Protein 2G7U (pdb70)

Solvent-accessible surface area: 40653 Å² total

Sequence (981 aa):
DRDYIQSIERGFAVLLAFDAQRPNPTLAELATEAGLSRPAVRRILLTLQKLGYVAGSGGRWSLTPRVLSIGQHYSESHALIEAAPRLLEVAEKTQESASLGVLDGADVVYAARVPVRRISINVSVGTRVPAYATSGRALLAWAPADVVERVVAESTFQKLGPETIGTAAELERELAKVREQGFALTSEELEKGLISLAAPVHDAGGTVVGVVACSTSSARNTPAQFREQAVPCVLAAAAALSADGFARDYIQSIERGFAVLLAFDAQRPNPTLAELATEAGLSRPAVRRILLTLQKLGYVAGSGGRWSLTPRVLSIGQHYSESHALIEAAPRLLEVAEKTQESASLGVLDGADVVYAARVPVRRISINVSVGTRVPAYATSGRALLAWAPADVVERVVAESTFQKLGPETIGTAAELERELAKVREQGFALTSEELEKGLISLAAPVHDAGGTVVGVVACSTSSARNTPAQFREQAVPCVLAAAAALSADGFAIQSIERGFAVLLAFDAQRPNPTLAELATEAGLSRPAVRRILLTLQKLGYVAGSGGRWSLTPRVLSIGQHYSESHALIEAAPRLLEVAEKTQESASLGVLDGADVVYAARVPVRRISINVSVGTRVPAYATSGRALLAWAPADVVERVVAESTFQKLGPETIGTAAELERELAKVREQGFALTSEELEKGLISLAAPVHDAGGTVVGVVACSTSSARNTPAQFREQAVPCVLAAAAALSADGFAGIQSIERGFAVLLAFDAQRPNPTLAELATEAGLSRPAVRRILLTLQKLGYVAGSGGRWSLTPRVLSIGQHYSESHALIEAAPRLLEVAEKTQESASLGVLDGADVVYAARVPVRRISINVSVGTRVPAYATSGRALLAWAPADVVERVVAESTFQKLGPETIGTAAELERELAKVREQGFALTSEELEKGLISLAAPVHDAGGTVVGVVACSTSSARNTPAQFREQAVPCVLAAAAALSADGFAG

Organism: Rhodococcus jostii (strain RHA1) (NCBI:txid101510)

InterPro domains:
  IPR005471 Transcription regulator IclR, N-terminal [PF09339] (11-58)
  IPR005471 Transcription regulator IclR, N-terminal [PS51077] (9-69)
  IPR005471 Transcription regulator IclR, N-terminal [SM00346] (9-97)
  IPR012794 Beta-ketoadipate transcriptional regulator, PcaR/PcaU/PobR [TIGR02431] (6-252)
  IPR014757 Transcription regulator IclR, C-terminal [PF01614] (77-249)
  IPR014757 Transcription regulator IclR, C-terminal [PS51078] (70-254)
  IPR029016 GAF-like domain superfamily [G3DSA:3.30.450.40] (79-256)
  IPR036388 Winged helix-like DNA-binding domain superfamily [G3DSA:1.10.10.10] (1-78)
  IPR036390 Winged helix DNA-binding domain superfamily [SSF46785] (9-80)
  IPR050707 HTH-type Transcriptional Regulators in Metabolic Pathways [PTHR30136] (3-253)

Structure (mmCIF, N/CA/C/O backbone):
data_2G7U
#
_entry.id   2G7U
#
_cell.length_a   96.407
_cell.length_b   186.520
_cell.length_c   126.360
_cell.angle_alpha   90.00
_cell.angle_beta   90.00
_cell.angle_gamma   90.00
#
_symmetry.space_group_name_H-M   'C 2 2 21'
#
loop_
_entity.id
_entity.type
_entity.pdbx_description
1 polymer 'transcriptional regulator'
2 water water
#
loop_
_atom_site.group_PDB
_atom_site.id
_atom_site.type_symbol
_atom_site.label_atom_id
_atom_site.label_alt_id
_atom_site.label_comp_id
_atom_site.label_asym_id
_atom_site.label_entity_id
_atom_site.label_seq_id
_atom_site.pdbx_PDB_ins_code
_atom_site.Cartn_x
_atom_site.Cartn_y
_atom_site.Cartn_z
_atom_site.occupancy
_atom_site.B_iso_or_equiv
_atom_site.auth_seq_id
_atom_site.auth_comp_id
_atom_site.auth_asym_id
_atom_site.auth_atom_id
_atom_site.pdbx_PDB_model_num
ATOM 1 N N . ASP A 1 6 ? -8.966 57.841 55.969 1.00 67.86 5 ASP A N 1
ATOM 2 C CA . ASP A 1 6 ? -7.479 57.994 55.871 1.00 66.40 5 ASP A CA 1
ATOM 3 C C . ASP A 1 6 ? -7.013 58.577 54.524 1.00 65.87 5 ASP A C 1
ATOM 4 O O . ASP A 1 6 ? -7.234 57.983 53.457 1.00 67.91 5 ASP A O 1
ATOM 9 N N . ARG A 1 7 ? -6.400 59.760 54.573 1.00 62.91 6 ARG A N 1
ATOM 10 C CA . ARG A 1 7 ? -5.715 60.291 53.405 1.00 57.97 6 ARG A CA 1
ATOM 11 C C . ARG A 1 7 ? -4.506 59.389 53.212 1.00 56.23 6 ARG A C 1
ATOM 12 O O . ARG A 1 7 ? -3.865 58.947 54.182 1.00 51.69 6 ARG A O 1
ATOM 20 N N . ASP A 1 8 ? -4.250 59.075 51.950 1.00 54.99 7 ASP A N 1
ATOM 21 C CA . ASP A 1 8 ? -3.152 58.220 51.563 1.00 54.07 7 ASP A CA 1
ATOM 22 C C . ASP A 1 8 ? -2.047 59.056 50.929 1.00 52.28 7 ASP A C 1
ATOM 23 O O . ASP A 1 8 ? -1.131 58.509 50.307 1.00 52.31 7 ASP A O 1
ATOM 28 N N . TYR A 1 9 ? -2.124 60.379 51.099 1.00 48.51 8 TYR A N 1
ATOM 29 C CA . TYR A 1 9 ? -1.152 61.252 50.458 1.00 45.57 8 TYR A CA 1
ATOM 30 C C . TYR A 1 9 ? -0.616 62.397 51.317 1.00 41.45 8 TYR A C 1
ATOM 31 O O . TYR A 1 9 ? -1.373 63.235 51.783 1.00 43.08 8 TYR A O 1
ATOM 40 N N . ILE A 1 10 ? 0.699 62.444 51.493 1.00 38.66 9 ILE A N 1
ATOM 41 C CA . ILE A 1 10 ? 1.338 63.517 52.249 1.00 35.44 9 ILE A CA 1
ATOM 42 C C . ILE A 1 10 ? 2.057 64.473 51.298 1.00 38.13 9 ILE A C 1
ATOM 43 O O . ILE A 1 10 ? 3.179 64.198 50.835 1.00 38.89 9 ILE A O 1
ATOM 48 N N . GLN A 1 11 ? 1.402 65.599 51.010 1.00 38.38 10 GLN A N 1
ATOM 49 C CA . GLN A 1 11 ? 1.919 66.590 50.057 1.00 40.26 10 GLN A CA 1
ATOM 50 C C . GLN A 1 11 ? 3.316 67.106 50.401 1.00 40.85 10 GLN A C 1
ATOM 51 O O . GLN A 1 11 ? 4.163 67.228 49.516 1.00 41.84 10 GLN A O 1
ATOM 57 N N . SER A 1 12 ? 3.567 67.409 51.671 1.00 40.70 11 SER A N 1
ATOM 58 C CA . SER A 1 12 ? 4.844 68.024 52.034 1.00 43.05 11 SER A CA 1
ATOM 59 C C . SER A 1 12 ? 6.041 67.093 51.802 1.00 42.52 11 SER A C 1
ATOM 60 O O . SER A 1 12 ? 7.171 67.549 51.671 1.00 43.95 11 SER A O 1
ATOM 63 N N . ILE A 1 13 ? 5.787 65.788 51.737 1.00 43.04 12 ILE A N 1
ATOM 64 C CA . ILE A 1 13 ? 6.822 64.821 51.386 1.00 41.57 12 ILE A CA 1
ATOM 65 C C . ILE A 1 13 ? 7.149 64.956 49.901 1.00 41.34 12 ILE A C 1
ATOM 66 O O . ILE A 1 13 ? 8.316 65.034 49.532 1.00 39.76 12 ILE A O 1
ATOM 71 N N . GLU A 1 14 ? 6.116 65.027 49.061 1.00 42.33 13 GLU A N 1
ATOM 72 C CA . GLU A 1 14 ? 6.294 65.347 47.637 1.00 42.87 13 GLU A CA 1
ATOM 73 C C . GLU A 1 14 ? 7.083 66.648 47.428 1.00 42.09 13 GLU A C 1
ATOM 74 O O . GLU A 1 14 ? 7.969 66.710 46.573 1.00 43.03 13 GLU A O 1
ATOM 80 N N . ARG A 1 15 ? 6.756 67.680 48.205 1.00 40.64 14 ARG A N 1
ATOM 81 C CA . ARG A 1 15 ? 7.404 68.990 48.082 1.00 40.21 14 ARG A CA 1
ATOM 82 C C . ARG A 1 15 ? 8.845 68.935 48.557 1.00 39.72 14 ARG A C 1
ATOM 83 O O . ARG A 1 15 ? 9.707 69.597 47.994 1.00 42.46 14 ARG A O 1
ATOM 91 N N . GLY A 1 16 ? 9.109 68.136 49.581 1.00 39.00 15 GLY A N 1
ATOM 92 C CA . GLY A 1 16 ? 10.470 67.952 50.066 1.00 38.13 15 GLY A CA 1
ATOM 93 C C . GLY A 1 16 ? 11.336 67.378 48.970 1.00 39.59 15 GLY A C 1
ATOM 94 O O . GLY A 1 16 ? 12.453 67.851 48.721 1.00 41.44 15 GLY A O 1
ATOM 95 N N . PHE A 1 17 ? 10.821 66.368 48.284 1.00 38.78 16 PHE A N 1
ATOM 96 C CA . PHE A 1 17 ? 11.579 65.782 47.200 1.00 39.73 16 PHE A CA 1
ATOM 97 C C . PHE A 1 17 ? 11.691 66.716 46.020 1.00 40.01 16 PHE A C 1
ATOM 98 O O . PHE A 1 17 ? 12.731 66.757 45.367 1.00 41.97 16 PHE A O 1
ATOM 106 N N . ALA A 1 18 ? 10.643 67.489 45.760 1.00 39.05 17 ALA A N 1
ATOM 107 C CA . ALA A 1 18 ? 10.676 68.427 44.644 1.00 39.36 17 ALA A CA 1
ATOM 108 C C . ALA A 1 18 ? 11.799 69.444 44.845 1.00 39.97 17 ALA A C 1
ATOM 109 O O . ALA A 1 18 ? 12.475 69.836 43.879 1.00 39.33 17 ALA A O 1
ATOM 111 N N . VAL A 1 19 ? 11.991 69.866 46.102 1.00 39.31 18 VAL A N 1
ATOM 112 C CA . VAL A 1 19 ? 13.070 70.789 46.443 1.00 37.53 18 VAL A CA 1
ATOM 113 C C . VAL A 1 19 ? 14.468 70.125 46.315 1.00 38.56 18 VAL A C 1
ATOM 114 O O . VAL A 1 19 ? 15.389 70.739 45.758 1.00 37.14 18 VAL A O 1
ATOM 118 N N . LEU A 1 20 ? 14.616 68.883 46.797 1.00 37.73 19 LEU A N 1
ATOM 119 C CA . LEU A 1 20 ? 15.886 68.172 46.715 1.00 39.21 19 LEU A CA 1
ATOM 120 C C . LEU A 1 20 ? 16.303 67.942 45.284 1.00 40.95 19 LEU A C 1
ATOM 121 O O . LEU A 1 20 ? 17.495 67.980 44.969 1.00 41.89 19 LEU A O 1
ATOM 126 N N . LEU A 1 21 ? 15.317 67.657 44.431 1.00 40.04 20 LEU A N 1
ATOM 127 C CA . LEU A 1 21 ? 15.564 67.330 43.036 1.00 38.49 20 LEU A CA 1
ATOM 128 C C . LEU A 1 21 ? 15.819 68.560 42.191 1.00 38.62 20 LEU A C 1
ATOM 129 O O . LEU A 1 21 ? 16.280 68.443 41.058 1.00 38.40 20 LEU A O 1
ATOM 134 N N . ALA A 1 22 ? 15.513 69.740 42.732 1.00 37.96 21 ALA A N 1
ATOM 135 C CA . ALA A 1 22 ? 15.777 71.004 42.032 1.00 36.81 21 ALA A CA 1
ATOM 136 C C . ALA A 1 22 ? 17.273 71.329 41.974 1.00 38.36 21 ALA A C 1
ATOM 137 O O . ALA A 1 22 ? 17.675 72.154 41.184 1.00 40.10 21 ALA A O 1
ATOM 139 N N . PHE A 1 23 ? 18.079 70.723 42.853 1.00 38.65 22 PHE A N 1
ATOM 140 C CA . PHE A 1 23 ? 19.552 70.840 42.802 1.00 36.10 22 PHE A CA 1
ATOM 141 C C . PHE A 1 23 ? 20.113 69.899 41.746 1.00 36.09 22 PHE A C 1
ATOM 142 O O . PHE A 1 23 ? 19.876 68.685 41.797 1.00 36.14 22 PHE A O 1
ATOM 150 N N . ASP A 1 24 ? 20.884 70.442 40.810 1.00 33.85 23 ASP A N 1
ATOM 151 C CA . ASP A 1 24 ? 21.504 69.620 39.798 1.00 35.91 23 ASP A CA 1
ATOM 152 C C . ASP A 1 24 ? 22.662 70.363 39.123 1.00 35.17 23 ASP A C 1
ATOM 153 O O . ASP A 1 24 ? 23.130 71.380 39.634 1.00 35.55 23 ASP A O 1
ATOM 158 N N . ALA A 1 25 ? 23.107 69.874 37.974 1.00 34.69 24 ALA A N 1
ATOM 159 C CA . ALA A 1 25 ? 24.243 70.478 37.284 1.00 38.74 24 ALA A CA 1
ATOM 160 C C . ALA A 1 25 ? 23.963 71.919 36.912 1.00 39.66 24 ALA A C 1
ATOM 161 O O . ALA A 1 25 ? 24.877 72.750 36.870 1.00 41.83 24 ALA A O 1
ATOM 163 N N . GLN A 1 26 ? 22.695 72.220 36.646 1.00 41.52 25 GLN A N 1
ATOM 164 C CA . GLN A 1 26 ? 22.295 73.577 36.295 1.00 41.90 25 GLN A CA 1
ATOM 165 C C . GLN A 1 26 ? 22.082 74.468 37.525 1.00 40.37 25 GLN A C 1
ATOM 166 O O . GLN A 1 26 ? 22.278 75.671 37.441 1.00 41.53 25 GLN A O 1
ATOM 172 N N . ARG A 1 27 ? 21.700 73.877 38.659 1.00 37.09 26 ARG A N 1
ATOM 173 C CA . ARG A 1 27 ? 21.544 74.597 39.923 1.00 36.58 26 ARG A CA 1
ATOM 174 C C . ARG A 1 27 ? 22.436 73.933 40.991 1.00 38.64 26 ARG A C 1
ATOM 175 O O . ARG A 1 27 ? 21.935 73.227 41.851 1.00 39.12 26 ARG A O 1
ATOM 183 N N . PRO A 1 28 ? 23.764 74.119 40.918 1.00 37.69 27 PRO A N 1
ATOM 184 C CA . PRO A 1 28 ? 24.564 73.514 41.974 1.00 37.41 27 PRO A CA 1
ATOM 185 C C . PRO A 1 28 ? 24.483 74.240 43.326 1.00 39.18 27 PRO A C 1
ATOM 186 O O . PRO A 1 28 ? 24.646 73.588 44.367 1.00 41.65 27 PRO A O 1
ATOM 190 N N . ASN A 1 29 ? 24.267 75.564 43.309 1.00 39.68 28 ASN A N 1
ATOM 191 C CA . ASN A 1 29 ? 24.306 76.416 44.516 1.00 38.81 28 ASN A CA 1
ATOM 192 C C . ASN A 1 29 ? 23.227 77.502 44.402 1.00 40.80 28 ASN A C 1
ATOM 193 O O . ASN A 1 29 ? 23.517 78.710 44.462 1.00 40.96 28 ASN A O 1
ATOM 198 N N . PRO A 1 30 ? 21.968 77.074 44.222 1.00 39.55 29 PRO A N 1
ATOM 199 C CA . PRO A 1 30 ? 20.958 78.022 43.792 1.00 40.07 29 PRO A CA 1
ATOM 200 C C . PRO A 1 30 ? 20.360 78.820 44.942 1.00 40.75 29 PRO A C 1
ATOM 201 O O . PRO A 1 30 ? 20.455 78.407 46.111 1.00 38.90 29 PRO A O 1
ATOM 205 N N . THR A 1 31 ? 19.726 79.941 44.590 1.00 36.79 30 THR A N 1
ATOM 206 C CA . THR A 1 31 ? 19.037 80.784 45.536 1.00 35.50 30 THR A CA 1
ATOM 207 C C . THR A 1 31 ? 17.659 80.161 45.820 1.00 37.00 30 THR A C 1
ATOM 208 O O . THR A 1 31 ? 17.263 79.192 45.158 1.00 36.59 30 THR A O 1
ATOM 212 N N . LEU A 1 32 ? 16.932 80.729 46.781 1.00 36.10 31 LEU A N 1
ATOM 213 C CA . LEU A 1 32 ? 15.585 80.293 47.095 1.00 36.87 31 LEU A CA 1
ATOM 214 C C . LEU A 1 32 ? 14.672 80.411 45.868 1.00 37.70 31 LEU A C 1
ATOM 215 O O . LEU A 1 32 ? 13.911 79.478 45.574 1.00 37.27 31 LEU A O 1
ATOM 220 N N . ALA A 1 33 ? 14.748 81.556 45.170 1.00 35.85 32 ALA A N 1
ATOM 221 C CA . ALA A 1 33 ? 13.888 81.835 44.012 1.00 35.62 32 ALA A CA 1
ATOM 222 C C . ALA A 1 33 ? 14.091 80.849 42.858 1.00 35.60 32 ALA A C 1
ATOM 223 O O . ALA A 1 33 ? 13.122 80.426 42.221 1.00 34.65 32 ALA A O 1
ATOM 225 N N . GLU A 1 34 ? 15.347 80.493 42.606 1.00 34.18 33 GLU A N 1
ATOM 226 C CA . GLU A 1 34 ? 15.690 79.500 41.596 1.00 36.00 33 GLU A CA 1
ATOM 227 C C . GLU A 1 34 ? 15.140 78.116 41.941 1.00 38.10 33 GLU A C 1
ATOM 228 O O . GLU A 1 34 ? 14.612 77.419 41.071 1.00 40.68 33 GLU A O 1
ATOM 234 N N . LEU A 1 35 ? 15.247 77.736 43.209 1.00 37.48 34 LEU A N 1
ATOM 235 C CA . LEU A 1 35 ? 14.689 76.457 43.709 1.00 39.35 34 LEU A CA 1
ATOM 236 C C . LEU A 1 35 ? 13.160 76.397 43.671 1.00 39.50 34 LEU A C 1
ATOM 237 O O . LEU A 1 35 ? 12.586 75.386 43.256 1.00 39.62 34 LEU A O 1
ATOM 242 N N . ALA A 1 36 ? 12.514 77.476 44.119 1.00 39.33 35 ALA A N 1
ATOM 243 C CA . ALA A 1 36 ? 11.048 77.579 44.137 1.00 40.39 35 ALA A CA 1
ATOM 244 C C . ALA A 1 36 ? 10.462 77.549 42.734 1.00 40.37 35 ALA A C 1
ATOM 245 O O . ALA A 1 36 ? 9.425 76.928 42.498 1.00 41.01 35 ALA A O 1
ATOM 247 N N . THR A 1 37 ? 11.133 78.237 41.815 1.00 40.27 36 THR A N 1
ATOM 248 C CA . THR A 1 37 ? 10.762 78.233 40.403 1.00 40.80 36 THR A CA 1
ATOM 249 C C . THR A 1 37 ? 10.891 76.839 39.773 1.00 40.57 36 THR A C 1
ATOM 250 O O . THR A 1 37 ? 10.009 76.402 39.042 1.00 39.40 36 THR A O 1
ATOM 254 N N . GLU A 1 38 ? 11.994 76.154 40.055 1.00 39.97 37 GLU A N 1
ATOM 255 C CA . GLU A 1 38 ? 12.193 74.828 39.514 1.00 40.30 37 GLU A CA 1
ATOM 256 C C . GLU A 1 38 ? 11.202 73.826 40.122 1.00 40.65 37 GLU A C 1
ATOM 257 O O . GLU A 1 38 ? 10.672 72.975 39.419 1.00 41.48 37 GLU A O 1
ATOM 263 N N . ALA A 1 39 ? 10.940 73.940 41.421 1.00 39.87 38 ALA A N 1
ATOM 264 C CA . ALA A 1 39 ? 10.077 72.978 42.114 1.00 38.78 38 ALA A CA 1
ATOM 265 C C . ALA A 1 39 ? 8.607 73.253 41.839 1.00 41.04 38 ALA A C 1
ATOM 266 O O . ALA A 1 39 ? 7.769 72.407 42.099 1.00 42.48 38 ALA A O 1
ATOM 268 N N . GLY A 1 40 ? 8.294 74.438 41.318 1.00 42.05 39 GLY A N 1
ATOM 269 C CA . GLY A 1 40 ? 6.910 74.804 41.053 1.00 41.51 39 GLY A CA 1
ATOM 270 C C . GLY A 1 40 ? 6.174 75.170 42.327 1.00 42.79 39 GLY A C 1
ATOM 271 O O . GLY A 1 40 ? 4.952 74.966 42.434 1.00 43.30 39 GLY A O 1
ATOM 272 N N . LEU A 1 41 ? 6.907 75.732 43.290 1.00 42.00 40 LEU A N 1
ATOM 273 C CA . LEU A 1 41 ? 6.338 76.054 44.604 1.00 40.73 40 LEU A CA 1
ATOM 274 C C . LEU A 1 41 ? 6.530 77.517 44.968 1.00 39.65 40 LEU A C 1
ATOM 275 O O . LEU A 1 41 ? 7.376 78.201 44.392 1.00 39.91 40 LEU A O 1
ATOM 280 N N . SER A 1 42 ? 5.755 77.989 45.938 1.00 37.83 41 SER A N 1
ATOM 281 C CA . SER A 1 42 ? 5.930 79.338 46.449 1.00 38.96 41 SER A CA 1
ATOM 282 C C . SER A 1 42 ? 7.197 79.412 47.283 1.00 39.33 41 SER A C 1
ATOM 283 O O . SER A 1 42 ? 7.627 78.415 47.860 1.00 41.58 41 SER A O 1
ATOM 286 N N . ARG A 1 43 ? 7.798 80.593 47.342 1.00 40.17 42 ARG A N 1
ATOM 287 C CA . ARG A 1 43 ? 9.027 80.786 48.107 1.00 40.18 42 ARG A CA 1
ATOM 288 C C . ARG A 1 43 ? 8.848 80.553 49.614 1.00 39.33 42 ARG A C 1
ATOM 289 O O . ARG A 1 43 ? 9.699 79.928 50.221 1.00 39.66 42 ARG A O 1
ATOM 297 N N . PRO A 1 44 ? 7.745 81.046 50.225 1.00 39.48 43 PRO A N 1
ATOM 298 C CA . PRO A 1 44 ? 7.538 80.691 51.629 1.00 39.09 43 PRO A CA 1
ATOM 299 C C . PRO A 1 44 ? 7.502 79.184 51.893 1.00 38.53 43 PRO A C 1
ATOM 300 O O . PRO A 1 44 ? 8.009 78.731 52.926 1.00 39.72 43 PRO A O 1
ATOM 304 N N . ALA A 1 45 ? 6.908 78.415 50.978 1.00 37.21 44 ALA A N 1
ATOM 305 C CA . ALA A 1 45 ? 6.792 76.971 51.153 1.00 36.96 44 ALA A CA 1
ATOM 306 C C . ALA A 1 45 ? 8.167 76.342 51.062 1.00 37.10 44 ALA A C 1
ATOM 307 O O . ALA A 1 45 ? 8.542 75.528 51.905 1.00 38.22 44 ALA A O 1
ATOM 309 N N . VAL A 1 46 ? 8.916 76.740 50.036 1.00 37.45 45 VAL A N 1
ATOM 310 C CA . VAL A 1 46 ? 10.274 76.243 49.806 1.00 37.63 45 VAL A CA 1
ATOM 311 C C . VAL A 1 46 ? 11.214 76.658 50.957 1.00 39.74 45 VAL A C 1
ATOM 312 O O . VAL A 1 46 ? 12.037 75.861 51.398 1.00 40.18 45 VAL A O 1
ATOM 316 N N . ARG A 1 47 ? 11.080 77.891 51.452 1.00 40.73 46 ARG A N 1
ATOM 317 C CA . ARG A 1 47 ? 11.860 78.349 52.613 1.00 43.06 46 ARG A CA 1
ATOM 318 C C . ARG A 1 47 ? 11.697 77.385 53.807 1.00 42.99 46 ARG A C 1
ATOM 319 O O . ARG A 1 47 ? 12.685 76.893 54.379 1.00 41.47 46 ARG A O 1
ATOM 327 N N . ARG A 1 48 ? 10.441 77.121 54.158 1.00 41.39 47 ARG A N 1
ATOM 328 C CA . ARG A 1 48 ? 10.100 76.196 55.236 1.00 42.16 47 ARG A CA 1
ATOM 329 C C . ARG A 1 48 ? 10.661 74.776 55.028 1.00 41.49 47 ARG A C 1
ATOM 330 O O . ARG A 1 48 ? 11.077 74.118 55.991 1.00 42.53 47 ARG A O 1
ATOM 338 N N . ILE A 1 49 ? 10.656 74.304 53.782 1.00 39.89 48 ILE A N 1
ATOM 339 C CA . ILE A 1 49 ? 11.168 72.974 53.436 1.00 39.39 48 ILE A CA 1
ATOM 340 C C . ILE A 1 49 ? 12.698 72.943 53.545 1.00 39.72 48 ILE A C 1
ATOM 341 O O . ILE A 1 49 ? 13.264 72.001 54.099 1.00 42.39 48 ILE A O 1
ATOM 346 N N . LEU A 1 50 ? 13.359 73.981 53.032 1.00 38.72 49 LEU A N 1
ATOM 347 C CA . LEU A 1 50 ? 14.817 74.119 53.148 1.00 37.50 49 LEU A CA 1
ATOM 348 C C . LEU A 1 50 ? 15.291 74.108 54.603 1.00 38.11 49 LEU A C 1
ATOM 349 O O . LEU A 1 50 ? 16.235 73.388 54.954 1.00 38.24 49 LEU A O 1
ATOM 354 N N . LEU A 1 51 ? 14.620 74.883 55.452 1.00 36.53 50 LEU A N 1
ATOM 355 C CA . LEU A 1 51 ? 14.929 74.893 56.881 1.00 36.69 50 LEU A CA 1
ATOM 356 C C . LEU A 1 51 ? 14.744 73.533 57.546 1.00 35.60 50 LEU A C 1
ATOM 357 O O . LEU A 1 51 ? 15.524 73.169 58.413 1.00 37.55 50 LEU A O 1
ATOM 362 N N . THR A 1 52 ? 13.718 72.787 57.154 1.00 34.48 51 THR A N 1
ATOM 363 C CA . THR A 1 52 ? 13.558 71.418 57.637 1.00 37.52 51 THR A CA 1
ATOM 364 C C . THR A 1 52 ? 14.693 70.507 57.104 1.00 38.29 51 THR A C 1
ATOM 365 O O . THR A 1 52 ? 15.295 69.732 57.858 1.00 39.24 51 THR A O 1
ATOM 369 N N . LEU A 1 53 ? 14.985 70.624 55.814 1.00 37.42 52 LEU A N 1
ATOM 370 C CA . LEU A 1 53 ? 16.010 69.791 55.196 1.00 38.94 52 LEU A CA 1
ATOM 371 C C . LEU A 1 53 ? 17.388 70.121 55.784 1.00 39.00 52 LEU A C 1
ATOM 372 O O . LEU A 1 53 ? 18.207 69.226 55.978 1.00 39.47 52 LEU A O 1
ATOM 377 N N . GLN A 1 54 ? 17.604 71.405 56.095 1.00 39.38 53 GLN A N 1
ATOM 378 C CA . GLN A 1 54 ? 18.806 71.873 56.789 1.00 39.31 53 GLN A CA 1
ATOM 379 C C . GLN A 1 54 ? 18.972 71.221 58.168 1.00 39.68 53 GLN A C 1
ATOM 380 O O . GLN A 1 54 ? 20.042 70.718 58.485 1.00 40.26 53 GLN A O 1
ATOM 386 N N . LYS A 1 55 ? 17.906 71.218 58.963 1.00 41.27 54 LYS A N 1
ATOM 387 C CA . LYS A 1 55 ? 17.881 70.586 60.293 1.00 42.68 54 LYS A CA 1
ATOM 388 C C . LYS A 1 55 ? 18.186 69.095 60.218 1.00 42.25 54 LYS A C 1
ATOM 389 O O . LYS A 1 55 ? 18.836 68.540 61.108 1.00 42.32 54 LYS A O 1
ATOM 395 N N . LEU A 1 56 ? 17.677 68.455 59.168 1.00 39.98 55 LEU A N 1
ATOM 396 C CA . LEU A 1 56 ? 17.918 67.035 58.924 1.00 40.58 55 LEU A CA 1
ATOM 397 C C . LEU A 1 56 ? 19.314 66.755 58.334 1.00 39.18 55 LEU A C 1
ATOM 398 O O . LEU A 1 56 ? 19.720 65.617 58.258 1.00 40.92 55 LEU A O 1
ATOM 403 N N . GLY A 1 57 ? 20.029 67.797 57.919 1.00 38.41 56 GLY A N 1
ATOM 404 C CA . GLY A 1 57 ? 21.399 67.664 57.422 1.00 37.27 56 GLY A CA 1
ATOM 405 C C . GLY A 1 57 ? 21.523 67.381 55.935 1.00 37.42 56 GLY A C 1
ATOM 406 O O . GLY A 1 57 ? 22.585 66.970 55.478 1.00 36.32 56 GLY A O 1
ATOM 407 N N . TYR A 1 58 ? 20.445 67.605 55.175 1.00 37.59 57 TYR A N 1
ATOM 408 C CA . TYR A 1 58 ? 20.425 67.275 53.738 1.00 36.75 57 TYR A CA 1
ATOM 409 C C . TYR A 1 58 ? 20.823 68.425 52.844 1.00 35.85 57 TYR A C 1
ATOM 410 O O . TYR A 1 58 ? 21.304 68.196 51.748 1.00 37.01 57 TYR A O 1
ATOM 419 N N . VAL A 1 59 ? 20.592 69.656 53.294 1.00 35.55 58 VAL A N 1
ATOM 420 C CA . VAL A 1 59 ? 21.049 70.840 52.569 1.00 34.49 58 VAL A CA 1
ATOM 421 C C . VAL A 1 59 ? 21.835 71.740 53.517 1.00 34.38 58 VAL A C 1
ATOM 422 O O . VAL A 1 59 ? 21.781 71.553 54.709 1.00 35.99 58 VAL A O 1
ATOM 426 N N . ALA A 1 60 ? 22.580 72.690 52.974 1.00 34.89 59 ALA A N 1
ATOM 427 C CA . ALA A 1 60 ? 23.269 73.688 53.753 1.00 37.64 59 ALA A CA 1
ATOM 428 C C . ALA A 1 60 ? 23.011 75.014 53.077 1.00 39.71 59 ALA A C 1
ATOM 429 O O . ALA A 1 60 ? 23.005 75.104 51.849 1.00 41.73 59 ALA A O 1
ATOM 431 N N . GLY A 1 61 ? 22.773 76.032 53.885 1.00 41.36 60 GLY A N 1
ATOM 432 C CA . GLY A 1 61 ? 22.383 77.335 53.401 1.00 42.78 60 GLY A CA 1
ATOM 433 C C . GLY A 1 61 ? 23.369 78.364 53.879 1.00 43.72 60 GLY A C 1
ATOM 434 O O . GLY A 1 61 ? 23.874 78.270 54.993 1.00 43.57 60 GLY A O 1
ATOM 435 N N . SER A 1 62 ? 23.640 79.339 53.020 1.00 43.62 61 SER A N 1
ATOM 436 C CA . SER A 1 62 ? 24.567 80.413 53.323 1.00 44.63 61 SER A CA 1
ATOM 437 C C . SER A 1 62 ? 24.422 81.521 52.289 1.00 44.19 61 SER A C 1
ATOM 438 O O . SER A 1 62 ? 24.433 81.258 51.086 1.00 44.98 61 SER A O 1
ATOM 441 N N . GLY A 1 63 ? 24.271 82.751 52.769 1.00 43.88 62 GLY A N 1
ATOM 442 C CA . GLY A 1 63 ? 24.229 83.931 51.905 1.00 44.17 62 GLY A CA 1
ATOM 443 C C . GLY A 1 63 ? 23.094 83.973 50.891 1.00 42.77 62 GLY A C 1
ATOM 444 O O . GLY A 1 63 ? 23.239 84.578 49.817 1.00 43.36 62 GLY A O 1
ATOM 445 N N . GLY A 1 64 ? 21.977 83.330 51.222 1.00 39.88 63 GLY A N 1
ATOM 446 C CA . GLY A 1 64 ? 20.824 83.270 50.322 1.00 39.11 63 GLY A CA 1
ATOM 447 C C . GLY A 1 64 ? 20.890 82.156 49.299 1.00 38.55 63 GLY A C 1
ATOM 448 O O . GLY A 1 64 ? 20.053 82.068 48.411 1.00 38.97 63 GLY A O 1
ATOM 449 N N . ARG A 1 65 ? 21.891 81.294 49.427 1.00 38.86 64 ARG A N 1
ATOM 450 C CA . ARG A 1 65 ? 22.057 80.170 48.528 1.00 36.81 64 ARG A CA 1
ATOM 451 C C . ARG A 1 65 ? 22.122 78.870 49.303 1.00 38.32 64 ARG A C 1
ATOM 452 O O . ARG A 1 65 ? 22.360 78.861 50.512 1.00 39.21 64 ARG A O 1
ATOM 460 N N . TRP A 1 66 ? 21.887 77.772 48.597 1.00 37.61 65 TRP A N 1
ATOM 461 C CA . TRP A 1 66 ? 21.723 76.477 49.210 1.00 38.47 65 TRP A CA 1
ATOM 462 C C . TRP A 1 66 ? 22.510 75.421 48.430 1.00 38.32 65 TRP A C 1
ATOM 463 O O . TRP A 1 66 ? 22.733 75.584 47.234 1.00 39.87 65 TRP A O 1
ATOM 474 N N . SER A 1 67 ? 22.922 74.359 49.120 1.00 36.30 66 SER A N 1
ATOM 475 C CA . SER A 1 67 ? 23.604 73.211 48.515 1.00 39.38 66 SER A CA 1
ATOM 476 C C . SER A 1 67 ? 23.109 71.918 49.126 1.00 36.33 66 SER A C 1
ATOM 477 O O . SER A 1 67 ? 22.733 71.905 50.291 1.00 38.27 66 SER A O 1
ATOM 480 N N . LEU A 1 68 ? 23.135 70.840 48.347 1.00 31.52 67 LEU A N 1
ATOM 481 C CA . LEU A 1 68 ? 22.968 69.494 48.884 1.00 29.49 67 LEU A CA 1
ATOM 482 C C . LEU A 1 68 ? 24.248 69.139 49.635 1.00 30.10 67 LEU A C 1
ATOM 483 O O . LEU A 1 68 ? 25.352 69.406 49.140 1.00 28.53 67 LEU A O 1
ATOM 488 N N . THR A 1 69 ? 24.107 68.553 50.829 1.00 29.15 68 THR A N 1
ATOM 489 C CA . THR A 1 69 ? 25.249 67.980 51.545 1.00 26.56 68 THR A CA 1
ATOM 490 C C . THR A 1 69 ? 25.393 66.534 51.038 1.00 27.88 68 THR A C 1
ATOM 491 O O . THR A 1 69 ? 24.494 66.024 50.357 1.00 29.33 68 THR A O 1
ATOM 495 N N . PRO A 1 70 ? 26.493 65.846 51.407 1.00 27.50 69 PRO A N 1
ATOM 496 C CA . PRO A 1 70 ? 26.654 64.442 50.999 1.00 26.47 69 PRO A CA 1
ATOM 497 C C . PRO A 1 70 ? 25.642 63.458 51.589 1.00 30.22 69 PRO A C 1
ATOM 498 O O . PRO A 1 70 ? 25.576 62.311 51.130 1.00 29.36 69 PRO A O 1
ATOM 502 N N . ARG A 1 71 ? 24.838 63.899 52.556 1.00 31.12 70 ARG A N 1
ATOM 503 C CA . ARG A 1 71 ? 23.921 63.009 53.263 1.00 30.75 70 ARG A CA 1
ATOM 504 C C . ARG A 1 71 ? 22.938 62.253 52.399 1.00 30.86 70 ARG A C 1
ATOM 505 O O . ARG A 1 71 ? 22.582 61.109 52.723 1.00 32.13 70 ARG A O 1
ATOM 513 N N . VAL A 1 72 ? 22.485 62.861 51.314 1.00 29.10 71 VAL A N 1
ATOM 514 C CA . VAL A 1 72 ? 21.590 62.150 50.377 1.00 29.63 71 VAL A CA 1
ATOM 515 C C . VAL A 1 72 ? 22.209 60.901 49.759 1.00 28.12 71 VAL A C 1
ATOM 516 O O . VAL A 1 72 ? 21.486 60.040 49.270 1.00 28.53 71 VAL A O 1
ATOM 520 N N . LEU A 1 73 ? 23.539 60.822 49.766 1.00 29.26 72 LEU A N 1
ATOM 521 C CA . LEU A 1 73 ? 24.281 59.686 49.162 1.00 30.51 72 LEU A CA 1
ATOM 522 C C . LEU A 1 73 ? 24.032 58.411 49.950 1.00 30.48 72 LEU A C 1
ATOM 523 O O . LEU A 1 73 ? 24.062 57.291 49.410 1.00 31.98 72 LEU A O 1
ATOM 528 N N . SER A 1 74 ? 23.778 58.591 51.237 1.00 30.31 73 SER A N 1
ATOM 529 C CA . SER A 1 74 ? 23.597 57.472 52.140 1.00 32.47 73 SER A CA 1
ATOM 530 C C . SER A 1 74 ? 22.237 56.767 51.986 1.00 34.79 73 SER A C 1
ATOM 531 O O . SER A 1 74 ? 22.089 55.618 52.406 1.00 36.46 73 SER A O 1
ATOM 534 N N . ILE A 1 75 ? 21.263 57.431 51.362 1.00 34.42 74 ILE A N 1
ATOM 535 C CA . ILE A 1 75 ? 19.978 56.788 51.036 1.00 36.38 74 ILE A CA 1
ATOM 536 C C . ILE A 1 75 ? 20.109 55.577 50.095 1.00 38.30 74 ILE A C 1
ATOM 537 O O . ILE A 1 75 ? 19.571 54.503 50.369 1.00 38.18 74 ILE A O 1
ATOM 542 N N . GLY A 1 76 ? 20.818 55.743 48.984 1.00 39.22 75 GLY A N 1
ATOM 543 C CA . GLY A 1 76 ? 21.005 54.635 48.045 1.00 40.32 75 GLY A CA 1
ATOM 544 C C . GLY A 1 76 ? 21.621 53.352 48.603 1.00 42.07 75 GLY A C 1
ATOM 545 O O . GLY A 1 76 ? 21.368 52.268 48.077 1.00 42.74 75 GLY A O 1
ATOM 546 N N . GLN A 1 77 ? 22.422 53.449 49.662 1.00 42.67 76 GLN A N 1
ATOM 547 C CA . GLN A 1 77 ? 23.046 52.257 50.227 1.00 46.12 76 GLN A CA 1
ATOM 548 C C . GLN A 1 77 ? 22.080 51.307 50.985 1.00 46.45 76 GLN A C 1
ATOM 549 O O . GLN A 1 77 ? 22.465 50.190 51.372 1.00 47.64 76 GLN A O 1
ATOM 555 N N . HIS A 1 78 ? 20.832 51.740 51.162 1.00 43.90 77 HIS A N 1
ATOM 556 C CA . HIS A 1 78 ? 19.790 50.898 51.729 1.00 43.29 77 HIS A CA 1
ATOM 557 C C . HIS A 1 78 ? 19.118 50.033 50.641 1.00 43.87 77 HIS A C 1
ATOM 558 O O . HIS A 1 78 ? 18.098 49.358 50.893 1.00 42.51 77 HIS A O 1
ATOM 565 N N . TYR A 1 79 ? 19.742 50.023 49.455 1.00 42.96 78 TYR A N 1
ATOM 566 C CA . TYR A 1 79 ? 19.239 49.346 48.258 1.00 40.48 78 TYR A CA 1
ATOM 567 C C . TYR A 1 79 ? 20.337 48.527 47.568 1.00 41.71 78 TYR A C 1
ATOM 568 O O . TYR A 1 79 ? 21.473 48.982 47.443 1.00 42.45 78 TYR A O 1
ATOM 577 N N . SER A 1 80 ? 19.979 47.316 47.127 1.00 41.61 79 SER A N 1
ATOM 578 C CA . SER A 1 80 ? 20.779 46.547 46.162 1.00 40.15 79 SER A CA 1
ATOM 579 C C . SER A 1 80 ? 20.098 46.587 44.800 1.00 37.89 79 SER A C 1
ATOM 580 O O . SER A 1 80 ? 19.087 45.906 44.573 1.00 33.91 79 SER A O 1
ATOM 583 N N . GLU A 1 81 ? 20.645 47.389 43.889 1.00 37.05 80 GLU A N 1
ATOM 584 C CA . GLU A 1 81 ? 20.085 47.461 42.547 1.00 36.39 80 GLU A CA 1
ATOM 585 C C . GLU A 1 81 ? 20.363 46.169 41.777 1.00 38.33 80 GLU A C 1
ATOM 586 O O . GLU A 1 81 ? 19.565 45.743 40.935 1.00 39.69 80 GLU A O 1
ATOM 592 N N . SER A 1 82 ? 21.500 45.544 42.061 1.00 39.11 81 SER A N 1
ATOM 593 C CA . SER A 1 82 ? 21.860 44.342 41.338 1.00 41.01 81 SER A CA 1
ATOM 594 C C . SER A 1 82 ? 20.877 43.230 41.669 1.00 40.23 81 SER A C 1
ATOM 595 O O . SER A 1 82 ? 20.377 42.563 40.763 1.00 41.78 81 SER A O 1
ATOM 598 N N . HIS A 1 83 ? 20.543 43.068 42.947 1.00 39.96 82 HIS A N 1
ATOM 599 C CA . HIS A 1 83 ? 19.500 42.117 43.333 1.00 38.59 82 HIS A CA 1
ATOM 600 C C . HIS A 1 83 ? 18.211 42.432 42.601 1.00 36.91 82 HIS A C 1
ATOM 601 O O . HIS A 1 83 ? 17.562 41.528 42.086 1.00 39.01 82 HIS A O 1
ATOM 608 N N . ALA A 1 84 ? 17.832 43.709 42.543 1.00 35.27 83 ALA A N 1
ATOM 609 C CA . ALA A 1 84 ? 16.541 44.073 41.943 1.00 35.76 83 ALA A CA 1
ATOM 610 C C . ALA A 1 84 ? 16.503 43.812 40.435 1.00 35.82 83 ALA A C 1
ATOM 611 O O . ALA A 1 84 ? 15.512 43.327 39.912 1.00 37.08 83 ALA A O 1
ATOM 613 N N . LEU A 1 85 ? 17.593 44.151 39.752 1.00 35.43 84 LEU A N 1
ATOM 614 C CA . LEU A 1 85 ? 17.730 43.941 38.312 1.00 34.88 84 LEU A CA 1
ATOM 615 C C . LEU A 1 85 ? 17.602 42.458 37.955 1.00 34.36 84 LEU A C 1
ATOM 616 O O . LEU A 1 85 ? 16.931 42.106 36.982 1.00 33.67 84 LEU A O 1
ATOM 621 N N . ILE A 1 86 ? 18.240 41.603 38.751 1.00 33.97 85 ILE A N 1
ATOM 622 C CA . ILE A 1 86 ? 18.180 40.139 38.566 1.00 37.58 85 ILE A CA 1
ATOM 623 C C . ILE A 1 86 ? 16.753 39.636 38.633 1.00 39.80 85 ILE A C 1
ATOM 624 O O . ILE A 1 86 ? 16.326 38.888 37.758 1.00 42.01 85 ILE A O 1
ATOM 629 N N . GLU A 1 87 ? 16.023 40.065 39.661 1.00 40.45 86 GLU A N 1
ATOM 630 C CA . GLU A 1 87 ? 14.635 39.676 39.863 1.00 42.21 86 GLU A CA 1
ATOM 631 C C . GLU A 1 87 ? 13.746 40.114 38.693 1.00 41.22 86 GLU A C 1
ATOM 632 O O . GLU A 1 87 ? 13.024 39.297 38.116 1.00 43.04 86 GLU A O 1
ATOM 638 N N . ALA A 1 88 ? 13.818 41.396 38.338 1.00 40.39 87 ALA A N 1
ATOM 639 C CA . ALA A 1 88 ? 13.090 41.945 37.180 1.00 39.28 87 ALA A CA 1
ATOM 640 C C . ALA A 1 88 ? 13.512 41.299 35.844 1.00 40.40 87 ALA A C 1
ATOM 641 O O . ALA A 1 88 ? 12.686 41.142 34.934 1.00 41.24 87 ALA A O 1
ATOM 643 N N . ALA A 1 89 ? 14.787 40.919 35.734 1.00 37.69 88 ALA A N 1
ATOM 644 C CA . ALA A 1 89 ? 15.303 40.312 34.503 1.00 38.87 88 ALA A CA 1
ATOM 645 C C . ALA A 1 89 ? 14.606 38.999 34.134 1.00 39.58 88 ALA A C 1
ATOM 646 O O . ALA A 1 89 ? 14.277 38.793 32.971 1.00 41.49 88 ALA A O 1
ATOM 656 N N . PRO A 1 91 ? 11.664 37.263 34.023 1.00 42.17 90 PRO A N 1
ATOM 657 C CA . PRO A 1 91 ? 10.596 37.168 33.004 1.00 43.49 90 PRO A CA 1
ATOM 658 C C . PRO A 1 91 ? 11.017 37.606 31.588 1.00 43.53 90 PRO A C 1
ATOM 659 O O . PRO A 1 91 ? 10.582 36.998 30.602 1.00 43.30 90 PRO A O 1
ATOM 663 N N . ARG A 1 92 ? 11.851 38.645 31.500 1.00 42.95 91 ARG A N 1
ATOM 664 C CA . ARG A 1 92 ? 12.307 39.186 30.217 1.00 43.46 91 ARG A CA 1
ATOM 665 C C . ARG A 1 92 ? 13.271 38.209 29.548 1.00 44.99 91 ARG A C 1
ATOM 666 O O . ARG A 1 92 ? 13.257 38.049 28.329 1.00 46.49 91 ARG A O 1
ATOM 674 N N . LEU A 1 93 ? 14.114 37.561 30.345 1.00 43.48 92 LEU A N 1
ATOM 675 C CA . LEU A 1 93 ? 15.045 36.593 29.809 1.00 42.58 92 LEU A CA 1
ATOM 676 C C . LEU A 1 93 ? 14.258 35.376 29.294 1.00 44.25 92 LEU A C 1
ATOM 677 O O . LEU A 1 93 ? 14.569 34.847 28.221 1.00 43.96 92 LEU A O 1
ATOM 682 N N . LEU A 1 94 ? 13.228 34.948 30.029 1.00 43.89 93 LEU A N 1
ATOM 683 C CA . LEU A 1 94 ? 12.377 33.832 29.559 1.00 44.91 93 LEU A CA 1
ATOM 684 C C . LEU A 1 94 ? 11.745 34.146 28.194 1.00 44.06 93 LEU A C 1
ATOM 685 O O . LEU A 1 94 ? 11.698 33.277 27.321 1.00 44.24 93 LEU A O 1
ATOM 690 N N . GLU A 1 95 ? 11.289 35.388 28.020 1.00 43.94 94 GLU A N 1
ATOM 691 C CA . GLU A 1 95 ? 10.735 35.853 26.744 1.00 44.71 94 GLU A CA 1
ATOM 692 C C . GLU A 1 95 ? 11.756 35.668 25.637 1.00 43.68 94 GLU A C 1
ATOM 693 O O . GLU A 1 95 ? 11.438 35.119 24.586 1.00 43.11 94 GLU A O 1
ATOM 699 N N . VAL A 1 96 ? 12.989 36.113 25.890 1.00 43.75 95 VAL A N 1
ATOM 700 C CA . VAL A 1 96 ? 14.072 36.004 24.904 1.00 42.71 95 VAL A CA 1
ATOM 701 C C . VAL A 1 96 ? 14.387 34.541 24.544 1.00 41.78 95 VAL A C 1
ATOM 702 O O . VAL A 1 96 ? 14.481 34.208 23.363 1.00 43.47 95 VAL A O 1
ATOM 706 N N . ALA A 1 97 ? 14.525 33.679 25.556 1.00 40.77 96 ALA A N 1
ATOM 707 C CA . ALA A 1 97 ? 14.747 32.236 25.354 1.00 40.59 96 ALA A CA 1
ATOM 708 C C . ALA A 1 97 ? 13.656 31.554 24.530 1.00 41.76 96 ALA A C 1
ATOM 709 O O . ALA A 1 97 ? 13.948 30.646 23.756 1.00 43.31 96 ALA A O 1
ATOM 711 N N . GLU A 1 98 ? 12.408 31.980 24.707 1.00 41.80 97 GLU A N 1
ATOM 712 C CA . GLU A 1 98 ? 11.267 31.381 24.000 1.00 43.34 97 GLU A CA 1
ATOM 713 C C . GLU A 1 98 ? 11.196 31.819 22.529 1.00 44.35 97 GLU A C 1
ATOM 714 O O . GLU A 1 98 ? 10.920 30.999 21.648 1.00 43.64 97 GLU A O 1
ATOM 720 N N . LYS A 1 99 ? 11.463 33.100 22.271 1.00 44.84 98 LYS A N 1
ATOM 721 C CA . LYS A 1 99 ? 11.463 33.639 20.907 1.00 45.52 98 LYS A CA 1
ATOM 722 C C . LYS A 1 99 ? 12.695 33.237 20.080 1.00 45.62 98 LYS A C 1
ATOM 723 O O . LYS A 1 99 ? 12.596 33.059 18.868 1.00 45.58 98 LYS A O 1
ATOM 729 N N . THR A 1 100 ? 13.854 33.112 20.723 1.00 44.50 99 THR A N 1
ATOM 730 C CA . THR A 1 100 ? 15.091 32.824 19.987 1.00 46.30 99 THR A CA 1
ATOM 731 C C . THR A 1 100 ? 15.480 31.352 20.007 1.00 46.19 99 THR A C 1
ATOM 732 O O . THR A 1 100 ? 16.232 30.895 19.144 1.00 46.59 99 THR A O 1
ATOM 736 N N . GLN A 1 101 ? 14.966 30.621 20.995 1.00 45.22 100 GLN A N 1
ATOM 737 C CA . GLN A 1 101 ? 15.359 29.241 21.223 1.00 45.58 100 GLN A CA 1
ATOM 738 C C . GLN A 1 101 ? 16.829 29.175 21.648 1.00 44.78 100 GLN A C 1
ATOM 739 O O . GLN A 1 101 ? 17.536 28.201 21.331 1.00 44.03 100 GLN A O 1
ATOM 745 N N . GLU A 1 102 ? 17.291 30.223 22.339 1.00 40.99 101 GLU A N 1
ATOM 746 C CA . GLU A 1 102 ? 18.668 30.286 22.826 1.00 38.95 101 GLU A CA 1
ATOM 747 C C . GLU A 1 102 ? 18.686 30.762 24.273 1.00 39.77 101 GLU A C 1
ATOM 748 O O . GLU A 1 102 ? 17.837 31.574 24.673 1.00 37.56 101 GLU A O 1
ATOM 754 N N . SER A 1 103 ? 19.637 30.256 25.061 1.00 36.65 102 SER A N 1
ATOM 755 C CA . SER A 1 103 ? 19.775 30.698 26.445 1.00 39.22 102 SER A CA 1
ATOM 756 C C . SER A 1 103 ? 19.928 32.207 26.479 1.00 38.77 102 SER A C 1
ATOM 757 O O . SER A 1 103 ? 20.715 32.790 25.718 1.00 40.42 102 SER A O 1
ATOM 760 N N . ALA A 1 104 ? 19.159 32.826 27.367 1.00 37.86 103 ALA A N 1
ATOM 761 C CA . ALA A 1 104 ? 19.152 34.269 27.532 1.00 37.53 103 ALA A CA 1
ATOM 762 C C . ALA A 1 104 ? 19.777 34.636 28.878 1.00 37.07 103 ALA A C 1
ATOM 763 O O . ALA A 1 104 ? 19.464 34.027 29.914 1.00 37.16 103 ALA A O 1
ATOM 765 N N . SER A 1 105 ? 20.634 35.652 28.857 1.00 36.76 104 SER A N 1
ATOM 766 C CA . SER A 1 105 ? 21.334 36.084 30.060 1.00 38.10 104 SER A CA 1
ATOM 767 C C . SER A 1 105 ? 21.252 37.572 30.337 1.00 36.93 104 SER A C 1
ATOM 768 O O . SER A 1 105 ? 21.075 38.365 29.429 1.00 37.55 104 SER A O 1
ATOM 771 N N . LEU A 1 106 ? 21.393 37.930 31.615 1.00 37.07 105 LEU A N 1
ATOM 772 C CA . LEU A 1 106 ? 21.678 39.296 32.047 1.00 35.73 105 LEU A CA 1
ATOM 773 C C . LEU A 1 106 ? 23.141 39.344 32.388 1.00 36.07 105 LEU A C 1
ATOM 774 O O . LEU A 1 106 ? 23.618 38.508 33.168 1.00 37.89 105 LEU A O 1
ATOM 779 N N . GLY A 1 107 ? 23.845 40.326 31.823 1.00 33.77 106 GLY A N 1
ATOM 780 C CA . GLY A 1 107 ? 25.234 40.581 32.133 1.00 32.32 106 GLY A CA 1
ATOM 781 C C . GLY A 1 107 ? 25.404 41.878 32.905 1.00 36.05 106 GLY A C 1
ATOM 782 O O . GLY A 1 107 ? 24.646 42.833 32.703 1.00 36.49 106 GLY A O 1
ATOM 783 N N . VAL A 1 108 ? 26.378 41.907 33.817 1.00 33.94 107 VAL A N 1
ATOM 784 C CA . VAL A 1 108 ? 26.734 43.131 34.514 1.00 35.10 107 VAL A CA 1
ATOM 785 C C . VAL A 1 108 ? 28.253 43.287 34.499 1.00 37.75 107 VAL A C 1
ATOM 786 O O . VAL A 1 108 ? 28.994 42.318 34.354 1.00 38.88 107 VAL A O 1
ATOM 790 N N . LEU A 1 109 ? 28.711 44.517 34.639 1.00 38.04 108 LEU A N 1
ATOM 791 C CA . LEU A 1 109 ? 30.116 44.792 34.593 1.00 40.97 108 LEU A CA 1
ATOM 792 C C . LEU A 1 109 ? 30.726 44.626 35.965 1.00 41.14 108 LEU A C 1
ATOM 793 O O . LEU A 1 109 ? 30.211 45.152 36.943 1.00 40.93 108 LEU A O 1
ATOM 798 N N . ASP A 1 110 ? 31.845 43.923 36.029 1.00 43.37 109 ASP A N 1
ATOM 799 C CA . ASP A 1 110 ? 32.633 43.893 37.243 1.00 45.08 109 ASP A CA 1
ATOM 800 C C . ASP A 1 110 ? 34.098 44.050 36.885 1.00 45.73 109 ASP A C 1
ATOM 801 O O . ASP A 1 110 ? 34.774 43.058 36.597 1.00 47.68 109 ASP A O 1
ATOM 806 N N . GLY A 1 111 ? 34.585 45.290 36.922 1.00 44.65 110 GLY A N 1
ATOM 807 C CA . GLY A 1 111 ? 35.963 45.603 36.531 1.00 44.14 110 GLY A CA 1
ATOM 808 C C . GLY A 1 111 ? 36.125 45.440 35.034 1.00 44.90 110 GLY A C 1
ATOM 809 O O . GLY A 1 111 ? 35.473 46.156 34.263 1.00 46.43 110 GLY A O 1
ATOM 810 N N . ALA A 1 112 ? 36.960 44.473 34.621 1.00 42.75 111 ALA A N 1
ATOM 811 C CA . ALA A 1 112 ? 37.227 44.196 33.187 1.00 40.67 111 ALA A CA 1
ATOM 812 C C . ALA A 1 112 ? 36.455 42.977 32.681 1.00 40.50 111 ALA A C 1
ATOM 813 O O . ALA A 1 112 ? 36.569 42.580 31.516 1.00 41.06 111 ALA A O 1
ATOM 815 N N . ASP A 1 113 ? 35.668 42.392 33.568 1.00 40.45 112 ASP A N 1
ATOM 816 C CA . ASP A 1 113 ? 34.908 41.212 33.263 1.00 40.08 112 ASP A CA 1
ATOM 817 C C . ASP A 1 113 ? 33.461 41.580 33.156 1.00 40.49 112 ASP A C 1
ATOM 818 O O . ASP A 1 113 ? 33.025 42.573 33.735 1.00 42.20 112 ASP A O 1
ATOM 823 N N . VAL A 1 114 ? 32.712 40.755 32.433 1.00 40.54 113 VAL A N 1
ATOM 824 C CA . VAL A 1 114 ? 31.277 40.716 32.529 1.00 38.49 113 VAL A CA 1
ATOM 825 C C . VAL A 1 114 ? 30.928 39.456 33.316 1.00 39.44 113 VAL A C 1
ATOM 826 O O . VAL A 1 114 ? 31.537 38.397 33.113 1.00 38.57 113 VAL A O 1
ATOM 830 N N . VAL A 1 115 ? 29.965 39.586 34.223 1.00 37.68 114 VAL A N 1
ATOM 831 C CA . VAL A 1 115 ? 29.453 38.461 35.005 1.00 36.61 114 VAL A CA 1
ATOM 832 C C . VAL A 1 115 ? 28.061 38.113 34.454 1.00 35.78 114 VAL A C 1
ATOM 833 O O . VAL A 1 115 ? 27.251 39.006 34.171 1.00 37.53 114 VAL A O 1
ATOM 837 N N . TYR A 1 116 ? 27.811 36.826 34.243 1.00 34.43 115 TYR A N 1
ATOM 838 C CA . TYR A 1 116 ? 26.455 36.335 34.000 1.00 35.87 115 TYR A CA 1
ATOM 839 C C . TYR A 1 116 ? 25.682 36.399 35.315 1.00 36.99 115 TYR A C 1
ATOM 840 O O . TYR A 1 116 ? 25.819 35.522 36.152 1.00 40.16 115 TYR A O 1
ATOM 849 N N . ALA A 1 117 ? 24.904 37.467 35.506 1.00 36.98 116 ALA A N 1
ATOM 850 C CA . ALA A 1 117 ? 24.187 37.718 36.767 1.00 34.17 116 ALA A CA 1
ATOM 851 C C . ALA A 1 117 ? 22.932 36.859 36.893 1.00 34.09 116 ALA A C 1
ATOM 852 O O . ALA A 1 117 ? 22.545 36.473 38.002 1.00 35.96 116 ALA A O 1
ATOM 854 N N . ALA A 1 118 ? 22.290 36.603 35.758 1.00 32.35 117 ALA A N 1
ATOM 855 C CA . ALA A 1 118 ? 21.053 35.852 35.690 1.00 34.37 117 ALA A CA 1
ATOM 856 C C . ALA A 1 118 ? 21.034 35.124 34.370 1.00 36.25 117 ALA A C 1
ATOM 857 O O . ALA A 1 118 ? 21.650 35.576 33.401 1.00 36.35 117 ALA A O 1
ATOM 859 N N . ARG A 1 119 ? 20.309 34.010 34.320 1.00 38.99 118 ARG A N 1
ATOM 860 C CA . ARG A 1 119 ? 20.287 33.159 33.136 1.00 41.93 118 ARG A CA 1
ATOM 861 C C . ARG A 1 119 ? 19.001 32.330 32.988 1.00 42.40 118 ARG A C 1
ATOM 862 O O . ARG A 1 119 ? 18.525 31.748 33.952 1.00 44.10 118 ARG A O 1
ATOM 870 N N . VAL A 1 120 ? 18.446 32.284 31.781 1.00 43.45 119 VAL A N 1
ATOM 871 C CA . VAL A 1 120 ? 17.395 31.312 31.438 1.00 44.09 119 VAL A CA 1
ATOM 872 C C . VAL A 1 120 ? 17.904 30.364 30.331 1.00 45.11 119 VAL A C 1
ATOM 873 O O . VAL A 1 120 ? 17.962 30.740 29.152 1.00 42.18 119 VAL A O 1
ATOM 877 N N . PRO A 1 121 ? 18.294 29.134 30.717 1.00 47.71 120 PRO A N 1
ATOM 878 C CA . PRO A 1 121 ? 18.916 28.235 29.737 1.00 48.95 120 PRO A CA 1
ATOM 879 C C . PRO A 1 121 ? 17.878 27.478 28.927 1.00 49.40 120 PRO A C 1
ATOM 880 O O . PRO A 1 121 ? 16.767 27.248 29.419 1.00 51.90 120 PRO A O 1
ATOM 884 N N . VAL A 1 122 ? 18.227 27.129 27.690 1.00 49.20 121 VAL A N 1
ATOM 885 C CA . VAL A 1 122 ? 17.465 26.139 26.908 1.00 48.02 121 VAL A CA 1
ATOM 886 C C . VAL A 1 122 ? 18.172 24.768 26.929 1.00 49.13 121 VAL A C 1
ATOM 887 O O . VAL A 1 122 ? 19.335 24.675 27.310 1.00 51.68 121 VAL A O 1
ATOM 891 N N . ARG A 1 123 ? 17.470 23.716 26.512 1.00 50.88 122 ARG A N 1
ATOM 892 C CA . ARG A 1 123 ? 17.984 22.343 26.578 1.00 50.48 122 ARG A CA 1
ATOM 893 C C . ARG A 1 123 ? 18.420 21.828 25.203 1.00 48.54 122 ARG A C 1
ATOM 894 O O . ARG A 1 123 ? 17.599 21.688 24.306 1.00 45.98 122 ARG A O 1
ATOM 902 N N . ARG A 1 124 ? 19.725 21.584 25.048 1.00 48.00 123 ARG A N 1
ATOM 903 C CA . ARG A 1 124 ? 20.308 20.970 23.844 1.00 46.31 123 ARG A CA 1
ATOM 904 C C . ARG A 1 124 ? 21.377 19.956 24.260 1.00 44.99 123 ARG A C 1
ATOM 905 O O . ARG A 1 124 ? 22.042 20.137 25.299 1.00 43.82 123 ARG A O 1
ATOM 913 N N . ILE A 1 125 ? 21.539 18.892 23.470 1.00 41.94 124 ILE A N 1
ATOM 914 C CA . ILE A 1 125 ? 22.583 17.905 23.735 1.00 41.30 124 ILE A CA 1
ATOM 915 C C . ILE A 1 125 ? 23.950 18.569 23.587 1.00 42.99 124 ILE A C 1
ATOM 916 O O . ILE A 1 125 ? 24.745 18.578 24.536 1.00 44.59 124 ILE A O 1
ATOM 929 N N . SER A 1 127 ? 25.529 21.909 23.757 1.00 45.75 126 SER A N 1
ATOM 930 C CA . SER A 1 127 ? 25.029 23.136 24.395 1.00 45.44 126 SER A CA 1
ATOM 931 C C . SER A 1 127 ? 26.044 24.245 24.587 1.00 46.40 126 SER A C 1
ATOM 932 O O . SER A 1 127 ? 27.264 24.014 24.553 1.00 47.33 126 SER A O 1
ATOM 935 N N . ILE A 1 128 ? 25.524 25.457 24.780 1.00 45.55 127 ILE A N 1
ATOM 936 C CA . ILE A 1 128 ? 26.356 26.590 25.163 1.00 48.15 127 ILE A CA 1
ATOM 937 C C . ILE A 1 128 ? 26.328 26.758 26.706 1.00 50.24 127 ILE A C 1
ATOM 938 O O . ILE A 1 128 ? 25.310 27.152 27.295 1.00 51.24 127 ILE A O 1
ATOM 943 N N . ASN A 1 129 ? 27.466 26.453 27.337 1.00 50.61 128 ASN A N 1
ATOM 944 C CA . ASN A 1 129 ? 27.531 26.160 28.778 1.00 49.67 128 ASN A CA 1
ATOM 945 C C . ASN A 1 129 ? 28.054 27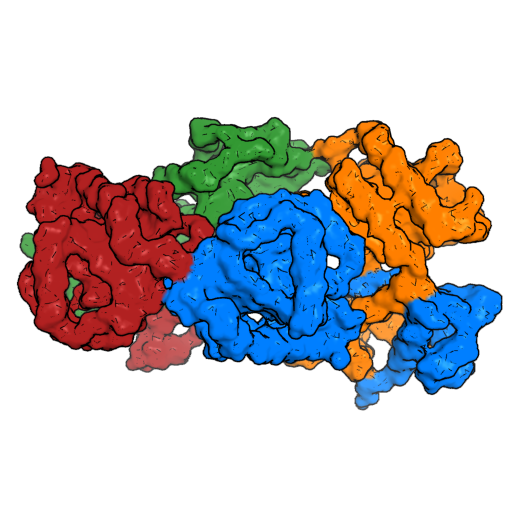.301 29.622 1.00 50.38 128 ASN A C 1
ATOM 946 O O . ASN A 1 129 ? 29.240 27.641 29.580 1.00 52.11 128 ASN A O 1
ATOM 951 N N . VAL A 1 130 ? 27.149 27.891 30.396 1.00 51.71 129 VAL A N 1
ATOM 952 C CA . VAL A 1 130 ? 27.450 29.013 31.268 1.00 48.79 129 VAL A CA 1
ATOM 953 C C . VAL A 1 130 ? 26.549 28.858 32.479 1.00 46.83 129 VAL A C 1
ATOM 954 O O . VAL A 1 130 ? 25.374 28.589 32.347 1.00 49.32 129 VAL A O 1
ATOM 958 N N . SER A 1 131 ? 27.106 28.994 33.668 1.00 44.84 130 SER A N 1
ATOM 959 C CA . SER A 1 131 ? 26.301 29.094 34.879 1.00 42.70 130 SER A CA 1
ATOM 960 C C . SER A 1 131 ? 26.341 30.548 35.396 1.00 40.27 130 SER A C 1
ATOM 961 O O . SER A 1 131 ? 27.250 31.310 35.034 1.00 39.07 130 SER A O 1
ATOM 964 N N . VAL A 1 132 ? 25.358 30.943 36.205 1.00 37.24 131 VAL A N 1
ATOM 965 C CA . VAL A 1 132 ? 25.373 32.247 36.872 1.00 35.57 131 VAL A CA 1
ATOM 966 C C . VAL A 1 132 ? 26.706 32.406 37.624 1.00 36.91 131 VAL A C 1
ATOM 967 O O . VAL A 1 132 ? 27.186 31.462 38.264 1.00 38.03 131 VAL A O 1
ATOM 971 N N . GLY A 1 133 ? 27.307 33.587 37.542 1.00 35.46 132 GLY A N 1
ATOM 972 C CA . GLY A 1 133 ? 28.568 33.841 38.216 1.00 36.30 132 GLY A CA 1
ATOM 973 C C . GLY A 1 133 ? 29.746 33.659 37.283 1.00 39.26 132 GLY A C 1
ATOM 974 O O . GLY A 1 133 ? 30.867 34.056 37.608 1.00 41.07 132 GLY A O 1
ATOM 975 N N . THR A 1 134 ? 29.508 33.054 36.123 1.00 39.12 133 THR A N 1
ATOM 976 C CA . THR A 1 134 ? 30.564 32.925 35.126 1.00 41.11 133 THR A CA 1
ATOM 977 C C . THR A 1 134 ? 31.004 34.326 34.691 1.00 41.01 133 THR A C 1
ATOM 978 O O . THR A 1 134 ? 30.165 35.208 34.463 1.00 40.68 133 THR A O 1
ATOM 982 N N . ARG A 1 135 ? 32.316 34.512 34.585 1.00 41.48 134 ARG A N 1
ATOM 983 C CA . ARG A 1 135 ? 32.898 35.762 34.087 1.00 41.11 134 ARG A CA 1
ATOM 984 C C . ARG A 1 135 ? 33.573 35.553 32.733 1.00 41.19 134 ARG A C 1
ATOM 985 O O . ARG A 1 135 ? 34.233 34.534 32.509 1.00 40.21 134 ARG A O 1
ATOM 993 N N . VAL A 1 136 ? 33.375 36.516 31.832 1.00 39.84 135 VAL A N 1
ATOM 994 C CA . VAL A 1 136 ? 33.989 36.539 30.505 1.00 37.66 135 VAL A CA 1
ATOM 995 C C . VAL A 1 136 ? 34.540 37.962 30.285 1.00 39.34 135 VAL A C 1
ATOM 996 O O . VAL A 1 136 ? 34.008 38.914 30.837 1.00 37.37 135 VAL A O 1
ATOM 1000 N N . PRO A 1 137 ? 35.621 38.111 29.495 1.00 39.83 136 PRO A N 1
ATOM 1001 C CA . PRO A 1 137 ? 36.207 39.429 29.445 1.00 38.23 136 PRO A CA 1
ATOM 1002 C C . PRO A 1 137 ? 35.343 40.387 28.656 1.00 37.52 136 PRO A C 1
ATOM 1003 O O . PRO A 1 137 ? 34.765 40.015 27.629 1.00 36.91 136 PRO A O 1
ATOM 1007 N N . ALA A 1 138 ? 35.226 41.601 29.183 1.00 34.77 137 ALA A N 1
ATOM 1008 C CA . ALA A 1 138 ? 34.511 42.677 28.525 1.00 34.18 137 ALA A CA 1
ATOM 1009 C C . ALA A 1 138 ? 35.058 43.017 27.116 1.00 36.80 137 ALA A C 1
ATOM 1010 O O . ALA A 1 138 ? 34.302 43.332 26.200 1.00 38.32 137 ALA A O 1
ATOM 1012 N N . TYR A 1 139 ? 36.377 42.964 26.942 1.00 37.81 138 TYR A N 1
ATOM 1013 C CA . TYR A 1 139 ? 36.995 43.388 25.686 1.00 36.00 138 TYR A CA 1
ATOM 1014 C C . TYR A 1 139 ? 36.647 42.429 24.518 1.00 37.50 138 TYR A C 1
ATOM 1015 O O . TYR A 1 139 ? 36.677 42.841 23.370 1.00 38.87 138 TYR A O 1
ATOM 1024 N N . ALA A 1 140 ? 36.324 41.168 24.824 1.00 34.20 139 ALA A N 1
ATOM 1025 C CA . ALA A 1 140 ? 36.130 40.149 23.798 1.00 35.08 139 ALA A CA 1
ATOM 1026 C C . ALA A 1 140 ? 34.651 39.779 23.541 1.00 36.29 139 ALA A C 1
ATOM 1027 O O . ALA A 1 140 ? 34.378 38.885 22.765 1.00 38.69 139 ALA A O 1
ATOM 1029 N N . THR A 1 141 ? 33.701 40.480 24.157 1.00 37.24 140 THR A N 1
ATOM 1030 C CA . THR A 1 141 ? 32.309 40.021 24.152 1.00 33.01 140 THR A CA 1
ATOM 1031 C C . THR A 1 141 ? 31.338 41.105 23.819 1.00 32.10 140 THR A C 1
ATOM 1032 O O . THR A 1 141 ? 31.566 42.272 24.151 1.00 34.67 140 THR A O 1
ATOM 1036 N N . SER A 1 142 ? 30.246 40.717 23.154 1.00 33.15 141 SER A N 1
ATOM 1037 C CA . SER A 1 142 ? 29.087 41.567 22.935 1.00 35.07 141 SER A CA 1
ATOM 1038 C C . SER A 1 142 ? 28.614 42.229 24.219 1.00 37.21 141 SER A C 1
ATOM 1039 O O . SER A 1 142 ? 28.335 43.427 24.220 1.00 37.85 141 SER A O 1
ATOM 1050 N N . GLY A 1 144 ? 30.264 42.792 27.095 1.00 36.42 143 GLY A N 1
ATOM 1051 C CA . GLY A 1 144 ? 31.276 43.810 27.405 1.00 36.11 143 GLY A CA 1
ATOM 1052 C C . GLY A 1 144 ? 31.124 45.058 26.570 1.00 38.89 143 GLY A C 1
ATOM 1053 O O . GLY A 1 144 ? 31.081 46.173 27.099 1.00 39.58 143 GLY A O 1
ATOM 1054 N N . ARG A 1 145 ? 31.025 44.892 25.254 1.00 38.89 144 ARG A N 1
ATOM 1055 C CA . ARG A 1 145 ? 30.955 46.073 24.401 1.00 36.93 144 ARG A CA 1
ATOM 1056 C C . ARG A 1 145 ? 29.685 46.893 24.613 1.00 37.29 144 ARG A C 1
ATOM 1057 O O . ARG A 1 145 ? 29.739 48.126 24.614 1.00 39.77 144 ARG A O 1
ATOM 1065 N N . ALA A 1 146 ? 28.559 46.225 24.840 1.00 36.28 145 ALA A N 1
ATOM 1066 C CA . ALA A 1 146 ? 27.301 46.945 25.099 1.00 37.01 145 ALA A CA 1
ATOM 1067 C C . ALA A 1 146 ? 27.316 47.564 26.511 1.00 38.34 145 ALA A C 1
ATOM 1068 O O . ALA A 1 146 ? 26.672 48.569 26.763 1.00 39.67 145 ALA A O 1
ATOM 1070 N N . LEU A 1 147 ? 28.080 46.970 27.420 1.00 38.15 146 LEU A N 1
ATOM 1071 C CA . LEU A 1 147 ? 28.264 47.550 28.741 1.00 39.13 146 LEU A CA 1
ATOM 1072 C C . LEU A 1 147 ? 29.222 48.743 28.761 1.00 40.41 146 LEU A C 1
ATOM 1073 O O . LEU A 1 147 ? 29.171 49.566 29.683 1.00 40.95 146 LEU A O 1
ATOM 1078 N N . LEU A 1 148 ? 30.058 48.877 27.731 1.00 38.73 147 LEU A N 1
ATOM 1079 C CA . LEU A 1 148 ? 31.080 49.923 27.738 1.00 36.57 147 LEU A CA 1
ATOM 1080 C C . LEU A 1 148 ? 30.808 51.062 26.802 1.00 37.81 147 LEU A C 1
ATOM 1081 O O . LEU A 1 148 ? 31.338 52.162 27.014 1.00 38.75 147 LEU A O 1
ATOM 1086 N N . ALA A 1 149 ? 29.988 50.818 25.777 1.00 37.08 148 ALA A N 1
ATOM 1087 C CA . ALA A 1 149 ? 29.839 51.777 24.674 1.00 37.94 148 ALA A CA 1
ATOM 1088 C C . ALA A 1 149 ? 29.328 53.141 25.107 1.00 38.30 148 ALA A C 1
ATOM 1089 O O . ALA A 1 149 ? 29.614 54.134 24.442 1.00 37.92 148 ALA A O 1
ATOM 1091 N N . TRP A 1 150 ? 28.573 53.193 26.208 1.00 38.90 149 TRP A N 1
ATOM 1092 C CA . TRP A 1 150 ? 28.033 54.472 26.683 1.00 41.74 149 TRP A CA 1
ATOM 1093 C C . TRP A 1 150 ? 28.511 54.783 28.085 1.00 41.59 149 TRP A C 1
ATOM 1094 O O . TRP A 1 150 ? 27.922 55.598 28.780 1.00 42.61 149 TRP A O 1
ATOM 1105 N N . ALA A 1 151 ? 29.579 54.112 28.492 1.00 41.99 150 ALA A N 1
ATOM 1106 C CA . ALA A 1 151 ? 30.087 54.224 29.842 1.00 43.20 150 ALA A CA 1
ATOM 1107 C C . ALA A 1 151 ? 31.049 55.419 29.911 1.00 44.28 150 ALA A C 1
ATOM 1108 O O . ALA A 1 151 ? 31.619 55.796 28.883 1.00 43.97 150 ALA A O 1
ATOM 1110 N N . PRO A 1 152 ? 31.245 56.006 31.120 1.00 43.22 151 PRO A N 1
ATOM 1111 C CA . PRO A 1 152 ? 32.119 57.165 31.208 1.00 44.52 151 PRO A CA 1
ATOM 1112 C C . PRO A 1 152 ? 33.530 56.757 30.836 1.00 45.19 151 PRO A C 1
ATOM 1113 O O . PRO A 1 152 ? 33.884 55.580 30.984 1.00 47.36 151 PRO A O 1
ATOM 1117 N N . ALA A 1 153 ? 34.321 57.715 30.359 1.00 43.08 152 ALA A N 1
ATOM 1118 C CA . ALA A 1 153 ? 35.686 57.456 29.910 1.00 43.11 152 ALA A CA 1
ATOM 1119 C C . ALA A 1 153 ? 36.526 56.663 30.920 1.00 43.54 152 ALA A C 1
ATOM 1120 O O . ALA A 1 153 ? 37.270 55.761 30.529 1.00 44.18 152 ALA A O 1
ATOM 1122 N N . ASP A 1 154 ? 36.390 56.984 32.208 1.00 44.12 153 ASP A N 1
ATOM 1123 C CA . ASP A 1 154 ? 37.172 56.328 33.264 1.00 44.64 153 ASP A CA 1
ATOM 1124 C C . ASP A 1 154 ? 36.802 54.856 33.442 1.00 43.59 153 ASP A C 1
ATOM 1125 O O . ASP A 1 154 ? 37.644 54.039 33.826 1.00 44.37 153 ASP A O 1
ATOM 1130 N N . VAL A 1 155 ? 35.551 54.513 33.153 1.00 43.27 154 VAL A N 1
ATOM 1131 C CA . VAL A 1 155 ? 35.126 53.113 33.186 1.00 41.54 154 VAL A CA 1
ATOM 1132 C C . VAL A 1 155 ? 35.740 52.325 32.028 1.00 41.86 154 VAL A C 1
ATOM 1133 O O . VAL A 1 155 ? 36.248 51.215 32.222 1.00 42.30 154 VAL A O 1
ATOM 1137 N N . VAL A 1 156 ? 35.735 52.909 30.832 1.00 41.76 155 VAL A N 1
ATOM 1138 C CA . VAL A 1 156 ? 36.388 52.279 29.682 1.00 39.62 155 VAL A CA 1
ATOM 1139 C C . VAL A 1 156 ? 37.892 52.161 29.953 1.00 39.43 155 VAL A C 1
ATOM 1140 O O . VAL A 1 156 ? 38.498 51.111 29.714 1.00 40.02 155 VAL A O 1
ATOM 1144 N N . GLU A 1 157 ? 38.467 53.227 30.501 1.00 38.37 156 GLU A N 1
ATOM 1145 C CA . GLU A 1 157 ? 39.881 53.292 30.843 1.00 39.77 156 GLU A CA 1
ATOM 1146 C C . GLU A 1 157 ? 40.302 52.171 31.814 1.00 40.28 156 GLU A C 1
ATOM 1147 O O . GLU A 1 157 ? 41.377 51.585 31.660 1.00 40.18 156 GLU A O 1
ATOM 1153 N N . ARG A 1 158 ? 39.461 51.860 32.804 1.00 40.13 157 ARG A N 1
ATOM 1154 C CA . ARG A 1 158 ? 39.790 50.789 33.756 1.00 39.82 157 ARG A CA 1
ATOM 1155 C C . ARG A 1 158 ? 39.861 49.426 33.069 1.00 39.47 157 ARG A C 1
ATOM 1156 O O . ARG A 1 158 ? 40.856 48.695 33.183 1.00 38.98 157 ARG A O 1
ATOM 1164 N N . VAL A 1 159 ? 38.801 49.091 32.348 1.00 40.21 158 VAL A N 1
ATOM 1165 C CA . VAL A 1 159 ? 38.780 47.901 31.528 1.00 40.08 158 VAL A CA 1
ATOM 1166 C C . VAL A 1 159 ? 40.060 47.740 30.725 1.00 41.84 158 VAL A C 1
ATOM 1167 O O . VAL A 1 159 ? 40.711 46.695 30.824 1.00 43.59 158 VAL A O 1
ATOM 1171 N N . VAL A 1 160 ? 40.427 48.771 29.956 1.00 40.42 159 VAL A N 1
ATOM 1172 C CA . VAL A 1 160 ? 41.621 48.732 29.132 1.00 40.29 159 VAL A CA 1
ATOM 1173 C C . VAL A 1 160 ? 42.863 48.363 29.950 1.00 43.63 159 VAL A C 1
ATOM 1174 O O . VAL A 1 160 ? 43.644 47.501 29.538 1.00 46.81 159 VAL A O 1
ATOM 1178 N N . ALA A 1 161 ? 43.028 48.995 31.113 1.00 42.26 160 ALA A N 1
ATOM 1179 C CA . ALA A 1 161 ? 44.206 48.787 31.960 1.00 41.99 160 ALA A CA 1
ATOM 1180 C C . ALA A 1 161 ? 44.278 47.376 32.522 1.00 42.16 160 ALA A C 1
ATOM 1181 O O . ALA A 1 161 ? 45.361 46.853 32.765 1.00 41.58 160 ALA A O 1
ATOM 1183 N N . GLU A 1 162 ? 43.111 46.773 32.720 1.00 42.77 161 GLU A N 1
ATOM 1184 C CA . GLU A 1 162 ? 42.990 45.452 33.328 1.00 43.19 161 GLU A CA 1
ATOM 1185 C C . GLU A 1 162 ? 42.772 44.311 32.326 1.00 43.53 161 GLU A C 1
ATOM 1186 O O . GLU A 1 162 ? 42.619 43.157 32.727 1.00 45.42 161 GLU A O 1
ATOM 1192 N N . SER A 1 163 ? 42.762 44.614 31.032 1.00 43.88 162 SER A N 1
ATOM 1193 C CA . SER A 1 163 ? 42.498 43.587 30.020 1.00 42.77 162 SER A CA 1
ATOM 1194 C C . SER A 1 163 ? 43.789 42.981 29.497 1.00 44.09 162 SER A C 1
ATOM 1195 O O . SER A 1 163 ? 44.775 43.696 29.301 1.00 43.42 162 SER A O 1
ATOM 1198 N N . THR A 1 164 ? 43.801 41.669 29.274 1.00 43.32 163 THR A N 1
ATOM 1199 C CA . THR A 1 164 ? 44.993 41.041 28.683 1.00 44.84 163 THR A CA 1
ATOM 1200 C C . THR A 1 164 ? 45.053 41.280 27.189 1.00 41.99 163 THR A C 1
ATOM 1201 O O . THR A 1 164 ? 46.136 41.377 26.632 1.00 41.36 163 THR A O 1
ATOM 1205 N N . PHE A 1 165 ? 43.882 41.403 26.559 1.00 39.99 164 PHE A N 1
ATOM 1206 C CA . PHE A 1 165 ? 43.755 41.456 25.091 1.00 41.00 164 PHE A CA 1
ATOM 1207 C C . PHE A 1 165 ? 44.342 40.235 24.372 1.00 42.22 164 PHE A C 1
ATOM 1208 O O . PHE A 1 165 ? 44.799 40.339 23.237 1.00 44.37 164 PHE A O 1
ATOM 1216 N N . GLN A 1 166 ? 44.295 39.079 25.025 1.00 42.59 165 GLN A N 1
ATOM 1217 C CA . GLN A 1 166 ? 44.800 37.855 24.434 1.00 43.97 165 GLN A CA 1
ATOM 1218 C C . GLN A 1 166 ? 43.772 37.262 23.496 1.00 44.69 165 GLN A C 1
ATOM 1219 O O . GLN A 1 166 ? 42.555 37.427 23.684 1.00 44.22 165 GLN A O 1
ATOM 1225 N N . LYS A 1 167 ? 44.278 36.545 22.499 1.00 43.68 166 LYS A N 1
ATOM 1226 C CA . LYS A 1 167 ? 43.439 35.891 21.525 1.00 43.11 166 LYS A CA 1
ATOM 1227 C C . LYS A 1 167 ? 42.764 34.682 22.179 1.00 44.22 166 LYS A C 1
ATOM 1228 O O . LYS A 1 167 ? 43.416 33.886 22.842 1.00 44.82 166 LYS A O 1
ATOM 1234 N N . LEU A 1 168 ? 41.444 34.585 22.035 1.00 44.42 167 LEU A N 1
ATOM 1235 C CA . LEU A 1 168 ? 40.690 33.493 22.639 1.00 44.33 167 LEU A CA 1
ATOM 1236 C C . LEU A 1 168 ? 40.055 32.675 21.532 1.00 43.43 167 LEU A C 1
ATOM 1237 O O . LEU A 1 168 ? 40.021 31.458 21.601 1.00 45.17 167 LEU A O 1
ATOM 1242 N N . GLY A 1 169 ? 39.574 33.362 20.502 1.00 41.86 168 GLY A N 1
ATOM 1243 C CA . GLY A 1 169 ? 38.996 32.733 19.330 1.00 40.40 168 GLY A CA 1
ATOM 1244 C C . GLY A 1 169 ? 39.661 33.298 18.111 1.00 38.43 168 GLY A C 1
ATOM 1245 O O . GLY A 1 169 ? 40.532 34.146 18.242 1.00 41.08 168 GLY A O 1
ATOM 1246 N N . PRO A 1 170 ? 39.272 32.824 16.910 1.00 39.44 169 PRO A N 1
ATOM 1247 C CA . PRO A 1 170 ? 39.915 33.225 15.635 1.00 38.69 169 PRO A CA 1
ATOM 1248 C C . PRO A 1 170 ? 39.886 34.731 15.318 1.00 40.38 169 PRO A C 1
ATOM 1249 O O . PRO A 1 170 ? 40.680 35.219 14.500 1.00 41.40 169 PRO A O 1
ATOM 1253 N N . GLU A 1 171 ? 38.974 35.460 15.949 1.00 41.43 170 GLU A N 1
ATOM 1254 C CA . GLU A 1 171 ? 38.707 36.848 15.584 1.00 41.68 170 GLU A CA 1
ATOM 1255 C C . GLU A 1 171 ? 38.863 37.862 16.736 1.00 39.75 170 GLU A C 1
ATOM 1256 O O . GLU A 1 171 ? 38.576 39.043 16.553 1.00 41.79 170 GLU A O 1
ATOM 1262 N N . THR A 1 172 ? 39.302 37.416 17.911 1.00 35.64 171 THR A N 1
ATOM 1263 C CA . THR A 1 172 ? 39.457 38.331 19.038 1.00 35.76 171 THR A CA 1
ATOM 1264 C C . THR A 1 172 ? 40.305 39.547 18.624 1.00 37.60 171 THR A C 1
ATOM 1265 O O . THR A 1 172 ? 41.401 39.399 18.044 1.00 34.10 171 THR A O 1
ATOM 1269 N N . ILE A 1 173 ? 39.766 40.742 18.895 1.00 37.45 172 ILE A N 1
ATOM 1270 C CA . ILE A 1 173 ? 40.530 41.988 18.842 1.00 36.98 172 ILE A CA 1
ATOM 1271 C C . ILE A 1 173 ? 41.684 41.888 19.852 1.00 38.98 172 ILE A C 1
ATOM 1272 O O . ILE A 1 173 ? 41.579 41.175 20.874 1.00 37.59 172 ILE A O 1
ATOM 1277 N N . GLY A 1 174 ? 42.783 42.584 19.569 1.00 38.67 173 GLY A N 1
ATOM 1278 C CA . GLY A 1 174 ? 43.959 42.500 20.432 1.00 36.42 173 GLY A CA 1
ATOM 1279 C C . GLY A 1 174 ? 44.471 43.828 20.955 1.00 35.94 173 GLY A C 1
ATOM 1280 O O . GLY A 1 174 ? 45.522 43.862 21.616 1.00 34.82 173 GLY A O 1
ATOM 1281 N N . THR A 1 175 ? 43.765 44.926 20.652 1.00 32.39 174 THR A N 1
ATOM 1282 C CA . THR A 1 175 ? 44.256 46.242 21.046 1.00 29.01 174 THR A CA 1
ATOM 1283 C C . THR A 1 175 ? 43.157 47.202 21.515 1.00 31.20 174 THR A C 1
ATOM 1284 O O . THR A 1 175 ? 42.008 47.102 21.077 1.00 29.06 174 THR A O 1
ATOM 1288 N N . ALA A 1 176 ? 43.540 48.122 22.408 1.00 30.06 175 ALA A N 1
ATOM 1289 C CA . ALA A 1 176 ? 42.700 49.243 22.878 1.00 31.67 175 ALA A CA 1
ATOM 1290 C C . ALA A 1 176 ? 42.111 50.089 21.728 1.00 31.43 175 ALA A C 1
ATOM 1291 O O . ALA A 1 176 ? 40.956 50.508 21.793 1.00 32.00 175 ALA A O 1
ATOM 1293 N N . ALA A 1 177 ? 42.930 50.371 20.717 1.00 27.75 176 ALA A N 1
ATOM 1294 C CA . ALA A 1 177 ? 42.482 51.107 19.532 1.00 28.70 176 ALA A CA 1
ATOM 1295 C C . ALA A 1 177 ? 41.333 50.370 18.825 1.00 29.04 176 ALA A C 1
ATOM 1296 O O . ALA A 1 177 ? 40.322 50.985 18.474 1.00 26.28 176 ALA A O 1
ATOM 1298 N N . GLU A 1 178 ? 41.480 49.055 18.670 1.00 28.86 177 GLU A N 1
ATOM 1299 C CA . GLU A 1 178 ? 40.414 48.222 18.089 1.00 31.90 177 GLU A CA 1
ATOM 1300 C C . GLU A 1 178 ? 39.137 48.163 18.946 1.00 33.27 177 GLU A C 1
ATOM 1301 O O . GLU A 1 178 ? 38.030 48.259 18.404 1.00 36.84 177 GLU A O 1
ATOM 1307 N N . LEU A 1 179 ? 39.282 48.019 20.262 1.00 30.60 178 LEU A N 1
ATOM 1308 C CA . LEU A 1 179 ? 38.122 48.057 21.184 1.00 34.17 178 LEU A CA 1
ATOM 1309 C C . LEU A 1 179 ? 37.296 49.340 21.052 1.00 35.59 178 LEU A C 1
ATOM 1310 O O . LEU A 1 179 ? 36.062 49.311 21.056 1.00 35.75 178 LEU A O 1
ATOM 1315 N N . GLU A 1 180 ? 38.024 50.454 20.981 1.00 35.63 179 GLU A N 1
ATOM 1316 C CA . GLU A 1 180 ? 37.499 51.791 20.859 1.00 37.74 179 GLU A CA 1
ATOM 1317 C C . GLU A 1 180 ? 36.700 51.944 19.555 1.00 37.20 179 GLU A C 1
ATOM 1318 O O . GLU A 1 180 ? 35.590 52.477 19.573 1.00 36.45 179 GLU A O 1
ATOM 1324 N N . ARG A 1 181 ? 37.270 51.482 18.435 1.00 34.81 180 ARG A N 1
ATOM 1325 C CA . ARG A 1 181 ? 36.535 51.382 17.177 1.00 36.50 180 ARG A CA 1
ATOM 1326 C C . ARG A 1 181 ? 35.257 50.531 17.291 1.00 37.28 180 ARG A C 1
ATOM 1327 O O . ARG A 1 181 ? 34.203 50.953 16.808 1.00 38.05 180 ARG A O 1
ATOM 1335 N N . GLU A 1 182 ? 35.353 49.358 17.933 1.00 34.00 181 GLU A N 1
ATOM 1336 C CA . GLU A 1 182 ? 34.179 48.524 18.180 1.00 34.30 181 GLU A CA 1
ATOM 1337 C C . GLU A 1 182 ? 33.092 49.253 18.961 1.00 34.42 181 GLU A C 1
ATOM 1338 O O . GLU A 1 182 ? 31.919 49.207 18.572 1.00 34.90 181 GLU A O 1
ATOM 1344 N N . LEU A 1 183 ? 33.481 49.951 20.031 1.00 31.88 182 LEU A N 1
ATOM 1345 C CA . LEU A 1 183 ? 32.512 50.679 20.844 1.00 32.97 182 LEU A CA 1
ATOM 1346 C C . LEU A 1 183 ? 31.772 51.776 20.097 1.00 34.31 182 LEU A C 1
ATOM 1347 O O . LEU A 1 183 ? 30.623 52.053 20.432 1.00 35.63 182 LEU A O 1
ATOM 1352 N N . ALA A 1 184 ? 32.441 52.417 19.130 1.00 34.39 183 ALA A N 1
ATOM 1353 C CA . ALA A 1 184 ? 31.827 53.447 18.304 1.00 35.42 183 ALA A CA 1
ATOM 1354 C C . ALA A 1 184 ? 30.773 52.831 17.387 1.00 36.36 183 ALA A C 1
ATOM 1355 O O . ALA A 1 184 ? 29.709 53.419 17.176 1.00 37.46 183 ALA A O 1
ATOM 1357 N N . LYS A 1 185 ? 31.085 51.654 16.844 1.00 35.09 184 LYS A N 1
ATOM 1358 C CA . LYS A 1 185 ? 30.144 50.878 16.027 1.00 36.04 184 LYS A CA 1
ATOM 1359 C C . LYS A 1 185 ? 28.900 50.513 16.844 1.00 36.01 184 LYS A C 1
ATOM 1360 O O . LYS A 1 185 ? 27.782 50.654 16.364 1.00 35.99 184 LYS A O 1
ATOM 1366 N N . VAL A 1 186 ? 29.119 50.052 18.077 1.00 34.21 185 VAL A N 1
ATOM 1367 C CA . VAL A 1 186 ? 28.036 49.767 19.014 1.00 36.80 185 VAL A CA 1
ATOM 1368 C C . VAL A 1 186 ? 27.134 50.988 19.339 1.00 37.82 185 VAL A C 1
ATOM 1369 O O . VAL A 1 186 ? 25.911 50.873 19.256 1.00 38.43 185 VAL A O 1
ATOM 1373 N N . ARG A 1 187 ? 27.726 52.140 19.676 1.00 36.95 186 ARG A N 1
ATOM 1374 C CA . ARG A 1 187 ? 26.959 53.386 19.842 1.00 39.99 186 ARG A CA 1
ATOM 1375 C C . ARG A 1 187 ? 26.049 53.680 18.632 1.00 42.72 186 ARG A C 1
ATOM 1376 O O . ARG A 1 187 ? 24.907 54.116 18.776 1.00 43.90 186 ARG A O 1
ATOM 1384 N N . GLU A 1 188 ? 26.563 53.406 17.443 1.00 43.87 187 GLU A N 1
ATOM 1385 C CA . GLU A 1 188 ? 25.871 53.690 16.200 1.00 45.11 187 GLU A CA 1
ATOM 1386 C C . GLU A 1 188 ? 24.771 52.654 15.919 1.00 44.41 187 GLU A C 1
ATOM 1387 O O . GLU A 1 188 ? 23.712 52.999 15.400 1.00 43.96 187 GLU A O 1
ATOM 1393 N N . GLN A 1 189 ? 25.031 51.391 16.265 1.00 44.09 188 GLN A N 1
ATOM 1394 C CA . GLN A 1 189 ? 24.065 50.298 16.082 1.00 42.14 188 GLN A CA 1
ATOM 1395 C C . GLN A 1 189 ? 22.974 50.268 17.159 1.00 40.96 188 GLN A C 1
ATOM 1396 O O . GLN A 1 189 ? 21.799 50.018 16.856 1.00 40.04 188 GLN A O 1
ATOM 1402 N N . GLY A 1 190 ? 23.375 50.501 18.410 1.00 37.07 189 GLY A N 1
ATOM 1403 C CA . GLY A 1 190 ? 22.483 50.360 19.548 1.00 38.17 189 GLY A CA 1
ATOM 1404 C C . GLY A 1 190 ? 22.555 49.004 20.240 1.00 39.26 189 GLY A C 1
ATOM 1405 O O . GLY A 1 190 ? 21.895 48.792 21.264 1.00 39.60 189 GLY A O 1
ATOM 1406 N N . PHE A 1 191 ? 23.343 48.091 19.670 1.00 38.58 190 PHE A N 1
ATOM 1407 C CA . PHE A 1 191 ? 23.592 46.749 20.230 1.00 39.09 190 PHE A CA 1
ATOM 1408 C C . PHE A 1 191 ? 24.987 46.272 19.843 1.00 38.97 190 PHE A C 1
ATOM 1409 O O . PHE A 1 191 ? 25.602 46.808 18.921 1.00 40.07 190 PHE A O 1
ATOM 1417 N N . ALA A 1 192 ? 25.483 45.252 20.527 1.00 38.31 191 ALA A N 1
ATOM 1418 C CA . ALA A 1 192 ? 26.715 44.639 20.088 1.00 39.09 191 ALA A CA 1
ATOM 1419 C C . ALA A 1 192 ? 26.456 43.267 19.459 1.00 40.00 191 ALA A C 1
ATOM 1420 O O . ALA A 1 192 ? 25.578 42.537 19.908 1.00 38.78 191 ALA A O 1
ATOM 1422 N N . LEU A 1 193 ? 27.209 42.954 18.403 1.00 42.60 192 LEU A N 1
ATOM 1423 C CA . LEU A 1 193 ? 27.266 41.607 17.823 1.00 45.27 192 LEU A CA 1
ATOM 1424 C C . LEU A 1 193 ? 28.726 41.190 17.601 1.00 46.70 192 LEU A C 1
ATOM 1425 O O . LEU A 1 193 ? 29.533 41.962 17.073 1.00 47.16 192 LEU A O 1
ATOM 1430 N N . THR A 1 194 ? 29.078 39.986 18.040 1.00 45.19 193 THR A N 1
ATOM 1431 C CA . THR A 1 194 ? 30.428 39.474 17.840 1.00 44.88 193 THR A CA 1
ATOM 1432 C C . THR A 1 194 ? 30.296 38.060 17.327 1.00 44.57 193 THR A C 1
ATOM 1433 O O . THR A 1 194 ? 29.308 37.386 17.624 1.00 44.63 193 THR A O 1
ATOM 1437 N N . SER A 1 195 ? 31.272 37.606 16.549 1.00 42.27 194 SER A N 1
ATOM 1438 C CA . SER A 1 195 ? 31.371 36.191 16.270 1.00 42.64 194 SER A CA 1
ATOM 1439 C C . SER A 1 195 ? 32.810 35.787 16.300 1.00 42.25 194 SER A C 1
ATOM 1440 O O . SER A 1 195 ? 33.679 36.549 15.854 1.00 38.13 194 SER A O 1
ATOM 1443 N N . GLU A 1 196 ? 33.048 34.595 16.855 1.00 42.79 195 GLU A N 1
ATOM 1444 C CA . GLU A 1 196 ? 34.371 33.966 16.897 1.00 42.90 195 GLU A CA 1
ATOM 1445 C C . GLU A 1 196 ? 35.404 34.736 17.732 1.00 40.86 195 GLU A C 1
ATOM 1446 O O . GLU A 1 196 ? 36.609 34.553 17.524 1.00 42.08 195 GLU A O 1
ATOM 1452 N N . GLU A 1 197 ? 34.962 35.576 18.665 1.00 38.14 196 GLU A N 1
ATOM 1453 C CA . GLU A 1 197 ? 35.913 36.375 19.468 1.00 36.81 196 GLU A CA 1
ATOM 1454 C C . GLU A 1 197 ? 36.215 35.775 20.832 1.00 39.54 196 GLU A C 1
ATOM 1455 O O . GLU A 1 197 ? 37.307 35.972 21.388 1.00 41.25 196 GLU A O 1
ATOM 1461 N N . LEU A 1 198 ? 35.246 35.038 21.367 1.00 37.20 197 LEU A N 1
ATOM 1462 C CA . LEU A 1 198 ? 35.433 34.293 22.608 1.00 38.04 197 LEU A CA 1
ATOM 1463 C C . LEU A 1 198 ? 35.748 32.826 22.319 1.00 36.41 197 LEU A C 1
ATOM 1464 O O . LEU A 1 198 ? 36.569 32.243 22.966 1.00 39.09 197 LEU A O 1
ATOM 1469 N N . GLU A 1 199 ? 35.133 32.239 21.298 1.00 38.95 198 GLU A N 1
ATOM 1470 C CA . GLU A 1 199 ? 35.363 30.841 20.962 1.00 38.76 198 GLU A CA 1
ATOM 1471 C C . GLU A 1 199 ? 34.884 30.597 19.545 1.00 36.52 198 GLU A C 1
ATOM 1472 O O . GLU A 1 199 ? 33.915 31.200 19.119 1.00 34.10 198 GLU A O 1
ATOM 1478 N N . LYS A 1 200 ? 35.571 29.712 18.820 1.00 37.34 199 LYS A N 1
ATOM 1479 C CA . LYS A 1 200 ? 35.171 29.306 17.454 1.00 38.11 199 LYS A CA 1
ATOM 1480 C C . LYS A 1 200 ? 33.706 28.861 17.365 1.00 37.37 199 LYS A C 1
ATOM 1481 O O . LYS A 1 200 ? 33.267 28.007 18.120 1.00 38.46 199 LYS A O 1
ATOM 1487 N N . GLY A 1 201 ? 32.954 29.471 16.455 1.00 38.86 200 GLY A N 1
ATOM 1488 C CA . GLY A 1 201 ? 31.557 29.106 16.207 1.00 37.35 200 GLY A CA 1
ATOM 1489 C C . GLY A 1 201 ? 30.553 29.799 17.099 1.00 39.75 200 GLY A C 1
ATOM 1490 O O . GLY A 1 201 ? 29.360 29.630 16.913 1.00 42.05 200 GLY A O 1
ATOM 1491 N N . LEU A 1 202 ? 31.026 30.583 18.065 1.00 39.09 201 LEU A N 1
ATOM 1492 C CA . LEU A 1 202 ? 30.133 31.280 18.984 1.00 41.36 201 LEU A CA 1
ATOM 1493 C C . LEU A 1 202 ? 29.811 32.688 18.493 1.00 41.18 201 LEU A C 1
ATOM 1494 O O . LEU A 1 202 ? 30.717 33.498 18.280 1.00 42.17 201 LEU A O 1
ATOM 1499 N N . ILE A 1 203 ? 28.521 32.969 18.324 1.00 40.45 202 ILE A N 1
ATOM 1500 C CA . ILE A 1 203 ? 28.027 34.295 17.916 1.00 40.84 202 ILE A CA 1
ATOM 1501 C C . ILE A 1 203 ? 27.171 34.910 19.025 1.00 43.37 202 ILE A C 1
ATOM 1502 O O . ILE A 1 203 ? 26.334 34.210 19.617 1.00 47.37 202 ILE A O 1
ATOM 1507 N N . SER A 1 204 ? 27.347 36.207 19.301 1.00 43.42 203 SER A N 1
ATOM 1508 C CA . SER A 1 204 ? 26.650 36.832 20.437 1.00 42.93 203 SER A CA 1
ATOM 1509 C C . SER A 1 204 ? 26.083 38.217 20.196 1.00 44.03 203 SER A C 1
ATOM 1510 O O . SER A 1 204 ? 26.703 39.030 19.491 1.00 44.47 203 SER A O 1
ATOM 1513 N N . LEU A 1 205 ? 24.905 38.470 20.784 1.00 42.34 204 LEU A N 1
ATOM 1514 C CA . LEU A 1 205 ? 24.251 39.784 20.768 1.00 44.57 204 LEU A CA 1
ATOM 1515 C C . LEU A 1 205 ? 24.029 40.263 22.176 1.00 43.80 204 LEU A C 1
ATOM 1516 O O . LEU A 1 205 ? 23.662 39.469 23.051 1.00 43.56 204 LEU A O 1
ATOM 1521 N N . ALA A 1 206 ? 24.185 41.570 22.374 1.00 41.85 205 ALA A N 1
ATOM 1522 C CA . ALA A 1 206 ? 23.837 42.210 23.649 1.00 43.37 205 ALA A CA 1
ATOM 1523 C C . ALA A 1 206 ? 23.283 43.616 23.431 1.00 43.56 205 ALA A C 1
ATOM 1524 O O . ALA A 1 206 ? 23.714 44.330 22.506 1.00 44.85 205 ALA A O 1
ATOM 1526 N N . ALA A 1 207 ? 22.311 43.991 24.264 1.00 40.74 206 ALA A N 1
ATOM 1527 C CA . ALA A 1 207 ? 21.688 45.309 24.196 1.00 38.94 206 ALA A CA 1
ATOM 1528 C C . ALA A 1 207 ? 21.694 45.956 25.585 1.00 39.34 206 ALA A C 1
ATOM 1529 O O . ALA A 1 207 ? 21.492 45.268 26.592 1.00 39.21 206 ALA A O 1
ATOM 1531 N N . PRO A 1 208 ? 21.951 47.277 25.651 1.00 38.91 207 PRO A N 1
ATOM 1532 C CA . PRO A 1 208 ? 22.051 47.935 26.959 1.00 37.73 207 PRO A CA 1
ATOM 1533 C C . PRO A 1 208 ? 20.717 48.079 27.731 1.00 37.86 207 PRO A C 1
ATOM 1534 O O . PRO A 1 208 ? 19.674 48.307 27.114 1.00 37.66 207 PRO A O 1
ATOM 1538 N N . VAL A 1 209 ? 20.780 47.944 29.063 1.00 36.18 208 VAL A N 1
ATOM 1539 C CA . VAL A 1 209 ? 19.646 48.171 29.971 1.00 37.25 208 VAL A CA 1
ATOM 1540 C C . VAL A 1 209 ? 19.912 49.435 30.783 1.00 37.98 208 VAL A C 1
ATOM 1541 O O . VAL A 1 209 ? 21.030 49.630 31.282 1.00 39.51 208 VAL A O 1
ATOM 1545 N N . HIS A 1 210 ? 18.896 50.288 30.918 1.00 36.52 209 HIS A N 1
ATOM 1546 C CA . HIS A 1 210 ? 19.018 51.527 31.667 1.00 37.19 209 HIS A CA 1
ATOM 1547 C C . HIS A 1 210 ? 18.110 51.486 32.900 1.00 38.32 209 HIS A C 1
ATOM 1548 O O . HIS A 1 210 ? 17.063 50.838 32.885 1.00 37.05 209 HIS A O 1
ATOM 1555 N N . ASP A 1 211 ? 18.489 52.209 33.954 1.00 39.08 210 ASP A N 1
ATOM 1556 C CA . ASP A 1 211 ? 17.593 52.386 35.097 1.00 38.80 210 ASP A CA 1
ATOM 1557 C C . ASP A 1 211 ? 17.025 53.808 35.135 1.00 38.34 210 ASP A C 1
ATOM 1558 O O . ASP A 1 211 ? 17.142 54.545 34.149 1.00 38.91 210 ASP A O 1
ATOM 1563 N N . ALA A 1 212 ? 16.421 54.189 36.264 1.00 36.79 211 ALA A N 1
ATOM 1564 C CA . ALA A 1 212 ? 15.763 55.499 36.406 1.00 37.25 211 ALA A CA 1
ATOM 1565 C C . ALA A 1 212 ? 16.682 56.691 36.126 1.00 38.09 211 ALA A C 1
ATOM 1566 O O . ALA A 1 212 ? 16.238 57.699 35.581 1.00 38.63 211 ALA A O 1
ATOM 1568 N N . GLY A 1 213 ? 17.957 56.565 36.488 1.00 37.93 212 GLY A N 1
ATOM 1569 C CA . GLY A 1 213 ? 18.909 57.663 36.378 1.00 38.72 212 GLY A CA 1
ATOM 1570 C C . GLY A 1 213 ? 19.648 57.780 35.054 1.00 41.15 212 GLY A C 1
ATOM 1571 O O . GLY A 1 213 ? 20.507 58.650 34.908 1.00 41.18 212 GLY A O 1
ATOM 1572 N N . GLY A 1 214 ? 19.311 56.920 34.094 1.00 40.06 213 GLY A N 1
ATOM 1573 C CA . GLY A 1 214 ? 19.905 56.969 32.765 1.00 42.54 213 GLY A CA 1
ATOM 1574 C C . GLY A 1 214 ? 21.155 56.118 32.620 1.00 43.81 213 GLY A C 1
ATOM 1575 O O . GLY A 1 214 ? 21.721 56.027 31.544 1.00 43.33 213 GLY A O 1
ATOM 1576 N N . THR A 1 215 ? 21.593 55.500 33.712 1.00 45.90 214 THR A N 1
ATOM 1577 C CA . THR A 1 215 ? 22.810 54.690 33.715 1.00 45.64 214 THR A CA 1
ATOM 1578 C C . THR A 1 215 ? 22.536 53.337 33.076 1.00 44.34 214 THR A C 1
ATOM 1579 O O . THR A 1 215 ? 21.457 52.777 33.232 1.00 44.57 214 THR A O 1
ATOM 1583 N N . VAL A 1 216 ? 23.518 52.828 32.347 1.00 43.73 215 VAL A N 1
ATOM 1584 C CA . VAL A 1 216 ? 23.446 51.488 31.776 1.00 41.35 215 VAL A CA 1
ATOM 1585 C C . VAL A 1 216 ? 23.769 50.522 32.899 1.00 40.52 215 VAL A C 1
ATOM 1586 O O . VAL A 1 216 ? 24.894 50.492 33.398 1.00 43.01 215 VAL A O 1
ATOM 1590 N N . VAL A 1 217 ? 22.786 49.748 33.328 1.00 37.79 216 VAL A N 1
ATOM 1591 C CA . VAL A 1 217 ? 23.009 48.921 34.510 1.00 38.10 216 VAL A CA 1
ATOM 1592 C C . VAL A 1 217 ? 23.275 47.464 34.181 1.00 38.67 216 VAL A C 1
ATOM 1593 O O . VAL A 1 217 ? 23.759 46.720 35.024 1.00 38.84 216 VAL A O 1
ATOM 1597 N N . GLY A 1 218 ? 22.995 47.076 32.938 1.00 39.40 217 GLY A N 1
ATOM 1598 C CA . GLY A 1 218 ? 23.284 45.735 32.463 1.00 35.34 217 GLY A CA 1
ATOM 1599 C C . GLY A 1 218 ? 22.998 45.604 30.994 1.00 37.43 217 GLY A C 1
ATOM 1600 O O . GLY A 1 218 ? 22.765 46.604 30.298 1.00 38.36 217 GLY A O 1
ATOM 1601 N N . VAL A 1 219 ? 23.034 44.362 30.515 1.00 37.06 218 VAL A N 1
ATOM 1602 C CA . VAL A 1 219 ? 22.668 44.036 29.146 1.00 34.68 218 VAL A CA 1
ATOM 1603 C C . VAL A 1 219 ? 21.842 42.755 29.145 1.00 36.61 218 VAL A C 1
ATOM 1604 O O . VAL A 1 219 ? 22.053 41.855 29.966 1.00 39.11 218 VAL A O 1
ATOM 1608 N N . VAL A 1 220 ? 20.897 42.687 28.229 1.00 35.80 219 VAL A N 1
ATOM 1609 C CA . VAL A 1 220 ? 20.232 41.446 27.885 1.00 37.10 219 VAL A CA 1
ATOM 1610 C C . VAL A 1 220 ? 21.035 40.825 26.736 1.00 39.11 219 VAL A C 1
ATOM 1611 O O . VAL A 1 220 ? 21.306 41.484 25.705 1.00 39.11 219 VAL A O 1
ATOM 1615 N N . ALA A 1 221 ? 21.425 39.566 26.922 1.00 37.44 220 ALA A N 1
ATOM 1616 C CA . ALA A 1 221 ? 22.285 38.880 25.959 1.00 37.97 220 ALA A CA 1
ATOM 1617 C C . ALA A 1 221 ? 21.768 37.502 25.542 1.00 40.30 220 ALA A C 1
ATOM 1618 O O . ALA A 1 221 ? 20.976 36.872 26.251 1.00 40.64 220 ALA A O 1
ATOM 1620 N N . CYS A 1 222 ? 22.279 37.034 24.404 1.00 42.57 221 CYS A N 1
ATOM 1621 C CA . CYS A 1 222 ? 21.781 35.868 23.694 1.00 43.62 221 CYS A CA 1
ATOM 1622 C C . CYS A 1 222 ? 22.913 35.393 22.799 1.00 43.08 221 CYS A C 1
ATOM 1623 O O . CYS A 1 222 ? 23.529 36.208 22.116 1.00 44.17 221 CYS A O 1
ATOM 1626 N N . SER A 1 223 ? 23.188 34.086 22.789 1.00 44.19 222 SER A N 1
ATOM 1627 C CA . SER A 1 223 ? 24.207 33.521 21.892 1.00 42.91 222 SER A CA 1
ATOM 1628 C C . SER A 1 223 ? 23.667 32.397 21.011 1.00 43.36 222 SER A C 1
ATOM 1629 O O . SER A 1 223 ? 22.651 31.787 21.325 1.00 42.79 222 SER A O 1
ATOM 1632 N N . THR A 1 224 ? 24.343 32.144 19.891 1.00 43.03 223 THR A N 1
ATOM 1633 C CA . THR A 1 224 ? 24.022 30.997 19.052 1.00 39.62 223 THR A CA 1
ATOM 1634 C C . THR A 1 224 ? 25.311 30.344 18.528 1.00 41.18 223 THR A C 1
ATOM 1635 O O . THR A 1 224 ? 26.418 30.834 18.767 1.00 41.33 223 THR A O 1
ATOM 1639 N N . SER A 1 225 ? 25.151 29.228 17.825 1.00 40.73 224 SER A N 1
ATOM 1640 C CA . SER A 1 225 ? 26.243 28.535 17.178 1.00 38.96 224 SER A CA 1
ATOM 1641 C C . SER A 1 225 ? 26.206 28.862 15.690 1.00 39.64 224 SER A C 1
ATOM 1642 O O . SER A 1 225 ? 25.133 28.948 15.094 1.00 39.82 224 SER A O 1
ATOM 1645 N N . SER A 1 226 ? 27.366 29.033 15.071 1.00 40.02 225 SER A N 1
ATOM 1646 C CA . SER A 1 226 ? 27.381 29.246 13.623 1.00 40.83 225 SER A CA 1
ATOM 1647 C C . SER A 1 226 ? 26.823 28.039 12.828 1.00 41.36 225 SER A C 1
ATOM 1648 O O . SER A 1 226 ? 26.555 28.159 11.634 1.00 41.80 225 SER A O 1
ATOM 1651 N N . ALA A 1 227 ? 26.643 26.897 13.503 1.00 40.56 226 ALA A N 1
ATOM 1652 C CA . ALA A 1 227 ? 26.008 25.705 12.921 1.00 39.98 226 ALA A CA 1
ATOM 1653 C C . ALA A 1 227 ? 24.499 25.864 12.813 1.00 40.21 226 ALA A C 1
ATOM 1654 O O . ALA A 1 227 ? 23.864 25.174 12.026 1.00 42.45 226 ALA A O 1
ATOM 1656 N N . ARG A 1 228 ? 23.931 26.761 13.615 1.00 40.14 227 ARG A N 1
ATOM 1657 C CA . ARG A 1 228 ? 22.501 27.093 13.558 1.00 40.09 227 ARG A CA 1
ATOM 1658 C C . ARG A 1 228 ? 22.201 28.403 12.830 1.00 40.77 227 ARG A C 1
ATOM 1659 O O . ARG A 1 228 ? 21.132 28.552 12.302 1.00 42.56 227 ARG A O 1
ATOM 1667 N N . ASN A 1 229 ? 23.130 29.360 12.842 1.00 43.79 228 ASN A N 1
ATOM 1668 C CA . ASN A 1 229 ? 22.935 30.683 12.231 1.00 44.71 228 ASN A CA 1
ATOM 1669 C C . ASN A 1 229 ? 24.225 31.306 11.735 1.00 45.28 228 ASN A C 1
ATOM 1670 O O . ASN A 1 229 ? 25.276 31.143 12.358 1.00 46.08 228 ASN A O 1
ATOM 1675 N N . THR A 1 230 ? 24.136 32.088 10.664 1.00 43.87 229 THR A N 1
ATOM 1676 C CA . THR A 1 230 ? 25.185 33.068 10.388 1.00 41.95 229 THR A CA 1
ATOM 1677 C C . THR A 1 230 ? 24.987 34.277 11.319 1.00 41.43 229 THR A C 1
ATOM 1678 O O . THR A 1 230 ? 23.911 34.430 11.910 1.00 40.42 229 THR A O 1
ATOM 1682 N N . PRO A 1 231 ? 26.027 35.127 11.463 1.00 42.73 230 PRO A N 1
ATOM 1683 C CA . PRO A 1 231 ? 25.927 36.387 12.209 1.00 44.04 230 PRO A CA 1
ATOM 1684 C C . PRO A 1 231 ? 24.818 37.310 11.706 1.00 46.66 230 PRO A C 1
ATOM 1685 O O . PRO A 1 231 ? 24.093 37.895 12.521 1.00 48.53 230 PRO A O 1
ATOM 1689 N N . ALA A 1 232 ? 24.693 37.447 10.385 1.00 46.10 231 ALA A N 1
ATOM 1690 C CA . ALA A 1 232 ? 23.654 38.285 9.794 1.00 46.46 231 ALA A CA 1
ATOM 1691 C C . ALA A 1 232 ? 22.248 37.706 10.020 1.00 46.90 231 ALA A C 1
ATOM 1692 O O . ALA A 1 232 ? 21.327 38.440 10.382 1.00 47.20 231 ALA A O 1
ATOM 1694 N N . GLN A 1 233 ? 22.099 36.394 9.811 1.00 46.18 232 GLN A N 1
ATOM 1695 C CA . GLN A 1 233 ? 20.860 35.661 10.110 1.00 43.53 232 GLN A CA 1
ATOM 1696 C C . GLN A 1 233 ? 20.395 35.857 11.558 1.00 43.96 232 GLN A C 1
ATOM 1697 O O . GLN A 1 233 ? 19.224 36.130 11.803 1.00 43.39 232 GLN A O 1
ATOM 1703 N N . PHE A 1 234 ? 21.324 35.722 12.507 1.00 42.39 233 PHE A N 1
ATOM 1704 C CA . PHE A 1 234 ? 21.001 35.763 13.928 1.00 41.81 233 PHE A CA 1
ATOM 1705 C C . PHE A 1 234 ? 20.608 37.171 14.313 1.00 41.55 233 PHE A C 1
ATOM 1706 O O . PHE A 1 234 ? 19.681 37.371 15.086 1.00 40.56 233 PHE A O 1
ATOM 1714 N N . ARG A 1 235 ? 21.308 38.144 13.745 1.00 42.75 234 ARG A N 1
ATOM 1715 C CA . ARG A 1 235 ? 21.017 39.544 14.004 1.00 44.48 234 ARG A CA 1
ATOM 1716 C C . ARG A 1 235 ? 19.599 39.872 13.539 1.00 44.69 234 ARG A C 1
ATOM 1717 O O . ARG A 1 235 ? 18.879 40.617 14.203 1.00 44.11 234 ARG A O 1
ATOM 1725 N N . GLU A 1 236 ? 19.192 39.278 12.420 1.00 45.16 235 GLU A N 1
ATOM 1726 C CA . GLU A 1 236 ? 17.839 39.459 11.896 1.00 47.97 235 GLU A CA 1
ATOM 1727 C C . GLU A 1 236 ? 16.755 38.912 12.813 1.00 48.02 235 GLU A C 1
ATOM 1728 O O . GLU A 1 236 ? 15.784 39.613 13.112 1.00 48.81 235 GLU A O 1
ATOM 1734 N N . GLN A 1 237 ? 16.924 37.664 13.243 1.00 48.29 236 GLN A N 1
ATOM 1735 C CA . GLN A 1 237 ? 15.882 36.932 13.957 1.00 51.75 236 GLN A CA 1
ATOM 1736 C C . GLN A 1 237 ? 15.855 37.220 15.453 1.00 53.35 236 GLN A C 1
ATOM 1737 O O . GLN A 1 237 ? 14.807 37.073 16.095 1.00 54.82 236 GLN A O 1
ATOM 1743 N N . ALA A 1 238 ? 16.994 37.650 15.997 1.00 52.03 237 ALA A N 1
ATOM 1744 C CA . ALA A 1 238 ? 17.127 37.828 17.439 1.00 50.67 237 ALA A CA 1
ATOM 1745 C C . ALA A 1 238 ? 17.178 39.276 17.945 1.00 49.71 237 ALA A C 1
ATOM 1746 O O . ALA A 1 238 ? 16.691 39.551 19.047 1.00 49.35 237 ALA A O 1
ATOM 1748 N N . VAL A 1 239 ? 17.748 40.191 17.155 1.00 48.58 238 VAL A N 1
ATOM 1749 C CA . VAL A 1 239 ? 17.942 41.587 17.599 1.00 47.48 238 VAL A CA 1
ATOM 1750 C C . VAL A 1 239 ? 16.635 42.259 18.026 1.00 47.17 238 VAL A C 1
ATOM 1751 O O . VAL A 1 239 ? 16.613 42.925 19.068 1.00 47.59 238 VAL A O 1
ATOM 1755 N N . PRO A 1 240 ? 15.551 42.089 17.240 1.00 45.34 239 PRO A N 1
ATOM 1756 C CA . PRO A 1 240 ? 14.327 42.793 17.619 1.00 45.69 239 PRO A CA 1
ATOM 1757 C C . PRO A 1 240 ? 13.901 42.506 19.050 1.00 44.47 239 PRO A C 1
ATOM 1758 O O . PRO A 1 240 ? 13.600 43.436 19.781 1.00 43.60 239 PRO A O 1
ATOM 1762 N N . CYS A 1 241 ? 13.921 41.245 19.460 1.00 44.87 240 CYS A N 1
ATOM 1763 C CA . CYS A 1 241 ? 13.428 40.904 20.789 1.00 47.01 240 CYS A CA 1
ATOM 1764 C C . CYS A 1 241 ? 14.462 41.084 21.907 1.00 45.35 240 CYS A C 1
ATOM 1765 O O . CYS A 1 241 ? 14.092 41.291 23.062 1.00 44.36 240 CYS A O 1
ATOM 1768 N N . VAL A 1 242 ? 15.749 41.019 21.573 1.00 45.98 241 VAL A N 1
ATOM 1769 C CA . VAL A 1 242 ? 16.773 41.390 22.553 1.00 44.85 241 VAL A CA 1
ATOM 1770 C C . VAL A 1 242 ? 16.564 42.865 22.910 1.00 43.78 241 VAL A C 1
ATOM 1771 O O . VAL A 1 242 ? 16.550 43.228 24.100 1.00 43.32 241 VAL A O 1
ATOM 1775 N N . LEU A 1 243 ? 16.360 43.690 21.880 1.00 41.29 242 LEU A N 1
ATOM 1776 C CA . LEU A 1 243 ? 16.035 45.102 22.068 1.00 41.65 242 LEU A CA 1
ATOM 1777 C C . LEU A 1 243 ? 14.756 45.336 22.859 1.00 40.22 242 LEU A C 1
ATOM 1778 O O . LEU A 1 243 ? 14.711 46.235 23.715 1.00 42.66 242 LEU A O 1
ATOM 1783 N N . ALA A 1 244 ? 13.726 44.534 22.591 1.00 38.68 243 ALA A N 1
ATOM 1784 C CA . ALA A 1 244 ? 12.418 44.747 23.234 1.00 37.01 243 ALA A CA 1
ATOM 1785 C C . ALA A 1 244 ? 12.496 44.322 24.689 1.00 36.11 243 ALA A C 1
ATOM 1786 O O . ALA A 1 244 ? 11.917 44.963 25.564 1.00 34.67 243 ALA A O 1
ATOM 1788 N N . ALA A 1 245 ? 13.240 43.247 24.936 1.00 36.14 244 ALA A N 1
ATOM 1789 C CA . ALA A 1 245 ? 13.461 42.742 26.291 1.00 35.46 244 ALA A CA 1
ATOM 1790 C C . ALA A 1 245 ? 14.246 43.749 27.116 1.00 35.42 244 ALA A C 1
ATOM 1791 O O . ALA A 1 245 ? 13.879 44.022 28.255 1.00 37.22 244 ALA A O 1
ATOM 1793 N N . ALA A 1 246 ? 15.310 44.311 26.536 1.00 35.72 245 ALA A N 1
ATOM 1794 C CA . ALA A 1 246 ? 16.106 45.321 27.234 1.00 35.32 245 ALA A CA 1
ATOM 1795 C C . ALA A 1 246 ? 15.280 46.564 27.514 1.00 35.24 245 ALA A C 1
ATOM 1796 O O . ALA A 1 246 ? 15.389 47.128 28.602 1.00 34.61 245 ALA A O 1
ATOM 1798 N N . ALA A 1 247 ? 14.446 46.975 26.552 1.00 36.26 246 ALA A N 1
ATOM 1799 C CA . ALA A 1 247 ? 13.569 48.149 26.741 1.00 37.38 246 ALA A CA 1
ATOM 1800 C C . ALA A 1 247 ? 12.493 47.924 27.805 1.00 37.33 246 ALA A C 1
ATOM 1801 O O . ALA A 1 247 ? 12.208 48.820 28.603 1.00 41.16 246 ALA A O 1
ATOM 1803 N N . ALA A 1 248 ? 11.888 46.738 27.816 1.00 36.72 247 ALA A N 1
ATOM 1804 C CA . ALA A 1 248 ? 10.908 46.403 28.850 1.00 35.55 247 ALA A CA 1
ATOM 1805 C C . ALA A 1 248 ? 11.555 46.348 30.237 1.00 37.16 247 ALA A C 1
ATOM 1806 O O . ALA A 1 248 ? 10.968 46.832 31.202 1.00 36.58 247 ALA A O 1
ATOM 1808 N N . LEU A 1 249 ? 12.760 45.769 30.329 1.00 36.48 248 LEU A N 1
ATOM 1809 C CA . LEU A 1 249 ? 13.477 45.658 31.609 1.00 37.86 248 LEU A CA 1
ATOM 1810 C C . LEU A 1 249 ? 13.945 47.030 32.074 1.00 39.83 248 LEU A C 1
ATOM 1811 O O . LEU A 1 249 ? 13.952 47.324 33.280 1.00 40.09 248 LEU A O 1
ATOM 1816 N N . SER A 1 250 ? 14.331 47.868 31.112 1.00 40.60 249 SER A N 1
ATOM 1817 C CA . SER A 1 250 ? 14.715 49.240 31.398 1.00 40.48 249 SER A CA 1
ATOM 1818 C C . SER A 1 250 ? 13.561 49.965 32.068 1.00 40.54 249 SER A C 1
ATOM 1819 O O . SER A 1 250 ? 13.768 50.694 33.041 1.00 43.83 249 SER A O 1
ATOM 1822 N N . ALA A 1 251 ? 12.350 49.742 31.559 1.00 39.47 250 ALA A N 1
ATOM 1823 C CA . ALA A 1 251 ? 11.132 50.330 32.127 1.00 38.05 250 ALA A CA 1
ATOM 1824 C C . ALA A 1 251 ? 10.891 49.816 33.542 1.00 39.07 250 ALA A C 1
ATOM 1825 O O . ALA A 1 251 ? 10.650 50.622 34.441 1.00 39.65 250 ALA A O 1
ATOM 1827 N N . ASP A 1 252 ? 10.977 48.491 33.743 1.00 38.61 251 ASP A N 1
ATOM 1828 C CA . ASP A 1 252 ? 10.858 47.880 35.087 1.00 39.21 251 ASP A CA 1
ATOM 1829 C C . ASP A 1 252 ? 11.777 48.592 36.084 1.00 38.53 251 ASP A C 1
ATOM 1830 O O . ASP A 1 252 ? 11.456 48.704 37.264 1.00 39.13 251 ASP A O 1
ATOM 1843 N N . GLY A 1 254 ? 12.608 51.735 35.926 1.00 40.36 253 GLY A N 1
ATOM 1844 C CA . GLY A 1 254 ? 12.202 53.137 36.031 1.00 41.14 253 GLY A CA 1
ATOM 1845 C C . GLY A 1 254 ? 12.772 54.075 34.986 1.00 42.21 253 GLY A C 1
ATOM 1846 O O . GLY A 1 254 ? 12.717 55.291 35.162 1.00 42.14 253 GLY A O 1
ATOM 1847 N N . PHE A 1 255 ? 13.322 53.529 33.900 1.00 42.80 254 PHE A N 1
ATOM 1848 C CA . PHE A 1 255 ? 13.913 54.358 32.850 1.00 42.98 254 PHE A CA 1
ATOM 1849 C C . PHE A 1 255 ? 12.811 55.039 32.049 1.00 44.64 254 PHE A C 1
ATOM 1850 O O . PHE A 1 255 ? 11.883 54.375 31.588 1.00 45.17 254 PHE A O 1
ATOM 1858 N N . ALA A 1 256 ? 12.923 56.360 31.893 1.00 45.91 255 ALA A N 1
ATOM 1859 C CA . ALA A 1 256 ? 11.854 57.181 31.302 1.00 47.90 255 ALA A CA 1
ATOM 1860 C C . ALA A 1 256 ? 11.530 56.806 29.853 1.00 48.59 255 ALA A C 1
ATOM 1861 O O . ALA A 1 256 ? 12.425 56.602 29.032 1.00 49.32 255 ALA A O 1
ATOM 1863 N N . ARG B 1 7 ? 5.622 74.841 62.808 1.00 81.94 6 ARG B N 1
ATOM 1864 C CA . ARG B 1 7 ? 6.222 76.215 62.806 1.00 82.20 6 ARG B CA 1
ATOM 1865 C C . ARG B 1 7 ? 7.030 76.487 61.520 1.00 80.98 6 ARG B C 1
ATOM 1866 O O . ARG B 1 7 ? 6.564 77.206 60.627 1.00 82.09 6 ARG B O 1
ATOM 1874 N N . ASP B 1 8 ? 8.232 75.915 61.448 1.00 77.86 7 ASP B N 1
ATOM 1875 C CA . ASP B 1 8 ? 9.055 75.874 60.230 1.00 74.66 7 ASP B CA 1
ATOM 1876 C C . ASP B 1 8 ? 9.540 74.430 60.030 1.00 70.62 7 ASP B C 1
ATOM 1877 O O . ASP B 1 8 ? 10.321 74.139 59.100 1.00 69.56 7 ASP B O 1
ATOM 1882 N N . TYR B 1 9 ? 9.114 73.547 60.939 1.00 65.15 8 TYR B N 1
ATOM 1883 C CA . TYR B 1 9 ? 9.572 72.157 60.937 1.00 59.62 8 TYR B CA 1
ATOM 1884 C C . TYR B 1 9 ? 8.471 71.213 60.503 1.00 55.88 8 TYR B C 1
ATOM 1885 O O . TYR B 1 9 ? 7.448 71.069 61.171 1.00 53.50 8 TYR B O 1
ATOM 1894 N N . ILE B 1 10 ? 8.718 70.575 59.367 1.00 52.76 9 ILE B N 1
ATOM 1895 C CA . ILE B 1 10 ? 7.799 69.622 58.767 1.00 48.50 9 ILE B CA 1
ATOM 1896 C C . ILE B 1 10 ? 8.267 68.196 59.120 1.00 47.66 9 ILE B C 1
ATOM 1897 O O . ILE B 1 10 ? 9.137 67.600 58.465 1.00 43.84 9 ILE B O 1
ATOM 1902 N N . GLN B 1 11 ? 7.685 67.664 60.189 1.00 46.63 10 GLN B N 1
ATOM 1903 C CA . GLN B 1 11 ? 8.096 66.383 60.716 1.00 47.76 10 GLN B CA 1
ATOM 1904 C C . GLN B 1 11 ? 7.858 65.220 59.744 1.00 46.67 10 GLN B C 1
ATOM 1905 O O . GLN B 1 11 ? 8.587 64.226 59.794 1.00 46.69 10 GLN B O 1
ATOM 1911 N N . SER B 1 12 ? 6.854 65.343 58.871 1.00 43.75 11 SER B N 1
ATOM 1912 C CA . SER B 1 12 ? 6.562 64.293 57.889 1.00 44.16 11 SER B CA 1
ATOM 1913 C C . SER B 1 12 ? 7.734 64.057 56.906 1.00 42.97 11 SER B C 1
ATOM 1914 O O . SER B 1 12 ? 7.940 62.948 56.427 1.00 44.70 11 SER B O 1
ATOM 1917 N N . ILE B 1 13 ? 8.506 65.097 56.635 1.00 41.24 12 ILE B N 1
ATOM 1918 C CA . ILE B 1 13 ? 9.671 64.977 55.784 1.00 42.10 12 ILE B CA 1
ATOM 1919 C C . ILE B 1 13 ? 10.713 64.090 56.475 1.00 41.09 12 ILE B C 1
ATOM 1920 O O . ILE B 1 13 ? 11.324 63.213 55.832 1.00 40.42 12 ILE B O 1
ATOM 1925 N N . GLU B 1 14 ? 10.890 64.320 57.776 1.00 38.51 13 GLU B N 1
ATOM 1926 C CA . GLU B 1 14 ? 11.759 63.503 58.605 1.00 39.10 13 GLU B CA 1
ATOM 1927 C C . GLU B 1 14 ? 11.279 62.055 58.554 1.00 38.81 13 GLU B C 1
ATOM 1928 O O . GLU B 1 14 ? 12.069 61.154 58.374 1.00 37.92 13 GLU B O 1
ATOM 1934 N N . ARG B 1 15 ? 9.974 61.843 58.710 1.00 39.08 14 ARG B N 1
ATOM 1935 C CA . ARG B 1 15 ? 9.434 60.491 58.749 1.00 40.28 14 ARG B CA 1
ATOM 1936 C C . ARG B 1 15 ? 9.559 59.799 57.398 1.00 39.94 14 ARG B C 1
ATOM 1937 O O . ARG B 1 15 ? 9.790 58.608 57.340 1.00 41.38 14 ARG B O 1
ATOM 1945 N N . GLY B 1 16 ? 9.426 60.561 56.318 1.00 40.17 15 GLY B N 1
ATOM 1946 C CA . GLY B 1 16 ? 9.607 60.032 54.982 1.00 39.93 15 GLY B CA 1
ATOM 1947 C C . GLY B 1 16 ? 10.986 59.437 54.854 1.00 42.08 15 GLY B C 1
ATOM 1948 O O . GLY B 1 16 ? 11.131 58.308 54.370 1.00 42.81 15 GLY B O 1
ATOM 1949 N N . PHE B 1 17 ? 12.008 60.178 55.289 1.00 40.95 16 PHE B N 1
ATOM 1950 C CA . PHE B 1 17 ? 13.378 59.653 55.221 1.00 40.91 16 PHE B CA 1
ATOM 1951 C C . PHE B 1 17 ? 13.576 58.448 56.127 1.00 41.04 16 PHE B C 1
ATOM 1952 O O . PHE B 1 17 ? 14.231 57.476 55.736 1.00 42.17 16 PHE B O 1
ATOM 1960 N N . ALA B 1 18 ? 12.976 58.496 57.312 1.00 38.75 17 ALA B N 1
ATOM 1961 C CA . ALA B 1 18 ? 13.080 57.407 58.279 1.00 38.71 17 ALA B CA 1
ATOM 1962 C C . ALA B 1 18 ? 12.552 56.111 57.679 1.00 39.58 17 ALA B C 1
ATOM 1963 O O . ALA B 1 18 ? 13.120 55.045 57.919 1.00 40.62 17 ALA B O 1
ATOM 1965 N N . VAL B 1 19 ? 11.488 56.200 56.874 1.00 39.94 18 VAL B N 1
ATOM 1966 C CA . VAL B 1 19 ? 10.947 55.001 56.207 1.00 39.53 18 VAL B CA 1
ATOM 1967 C C . VAL B 1 19 ? 11.910 54.473 55.128 1.00 38.77 18 VAL B C 1
ATOM 1968 O O . VAL B 1 19 ? 12.203 53.275 55.074 1.00 36.03 18 VAL B O 1
ATOM 1972 N N . LEU B 1 20 ? 12.424 55.379 54.305 1.00 37.95 19 LEU B N 1
ATOM 1973 C CA . LEU B 1 20 ? 13.430 55.014 53.302 1.00 39.35 19 LEU B CA 1
ATOM 1974 C C . LEU B 1 20 ? 14.661 54.366 53.923 1.00 39.20 19 LEU B C 1
ATOM 1975 O O . LEU B 1 20 ? 15.176 53.370 53.419 1.00 38.80 19 LEU B O 1
ATOM 1980 N N . LEU B 1 21 ? 15.126 54.938 55.027 1.00 39.84 20 LEU B N 1
ATOM 1981 C CA . LEU B 1 21 ? 16.322 54.441 55.713 1.00 38.44 20 LEU B CA 1
ATOM 1982 C C . LEU B 1 21 ? 16.059 53.179 56.524 1.00 38.68 20 LEU B C 1
ATOM 1983 O O . LEU B 1 21 ? 17.004 52.522 56.957 1.00 40.07 20 LEU B O 1
ATOM 1988 N N . ALA B 1 22 ? 14.790 52.830 56.725 1.00 38.02 21 ALA B N 1
ATOM 1989 C CA . ALA B 1 22 ? 14.437 51.604 57.454 1.00 38.22 21 ALA B CA 1
ATOM 1990 C C . ALA B 1 22 ? 14.710 50.345 56.623 1.00 39.56 21 ALA B C 1
ATOM 1991 O O . ALA B 1 22 ? 14.748 49.241 57.169 1.00 41.65 21 ALA B O 1
ATOM 1993 N N . PHE B 1 23 ? 14.909 50.522 55.318 1.00 38.53 22 PHE B N 1
ATOM 1994 C CA . PHE B 1 23 ? 15.145 49.423 54.408 1.00 38.29 22 PHE B CA 1
ATOM 1995 C C . PHE B 1 23 ? 16.590 48.921 54.569 1.00 41.58 22 PHE B C 1
ATOM 1996 O O . PHE B 1 23 ? 17.517 49.701 54.793 1.00 42.09 22 PHE B O 1
ATOM 2004 N N . ASP B 1 24 ? 16.763 47.611 54.454 1.00 44.79 23 ASP B N 1
ATOM 2005 C CA . ASP B 1 24 ? 18.070 46.962 54.545 1.00 49.31 23 ASP B CA 1
ATOM 2006 C C . ASP B 1 24 ? 18.428 46.455 53.140 1.00 48.74 23 ASP B C 1
ATOM 2007 O O . ASP B 1 24 ? 17.614 45.773 52.502 1.00 48.97 23 ASP B O 1
ATOM 2012 N N . ALA B 1 25 ? 19.621 46.798 52.656 1.00 48.15 24 ALA B N 1
ATOM 2013 C CA . ALA B 1 25 ? 20.074 46.356 51.325 1.00 48.23 24 ALA B CA 1
ATOM 2014 C C . ALA B 1 25 ? 19.952 44.841 51.139 1.00 49.02 24 ALA B C 1
ATOM 2015 O O . ALA B 1 25 ? 19.746 44.372 50.012 1.00 49.06 24 ALA B O 1
ATOM 2017 N N . GLN B 1 26 ? 20.055 44.103 52.252 1.00 49.73 25 GLN B N 1
ATOM 2018 C CA . GLN B 1 26 ? 20.019 42.629 52.272 1.00 51.83 25 GLN B CA 1
ATOM 2019 C C . GLN B 1 26 ? 18.641 42.032 52.577 1.00 51.00 25 GLN B C 1
ATOM 2020 O O . GLN B 1 26 ? 18.457 40.822 52.465 1.00 50.46 25 GLN B O 1
ATOM 2026 N N . ARG B 1 27 ? 17.692 42.872 52.995 1.00 50.93 26 ARG B N 1
ATOM 2027 C CA . ARG B 1 27 ? 16.288 42.465 53.125 1.00 48.54 26 ARG B CA 1
ATOM 2028 C C . ARG B 1 27 ? 15.507 43.315 52.133 1.00 46.82 26 ARG B C 1
ATOM 2029 O O . ARG B 1 27 ? 14.985 44.366 52.497 1.00 49.75 26 ARG B O 1
ATOM 2037 N N . PRO B 1 28 ? 15.458 42.886 50.858 1.00 44.14 27 PRO B N 1
ATOM 2038 C CA . PRO B 1 28 ? 14.957 43.760 49.794 1.00 43.02 27 PRO B CA 1
ATOM 2039 C C . PRO B 1 28 ? 13.442 43.952 49.739 1.00 43.04 27 PRO B C 1
ATOM 2040 O O . PRO B 1 28 ? 12.963 44.873 49.076 1.00 44.08 27 PRO B O 1
ATOM 2044 N N . ASN B 1 29 ? 12.701 43.111 50.454 1.00 43.45 28 ASN B N 1
ATOM 2045 C CA . ASN B 1 29 ? 11.261 43.024 50.277 1.00 42.48 28 ASN B CA 1
ATOM 2046 C C . ASN B 1 29 ? 10.467 42.866 51.595 1.00 41.06 28 ASN B C 1
ATOM 2047 O O . ASN B 1 29 ? 9.694 41.925 51.744 1.00 40.18 28 ASN B O 1
ATOM 2052 N N . PRO B 1 30 ? 10.658 43.789 52.550 1.00 38.75 29 PRO B N 1
ATOM 2053 C CA . PRO B 1 30 ? 10.003 43.675 53.856 1.00 37.33 29 PRO B CA 1
ATOM 2054 C C . PRO B 1 30 ? 8.487 43.947 53.844 1.00 36.39 29 PRO B C 1
ATOM 2055 O O . PRO B 1 30 ? 7.973 44.552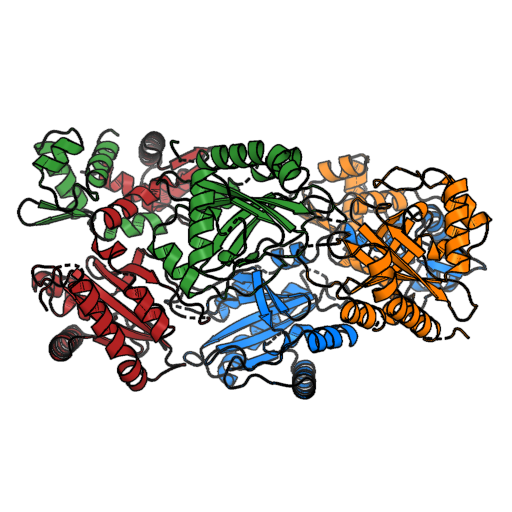 52.913 1.00 35.54 29 PRO B O 1
ATOM 2059 N N . THR B 1 31 ? 7.779 43.478 54.871 1.00 35.90 30 THR B N 1
ATOM 2060 C CA . THR B 1 31 ? 6.369 43.796 55.025 1.00 36.44 30 THR B CA 1
ATOM 2061 C C . THR B 1 31 ? 6.272 45.193 55.622 1.00 36.48 30 THR B C 1
ATOM 2062 O O . THR B 1 31 ? 7.276 45.743 56.091 1.00 36.80 30 THR B O 1
ATOM 2066 N N . LEU B 1 32 ? 5.067 45.761 55.629 1.00 37.63 31 LEU B N 1
ATOM 2067 C CA . LEU B 1 32 ? 4.826 47.043 56.300 1.00 38.62 31 LEU B CA 1
ATOM 2068 C C . LEU B 1 32 ? 5.281 46.999 57.763 1.00 38.48 31 LEU B C 1
ATOM 2069 O O . LEU B 1 32 ? 6.043 47.855 58.206 1.00 39.49 31 LEU B O 1
ATOM 2074 N N . ALA B 1 33 ? 4.806 45.988 58.491 1.00 37.70 32 ALA B N 1
ATOM 2075 C CA . ALA B 1 33 ? 5.098 45.791 59.912 1.00 36.74 32 ALA B CA 1
ATOM 2076 C C . ALA B 1 33 ? 6.598 45.812 60.230 1.00 36.88 32 ALA B C 1
ATOM 2077 O O . ALA B 1 33 ? 7.017 46.455 61.189 1.00 36.65 32 ALA B O 1
ATOM 2079 N N . GLU B 1 34 ? 7.403 45.134 59.411 1.00 37.71 33 GLU B N 1
ATOM 2080 C CA . GLU B 1 34 ? 8.871 45.154 59.561 1.00 39.61 33 GLU B CA 1
ATOM 2081 C C . GLU B 1 34 ? 9.492 46.548 59.372 1.00 39.94 33 GLU B C 1
ATOM 2082 O O . GLU B 1 34 ? 10.419 46.920 60.095 1.00 41.53 33 GLU B O 1
ATOM 2088 N N . LEU B 1 35 ? 8.975 47.305 58.406 1.00 39.14 34 LEU B N 1
ATOM 2089 C CA . LEU B 1 35 ? 9.399 48.688 58.188 1.00 40.53 34 LEU B CA 1
ATOM 2090 C C . LEU B 1 35 ? 9.026 49.638 59.329 1.00 41.09 34 LEU B C 1
ATOM 2091 O O . LEU B 1 35 ? 9.827 50.497 59.712 1.00 43.21 34 LEU B O 1
ATOM 2096 N N . ALA B 1 36 ? 7.811 49.495 59.852 1.00 39.19 35 ALA B N 1
ATOM 2097 C CA . ALA B 1 36 ? 7.316 50.360 60.911 1.00 37.48 35 ALA B CA 1
ATOM 2098 C C . ALA B 1 36 ? 8.074 50.103 62.219 1.00 39.94 35 ALA B C 1
ATOM 2099 O O . ALA B 1 36 ? 8.411 51.046 62.934 1.00 41.17 35 ALA B O 1
ATOM 2101 N N . THR B 1 37 ? 8.358 48.826 62.513 1.00 41.00 36 THR B N 1
ATOM 2102 C CA . THR B 1 37 ? 9.175 48.453 63.664 1.00 41.93 36 THR B CA 1
ATOM 2103 C C . THR B 1 37 ? 10.596 49.009 63.547 1.00 42.82 36 THR B C 1
ATOM 2104 O O . THR B 1 37 ? 11.121 49.598 64.502 1.00 43.52 36 THR B O 1
ATOM 2108 N N . GLU B 1 38 ? 11.215 48.822 62.383 1.00 41.85 37 GLU B N 1
ATOM 2109 C CA . GLU B 1 38 ? 12.521 49.419 62.114 1.00 40.77 37 GLU B CA 1
ATOM 2110 C C . GLU B 1 38 ? 12.514 50.964 62.203 1.00 40.30 37 GLU B C 1
ATOM 2111 O O . GLU B 1 38 ? 13.400 51.551 62.819 1.00 41.36 37 GLU B O 1
ATOM 2117 N N . ALA B 1 39 ? 11.522 51.623 61.603 1.00 38.37 38 ALA B N 1
ATOM 2118 C CA . ALA B 1 39 ? 11.463 53.092 61.623 1.00 37.49 38 ALA B CA 1
ATOM 2119 C C . ALA B 1 39 ? 11.042 53.641 62.986 1.00 39.00 38 ALA B C 1
ATOM 2120 O O . ALA B 1 39 ? 11.211 54.818 63.256 1.00 41.03 38 ALA B O 1
ATOM 2122 N N . GLY B 1 40 ? 10.494 52.784 63.842 1.00 40.72 39 GLY B N 1
ATOM 2123 C CA . GLY B 1 40 ? 9.921 53.224 65.116 1.00 40.15 39 GLY B CA 1
ATOM 2124 C C . GLY B 1 40 ? 8.688 54.092 64.911 1.00 40.05 39 GLY B C 1
ATOM 2125 O O . GLY B 1 40 ? 8.435 55.005 65.689 1.00 41.75 39 GLY B O 1
ATOM 2126 N N . LEU B 1 41 ? 7.922 53.823 63.858 1.00 38.59 40 LEU B N 1
ATOM 2127 C CA . LEU B 1 41 ? 6.715 54.596 63.582 1.00 37.95 40 LEU B CA 1
ATOM 2128 C C . LEU B 1 41 ? 5.485 53.691 63.647 1.00 38.22 40 LEU B C 1
ATOM 2129 O O . LEU B 1 41 ? 5.605 52.486 63.438 1.00 39.33 40 LEU B O 1
ATOM 2134 N N . SER B 1 42 ? 4.318 54.266 63.951 1.00 36.81 41 SER B N 1
ATOM 2135 C CA . SER B 1 42 ? 3.038 53.537 63.887 1.00 37.92 41 SER B CA 1
ATOM 2136 C C . SER B 1 42 ? 2.789 52.982 62.470 1.00 38.32 41 SER B C 1
ATOM 2137 O O . SER B 1 42 ? 3.310 53.507 61.483 1.00 38.01 41 SER B O 1
ATOM 2140 N N . ARG B 1 43 ? 2.003 51.921 62.371 1.00 37.57 42 ARG B N 1
ATOM 2141 C CA . ARG B 1 43 ? 1.635 51.379 61.068 1.00 39.99 42 ARG B CA 1
ATOM 2142 C C . ARG B 1 43 ? 0.791 52.347 60.190 1.00 38.83 42 ARG B C 1
ATOM 2143 O O . ARG B 1 43 ? 1.038 52.445 58.995 1.00 37.82 42 ARG B O 1
ATOM 2151 N N . PRO B 1 44 ? -0.212 53.056 60.768 1.00 38.12 43 PRO B N 1
ATOM 2152 C CA . PRO B 1 44 ? -0.886 54.068 59.931 1.00 37.51 43 PRO B CA 1
ATOM 2153 C C . PRO B 1 44 ? 0.034 55.159 59.341 1.00 38.55 43 PRO B C 1
ATOM 2154 O O . PRO B 1 44 ? -0.194 55.614 58.203 1.00 38.78 43 PRO B O 1
ATOM 2158 N N . ALA B 1 45 ? 1.059 55.564 60.093 1.00 37.16 44 ALA B N 1
ATOM 2159 C CA . ALA B 1 45 ? 1.984 56.587 59.640 1.00 36.80 44 ALA B CA 1
ATOM 2160 C C . ALA B 1 45 ? 2.786 56.035 58.497 1.00 39.27 44 ALA B C 1
ATOM 2161 O O . ALA B 1 45 ? 2.931 56.689 57.456 1.00 38.02 44 ALA B O 1
ATOM 2163 N N . VAL B 1 46 ? 3.293 54.819 58.702 1.00 38.86 45 VAL B N 1
ATOM 2164 C CA . VAL B 1 46 ? 4.148 54.160 57.724 1.00 39.07 45 VAL B CA 1
ATOM 2165 C C . VAL B 1 46 ? 3.383 53.845 56.447 1.00 38.94 45 VAL B C 1
ATOM 2166 O O . VAL B 1 46 ? 3.902 54.090 55.356 1.00 37.37 45 VAL B O 1
ATOM 2170 N N . ARG B 1 47 ? 2.150 53.345 56.590 1.00 37.98 46 ARG B N 1
ATOM 2171 C CA . ARG B 1 47 ? 1.283 53.094 55.433 1.00 39.87 46 ARG B CA 1
ATOM 2172 C C . ARG B 1 47 ? 1.052 54.352 54.578 1.00 41.47 46 ARG B C 1
ATOM 2173 O O . ARG B 1 47 ? 1.083 54.288 53.340 1.00 40.26 46 ARG B O 1
ATOM 2181 N N . ARG B 1 48 ? 0.803 55.484 55.240 1.00 40.53 47 ARG B N 1
ATOM 2182 C CA . ARG B 1 48 ? 0.570 56.730 54.523 1.00 40.66 47 ARG B CA 1
ATOM 2183 C C . ARG B 1 48 ? 1.855 57.207 53.818 1.00 40.16 47 ARG B C 1
ATOM 2184 O O . ARG B 1 48 ? 1.807 57.661 52.679 1.00 38.49 47 ARG B O 1
ATOM 2192 N N . ILE B 1 49 ? 2.990 57.087 54.504 1.00 38.54 48 ILE B N 1
ATOM 2193 C CA . ILE B 1 49 ? 4.284 57.430 53.920 1.00 40.45 48 ILE B CA 1
ATOM 2194 C C . ILE B 1 49 ? 4.626 56.535 52.717 1.00 41.77 48 ILE B C 1
ATOM 2195 O O . ILE B 1 49 ? 5.079 57.025 51.661 1.00 43.79 48 ILE B O 1
ATOM 2200 N N . LEU B 1 50 ? 4.385 55.237 52.865 1.00 39.76 49 LEU B N 1
ATOM 2201 C CA . LEU B 1 50 ? 4.659 54.280 51.793 1.00 39.49 49 LEU B CA 1
ATOM 2202 C C . LEU B 1 50 ? 3.842 54.582 50.543 1.00 39.62 49 LEU B C 1
ATOM 2203 O O . LEU B 1 50 ? 4.379 54.569 49.419 1.00 39.41 49 LEU B O 1
ATOM 2208 N N . LEU B 1 51 ? 2.550 54.847 50.739 1.00 37.14 50 LEU B N 1
ATOM 2209 C CA . LEU B 1 51 ? 1.660 55.179 49.632 1.00 38.43 50 LEU B CA 1
ATOM 2210 C C . LEU B 1 51 ? 2.079 56.476 48.910 1.00 38.52 50 LEU B C 1
ATOM 2211 O O . LEU B 1 51 ? 1.924 56.596 47.686 1.00 38.83 50 LEU B O 1
ATOM 2216 N N . THR B 1 52 ? 2.613 57.431 49.671 1.00 39.02 51 THR B N 1
ATOM 2217 C CA . THR B 1 52 ? 3.109 58.689 49.110 1.00 40.56 51 THR B CA 1
ATOM 2218 C C . THR B 1 52 ? 4.389 58.436 48.324 1.00 40.73 51 THR B C 1
ATOM 2219 O O . THR B 1 52 ? 4.552 58.921 47.179 1.00 40.19 51 THR B O 1
ATOM 2223 N N . LEU B 1 53 ? 5.284 57.654 48.931 1.00 40.99 52 LEU B N 1
ATOM 2224 C CA . LEU B 1 53 ? 6.559 57.293 48.286 1.00 40.41 52 LEU B CA 1
ATOM 2225 C C . LEU B 1 53 ? 6.343 56.438 47.033 1.00 40.05 52 LEU B C 1
ATOM 2226 O O . LEU B 1 53 ? 7.130 56.504 46.088 1.00 43.06 52 LEU B O 1
ATOM 2231 N N . GLN B 1 54 ? 5.286 55.630 47.033 1.00 38.92 53 GLN B N 1
ATOM 2232 C CA . GLN B 1 54 ? 4.930 54.828 45.878 1.00 38.76 53 GLN B CA 1
ATOM 2233 C C . GLN B 1 54 ? 4.473 55.727 44.728 1.00 40.72 53 GLN B C 1
ATOM 2234 O O . GLN B 1 54 ? 4.878 55.534 43.582 1.00 39.96 53 GLN B O 1
ATOM 2240 N N . LYS B 1 55 ? 3.637 56.713 45.050 1.00 41.37 54 LYS B N 1
ATOM 2241 C CA . LYS B 1 55 ? 3.100 57.668 44.074 1.00 42.58 54 LYS B CA 1
ATOM 2242 C C . LYS B 1 55 ? 4.244 58.471 43.453 1.00 41.36 54 LYS B C 1
ATOM 2243 O O . LYS B 1 55 ? 4.266 58.713 42.248 1.00 41.31 54 LYS B O 1
ATOM 2249 N N . LEU B 1 56 ? 5.203 58.855 44.295 1.00 42.36 55 LEU B N 1
ATOM 2250 C CA . LEU B 1 56 ? 6.433 59.526 43.863 1.00 43.24 55 LEU B CA 1
ATOM 2251 C C . LEU B 1 56 ? 7.432 58.593 43.145 1.00 43.88 55 LEU B C 1
ATOM 2252 O O . LEU B 1 56 ? 8.421 59.070 42.583 1.00 46.16 55 LEU B O 1
ATOM 2257 N N . GLY B 1 57 ? 7.202 57.282 43.174 1.00 41.59 56 GLY B N 1
ATOM 2258 C CA . GLY B 1 57 ? 8.051 56.343 42.412 1.00 40.52 56 GLY B CA 1
ATOM 2259 C C . GLY B 1 57 ? 9.281 55.809 43.142 1.00 39.11 56 GLY B C 1
ATOM 2260 O O . GLY B 1 57 ? 10.139 55.163 42.525 1.00 38.67 56 GLY B O 1
ATOM 2261 N N . TYR B 1 58 ? 9.368 56.056 44.452 1.00 36.73 57 TYR B N 1
ATOM 2262 C CA . TYR B 1 58 ? 10.519 55.612 45.250 1.00 36.04 57 TYR B CA 1
ATOM 2263 C C . TYR B 1 58 ? 10.403 54.197 45.816 1.00 36.18 57 TYR B C 1
ATOM 2264 O O . TYR B 1 58 ? 11.421 53.549 46.097 1.00 34.94 57 TYR B O 1
ATOM 2273 N N . VAL B 1 59 ? 9.164 53.749 46.029 1.00 36.42 58 VAL B N 1
ATOM 2274 C CA . VAL B 1 59 ? 8.884 52.386 46.501 1.00 35.02 58 VAL B CA 1
ATOM 2275 C C . VAL B 1 59 ? 7.792 51.772 45.643 1.00 35.75 58 VAL B C 1
ATOM 2276 O O . VAL B 1 59 ? 7.061 52.475 44.946 1.00 34.63 58 VAL B O 1
ATOM 2280 N N . ALA B 1 60 ? 7.733 50.447 45.665 1.00 37.60 59 ALA B N 1
ATOM 2281 C CA . ALA B 1 60 ? 6.673 49.682 45.024 1.00 39.46 59 ALA B CA 1
ATOM 2282 C C . ALA B 1 60 ? 6.124 48.674 46.034 1.00 40.63 59 ALA B C 1
ATOM 2283 O O . ALA B 1 60 ? 6.883 48.009 46.757 1.00 40.17 59 ALA B O 1
ATOM 2285 N N . GLY B 1 61 ? 4.803 48.591 46.096 1.00 42.81 60 GLY B N 1
ATOM 2286 C CA . GLY B 1 61 ? 4.126 47.712 47.036 1.00 45.67 60 GLY B CA 1
ATOM 2287 C C . GLY B 1 61 ? 3.436 46.583 46.311 1.00 47.51 60 GLY B C 1
ATOM 2288 O O . GLY B 1 61 ? 2.786 46.801 45.291 1.00 49.17 60 GLY B O 1
ATOM 2289 N N . SER B 1 62 ? 3.596 45.369 46.830 1.00 48.72 61 SER B N 1
ATOM 2290 C CA . SER B 1 62 ? 2.925 44.197 46.280 1.00 49.36 61 SER B CA 1
ATOM 2291 C C . SER B 1 62 ? 2.782 43.121 47.362 1.00 50.40 61 SER B C 1
ATOM 2292 O O . SER B 1 62 ? 3.756 42.803 48.063 1.00 51.23 61 SER B O 1
ATOM 2295 N N . GLY B 1 63 ? 1.567 42.588 47.506 1.00 49.65 62 GLY B N 1
ATOM 2296 C CA . GLY B 1 63 ? 1.297 41.454 48.393 1.00 48.56 62 GLY B CA 1
ATOM 2297 C C . GLY B 1 63 ? 1.544 41.682 49.879 1.00 48.59 62 GLY B C 1
ATOM 2298 O O . GLY B 1 63 ? 1.804 40.735 50.625 1.00 49.15 62 GLY B O 1
ATOM 2299 N N . GLY B 1 64 ? 1.459 42.933 50.320 1.00 48.07 63 GLY B N 1
ATOM 2300 C CA . GLY B 1 64 ? 1.698 43.265 51.724 1.00 46.05 63 GLY B CA 1
ATOM 2301 C C . GLY B 1 64 ? 3.150 43.633 51.980 1.00 45.43 63 GLY B C 1
ATOM 2302 O O . GLY B 1 64 ? 3.501 44.025 53.100 1.00 45.89 63 GLY B O 1
ATOM 2303 N N . ARG B 1 65 ? 3.982 43.517 50.935 1.00 43.56 64 ARG B N 1
ATOM 2304 C CA . ARG B 1 65 ? 5.415 43.828 50.998 1.00 41.19 64 ARG B CA 1
ATOM 2305 C C . ARG B 1 65 ? 5.810 45.029 50.129 1.00 40.89 64 ARG B C 1
ATOM 2306 O O . ARG B 1 65 ? 5.072 45.411 49.213 1.00 41.15 64 ARG B O 1
ATOM 2314 N N . TRP B 1 66 ? 6.970 45.619 50.435 1.00 39.23 65 TRP B N 1
ATOM 2315 C CA . TRP B 1 66 ? 7.444 46.848 49.797 1.00 38.60 65 TRP B CA 1
ATOM 2316 C C . TRP B 1 66 ? 8.909 46.760 49.378 1.00 39.20 65 TRP B C 1
ATOM 2317 O O . TRP B 1 66 ? 9.714 46.113 50.042 1.00 41.59 65 TRP B O 1
ATOM 2328 N N . SER B 1 67 ? 9.257 47.404 48.273 1.00 37.53 66 SER B N 1
ATOM 2329 C CA . SER B 1 67 ? 10.638 47.415 47.811 1.00 38.63 66 SER B CA 1
ATOM 2330 C C . SER B 1 67 ? 10.992 48.819 47.397 1.00 35.94 66 SER B C 1
ATOM 2331 O O . SER B 1 67 ? 10.140 49.526 46.908 1.00 36.81 66 SER B O 1
ATOM 2334 N N . LEU B 1 68 ? 12.245 49.209 47.600 1.00 34.60 67 LEU B N 1
ATOM 2335 C CA . LEU B 1 68 ? 12.772 50.438 47.009 1.00 34.10 67 LEU B CA 1
ATOM 2336 C C . LEU B 1 68 ? 12.807 50.277 45.477 1.00 36.52 67 LEU B C 1
ATOM 2337 O O . LEU B 1 68 ? 12.742 49.155 44.966 1.00 37.75 67 LEU B O 1
ATOM 2342 N N . THR B 1 69 ? 12.835 51.387 44.748 1.00 37.21 68 THR B N 1
ATOM 2343 C CA . THR B 1 69 ? 13.037 51.352 43.300 1.00 37.11 68 THR B CA 1
ATOM 2344 C C . THR B 1 69 ? 14.374 52.011 43.002 1.00 38.85 68 THR B C 1
ATOM 2345 O O . THR B 1 69 ? 14.969 52.624 43.892 1.00 38.96 68 THR B O 1
ATOM 2349 N N . PRO B 1 70 ? 14.855 51.900 41.744 1.00 40.39 69 PRO B N 1
ATOM 2350 C CA . PRO B 1 70 ? 16.109 52.578 41.389 1.00 40.98 69 PRO B CA 1
ATOM 2351 C C . PRO B 1 70 ? 15.999 54.100 41.515 1.00 41.44 69 PRO B C 1
ATOM 2352 O O . PRO B 1 70 ? 17.015 54.791 41.646 1.00 41.08 69 PRO B O 1
ATOM 2356 N N . ARG B 1 71 ? 14.767 54.608 41.506 1.00 44.01 70 ARG B N 1
ATOM 2357 C CA . ARG B 1 71 ? 14.520 56.048 41.643 1.00 46.00 70 ARG B CA 1
ATOM 2358 C C . ARG B 1 71 ? 15.031 56.552 42.980 1.00 46.32 70 ARG B C 1
ATOM 2359 O O . ARG B 1 71 ? 15.160 57.742 43.183 1.00 50.51 70 ARG B O 1
ATOM 2367 N N . VAL B 1 72 ? 15.373 55.637 43.882 1.00 46.83 71 VAL B N 1
ATOM 2368 C CA . VAL B 1 72 ? 15.910 56.016 45.181 1.00 46.29 71 VAL B CA 1
ATOM 2369 C C . VAL B 1 72 ? 17.378 56.440 45.085 1.00 46.78 71 VAL B C 1
ATOM 2370 O O . VAL B 1 72 ? 17.864 57.178 45.928 1.00 47.44 71 VAL B O 1
ATOM 2374 N N . LEU B 1 73 ? 18.083 55.968 44.057 1.00 47.51 72 LEU B N 1
ATOM 2375 C CA . LEU B 1 73 ? 19.487 56.346 43.826 1.00 46.84 72 LEU B CA 1
ATOM 2376 C C . LEU B 1 73 ? 19.595 57.707 43.115 1.00 46.64 72 LEU B C 1
ATOM 2377 O O . LEU B 1 73 ? 20.661 58.322 43.072 1.00 43.76 72 LEU B O 1
ATOM 2382 N N . SER B 1 74 ? 18.462 58.171 42.592 1.00 48.99 73 SER B N 1
ATOM 2383 C CA . SER B 1 74 ? 18.395 59.345 41.732 1.00 49.97 73 SER B CA 1
ATOM 2384 C C . SER B 1 74 ? 18.634 60.585 42.559 1.00 48.06 73 SER B C 1
ATOM 2385 O O . SER B 1 74 ? 19.336 61.499 42.137 1.00 51.29 73 SER B O 1
ATOM 2388 N N . ILE B 1 75 ? 18.062 60.610 43.747 1.00 44.21 74 ILE B N 1
ATOM 2389 C CA . ILE B 1 75 ? 18.288 61.732 44.624 1.00 44.51 74 ILE B CA 1
ATOM 2390 C C . ILE B 1 75 ? 19.766 61.897 44.999 1.00 40.70 74 ILE B C 1
ATOM 2391 O O . ILE B 1 75 ? 20.290 63.010 44.968 1.00 40.74 74 ILE B O 1
ATOM 2396 N N . GLY B 1 76 ? 20.433 60.789 45.330 1.00 38.16 75 GLY B N 1
ATOM 2397 C CA . GLY B 1 76 ? 21.874 60.785 45.573 1.00 34.51 75 GLY B CA 1
ATOM 2398 C C . GLY B 1 76 ? 22.671 61.311 44.398 1.00 34.23 75 GLY B C 1
ATOM 2399 O O . GLY B 1 76 ? 23.637 62.039 44.581 1.00 35.61 75 GLY B O 1
ATOM 2400 N N . GLN B 1 77 ? 22.248 60.958 43.186 1.00 36.02 76 GLN B N 1
ATOM 2401 C CA . GLN B 1 77 ? 22.914 61.372 41.945 1.00 38.99 76 GLN B CA 1
ATOM 2402 C C . GLN B 1 77 ? 22.889 62.874 41.725 1.00 37.64 76 GLN B C 1
ATOM 2403 O O . GLN B 1 77 ? 23.755 63.399 41.035 1.00 37.96 76 GLN B O 1
ATOM 2409 N N . HIS B 1 78 ? 21.878 63.549 42.276 1.00 33.75 77 HIS B N 1
ATOM 2410 C CA . HIS B 1 78 ? 21.830 65.018 42.300 1.00 32.19 77 HIS B CA 1
ATOM 2411 C C . HIS B 1 78 ? 22.946 65.677 43.120 1.00 30.75 77 HIS B C 1
ATOM 2412 O O . HIS B 1 78 ? 23.450 66.742 42.729 1.00 29.81 77 HIS B O 1
ATOM 2419 N N . TYR B 1 79 ? 23.332 65.081 44.256 1.00 29.88 78 TYR B N 1
ATOM 2420 C CA . TYR B 1 79 ? 24.526 65.563 44.960 1.00 28.85 78 TYR B CA 1
ATOM 2421 C C . TYR B 1 79 ? 25.755 65.574 44.020 1.00 29.28 78 TYR B C 1
ATOM 2422 O O . TYR B 1 79 ? 26.420 66.587 43.880 1.00 30.79 78 TYR B O 1
ATOM 2431 N N . SER B 1 80 ? 26.004 64.449 43.361 1.00 30.59 79 SER B N 1
ATOM 2432 C CA . SER B 1 80 ? 27.116 64.265 42.416 1.00 34.12 79 SER B CA 1
ATOM 2433 C C . SER B 1 80 ? 27.047 65.182 41.204 1.00 34.40 79 SER B C 1
ATOM 2434 O O . SER B 1 80 ? 28.061 65.715 40.768 1.00 36.27 79 SER B O 1
ATOM 2437 N N . GLU B 1 81 ? 25.858 65.332 40.640 1.00 34.33 80 GLU B N 1
ATOM 2438 C CA . GLU B 1 81 ? 25.665 66.151 39.453 1.00 35.85 80 GLU B CA 1
ATOM 2439 C C . GLU B 1 81 ? 25.970 67.610 39.724 1.00 35.06 80 GLU B C 1
ATOM 2440 O O . GLU B 1 81 ? 26.464 68.304 38.846 1.00 37.73 80 GLU B O 1
ATOM 2446 N N . SER B 1 82 ? 25.656 68.060 40.941 1.00 34.56 81 SER B N 1
ATOM 2447 C CA . SER B 1 82 ? 25.854 69.440 41.379 1.00 31.31 81 SER B CA 1
ATOM 2448 C C . SER B 1 82 ? 27.198 69.667 42.091 1.00 31.96 81 SER B C 1
ATOM 2449 O O . SER B 1 82 ? 27.467 70.765 42.612 1.00 29.27 81 SER B O 1
ATOM 2452 N N . HIS B 1 83 ? 28.039 68.632 42.124 1.00 32.69 82 HIS B N 1
ATOM 2453 C CA . HIS B 1 83 ? 29.392 68.769 42.673 1.00 32.20 82 HIS B CA 1
ATOM 2454 C C . HIS B 1 83 ? 30.395 68.171 41.695 1.00 35.03 82 HIS B C 1
ATOM 2455 O O . HIS B 1 83 ? 30.572 66.937 41.622 1.00 36.31 82 HIS B O 1
ATOM 2462 N N . ALA B 1 84 ? 31.044 69.058 40.952 1.00 33.79 83 ALA B N 1
ATOM 2463 C CA . ALA B 1 84 ? 31.900 68.701 39.823 1.00 35.77 83 ALA B CA 1
ATOM 2464 C C . ALA B 1 84 ? 33.172 67.964 40.243 1.00 34.24 83 ALA B C 1
ATOM 2465 O O . ALA B 1 84 ? 33.832 67.313 39.429 1.00 34.37 83 ALA B O 1
ATOM 2467 N N . LEU B 1 85 ? 33.509 68.073 41.517 1.00 32.90 84 LEU B N 1
ATOM 2468 C CA . LEU B 1 85 ? 34.650 67.370 42.079 1.00 34.89 84 LEU B CA 1
ATOM 2469 C C . LEU B 1 85 ? 34.531 65.828 41.926 1.00 33.90 84 LEU B C 1
ATOM 2470 O O . LEU B 1 85 ? 35.544 65.140 41.716 1.00 30.97 84 LEU B O 1
ATOM 2475 N N . ILE B 1 86 ? 33.301 65.307 41.990 1.00 33.46 85 ILE B N 1
ATOM 2476 C CA . ILE B 1 86 ? 33.066 63.863 41.870 1.00 38.15 85 ILE B CA 1
ATOM 2477 C C . ILE B 1 86 ? 33.484 63.313 40.511 1.00 38.92 85 ILE B C 1
ATOM 2478 O O . ILE B 1 86 ? 34.308 62.408 40.449 1.00 42.32 85 ILE B O 1
ATOM 2483 N N . GLU B 1 87 ? 32.958 63.875 39.431 1.00 40.57 86 GLU B N 1
ATOM 2484 C CA . GLU B 1 87 ? 33.347 63.444 38.087 1.00 41.79 86 GLU B CA 1
ATOM 2485 C C . GLU B 1 87 ? 34.826 63.664 37.802 1.00 40.25 86 GLU B C 1
ATOM 2486 O O . GLU B 1 87 ? 35.469 62.820 37.173 1.00 42.94 86 GLU B O 1
ATOM 2492 N N . ALA B 1 88 ? 35.355 64.809 38.226 1.00 35.78 87 ALA B N 1
ATOM 2493 C CA . ALA B 1 88 ? 36.782 65.083 38.069 1.00 34.47 87 ALA B CA 1
ATOM 2494 C C . ALA B 1 88 ? 37.637 64.065 38.818 1.00 35.04 87 ALA B C 1
ATOM 2495 O O . ALA B 1 88 ? 38.679 63.673 38.332 1.00 34.28 87 ALA B O 1
ATOM 2497 N N . ALA B 1 89 ? 37.179 63.636 39.996 1.00 35.55 88 ALA B N 1
ATOM 2498 C CA . ALA B 1 89 ? 37.921 62.677 40.826 1.00 35.43 88 ALA B CA 1
ATOM 2499 C C . ALA B 1 89 ? 38.235 61.348 40.142 1.00 35.38 88 ALA B C 1
ATOM 2500 O O . ALA B 1 89 ? 39.313 60.786 40.357 1.00 36.52 88 ALA B O 1
ATOM 2510 N N . PRO B 1 91 ? 39.139 59.773 37.132 1.00 32.84 90 PRO B N 1
ATOM 2511 C CA . PRO B 1 91 ? 40.441 59.463 36.498 1.00 32.72 90 PRO B CA 1
ATOM 2512 C C . PRO B 1 91 ? 41.616 59.519 37.472 1.00 34.65 90 PRO B C 1
ATOM 2513 O O . PRO B 1 91 ? 42.528 58.702 37.365 1.00 37.31 90 PRO B O 1
ATOM 2517 N N . ARG B 1 92 ? 41.584 60.437 38.433 1.00 32.82 91 ARG B N 1
ATOM 2518 C CA . ARG B 1 92 ? 42.635 60.497 39.444 1.00 33.95 91 ARG B CA 1
ATOM 2519 C C . ARG B 1 92 ? 42.578 59.304 40.396 1.00 35.24 91 ARG B C 1
ATOM 2520 O O . ARG B 1 92 ? 43.621 58.767 40.777 1.00 36.56 91 ARG B O 1
ATOM 2528 N N . LEU B 1 93 ? 41.375 58.915 40.8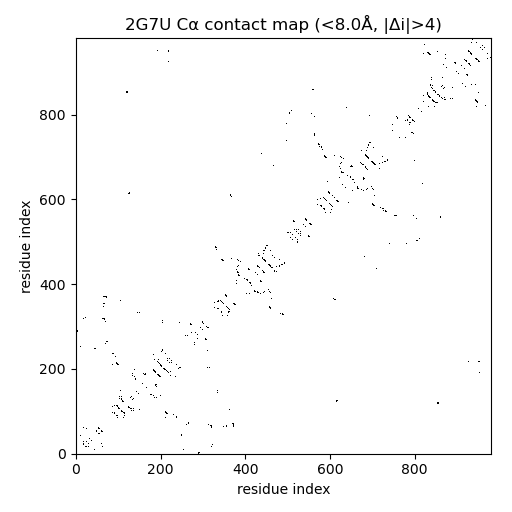22 1.00 33.84 92 LEU B N 1
ATOM 2529 C CA . LEU B 1 93 ? 41.238 57.731 41.665 1.00 33.61 92 LEU B CA 1
ATOM 2530 C C . LEU B 1 93 ? 41.654 56.451 40.929 1.00 32.35 92 LEU B C 1
ATOM 2531 O O . LEU B 1 93 ? 42.216 55.554 41.535 1.00 30.90 92 LEU B O 1
ATOM 2536 N N . LEU B 1 94 ? 41.371 56.369 39.626 1.00 32.95 93 LEU B N 1
ATOM 2537 C CA . LEU B 1 94 ? 41.806 55.222 38.823 1.00 32.00 93 LEU B CA 1
ATOM 2538 C C . LEU B 1 94 ? 43.322 55.113 38.809 1.00 34.24 93 LEU B C 1
ATOM 2539 O O . LEU B 1 94 ? 43.858 53.999 38.864 1.00 39.45 93 LEU B O 1
ATOM 2544 N N . GLU B 1 95 ? 44.015 56.244 38.712 1.00 33.77 94 GLU B N 1
ATOM 2545 C CA . GLU B 1 95 ? 45.483 56.233 38.716 1.00 36.41 94 GLU B CA 1
ATOM 2546 C C . GLU B 1 95 ? 46.001 55.653 40.043 1.00 34.39 94 GLU B C 1
ATOM 2547 O O . GLU B 1 95 ? 46.900 54.811 40.041 1.00 35.75 94 GLU B O 1
ATOM 2553 N N . VAL B 1 96 ? 45.419 56.077 41.162 1.00 31.63 95 VAL B N 1
ATOM 2554 C CA . VAL B 1 96 ? 45.743 55.507 42.470 1.00 31.34 95 VAL B CA 1
ATOM 2555 C C . VAL B 1 96 ? 45.449 54.001 42.548 1.00 32.87 95 VAL B C 1
ATOM 2556 O O . VAL B 1 96 ? 46.292 53.215 42.987 1.00 31.10 95 VAL B O 1
ATOM 2560 N N . ALA B 1 97 ? 44.259 53.591 42.118 1.00 33.11 96 ALA B N 1
ATOM 2561 C CA . ALA B 1 97 ? 43.886 52.172 42.213 1.00 32.88 96 ALA B CA 1
ATOM 2562 C C . ALA B 1 97 ? 44.828 51.314 41.380 1.00 34.33 96 ALA B C 1
ATOM 2563 O O . ALA B 1 97 ? 45.256 50.279 41.857 1.00 35.84 96 ALA B O 1
ATOM 2565 N N . GLU B 1 98 ? 45.146 51.741 40.152 1.00 32.02 97 GLU B N 1
ATOM 2566 C CA . GLU B 1 98 ? 46.046 50.983 39.277 1.00 35.57 97 GLU B CA 1
ATOM 2567 C C . GLU B 1 98 ? 47.457 50.834 39.861 1.00 35.78 97 GLU B C 1
ATOM 2568 O O . GLU B 1 98 ? 48.059 49.762 39.793 1.00 34.80 97 GLU B O 1
ATOM 2574 N N . LYS B 1 99 ? 47.990 51.929 40.394 1.00 33.90 98 LYS B N 1
ATOM 2575 C CA . LYS B 1 99 ? 49.351 51.955 40.874 1.00 34.72 98 LYS B CA 1
ATOM 2576 C C . LYS B 1 99 ? 49.512 51.099 42.144 1.00 34.25 98 LYS B C 1
ATOM 2577 O O . LYS B 1 99 ? 50.477 50.345 42.277 1.00 32.66 98 LYS B O 1
ATOM 2583 N N . THR B 1 100 ? 48.540 51.212 43.058 1.00 34.85 99 THR B N 1
ATOM 2584 C CA . THR B 1 100 ? 48.611 50.557 44.354 1.00 35.42 99 THR B CA 1
ATOM 2585 C C . THR B 1 100 ? 47.932 49.186 44.360 1.00 36.83 99 THR B C 1
ATOM 2586 O O . THR B 1 100 ? 48.218 48.356 45.234 1.00 37.20 99 THR B O 1
ATOM 2590 N N . GLN B 1 101 ? 47.050 48.949 43.394 1.00 33.36 100 GLN B N 1
ATOM 2591 C CA . GLN B 1 101 ? 46.130 47.809 43.457 1.00 34.56 100 GLN B CA 1
ATOM 2592 C C . GLN B 1 101 ? 45.351 47.793 44.770 1.00 34.93 100 GLN B C 1
ATOM 2593 O O . GLN B 1 101 ? 45.048 46.724 45.307 1.00 35.82 100 GLN B O 1
ATOM 2599 N N . GLU B 1 102 ? 45.038 48.986 45.285 1.00 36.30 101 GLU B N 1
ATOM 2600 C CA . GLU B 1 102 ? 44.137 49.144 46.431 1.00 35.16 101 GLU B CA 1
ATOM 2601 C C . GLU B 1 102 ? 43.014 50.089 46.003 1.00 36.84 101 GLU B C 1
ATOM 2602 O O . GLU B 1 102 ? 43.263 51.018 45.215 1.00 35.20 101 GLU B O 1
ATOM 2608 N N . SER B 1 103 ? 41.791 49.881 46.501 1.00 34.74 102 SER B N 1
ATOM 2609 C CA . SER B 1 103 ? 40.679 50.745 46.107 1.00 36.55 102 SER B CA 1
ATOM 2610 C C . SER B 1 103 ? 40.970 52.178 46.542 1.00 35.27 102 SER B C 1
ATOM 2611 O O . SER B 1 103 ? 41.454 52.394 47.670 1.00 34.63 102 SER B O 1
ATOM 2614 N N . ALA B 1 104 ? 40.674 53.123 45.642 1.00 32.96 103 ALA B N 1
ATOM 2615 C CA . ALA B 1 104 ? 40.890 54.560 45.835 1.00 32.26 103 ALA B CA 1
ATOM 2616 C C . ALA B 1 104 ? 39.527 55.234 45.968 1.00 34.83 103 ALA B C 1
ATOM 2617 O O . ALA B 1 104 ? 38.599 54.881 45.235 1.00 33.66 103 ALA B O 1
ATOM 2619 N N . SER B 1 105 ? 39.404 56.186 46.897 1.00 34.70 104 SER B N 1
ATOM 2620 C CA . SER B 1 105 ? 38.128 56.857 47.152 1.00 35.90 104 SER B CA 1
ATOM 2621 C C . SER B 1 105 ? 38.274 58.366 47.256 1.00 36.20 104 SER B C 1
ATOM 2622 O O . SER B 1 105 ? 39.333 58.885 47.639 1.00 34.49 104 SER B O 1
ATOM 2625 N N . LEU B 1 106 ? 37.179 59.066 46.970 1.00 35.09 105 LEU B N 1
ATOM 2626 C CA . LEU B 1 106 ? 37.051 60.476 47.329 1.00 34.32 105 LEU B CA 1
ATOM 2627 C C . LEU B 1 106 ? 36.175 60.569 48.557 1.00 33.07 105 LEU B C 1
ATOM 2628 O O . LEU B 1 106 ? 35.045 60.080 48.552 1.00 33.98 105 LEU B O 1
ATOM 2633 N N . GLY B 1 107 ? 36.677 61.211 49.606 1.00 33.38 106 GLY B N 1
ATOM 2634 C CA . GLY B 1 107 ? 35.901 61.357 50.824 1.00 31.31 106 GLY B CA 1
ATOM 2635 C C . GLY B 1 107 ? 35.490 62.801 50.977 1.00 35.16 106 GLY B C 1
ATOM 2636 O O . GLY B 1 107 ? 36.254 63.713 50.620 1.00 36.04 106 GLY B O 1
ATOM 2637 N N . VAL B 1 108 ? 34.273 63.014 51.493 1.00 35.54 107 VAL B N 1
ATOM 2638 C CA . VAL B 1 108 ? 33.755 64.362 51.798 1.00 34.89 107 VAL B CA 1
ATOM 2639 C C . VAL B 1 108 ? 33.159 64.393 53.199 1.00 36.13 107 VAL B C 1
ATOM 2640 O O . VAL B 1 108 ? 32.616 63.388 53.682 1.00 37.71 107 VAL B O 1
ATOM 2644 N N . LEU B 1 109 ? 33.290 65.539 53.856 1.00 36.02 108 LEU B N 1
ATOM 2645 C CA . LEU B 1 109 ? 32.800 65.728 55.207 1.00 35.03 108 LEU B CA 1
ATOM 2646 C C . LEU B 1 109 ? 31.295 65.917 55.254 1.00 36.06 108 LEU B C 1
ATOM 2647 O O . LEU B 1 109 ? 30.718 66.669 54.465 1.00 34.99 108 LEU B O 1
ATOM 2652 N N . ASP B 1 110 ? 30.663 65.218 56.188 1.00 36.89 109 ASP B N 1
ATOM 2653 C CA . ASP B 1 110 ? 29.239 65.379 56.421 1.00 39.92 109 ASP B CA 1
ATOM 2654 C C . ASP B 1 110 ? 28.946 65.327 57.920 1.00 40.93 109 ASP B C 1
ATOM 2655 O O . ASP B 1 110 ? 28.695 64.249 58.483 1.00 41.97 109 ASP B O 1
ATOM 2660 N N . GLY B 1 111 ? 28.990 66.497 58.560 1.00 41.94 110 GLY B N 1
ATOM 2661 C CA . GLY B 1 111 ? 28.907 66.601 60.021 1.00 41.32 110 GLY B CA 1
ATOM 2662 C C . GLY B 1 111 ? 30.088 65.901 60.678 1.00 42.57 110 GLY B C 1
ATOM 2663 O O . GLY B 1 111 ? 31.243 66.213 60.374 1.00 41.02 110 GLY B O 1
ATOM 2664 N N . ALA B 1 112 ? 29.786 64.948 61.569 1.00 42.80 111 ALA B N 1
ATOM 2665 C CA . ALA B 1 112 ? 30.802 64.144 62.277 1.00 41.63 111 ALA B CA 1
ATOM 2666 C C . ALA B 1 112 ? 31.304 62.927 61.479 1.00 42.20 111 ALA B C 1
ATOM 2667 O O . ALA B 1 112 ? 32.290 62.287 61.865 1.00 42.36 111 ALA B O 1
ATOM 2669 N N . ASP B 1 113 ? 30.620 62.602 60.384 1.00 40.46 112 ASP B N 1
ATOM 2670 C CA . ASP B 1 113 ? 31.036 61.498 59.534 1.00 40.23 112 ASP B CA 1
ATOM 2671 C C . ASP B 1 113 ? 31.753 61.981 58.273 1.00 39.57 112 ASP B C 1
ATOM 2672 O O . ASP B 1 113 ? 31.613 63.135 57.864 1.00 37.17 112 ASP B O 1
ATOM 2677 N N . VAL B 1 114 ? 32.560 61.086 57.709 1.00 37.66 113 VAL B N 1
ATOM 2678 C CA . VAL B 1 114 ? 32.989 61.166 56.327 1.00 36.74 113 VAL B CA 1
ATOM 2679 C C . VAL B 1 114 ? 32.087 60.230 55.511 1.00 37.82 113 VAL B C 1
ATOM 2680 O O . VAL B 1 114 ? 31.701 59.137 55.966 1.00 37.60 113 VAL B O 1
ATOM 2684 N N . VAL B 1 115 ? 31.774 60.683 54.299 1.00 36.22 114 VAL B N 1
ATOM 2685 C CA . VAL B 1 115 ? 31.008 59.931 53.322 1.00 33.87 114 VAL B CA 1
ATOM 2686 C C . VAL B 1 115 ? 31.914 59.664 52.102 1.00 34.09 114 VAL B C 1
ATOM 2687 O O . VAL B 1 115 ? 32.613 60.562 51.624 1.00 35.17 114 VAL B O 1
ATOM 2691 N N . TYR B 1 116 ? 31.887 58.433 51.608 1.00 33.11 115 TYR B N 1
ATOM 2692 C CA . TYR B 1 116 ? 32.577 58.061 50.376 1.00 34.78 115 TYR B CA 1
ATOM 2693 C C . TYR B 1 116 ? 31.743 58.591 49.232 1.00 35.45 115 TYR B C 1
ATOM 2694 O O . TYR B 1 116 ? 30.623 58.132 49.005 1.00 36.70 115 TYR B O 1
ATOM 2703 N N . ALA B 1 117 ? 32.280 59.578 48.527 1.00 34.02 116 ALA B N 1
ATOM 2704 C CA . ALA B 1 117 ? 31.522 60.218 47.473 1.00 34.46 116 ALA B CA 1
ATOM 2705 C C . ALA B 1 117 ? 31.798 59.622 46.110 1.00 33.68 116 ALA B C 1
ATOM 2706 O O . ALA B 1 117 ? 31.000 59.793 45.210 1.00 35.95 116 ALA B O 1
ATOM 2708 N N . ALA B 1 118 ? 32.943 58.961 45.956 1.00 33.62 117 ALA B N 1
ATOM 2709 C CA . ALA B 1 118 ? 33.334 58.320 44.689 1.00 35.06 117 ALA B CA 1
ATOM 2710 C C . ALA B 1 118 ? 34.366 57.239 44.992 1.00 35.09 117 ALA B C 1
ATOM 2711 O O . ALA B 1 118 ? 35.113 57.347 45.962 1.00 36.05 117 ALA B O 1
ATOM 2713 N N . ARG B 1 119 ? 34.356 56.179 44.189 1.00 35.14 118 ARG B N 1
ATOM 2714 C CA . ARG B 1 119 ? 35.112 54.963 44.464 1.00 38.18 118 ARG B CA 1
ATOM 2715 C C . ARG B 1 119 ? 35.546 54.269 43.178 1.00 36.50 118 ARG B C 1
ATOM 2716 O O . ARG B 1 119 ? 34.739 54.110 42.248 1.00 34.77 118 ARG B O 1
ATOM 2724 N N . VAL B 1 120 ? 36.812 53.857 43.151 1.00 34.39 119 VAL B N 1
ATOM 2725 C CA . VAL B 1 120 ? 37.331 52.934 42.149 1.00 34.48 119 VAL B CA 1
ATOM 2726 C C . VAL B 1 120 ? 37.818 51.684 42.898 1.00 36.76 119 VAL B C 1
ATOM 2727 O O . VAL B 1 120 ? 38.869 51.706 43.521 1.00 35.89 119 VAL B O 1
ATOM 2731 N N . PRO B 1 121 ? 37.040 50.602 42.870 1.00 38.77 120 PRO B N 1
ATOM 2732 C CA . PRO B 1 121 ? 37.422 49.407 43.616 1.00 40.42 120 PRO B CA 1
ATOM 2733 C C . PRO B 1 121 ? 38.407 48.533 42.839 1.00 41.50 120 PRO B C 1
ATOM 2734 O O . PRO B 1 121 ? 38.475 48.599 41.605 1.00 40.62 120 PRO B O 1
ATOM 2738 N N . VAL B 1 122 ? 39.178 47.735 43.567 1.00 41.85 121 VAL B N 1
ATOM 2739 C CA . VAL B 1 122 ? 40.000 46.715 42.949 1.00 44.98 121 VAL B CA 1
ATOM 2740 C C . VAL B 1 122 ? 39.419 45.352 43.343 1.00 49.25 121 VAL B C 1
ATOM 2741 O O . VAL B 1 122 ? 38.950 45.180 44.468 1.00 52.51 121 VAL B O 1
ATOM 2745 N N . ARG B 1 123 ? 39.451 44.383 42.449 1.00 51.98 122 ARG B N 1
ATOM 2746 C CA . ARG B 1 123 ? 38.922 43.078 42.826 1.00 58.43 122 ARG B CA 1
ATOM 2747 C C . ARG B 1 123 ? 39.912 42.232 43.669 1.00 56.53 122 ARG B C 1
ATOM 2748 O O . ARG B 1 123 ? 40.897 41.714 43.141 1.00 53.70 122 ARG B O 1
ATOM 2756 N N . ARG B 1 124 ? 39.639 42.119 44.977 1.00 58.38 123 ARG B N 1
ATOM 2757 C CA . ARG B 1 124 ? 40.270 41.057 45.776 1.00 61.15 123 ARG B CA 1
ATOM 2758 C C . ARG B 1 124 ? 39.159 40.318 46.484 1.00 64.24 123 ARG B C 1
ATOM 2759 O O . ARG B 1 124 ? 38.032 40.805 46.539 1.00 65.31 123 ARG B O 1
ATOM 2767 N N . ILE B 1 125 ? 39.455 39.140 47.018 1.00 67.15 124 ILE B N 1
ATOM 2768 C CA . ILE B 1 125 ? 38.517 38.540 47.950 1.00 71.15 124 ILE B CA 1
ATOM 2769 C C . ILE B 1 125 ? 38.710 39.246 49.292 1.00 75.77 124 ILE B C 1
ATOM 2770 O O . ILE B 1 125 ? 37.749 39.419 50.064 1.00 78.61 124 ILE B O 1
ATOM 2783 N N . SER B 1 127 ? 38.554 41.774 51.062 1.00 69.54 126 SER B N 1
ATOM 2784 C CA . SER B 1 127 ? 37.708 42.848 50.606 1.00 66.48 126 SER B CA 1
ATOM 2785 C C . SER B 1 127 ? 37.610 43.958 51.634 1.00 65.49 126 SER B C 1
ATOM 2786 O O . SER B 1 127 ? 37.194 43.731 52.792 1.00 62.42 126 SER B O 1
ATOM 2789 N N . ILE B 1 128 ? 38.012 45.156 51.202 1.00 62.79 127 ILE B N 1
ATOM 2790 C CA . ILE B 1 128 ? 37.862 46.335 52.035 1.00 61.00 127 ILE B CA 1
ATOM 2791 C C . ILE B 1 128 ? 36.561 46.998 51.534 1.00 61.46 127 ILE B C 1
ATOM 2792 O O . ILE B 1 128 ? 36.552 47.714 50.514 1.00 59.02 127 ILE B O 1
ATOM 2797 N N . ASN B 1 129 ? 35.472 46.721 52.263 1.00 59.28 128 ASN B N 1
ATOM 2798 C CA . ASN B 1 129 ? 34.110 46.872 51.751 1.00 60.56 128 ASN B CA 1
ATOM 2799 C C . ASN B 1 129 ? 33.401 48.198 52.109 1.00 62.53 128 ASN B C 1
ATOM 2800 O O . ASN B 1 129 ? 32.985 48.405 53.268 1.00 60.71 128 ASN B O 1
ATOM 2805 N N . VAL B 1 130 ? 33.258 49.080 51.111 1.00 61.56 129 VAL B N 1
ATOM 2806 C CA . VAL B 1 130 ? 32.404 50.270 51.220 1.00 61.36 129 VAL B CA 1
ATOM 2807 C C . VAL B 1 130 ? 31.783 50.647 49.862 1.00 60.53 129 VAL B C 1
ATOM 2808 O O . VAL B 1 130 ? 32.415 50.513 48.815 1.00 62.34 129 VAL B O 1
ATOM 2812 N N . SER B 1 131 ? 30.534 51.094 49.874 1.00 57.22 130 SER B N 1
ATOM 2813 C CA . SER B 1 131 ? 29.906 51.591 48.663 1.00 53.28 130 SER B CA 1
ATOM 2814 C C . SER B 1 131 ? 29.844 53.126 48.734 1.00 49.52 130 SER B C 1
ATOM 2815 O O . SER B 1 131 ? 30.207 53.704 49.764 1.00 47.66 130 SER B O 1
ATOM 2818 N N . VAL B 1 132 ? 29.446 53.776 47.635 1.00 44.21 131 VAL B N 1
ATOM 2819 C CA . VAL B 1 132 ? 29.237 55.229 47.613 1.00 41.35 131 VAL B CA 1
ATOM 2820 C C . VAL B 1 132 ? 28.091 55.499 48.590 1.00 39.00 131 VAL B C 1
ATOM 2821 O O . VAL B 1 132 ? 27.075 54.792 48.572 1.00 36.98 131 VAL B O 1
ATOM 2825 N N . GLY B 1 133 ? 28.272 56.497 49.449 1.00 35.81 132 GLY B N 1
ATOM 2826 C CA . GLY B 1 133 ? 27.286 56.821 50.478 1.00 36.63 132 GLY B CA 1
ATOM 2827 C C . GLY B 1 133 ? 27.585 56.192 51.834 1.00 37.49 132 GLY B C 1
ATOM 2828 O O . GLY B 1 133 ? 26.914 56.485 52.807 1.00 38.74 132 GLY B O 1
ATOM 2829 N N . THR B 1 134 ? 28.581 55.311 51.897 1.00 38.56 133 THR B N 1
ATOM 2830 C CA . THR B 1 134 ? 29.048 54.732 53.177 1.00 39.21 133 THR B CA 1
ATOM 2831 C C . THR B 1 134 ? 29.597 55.831 54.065 1.00 38.78 133 THR B C 1
ATOM 2832 O O . THR B 1 134 ? 30.259 56.762 53.588 1.00 40.89 133 THR B O 1
ATOM 2836 N N . ARG B 1 135 ? 29.302 55.720 55.350 1.00 37.48 134 ARG B N 1
ATOM 2837 C CA . ARG B 1 135 ? 29.676 56.724 56.320 1.00 37.03 134 ARG B CA 1
ATOM 2838 C C . ARG B 1 135 ? 30.610 56.088 57.326 1.00 36.08 134 ARG B C 1
ATOM 2839 O O . ARG B 1 135 ? 30.366 54.979 57.783 1.00 35.72 134 ARG B O 1
ATOM 2847 N N . VAL B 1 136 ? 31.668 56.815 57.670 1.00 36.54 135 VAL B N 1
ATOM 2848 C CA . VAL B 1 136 ? 32.663 56.405 58.664 1.00 35.33 135 VAL B CA 1
ATOM 2849 C C . VAL B 1 136 ? 32.961 57.619 59.538 1.00 35.55 135 VAL B C 1
ATOM 2850 O O . VAL B 1 136 ? 32.927 58.749 59.040 1.00 36.38 135 VAL B O 1
ATOM 2854 N N . PRO B 1 137 ? 33.217 57.402 60.845 1.00 35.92 136 PRO B N 1
ATOM 2855 C CA . PRO B 1 137 ? 33.455 58.564 61.703 1.00 36.50 136 PRO B CA 1
ATOM 2856 C C . PRO B 1 137 ? 34.736 59.294 61.332 1.00 37.22 136 PRO B C 1
ATOM 2857 O O . PRO B 1 137 ? 35.718 58.672 60.958 1.00 38.92 136 PRO B O 1
ATOM 2861 N N . ALA B 1 138 ? 34.699 60.618 61.413 1.00 36.76 137 ALA B N 1
ATOM 2862 C CA . ALA B 1 138 ? 35.836 61.467 61.071 1.00 35.89 137 ALA B CA 1
ATOM 2863 C C . ALA B 1 138 ? 37.009 61.349 62.064 1.00 36.14 137 ALA B C 1
ATOM 2864 O O . ALA B 1 138 ? 38.177 61.470 61.682 1.00 39.00 137 ALA B O 1
ATOM 2866 N N . TYR B 1 139 ? 36.709 61.132 63.338 1.00 35.03 138 TYR B N 1
ATOM 2867 C CA . TYR B 1 139 ? 37.761 61.128 64.367 1.00 34.11 138 TYR B CA 1
ATOM 2868 C C . TYR B 1 139 ? 38.726 59.946 64.197 1.00 34.82 138 TYR B C 1
ATOM 2869 O O . TYR B 1 139 ? 39.918 60.037 64.515 1.00 36.57 138 TYR B O 1
ATOM 2878 N N . ALA B 1 140 ? 38.175 58.831 63.702 1.00 35.27 139 ALA B N 1
ATOM 2879 C CA . ALA B 1 140 ? 38.886 57.562 63.713 1.00 37.61 139 ALA B CA 1
ATOM 2880 C C . ALA B 1 140 ? 39.535 57.235 62.362 1.00 38.40 139 ALA B C 1
ATOM 2881 O O . ALA B 1 140 ? 40.214 56.224 62.240 1.00 40.26 139 ALA B O 1
ATOM 2883 N N . THR B 1 141 ? 39.342 58.103 61.365 1.00 38.77 140 THR B N 1
ATOM 2884 C CA . THR B 1 141 ? 39.819 57.859 59.996 1.00 38.68 140 THR B CA 1
ATOM 2885 C C . THR B 1 141 ? 40.820 58.889 59.494 1.00 37.75 140 THR B C 1
ATOM 2886 O O . THR B 1 141 ? 40.791 60.025 59.928 1.00 38.73 140 THR B O 1
ATOM 2890 N N . SER B 1 142 ? 41.692 58.462 58.574 1.00 38.89 141 SER B N 1
ATOM 2891 C CA . SER B 1 142 ? 42.612 59.316 57.810 1.00 38.30 141 SER B CA 1
ATOM 2892 C C . SER B 1 142 ? 41.908 60.380 56.989 1.00 37.45 141 SER B C 1
ATOM 2893 O O . SER B 1 142 ? 42.369 61.522 56.921 1.00 39.37 141 SER B O 1
ATOM 2904 N N . GLY B 1 144 ? 38.977 61.577 57.707 1.00 34.49 143 GLY B N 1
ATOM 2905 C CA . GLY B 1 144 ? 38.456 62.508 58.722 1.00 36.01 143 GLY B CA 1
ATOM 2906 C C . GLY B 1 144 ? 39.511 63.524 59.089 1.00 35.50 143 GLY B C 1
ATOM 2907 O O . GLY B 1 144 ? 39.269 64.716 59.045 1.00 37.93 143 GLY B O 1
ATOM 2908 N N . ARG B 1 145 ? 40.707 63.035 59.371 1.00 35.87 144 ARG B N 1
ATOM 2909 C CA . ARG B 1 145 ? 41.821 63.862 59.831 1.00 35.67 144 ARG B CA 1
ATOM 2910 C C . ARG B 1 145 ? 42.351 64.797 58.760 1.00 36.10 144 ARG B C 1
ATOM 2911 O O . ARG B 1 145 ? 42.673 65.944 59.063 1.00 37.71 144 ARG B O 1
ATOM 2919 N N . ALA B 1 146 ? 42.410 64.328 57.508 1.00 37.64 145 ALA B N 1
ATOM 2920 C CA . ALA B 1 146 ? 42.877 65.172 56.416 1.00 37.27 145 ALA B CA 1
ATOM 2921 C C . ALA B 1 146 ? 41.810 66.198 56.046 1.00 39.33 145 ALA B C 1
ATOM 2922 O O . ALA B 1 146 ? 42.120 67.244 55.474 1.00 39.50 145 ALA B O 1
ATOM 2924 N N . LEU B 1 147 ? 40.556 65.894 56.374 1.00 39.32 146 LEU B N 1
ATOM 2925 C CA . LEU B 1 147 ? 39.470 66.850 56.183 1.00 41.06 146 LEU B CA 1
ATOM 2926 C C . LEU B 1 147 ? 39.389 67.845 57.341 1.00 40.51 146 LEU B C 1
ATOM 2927 O O . LEU B 1 147 ? 38.955 68.957 57.153 1.00 41.45 146 LEU B O 1
ATOM 2932 N N . LEU B 1 148 ? 39.827 67.455 58.536 1.00 41.78 147 LEU B N 1
ATOM 2933 C CA . LEU B 1 148 ? 39.720 68.359 59.698 1.00 43.06 147 LEU B CA 1
ATOM 2934 C C . LEU B 1 148 ? 41.005 69.080 60.074 1.00 42.53 147 LEU B C 1
ATOM 2935 O O . LEU B 1 148 ? 40.950 70.048 60.815 1.00 43.75 147 LEU B O 1
ATOM 2940 N N . ALA B 1 149 ? 42.150 68.618 59.566 1.00 42.72 148 ALA B N 1
ATOM 2941 C CA . ALA B 1 149 ? 43.455 69.204 59.929 1.00 41.67 148 ALA B CA 1
ATOM 2942 C C . ALA B 1 149 ? 43.536 70.709 59.707 1.00 42.20 148 ALA B C 1
ATOM 2943 O O . ALA B 1 149 ? 44.091 71.421 60.546 1.00 42.26 148 ALA B O 1
ATOM 2945 N N . TRP B 1 150 ? 42.973 71.183 58.590 1.00 43.16 149 TRP B N 1
ATOM 2946 C CA . TRP B 1 150 ? 43.031 72.604 58.209 1.00 44.79 149 TRP B CA 1
ATOM 2947 C C . TRP B 1 150 ? 41.665 73.299 58.286 1.00 45.55 149 TRP B C 1
ATOM 2948 O O . TRP B 1 150 ? 41.523 74.436 57.850 1.00 47.18 149 TRP B O 1
ATOM 2959 N N . ALA B 1 151 ? 40.674 72.608 58.845 1.00 45.97 150 ALA B N 1
ATOM 2960 C CA . ALA B 1 151 ? 39.343 73.163 59.065 1.00 46.32 150 ALA B CA 1
ATOM 2961 C C . ALA B 1 151 ? 39.298 74.086 60.298 1.00 48.22 150 ALA B C 1
ATOM 2962 O O . ALA B 1 151 ? 40.117 73.929 61.218 1.00 46.94 150 ALA B O 1
ATOM 2964 N N . PRO B 1 152 ? 38.337 75.048 60.316 1.00 49.41 151 PRO B N 1
ATOM 2965 C CA . PRO B 1 152 ? 38.090 75.958 61.442 1.00 49.53 151 PRO B CA 1
ATOM 2966 C C . PRO B 1 152 ? 37.901 75.232 62.780 1.00 50.79 151 PRO B C 1
ATOM 2967 O O . PRO B 1 152 ? 37.483 74.063 62.805 1.00 51.20 151 PRO B O 1
ATOM 2971 N N . ALA B 1 153 ? 38.193 75.925 63.882 1.00 50.69 152 ALA B N 1
ATOM 2972 C CA . ALA B 1 153 ? 38.088 75.334 65.221 1.00 51.17 152 ALA B CA 1
ATOM 2973 C C . ALA B 1 153 ? 36.630 75.018 65.660 1.00 51.39 152 ALA B C 1
ATOM 2974 O O . ALA B 1 153 ? 36.350 74.032 66.328 1.00 50.68 152 ALA B O 1
ATOM 2976 N N . ASP B 1 154 ? 35.714 75.893 65.257 1.00 51.87 153 ASP B N 1
ATOM 2977 C CA . ASP B 1 154 ? 34.295 75.700 65.527 1.00 53.25 153 ASP B CA 1
ATOM 2978 C C . ASP B 1 154 ? 33.767 74.442 64.846 1.00 52.64 153 ASP B C 1
ATOM 2979 O O . ASP B 1 154 ? 33.041 73.655 65.453 1.00 51.89 153 ASP B O 1
ATOM 2984 N N . VAL B 1 155 ? 34.136 74.257 63.582 1.00 53.55 154 VAL B N 1
ATOM 2985 C CA . VAL B 1 155 ? 33.825 73.009 62.866 1.00 53.94 154 VAL B CA 1
ATOM 2986 C C . VAL B 1 155 ? 34.289 71.821 63.717 1.00 53.79 154 VAL B C 1
ATOM 2987 O O . VAL B 1 155 ? 33.478 70.897 63.777 1.00 55.18 154 VAL B O 1
ATOM 2991 N N . VAL B 1 156 ? 35.576 71.872 64.100 1.00 54.36 155 VAL B N 1
ATOM 2992 C CA . VAL B 1 156 ? 36.195 70.777 64.869 1.00 57.24 155 VAL B CA 1
ATOM 2993 C C . VAL B 1 156 ? 35.445 70.496 66.151 1.00 57.30 155 VAL B C 1
ATOM 2994 O O . VAL B 1 156 ? 35.097 69.348 66.387 1.00 56.12 155 VAL B O 1
ATOM 2998 N N . GLU B 1 157 ? 35.203 71.524 66.958 1.00 61.88 156 GLU B N 1
ATOM 2999 C CA . GLU B 1 157 ? 34.452 71.364 68.198 1.00 62.84 156 GLU B CA 1
ATOM 3000 C C . GLU B 1 157 ? 33.074 70.766 67.935 1.00 61.78 156 GLU B C 1
ATOM 3001 O O . GLU B 1 157 ? 32.607 69.907 68.683 1.00 60.05 156 GLU B O 1
ATOM 3007 N N . ARG B 1 158 ? 32.429 71.225 66.868 1.00 61.45 157 ARG B N 1
ATOM 3008 C CA . ARG B 1 158 ? 31.100 70.743 66.510 1.00 62.58 157 ARG B CA 1
ATOM 3009 C C . ARG B 1 158 ? 31.131 69.262 66.147 1.00 62.79 157 ARG B C 1
ATOM 3010 O O . ARG B 1 158 ? 30.179 68.528 66.413 1.00 62.58 157 ARG B O 1
ATOM 3018 N N . VAL B 1 159 ? 32.231 68.829 65.539 1.00 63.19 158 VAL B N 1
ATOM 3019 C CA . VAL B 1 159 ? 32.448 67.414 65.264 1.00 64.09 158 VAL B CA 1
ATOM 3020 C C . VAL B 1 159 ? 32.722 66.638 66.548 1.00 66.85 158 VAL B C 1
ATOM 3021 O O . VAL B 1 159 ? 32.124 65.590 66.791 1.00 70.16 158 VAL B O 1
ATOM 3025 N N . VAL B 1 160 ? 33.629 67.161 67.367 1.00 65.78 159 VAL B N 1
ATOM 3026 C CA . VAL B 1 160 ? 34.000 66.508 68.617 1.00 66.49 159 VAL B CA 1
ATOM 3027 C C . VAL B 1 160 ? 32.781 66.284 69.505 1.00 65.83 159 VAL B C 1
ATOM 3028 O O . VAL B 1 160 ? 32.610 65.210 70.081 1.00 66.20 159 VAL B O 1
ATOM 3032 N N . ALA B 1 161 ? 31.936 67.305 69.611 1.00 66.43 160 ALA B N 1
ATOM 3033 C CA . ALA B 1 161 ? 30.724 67.216 70.416 1.00 67.12 160 ALA B CA 1
ATOM 3034 C C . ALA B 1 161 ? 29.862 66.033 69.987 1.00 69.13 160 ALA B C 1
ATOM 3035 O O . ALA B 1 161 ? 29.140 65.453 70.798 1.00 71.94 160 ALA B O 1
ATOM 3037 N N . GLU B 1 162 ? 29.943 65.681 68.709 1.00 69.53 161 GLU B N 1
ATOM 3038 C CA . GLU B 1 162 ? 29.053 64.681 68.132 1.00 67.96 161 GLU B CA 1
ATOM 3039 C C . GLU B 1 162 ? 29.770 63.349 67.941 1.00 66.61 161 GLU B C 1
ATOM 3040 O O . GLU B 1 162 ? 29.145 62.336 67.625 1.00 66.80 161 GLU B O 1
ATOM 3046 N N . SER B 1 163 ? 31.085 63.356 68.135 1.00 66.14 162 SER B N 1
ATOM 3047 C CA . SER B 1 163 ? 31.897 62.164 67.924 1.00 61.56 162 SER B CA 1
ATOM 3048 C C . SER B 1 163 ? 31.850 61.242 69.137 1.00 61.49 162 SER B C 1
ATOM 3049 O O . SER B 1 163 ? 32.139 61.661 70.258 1.00 60.81 162 SER B O 1
ATOM 3052 N N . THR B 1 164 ? 31.483 59.986 68.906 1.00 62.49 163 THR B N 1
ATOM 3053 C CA . THR B 1 164 ? 31.291 59.032 69.991 1.00 63.62 163 THR B CA 1
ATOM 3054 C C . THR B 1 164 ? 32.627 58.521 70.520 1.00 63.34 163 THR B C 1
ATOM 3055 O O . THR B 1 164 ? 32.710 58.011 71.637 1.00 62.64 163 THR B O 1
ATOM 3059 N N . PHE B 1 165 ? 33.672 58.663 69.710 1.00 65.08 164 PHE B N 1
ATOM 3060 C CA . PHE B 1 165 ? 35.021 58.306 70.130 1.00 65.82 164 PHE B CA 1
ATOM 3061 C C . PHE B 1 165 ? 35.092 56.850 70.579 1.00 62.84 164 PHE B C 1
ATOM 3062 O O . PHE B 1 165 ? 35.978 56.468 71.343 1.00 62.07 164 PHE B O 1
ATOM 3070 N N . GLN B 1 166 ? 34.152 56.042 70.099 1.00 61.13 165 GLN B N 1
ATOM 3071 C CA . GLN B 1 166 ? 34.194 54.601 70.320 1.00 60.37 165 GLN B CA 1
ATOM 3072 C C . GLN B 1 166 ? 35.598 54.050 70.095 1.00 60.59 165 GLN B C 1
ATOM 3073 O O . GLN B 1 166 ? 36.400 54.642 69.372 1.00 62.14 165 GLN B O 1
ATOM 3079 N N . LYS B 1 167 ? 35.889 52.913 70.719 1.00 58.14 166 LYS B N 1
ATOM 3080 C CA . LYS B 1 167 ? 37.083 52.158 70.407 1.00 54.97 166 LYS B CA 1
ATOM 3081 C C . LYS B 1 167 ? 36.712 51.170 69.303 1.00 52.40 166 LYS B C 1
ATOM 3082 O O . LYS B 1 167 ? 36.089 50.147 69.572 1.00 53.23 166 LYS B O 1
ATOM 3088 N N . LEU B 1 168 ? 37.079 51.484 68.061 1.00 48.27 167 LEU B N 1
ATOM 3089 C CA . LEU B 1 168 ? 36.634 50.697 66.906 1.00 44.18 167 LEU B CA 1
ATOM 3090 C C . LEU B 1 168 ? 37.645 49.630 66.477 1.00 43.16 167 LEU B C 1
ATOM 3091 O O . LEU B 1 168 ? 37.275 48.610 65.897 1.00 41.47 167 LEU B O 1
ATOM 3096 N N . GLY B 1 169 ? 38.917 49.885 66.766 1.00 41.05 168 GLY B N 1
ATOM 3097 C CA . GLY B 1 169 ? 40.010 48.982 66.438 1.00 37.95 168 GLY B CA 1
ATOM 3098 C C . GLY B 1 169 ? 40.981 49.032 67.599 1.00 37.19 168 GLY B C 1
ATOM 3099 O O . GLY B 1 169 ? 40.777 49.826 68.529 1.00 35.67 168 GLY B O 1
ATOM 3100 N N . PRO B 1 170 ? 42.040 48.195 67.561 1.00 34.41 169 PRO B N 1
ATOM 3101 C CA . PRO B 1 170 ? 43.011 48.144 68.675 1.00 35.43 169 PRO B CA 1
ATOM 3102 C C . PRO B 1 170 ? 43.685 49.488 68.980 1.00 35.99 169 PRO B C 1
ATOM 3103 O O . PRO B 1 170 ? 44.072 49.739 70.117 1.00 37.23 169 PRO B O 1
ATOM 3107 N N . GLU B 1 171 ? 43.803 50.348 67.978 1.00 37.40 170 GLU B N 1
ATOM 3108 C CA . GLU B 1 171 ? 44.565 51.574 68.131 1.00 38.46 170 GLU B CA 1
ATOM 3109 C C . GLU B 1 171 ? 43.741 52.865 68.070 1.00 35.41 170 GLU B C 1
ATOM 3110 O O . GLU B 1 171 ? 44.304 53.955 68.104 1.00 35.97 170 GLU B O 1
ATOM 3116 N N . THR B 1 172 ? 42.421 52.756 67.995 1.00 35.31 171 THR B N 1
ATOM 3117 C CA . THR B 1 172 ? 41.575 53.958 67.921 1.00 35.55 171 THR B CA 1
ATOM 3118 C C . THR B 1 172 ? 41.964 54.930 69.026 1.00 36.93 171 THR B C 1
ATOM 3119 O O . THR B 1 172 ? 42.067 54.527 70.186 1.00 37.86 171 THR B O 1
ATOM 3123 N N . ILE B 1 173 ? 42.207 56.194 68.673 1.00 38.52 172 ILE B N 1
ATOM 3124 C CA . ILE B 1 173 ? 42.435 57.228 69.704 1.00 38.60 172 ILE B CA 1
ATOM 3125 C C . ILE B 1 173 ? 41.215 57.343 70.610 1.00 39.77 172 ILE B C 1
ATOM 3126 O O . ILE B 1 173 ? 40.101 57.054 70.192 1.00 41.33 172 ILE B O 1
ATOM 3131 N N . GLY B 1 174 ? 41.438 57.755 71.856 1.00 42.90 173 GLY B N 1
ATOM 3132 C CA . GLY B 1 174 ? 40.365 57.866 72.843 1.00 43.44 173 GLY B CA 1
ATOM 3133 C C . GLY B 1 174 ? 39.766 59.264 73.013 1.00 43.70 173 GLY B C 1
ATOM 3134 O O . GLY B 1 174 ? 38.501 59.409 73.131 1.00 44.49 173 GLY B O 1
ATOM 3135 N N . THR B 1 175 ? 40.621 60.281 73.029 1.00 43.41 174 THR B N 1
ATOM 3136 C CA . THR B 1 175 ? 40.226 61.608 73.487 1.00 44.68 174 THR B CA 1
ATOM 3137 C C . THR B 1 175 ? 40.370 62.641 72.374 1.00 45.31 174 THR B C 1
ATOM 3138 O O . THR B 1 175 ? 41.102 62.429 71.408 1.00 45.31 174 THR B O 1
ATOM 3142 N N . ALA B 1 176 ? 39.666 63.759 72.517 1.00 45.43 175 ALA B N 1
ATOM 3143 C CA . ALA B 1 176 ? 39.777 64.861 71.569 1.00 44.74 175 ALA B CA 1
ATOM 3144 C C . ALA B 1 176 ? 41.134 65.548 71.678 1.00 45.27 175 ALA B C 1
ATOM 3145 O O . ALA B 1 176 ? 41.664 66.057 70.691 1.00 45.83 175 ALA B O 1
ATOM 3147 N N . ALA B 1 177 ? 41.691 65.557 72.885 1.00 45.69 176 ALA B N 1
ATOM 3148 C CA . ALA B 1 177 ? 43.067 65.994 73.090 1.00 46.99 176 ALA B CA 1
ATOM 3149 C C . ALA B 1 177 ? 44.036 65.185 72.234 1.00 47.24 176 ALA B C 1
ATOM 3150 O O . ALA B 1 177 ? 45.087 65.683 71.831 1.00 47.85 176 ALA B O 1
ATOM 3152 N N . GLU B 1 178 ? 43.676 63.936 71.962 1.00 47.58 177 GLU B N 1
ATOM 3153 C CA . GLU B 1 178 ? 44.514 63.055 71.157 1.00 46.94 177 GLU B CA 1
ATOM 3154 C C . GLU B 1 178 ? 44.291 63.290 69.667 1.00 45.56 177 GLU B C 1
ATOM 3155 O O . GLU B 1 178 ? 45.244 63.364 68.891 1.00 48.35 177 GLU B O 1
ATOM 3161 N N . LEU B 1 179 ? 43.027 63.408 69.274 1.00 44.08 178 LEU B N 1
ATOM 3162 C CA . LEU B 1 179 ? 42.680 63.894 67.944 1.00 44.32 178 LEU B CA 1
ATOM 3163 C C . LEU B 1 179 ? 43.545 65.087 67.550 1.00 43.64 178 LEU B C 1
ATOM 3164 O O . LEU B 1 179 ? 44.127 65.112 66.466 1.00 42.71 178 LEU B O 1
ATOM 3169 N N . GLU B 1 180 ? 43.623 66.073 68.437 1.00 44.34 179 GLU B N 1
ATOM 3170 C CA . GLU B 1 180 ? 44.338 67.303 68.149 1.00 44.24 179 GLU B CA 1
ATOM 3171 C C . GLU B 1 180 ? 45.808 67.071 67.828 1.00 44.77 179 GLU B C 1
ATOM 3172 O O . GLU B 1 180 ? 46.412 67.854 67.039 1.00 44.76 179 GLU B O 1
ATOM 3178 N N . ARG B 1 181 ? 46.380 66.007 68.442 1.00 46.58 180 ARG B N 1
ATOM 3179 C CA . ARG B 1 181 ? 47.799 65.695 68.233 1.00 48.79 180 ARG B CA 1
ATOM 3180 C C . ARG B 1 181 ? 48.025 65.044 66.869 1.00 47.54 180 ARG B C 1
ATOM 3181 O O . ARG B 1 181 ? 49.077 65.220 66.251 1.00 48.20 180 ARG B O 1
ATOM 3189 N N . GLU B 1 182 ? 47.016 64.317 66.399 1.00 46.66 181 GLU B N 1
ATOM 3190 C CA . GLU B 1 182 ? 47.049 63.684 65.077 1.00 45.88 181 GLU B CA 1
ATOM 3191 C C . GLU B 1 182 ? 46.844 64.719 63.983 1.00 43.97 181 GLU B C 1
ATOM 3192 O O . GLU B 1 182 ? 47.497 64.654 62.950 1.00 41.37 181 GLU B O 1
ATOM 3198 N N . LEU B 1 183 ? 45.968 65.696 64.242 1.00 43.03 182 LEU B N 1
ATOM 3199 C CA . LEU B 1 183 ? 45.733 66.812 63.307 1.00 42.20 182 LEU B CA 1
ATOM 3200 C C . LEU B 1 183 ? 46.999 67.639 63.082 1.00 43.34 182 LEU B C 1
ATOM 3201 O O . LEU B 1 183 ? 47.221 68.180 61.986 1.00 44.14 182 LEU B O 1
ATOM 3206 N N . ALA B 1 184 ? 47.820 67.726 64.134 1.00 43.88 183 ALA B N 1
ATOM 3207 C CA . ALA B 1 184 ? 49.082 68.461 64.102 1.00 43.05 183 ALA B CA 1
ATOM 3208 C C . ALA B 1 184 ? 50.104 67.747 63.214 1.00 42.89 183 ALA B C 1
ATOM 3209 O O . ALA B 1 184 ? 50.814 68.400 62.442 1.00 43.82 183 ALA B O 1
ATOM 3211 N N . LYS B 1 185 ? 50.154 66.415 63.317 1.00 42.39 184 LYS B N 1
ATOM 3212 C CA . LYS B 1 185 ? 51.004 65.575 62.451 1.00 44.15 184 LYS B CA 1
ATOM 3213 C C . LYS B 1 185 ? 50.636 65.692 60.973 1.00 42.64 184 LYS B C 1
ATOM 3214 O O . LYS B 1 185 ? 51.524 65.789 60.121 1.00 41.86 184 LYS B O 1
ATOM 3220 N N . VAL B 1 186 ? 49.326 65.670 60.694 1.00 40.15 185 VAL B N 1
ATOM 3221 C CA . VAL B 1 186 ? 48.778 65.776 59.342 1.00 38.43 185 VAL B CA 1
ATOM 3222 C C . VAL B 1 186 ? 49.187 67.101 58.694 1.00 39.02 185 VAL B C 1
ATOM 3223 O O . VAL B 1 186 ? 49.590 67.132 57.528 1.00 37.92 185 VAL B O 1
ATOM 3227 N N . ARG B 1 187 ? 49.100 68.188 59.457 1.00 40.27 186 ARG B N 1
ATOM 3228 C CA . ARG B 1 187 ? 49.520 69.491 58.961 1.00 40.73 186 ARG B CA 1
ATOM 3229 C C . ARG B 1 187 ? 51.011 69.522 58.615 1.00 41.80 186 ARG B C 1
ATOM 3230 O O . ARG B 1 187 ? 51.419 70.197 57.673 1.00 43.39 186 ARG B O 1
ATOM 3238 N N . GLU B 1 188 ? 51.813 68.776 59.362 1.00 42.74 187 GLU B N 1
ATOM 3239 C CA . GLU B 1 188 ? 53.237 68.659 59.078 1.00 45.54 187 GLU B CA 1
ATOM 3240 C C . GLU B 1 188 ? 53.533 67.713 57.901 1.00 46.58 187 GLU B C 1
ATOM 3241 O O . GLU B 1 188 ? 54.465 67.948 57.125 1.00 48.14 187 GLU B O 1
ATOM 3247 N N . GLN B 1 189 ? 52.748 66.645 57.782 1.00 45.52 188 GLN B N 1
ATOM 3248 C CA . GLN B 1 189 ? 52.958 65.621 56.763 1.00 43.91 188 GLN B CA 1
ATOM 3249 C C . GLN B 1 189 ? 52.382 66.027 55.416 1.00 42.42 188 GLN B C 1
ATOM 3250 O O . GLN B 1 189 ? 52.983 65.769 54.371 1.00 43.12 188 GLN B O 1
ATOM 3256 N N . GLY B 1 190 ? 51.203 66.641 55.446 1.00 40.18 189 GLY B N 1
ATOM 3257 C CA . GLY B 1 190 ? 50.436 66.892 54.233 1.00 39.28 189 GLY B CA 1
ATOM 3258 C C . GLY B 1 190 ? 49.537 65.715 53.868 1.00 39.94 189 GLY B C 1
ATOM 3259 O O . GLY B 1 190 ? 48.919 65.718 52.809 1.00 39.03 189 GLY B O 1
ATOM 3260 N N . PHE B 1 191 ? 49.480 64.704 54.740 1.00 38.69 190 PHE B N 1
ATOM 3261 C CA . PHE B 1 191 ? 48.566 63.573 54.596 1.00 38.25 190 PHE B CA 1
ATOM 3262 C C . PHE B 1 191 ? 48.301 62.959 55.967 1.00 40.20 190 PHE B C 1
ATOM 3263 O O . PHE B 1 191 ? 49.033 63.224 56.929 1.00 42.19 190 PHE B O 1
ATOM 3271 N N . ALA B 1 192 ? 47.267 62.121 56.044 1.00 39.33 191 ALA B N 1
ATOM 3272 C CA . ALA B 1 192 ? 46.939 61.367 57.247 1.00 36.43 191 ALA B CA 1
ATOM 3273 C C . ALA B 1 192 ? 47.164 59.887 57.025 1.00 36.60 191 ALA B C 1
ATOM 3274 O O . ALA B 1 192 ? 46.821 59.367 55.974 1.00 37.29 191 ALA B O 1
ATOM 3276 N N . LEU B 1 193 ? 47.739 59.230 58.027 1.00 35.32 192 LEU B N 1
ATOM 3277 C CA . LEU B 1 193 ? 47.897 57.791 58.057 1.00 35.97 192 LEU B CA 1
ATOM 3278 C C . LEU B 1 193 ? 47.288 57.214 59.343 1.00 37.71 192 LEU B C 1
ATOM 3279 O O . LEU B 1 193 ? 47.571 57.670 60.457 1.00 36.07 192 LEU B O 1
ATOM 3284 N N . THR B 1 194 ? 46.435 56.206 59.182 1.00 39.76 193 THR B N 1
ATOM 3285 C CA . THR B 1 194 ? 45.836 55.537 60.335 1.00 40.02 193 THR B CA 1
ATOM 3286 C C . THR B 1 194 ? 46.024 54.054 60.183 1.00 39.06 193 THR B C 1
ATOM 3287 O O . THR B 1 194 ? 45.938 53.516 59.083 1.00 42.41 193 THR B O 1
ATOM 3291 N N . SER B 1 195 ? 46.280 53.399 61.300 1.00 37.86 194 SER B N 1
ATOM 3292 C CA . SER B 1 195 ? 46.476 51.971 61.333 1.00 38.47 194 SER B CA 1
ATOM 3293 C C . SER B 1 195 ? 45.650 51.418 62.479 1.00 37.73 194 SER B C 1
ATOM 3294 O O . SER B 1 195 ? 45.838 51.837 63.622 1.00 36.93 194 SER B O 1
ATOM 3297 N N . GLU B 1 196 ? 44.727 50.505 62.178 1.00 38.09 195 GLU B N 1
ATOM 3298 C CA . GLU B 1 196 ? 43.941 49.785 63.204 1.00 39.30 195 GLU B CA 1
ATOM 3299 C C . GLU B 1 196 ? 43.059 50.692 64.053 1.00 39.06 195 GLU B C 1
ATOM 3300 O O . GLU B 1 196 ? 42.770 50.378 65.231 1.00 39.15 195 GLU B O 1
ATOM 3306 N N . GLU B 1 197 ? 42.640 51.820 63.477 1.00 38.42 196 GLU B N 1
ATOM 3307 C CA . GLU B 1 197 ? 41.782 52.767 64.199 1.00 39.24 196 GLU B CA 1
ATOM 3308 C C . GLU B 1 197 ? 40.290 52.661 63.848 1.00 40.70 196 GLU B C 1
ATOM 3309 O O . GLU B 1 197 ? 39.429 52.769 64.728 1.00 41.55 196 GLU B O 1
ATOM 3315 N N . LEU B 1 198 ? 39.977 52.453 62.574 1.00 41.31 197 LEU B N 1
ATOM 3316 C CA . LEU B 1 198 ? 38.578 52.262 62.163 1.00 42.15 197 LEU B CA 1
ATOM 3317 C C . LEU B 1 198 ? 38.185 50.796 62.297 1.00 41.14 197 LEU B C 1
ATOM 3318 O O . LEU B 1 198 ? 37.053 50.462 62.633 1.00 40.05 197 LEU B O 1
ATOM 3323 N N . GLU B 1 199 ? 39.134 49.923 62.018 1.00 41.08 198 GLU B N 1
ATOM 3324 C CA . GLU B 1 199 ? 38.899 48.510 62.174 1.00 42.74 198 GLU B CA 1
ATOM 3325 C C . GLU B 1 199 ? 40.203 47.758 62.363 1.00 40.78 198 GLU B C 1
ATOM 3326 O O . GLU B 1 199 ? 41.275 48.230 62.002 1.00 37.78 198 GLU B O 1
ATOM 3332 N N . LYS B 1 200 ? 40.094 46.576 62.948 1.00 43.03 199 LYS B N 1
ATOM 3333 C CA . LYS B 1 200 ? 41.234 45.710 63.144 1.00 41.37 199 LYS B CA 1
ATOM 3334 C C . LYS B 1 200 ? 41.773 45.391 61.751 1.00 38.31 199 LYS B C 1
ATOM 3335 O O . LYS B 1 200 ? 41.011 45.022 60.873 1.00 39.16 199 LYS B O 1
ATOM 3341 N N . GLY B 1 201 ? 43.073 45.591 61.541 1.00 37.53 200 GLY B N 1
ATOM 3342 C CA . GLY B 1 201 ? 43.747 45.187 60.296 1.00 37.13 200 GLY B CA 1
ATOM 3343 C C . GLY B 1 201 ? 43.693 46.201 59.155 1.00 37.69 200 GLY B C 1
ATOM 3344 O O . GLY B 1 201 ? 44.291 45.983 58.100 1.00 39.91 200 GLY B O 1
ATOM 3345 N N . LEU B 1 202 ? 43.011 47.317 59.378 1.00 34.14 201 LEU B N 1
ATOM 3346 C CA . LEU B 1 202 ? 42.778 48.318 58.349 1.00 37.97 201 LEU B CA 1
ATOM 3347 C C . LEU B 1 202 ? 43.765 49.498 58.452 1.00 38.17 201 LEU B C 1
ATOM 3348 O O . LEU B 1 202 ? 43.912 50.091 59.530 1.00 38.60 201 LEU B O 1
ATOM 3353 N N . ILE B 1 203 ? 44.420 49.828 57.335 1.00 34.34 202 ILE B N 1
ATOM 3354 C CA . ILE B 1 203 ? 45.385 50.930 57.284 1.00 33.51 202 ILE B CA 1
ATOM 3355 C C . ILE B 1 203 ? 44.919 51.869 56.174 1.00 37.55 202 ILE B C 1
ATOM 3356 O O . ILE B 1 203 ? 44.499 51.407 55.114 1.00 37.98 202 ILE B O 1
ATOM 3361 N N . SER B 1 204 ? 44.968 53.178 56.407 1.00 38.12 203 SER B N 1
ATOM 3362 C CA . SER B 1 204 ? 44.504 54.136 55.402 1.00 40.91 203 SER B CA 1
ATOM 3363 C C . SER B 1 204 ? 45.382 55.357 55.283 1.00 40.35 203 SER B C 1
ATOM 3364 O O . SER B 1 204 ? 45.937 55.837 56.288 1.00 38.75 203 SER B O 1
ATOM 3367 N N . LEU B 1 205 ? 45.477 55.851 54.045 1.00 38.45 204 LEU B N 1
ATOM 3368 C CA . LEU B 1 205 ? 46.074 57.134 53.741 1.00 38.96 204 LEU B CA 1
ATOM 3369 C C . LEU B 1 205 ? 44.998 58.027 53.149 1.00 38.91 204 LEU B C 1
ATOM 3370 O O . LEU B 1 205 ? 44.106 57.539 52.458 1.00 39.01 204 LEU B O 1
ATOM 3375 N N . ALA B 1 206 ? 45.096 59.330 53.415 1.00 37.37 205 ALA B N 1
ATOM 3376 C CA . ALA B 1 206 ? 44.268 60.328 52.752 1.00 37.82 205 ALA B CA 1
ATOM 3377 C C . ALA B 1 206 ? 45.021 61.647 52.629 1.00 39.62 205 ALA B C 1
ATOM 3378 O O . ALA B 1 206 ? 45.765 62.025 53.536 1.00 40.64 205 ALA B O 1
ATOM 3380 N N . ALA B 1 207 ? 44.830 62.339 51.508 1.00 37.91 206 ALA B N 1
ATOM 3381 C CA . ALA B 1 207 ? 45.442 63.654 51.300 1.00 36.61 206 ALA B CA 1
ATOM 3382 C C . ALA B 1 207 ? 44.375 64.659 50.859 1.00 36.55 206 ALA B C 1
ATOM 3383 O O . ALA B 1 207 ? 43.477 64.305 50.107 1.00 36.45 206 ALA B O 1
ATOM 3385 N N . PRO B 1 208 ? 44.456 65.909 51.348 1.00 36.51 207 PRO B N 1
ATOM 3386 C CA . PRO B 1 208 ? 43.436 66.932 51.052 1.00 36.62 207 PRO B CA 1
ATOM 3387 C C . PRO B 1 208 ? 43.392 67.406 49.587 1.00 36.78 207 PRO B C 1
ATOM 3388 O O . PRO B 1 208 ? 44.427 67.511 48.930 1.00 34.86 207 PRO B O 1
ATOM 3392 N N . VAL B 1 209 ? 42.180 67.680 49.109 1.00 36.90 208 VAL B N 1
ATOM 3393 C CA . VAL B 1 209 ? 41.938 68.302 47.814 1.00 38.21 208 VAL B CA 1
ATOM 3394 C C . VAL B 1 209 ? 41.456 69.737 48.040 1.00 39.64 208 VAL B C 1
ATOM 3395 O O . VAL B 1 209 ? 40.535 69.966 48.821 1.00 41.19 208 VAL B O 1
ATOM 3399 N N . HIS B 1 210 ? 42.071 70.696 47.356 1.00 40.35 209 HIS B N 1
ATOM 3400 C CA . HIS B 1 210 ? 41.709 72.113 47.517 1.00 42.25 209 HIS B CA 1
ATOM 3401 C C . HIS B 1 210 ? 40.904 72.644 46.346 1.00 42.48 209 HIS B C 1
ATOM 3402 O O . HIS B 1 210 ? 41.170 72.286 45.205 1.00 44.10 209 HIS B O 1
ATOM 3409 N N . ASP B 1 211 ? 39.925 73.498 46.620 1.00 42.97 210 ASP B N 1
ATOM 3410 C CA . ASP B 1 211 ? 39.230 74.182 45.533 1.00 44.51 210 ASP B CA 1
ATOM 3411 C C . ASP B 1 211 ? 39.982 75.468 45.160 1.00 46.29 210 ASP B C 1
ATOM 3412 O O . ASP B 1 211 ? 41.044 75.760 45.731 1.00 45.05 210 ASP B O 1
ATOM 3417 N N . ALA B 1 212 ? 39.436 76.226 44.204 1.00 47.75 211 ALA B N 1
ATOM 3418 C CA . ALA B 1 212 ? 40.044 77.475 43.747 1.00 49.16 211 ALA B CA 1
ATOM 3419 C C . ALA B 1 212 ? 40.380 78.446 44.891 1.00 50.39 211 ALA B C 1
ATOM 3420 O O . ALA B 1 212 ? 41.351 79.212 44.804 1.00 50.11 211 ALA B O 1
ATOM 3422 N N . GLY B 1 213 ? 39.582 78.398 45.959 1.00 50.64 212 GLY B N 1
ATOM 3423 C CA . GLY B 1 213 ? 39.786 79.259 47.125 1.00 48.78 212 GLY B CA 1
ATOM 3424 C C . GLY B 1 213 ? 40.850 78.785 48.096 1.00 48.65 212 GLY B C 1
ATOM 3425 O O . GLY B 1 213 ? 41.261 79.539 48.983 1.00 49.95 212 GLY B O 1
ATOM 3426 N N . GLY B 1 214 ? 41.305 77.542 47.941 1.00 46.85 213 GLY B N 1
ATOM 3427 C CA . GLY B 1 214 ? 42.266 76.965 48.881 1.00 44.28 213 GLY B CA 1
ATOM 3428 C C . GLY B 1 214 ? 41.565 76.312 50.056 1.00 43.49 213 GLY B C 1
ATOM 3429 O O . GLY B 1 214 ? 42.201 75.959 51.055 1.00 43.28 213 GLY B O 1
ATOM 3430 N N . THR B 1 215 ? 40.248 76.154 49.926 1.00 42.29 214 THR B N 1
ATOM 3431 C CA . THR B 1 215 ? 39.411 75.439 50.891 1.00 42.19 214 THR B CA 1
ATOM 3432 C C . THR B 1 215 ? 39.514 73.933 50.623 1.00 41.73 214 THR B C 1
ATOM 3433 O O . THR B 1 215 ? 39.459 73.508 49.468 1.00 42.70 214 THR B O 1
ATOM 3437 N N . VAL B 1 216 ? 39.680 73.142 51.685 1.00 41.64 215 VAL B N 1
ATOM 3438 C CA . VAL B 1 216 ? 39.766 71.687 51.560 1.00 41.19 215 VAL B CA 1
ATOM 3439 C C . VAL B 1 216 ? 38.352 71.155 51.374 1.00 42.54 215 VAL B C 1
ATOM 3440 O O . VAL B 1 216 ? 37.555 71.143 52.319 1.00 44.03 215 VAL B O 1
ATOM 3444 N N . VAL B 1 217 ? 38.048 70.732 50.147 1.00 41.55 216 VAL B N 1
ATOM 3445 C CA . VAL B 1 217 ? 36.705 70.313 49.787 1.00 39.71 216 VAL B CA 1
ATOM 3446 C C . VAL B 1 217 ? 36.526 68.785 49.780 1.00 40.44 216 VAL B C 1
ATOM 3447 O O . VAL B 1 217 ? 35.404 68.278 49.682 1.00 41.23 216 VAL B O 1
ATOM 3451 N N . GLY B 1 218 ? 37.627 68.056 49.907 1.00 37.61 217 GLY B N 1
ATOM 3452 C CA . GLY B 1 218 ? 37.572 66.602 49.890 1.00 34.91 217 GLY B CA 1
ATOM 3453 C C . GLY B 1 218 ? 38.955 66.045 50.153 1.00 35.99 217 GLY B C 1
ATOM 3454 O O . GLY B 1 218 ? 39.892 66.796 50.430 1.00 36.96 217 GLY B O 1
ATOM 3455 N N . VAL B 1 219 ? 39.072 64.725 50.098 1.00 32.56 218 VAL B N 1
ATOM 3456 C CA . VAL B 1 219 ? 40.339 64.051 50.233 1.00 33.20 218 VAL B CA 1
ATOM 3457 C C . VAL B 1 219 ? 40.406 62.852 49.278 1.00 34.89 218 VAL B C 1
ATOM 3458 O O . VAL B 1 219 ? 39.384 62.194 49.026 1.00 38.55 218 VAL B O 1
ATOM 3462 N N . VAL B 1 220 ? 41.602 62.575 48.768 1.00 31.83 219 VAL B N 1
ATOM 3463 C CA . VAL B 1 220 ? 41.862 61.348 48.022 1.00 32.24 219 VAL B CA 1
ATOM 3464 C C . VAL B 1 220 ? 42.416 60.391 49.054 1.00 33.96 219 VAL B C 1
ATOM 3465 O O . VAL B 1 220 ? 43.279 60.759 49.850 1.00 34.12 219 VAL B O 1
ATOM 3469 N N . ALA B 1 221 ? 41.891 59.175 49.049 1.00 35.01 220 ALA B N 1
ATOM 3470 C CA . ALA B 1 221 ? 42.150 58.190 50.086 1.00 33.87 220 ALA B CA 1
ATOM 3471 C C . ALA B 1 221 ? 42.438 56.837 49.466 1.00 33.87 220 ALA B C 1
ATOM 3472 O O . ALA B 1 221 ? 41.920 56.515 48.421 1.00 34.48 220 ALA B O 1
ATOM 3474 N N . CYS B 1 222 ? 43.289 56.064 50.121 1.00 35.79 221 CYS B N 1
ATOM 3475 C CA . CYS B 1 222 ? 43.626 54.703 49.724 1.00 39.07 221 CYS B CA 1
ATOM 3476 C C . CYS B 1 222 ? 43.834 53.843 50.962 1.00 37.17 221 CYS B C 1
ATOM 3477 O O . CYS B 1 222 ? 44.477 54.263 51.904 1.00 37.82 221 CYS B O 1
ATOM 3480 N N . SER B 1 223 ? 43.300 52.634 50.955 1.00 37.36 222 SER B N 1
ATOM 3481 C CA . SER B 1 223 ? 43.435 51.750 52.134 1.00 36.94 222 SER B CA 1
ATOM 3482 C C . SER B 1 223 ? 44.043 50.423 51.791 1.00 36.65 222 SER B C 1
ATOM 3483 O O . SER B 1 223 ? 43.963 49.958 50.650 1.00 40.25 222 SER B O 1
ATOM 3486 N N . THR B 1 224 ? 44.661 49.801 52.784 1.00 36.96 223 THR B N 1
ATOM 3487 C CA . THR B 1 224 ? 45.164 48.454 52.628 1.00 37.02 223 THR B CA 1
ATOM 3488 C C . THR B 1 224 ? 44.856 47.632 53.872 1.00 38.63 223 THR B C 1
ATOM 3489 O O . THR B 1 224 ? 44.318 48.137 54.868 1.00 40.09 223 THR B O 1
ATOM 3493 N N . SER B 1 225 ? 45.192 46.355 53.793 1.00 38.22 224 SER B N 1
ATOM 3494 C CA . SER B 1 225 ? 45.105 45.461 54.909 1.00 38.81 224 SER B CA 1
ATOM 3495 C C . SER B 1 225 ? 46.508 45.304 55.473 1.00 40.15 224 SER B C 1
ATOM 3496 O O . SER B 1 225 ? 47.488 45.268 54.726 1.00 42.82 224 SER B O 1
ATOM 3499 N N . SER B 1 226 ? 46.604 45.166 56.786 1.00 39.72 225 SER B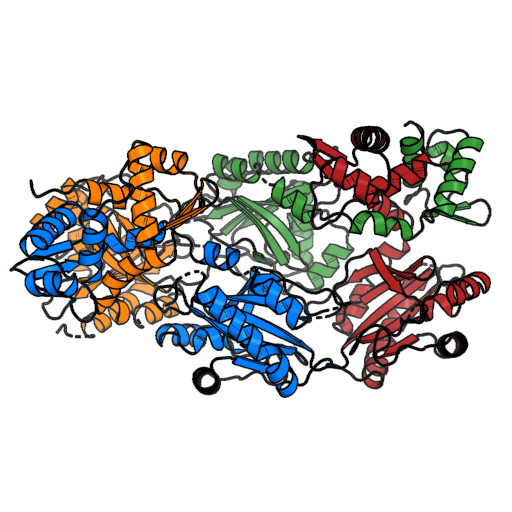 N 1
ATOM 3500 C CA . SER B 1 226 ? 47.890 44.958 57.436 1.00 42.26 225 SER B CA 1
ATOM 3501 C C . SER B 1 226 ? 48.510 43.614 57.077 1.00 41.77 225 SER B C 1
ATOM 3502 O O . SER B 1 226 ? 49.711 43.418 57.277 1.00 43.34 225 SER B O 1
ATOM 3505 N N . ALA B 1 227 ? 47.705 42.709 56.512 1.00 41.07 226 ALA B N 1
ATOM 3506 C CA . ALA B 1 227 ? 48.207 41.441 55.972 1.00 40.09 226 ALA B CA 1
ATOM 3507 C C . ALA B 1 227 ? 49.032 41.681 54.727 1.00 41.14 226 ALA B C 1
ATOM 3508 O O . ALA B 1 227 ? 49.906 40.881 54.411 1.00 42.01 226 ALA B O 1
ATOM 3510 N N . ARG B 1 228 ? 48.764 42.782 54.025 1.00 41.97 227 ARG B N 1
ATOM 3511 C CA . ARG B 1 228 ? 49.503 43.098 52.779 1.00 41.63 227 ARG B CA 1
ATOM 3512 C C . ARG B 1 228 ? 50.704 44.025 52.994 1.00 40.85 227 ARG B C 1
ATOM 3513 O O . ARG B 1 228 ? 51.679 43.941 52.264 1.00 39.72 227 ARG B O 1
ATOM 3521 N N . ASN B 1 229 ? 50.608 44.907 53.989 1.00 41.11 228 ASN B N 1
ATOM 3522 C CA . ASN B 1 229 ? 51.617 45.948 54.255 1.00 43.03 228 ASN B CA 1
ATOM 3523 C C . ASN B 1 229 ? 51.619 46.348 55.719 1.00 42.53 228 ASN B C 1
ATOM 3524 O O . ASN B 1 229 ? 50.592 46.280 56.376 1.00 45.48 228 ASN B O 1
ATOM 3529 N N . THR B 1 230 ? 52.762 46.799 56.220 1.00 40.98 229 THR B N 1
ATOM 3530 C CA . THR B 1 230 ? 52.785 47.496 57.480 1.00 40.05 229 THR B CA 1
ATOM 3531 C C . THR B 1 230 ? 52.459 48.953 57.120 1.00 41.49 229 THR B C 1
ATOM 3532 O O . THR B 1 230 ? 52.629 49.338 55.948 1.00 43.62 229 THR B O 1
ATOM 3536 N N . PRO B 1 231 ? 52.021 49.773 58.113 1.00 38.02 230 PRO B N 1
ATOM 3537 C CA . PRO B 1 231 ? 51.774 51.190 57.833 1.00 37.19 230 PRO B CA 1
ATOM 3538 C C . PRO B 1 231 ? 52.959 51.896 57.159 1.00 35.73 230 PRO B C 1
ATOM 3539 O O . PRO B 1 231 ? 52.763 52.648 56.192 1.00 36.10 230 PRO B O 1
ATOM 3543 N N . ALA B 1 232 ? 54.170 51.659 57.657 1.00 32.45 231 ALA B N 1
ATOM 3544 C CA . ALA B 1 232 ? 55.339 52.332 57.114 1.00 32.39 231 ALA B CA 1
ATOM 3545 C C . ALA B 1 232 ? 55.589 51.918 55.661 1.00 33.21 231 ALA B C 1
ATOM 3546 O O . ALA B 1 232 ? 55.901 52.768 54.833 1.00 34.10 231 ALA B O 1
ATOM 3548 N N . GLN B 1 233 ? 55.427 50.630 55.350 1.00 32.85 232 GLN B N 1
ATOM 3549 C CA . GLN B 1 233 ? 55.471 50.163 53.956 1.00 35.50 232 GLN B CA 1
ATOM 3550 C C . GLN B 1 233 ? 54.382 50.826 53.092 1.00 36.92 232 GLN B C 1
ATOM 3551 O O . GLN B 1 233 ? 54.634 51.287 51.983 1.00 36.97 232 GLN B O 1
ATOM 3557 N N . PHE B 1 234 ? 53.167 50.889 53.612 1.00 37.19 233 PHE B N 1
ATOM 3558 C CA . PHE B 1 234 ? 52.092 51.438 52.838 1.00 36.06 233 PHE B CA 1
ATOM 3559 C C . PHE B 1 234 ? 52.362 52.914 52.526 1.00 37.85 233 PHE B C 1
ATOM 3560 O O . PHE B 1 234 ? 52.181 53.360 51.389 1.00 39.33 233 PHE B O 1
ATOM 3568 N N . ARG B 1 235 ? 52.801 53.663 53.537 1.00 38.83 234 ARG B N 1
ATOM 3569 C CA . ARG B 1 235 ? 53.177 55.068 53.376 1.00 36.51 234 ARG B CA 1
ATOM 3570 C C . ARG B 1 235 ? 54.242 55.257 52.263 1.00 39.55 234 ARG B C 1
ATOM 3571 O O . ARG B 1 235 ? 54.061 56.057 51.346 1.00 40.25 234 ARG B O 1
ATOM 3579 N N . GLU B 1 236 ? 55.341 54.512 52.354 1.00 39.13 235 GLU B N 1
ATOM 3580 C CA . GLU B 1 236 ? 56.451 54.622 51.418 1.00 40.85 235 GLU B CA 1
ATOM 3581 C C . GLU B 1 236 ? 55.996 54.365 49.992 1.00 41.60 235 GLU B C 1
ATOM 3582 O O . GLU B 1 236 ? 56.374 55.094 49.065 1.00 43.57 235 GLU B O 1
ATOM 3588 N N . GLN B 1 237 ? 55.177 53.331 49.832 1.00 39.30 236 GLN B N 1
ATOM 3589 C CA . GLN B 1 237 ? 54.673 52.900 48.525 1.00 40.41 236 GLN B CA 1
ATOM 3590 C C . GLN B 1 237 ? 53.604 53.792 47.899 1.00 38.02 236 GLN B C 1
ATOM 3591 O O . GLN B 1 237 ? 53.682 54.143 46.720 1.00 37.24 236 GLN B O 1
ATOM 3597 N N . ALA B 1 238 ? 52.597 54.118 48.696 1.00 37.48 237 ALA B N 1
ATOM 3598 C CA . ALA B 1 238 ? 51.349 54.685 48.195 1.00 38.23 237 ALA B CA 1
ATOM 3599 C C . ALA B 1 238 ? 51.247 56.201 48.326 1.00 39.47 237 ALA B C 1
ATOM 3600 O O . ALA B 1 238 ? 50.512 56.840 47.555 1.00 42.24 237 ALA B O 1
ATOM 3602 N N . VAL B 1 239 ? 51.962 56.776 49.296 1.00 37.99 238 VAL B N 1
ATOM 3603 C CA . VAL B 1 239 ? 51.939 58.228 49.509 1.00 38.08 238 VAL B CA 1
ATOM 3604 C C . VAL B 1 239 ? 52.232 59.008 48.231 1.00 35.72 238 VAL B C 1
ATOM 3605 O O . VAL B 1 239 ? 51.469 59.900 47.894 1.00 38.60 238 VAL B O 1
ATOM 3609 N N . PRO B 1 240 ? 53.330 58.690 47.526 1.00 34.09 239 PRO B N 1
ATOM 3610 C CA . PRO B 1 240 ? 53.592 59.497 46.332 1.00 35.36 239 PRO B CA 1
ATOM 3611 C C . PRO B 1 240 ? 52.393 59.640 45.385 1.00 34.94 239 PRO B C 1
ATOM 3612 O O . PRO B 1 240 ? 52.091 60.761 44.979 1.00 35.62 239 PRO B O 1
ATOM 3616 N N . CYS B 1 241 ? 51.699 58.544 45.059 1.00 35.28 240 CYS B N 1
ATOM 3617 C CA . CYS B 1 241 ? 50.619 58.632 44.060 1.00 36.73 240 CYS B CA 1
ATOM 3618 C C . CYS B 1 241 ? 49.336 59.212 44.643 1.00 36.50 240 CYS B C 1
ATOM 3619 O O . CYS B 1 241 ? 48.525 59.768 43.904 1.00 35.50 240 CYS B O 1
ATOM 3622 N N . VAL B 1 242 ? 49.151 59.060 45.957 1.00 37.21 241 VAL B N 1
ATOM 3623 C CA . VAL B 1 242 ? 47.983 59.643 46.647 1.00 37.90 241 VAL B CA 1
ATOM 3624 C C . VAL B 1 242 ? 48.123 61.169 46.664 1.00 38.99 241 VAL B C 1
ATOM 3625 O O . VAL B 1 242 ? 47.162 61.885 46.353 1.00 39.49 241 VAL B O 1
ATOM 3629 N N . LEU B 1 243 ? 49.320 61.660 46.998 1.00 38.16 242 LEU B N 1
ATOM 3630 C CA . LEU B 1 243 ? 49.570 63.107 46.958 1.00 38.51 242 LEU B CA 1
ATOM 3631 C C . LEU B 1 243 ? 49.519 63.651 45.531 1.00 37.46 242 LEU B C 1
ATOM 3632 O O . LEU B 1 243 ? 49.015 64.752 45.302 1.00 39.03 242 LEU B O 1
ATOM 3637 N N . ALA B 1 244 ? 50.029 62.888 44.568 1.00 35.42 243 ALA B N 1
ATOM 3638 C CA . ALA B 1 244 ? 50.010 63.355 43.182 1.00 34.67 243 ALA B CA 1
ATOM 3639 C C . ALA B 1 244 ? 48.577 63.406 42.645 1.00 35.00 243 ALA B C 1
ATOM 3640 O O . ALA B 1 244 ? 48.255 64.278 41.847 1.00 38.54 243 ALA B O 1
ATOM 3642 N N . ALA B 1 245 ? 47.717 62.491 43.093 1.00 33.66 244 ALA B N 1
ATOM 3643 C CA . ALA B 1 245 ? 46.306 62.475 42.652 1.00 33.94 244 ALA B CA 1
ATOM 3644 C C . ALA B 1 245 ? 45.543 63.668 43.205 1.00 33.18 244 ALA B C 1
ATOM 3645 O O . ALA B 1 245 ? 44.836 64.349 42.479 1.00 35.79 244 ALA B O 1
ATOM 3647 N N . ALA B 1 246 ? 45.719 63.928 44.498 1.00 33.84 245 ALA B N 1
ATOM 3648 C CA . ALA B 1 246 ? 45.102 65.062 45.165 1.00 34.35 245 ALA B CA 1
ATOM 3649 C C . ALA B 1 246 ? 45.569 66.383 44.553 1.00 35.55 245 ALA B C 1
ATOM 3650 O O . ALA B 1 246 ? 44.758 67.271 44.333 1.00 36.09 245 ALA B O 1
ATOM 3652 N N . ALA B 1 247 ? 46.867 66.500 44.263 1.00 36.05 246 ALA B N 1
ATOM 3653 C CA . ALA B 1 247 ? 47.416 67.700 43.617 1.00 35.46 246 ALA B CA 1
ATOM 3654 C C . ALA B 1 247 ? 46.793 67.968 42.248 1.00 36.97 246 ALA B C 1
ATOM 3655 O O . ALA B 1 247 ? 46.431 69.116 41.937 1.00 37.41 246 ALA B O 1
ATOM 3657 N N . ALA B 1 248 ? 46.670 66.919 41.433 1.00 38.53 247 ALA B N 1
ATOM 3658 C CA . ALA B 1 248 ? 46.089 67.053 40.093 1.00 37.89 247 ALA B CA 1
ATOM 3659 C C . ALA B 1 248 ? 44.616 67.405 40.210 1.00 36.94 247 ALA B C 1
ATOM 3660 O O . ALA B 1 248 ? 44.149 68.353 39.606 1.00 35.87 247 ALA B O 1
ATOM 3662 N N . LEU B 1 249 ? 43.893 66.658 41.032 1.00 39.96 248 LEU B N 1
ATOM 3663 C CA . LEU B 1 249 ? 42.498 66.971 41.306 1.00 39.93 248 LEU B CA 1
ATOM 3664 C C . LEU B 1 249 ? 42.299 68.426 41.769 1.00 41.13 248 LEU B C 1
ATOM 3665 O O . LEU B 1 249 ? 41.350 69.078 41.343 1.00 42.30 248 LEU B O 1
ATOM 3670 N N . SER B 1 250 ? 43.182 68.925 42.637 1.00 40.64 249 SER B N 1
ATOM 3671 C CA . SER B 1 250 ? 43.144 70.328 43.066 1.00 40.25 249 SER B CA 1
ATOM 3672 C C . SER B 1 250 ? 43.331 71.284 41.897 1.00 41.92 249 SER B C 1
ATOM 3673 O O . SER B 1 250 ? 42.574 72.251 41.762 1.00 43.16 249 SER B O 1
ATOM 3676 N N . ALA B 1 251 ? 44.327 71.006 41.056 1.00 41.35 250 ALA B N 1
ATOM 3677 C CA . ALA B 1 251 ? 44.539 71.764 39.821 1.00 42.11 250 ALA B CA 1
ATOM 3678 C C . ALA B 1 251 ? 43.276 71.756 38.959 1.00 43.15 250 ALA B C 1
ATOM 3679 O O . ALA B 1 251 ? 42.841 72.800 38.499 1.00 42.78 250 ALA B O 1
ATOM 3681 N N . ASP B 1 252 ? 42.672 70.580 38.784 1.00 45.43 251 ASP B N 1
ATOM 3682 C CA . ASP B 1 252 ? 41.406 70.430 38.062 1.00 45.66 251 ASP B CA 1
ATOM 3683 C C . ASP B 1 252 ? 40.334 71.403 38.555 1.00 47.49 251 ASP B C 1
ATOM 3684 O O . ASP B 1 252 ? 39.559 71.924 37.752 1.00 45.91 251 ASP B O 1
ATOM 3697 N N . GLY B 1 254 ? 40.961 74.298 39.900 1.00 49.27 253 GLY B N 1
ATOM 3698 C CA . GLY B 1 254 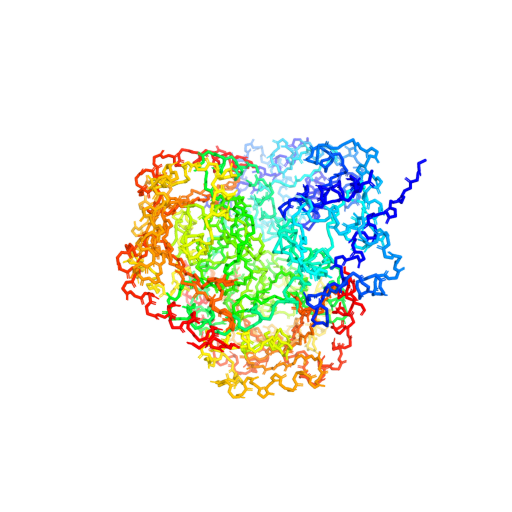? 41.475 75.659 39.774 1.00 48.78 253 GLY B CA 1
ATOM 3699 C C . GLY B 1 254 ? 42.245 76.160 40.979 1.00 49.24 253 GLY B C 1
ATOM 3700 O O . GLY B 1 254 ? 42.254 77.355 41.252 1.00 50.05 253 GLY B O 1
ATOM 3701 N N . PHE B 1 255 ? 42.894 75.252 41.700 1.00 49.58 254 PHE B N 1
ATOM 3702 C CA . PHE B 1 255 ? 43.724 75.627 42.844 1.00 49.88 254 PHE B CA 1
ATOM 3703 C C . PHE B 1 255 ? 45.148 75.962 42.389 1.00 51.49 254 PHE B C 1
ATOM 3704 O O . PHE B 1 255 ? 45.704 75.281 41.520 1.00 52.23 254 PHE B O 1
ATOM 3712 N N . ALA B 1 256 ? 45.723 77.014 42.983 1.00 52.77 255 ALA B N 1
ATOM 3713 C CA . ALA B 1 256 ? 47.084 77.468 42.673 1.00 52.60 255 ALA B CA 1
ATOM 3714 C C . ALA B 1 256 ? 47.947 77.579 43.929 1.00 52.93 255 ALA B C 1
ATOM 3715 O O . ALA B 1 256 ? 48.799 76.722 44.191 1.00 53.38 255 ALA B O 1
ATOM 3717 N N . ILE C 1 10 ? 2.650 -0.133 53.147 1.00 45.50 9 ILE C N 1
ATOM 3718 C CA . ILE C 1 10 ? 2.727 -1.093 52.052 1.00 45.35 9 ILE C CA 1
ATOM 3719 C C . ILE C 1 10 ? 4.013 -1.909 52.124 1.00 45.36 9 ILE C C 1
ATOM 3720 O O . ILE C 1 10 ? 5.065 -1.470 51.661 1.00 46.62 9 ILE C O 1
ATOM 3725 N N . GLN C 1 11 ? 3.920 -3.100 52.707 1.00 45.00 10 GLN C N 1
ATOM 3726 C CA . GLN C 1 11 ? 5.122 -3.933 52.978 1.00 43.67 10 GLN C CA 1
ATOM 3727 C C . GLN C 1 11 ? 5.914 -4.253 51.711 1.00 42.92 10 GLN C C 1
ATOM 3728 O O . GLN C 1 11 ? 7.137 -4.459 51.792 1.00 42.43 10 GLN C O 1
ATOM 3730 N N . SER C 1 12 ? 5.210 -4.276 50.548 1.00 43.03 11 SER C N 1
ATOM 3731 C CA . SER C 1 12 ? 5.810 -4.762 49.300 1.00 43.55 11 SER C CA 1
ATOM 3732 C C . SER C 1 12 ? 6.657 -3.735 48.524 1.00 43.83 11 SER C C 1
ATOM 3733 O O . SER C 1 12 ? 7.480 -4.117 47.671 1.00 43.91 11 SER C O 1
ATOM 3736 N N . ILE C 1 13 ? 6.461 -2.453 48.811 1.00 43.79 12 ILE C N 1
ATOM 3737 C CA . ILE C 1 13 ? 7.330 -1.414 48.268 1.00 42.30 12 ILE C CA 1
ATOM 3738 C C . ILE C 1 13 ? 8.703 -1.456 48.932 1.00 41.99 12 ILE C C 1
ATOM 3739 O O . ILE C 1 13 ? 9.731 -1.284 48.277 1.00 41.34 12 ILE C O 1
ATOM 3742 N N . GLU C 1 14 ? 8.710 -1.687 50.241 1.00 41.48 13 GLU C N 1
ATOM 3743 C CA . GLU C 1 14 ? 9.952 -1.880 50.979 1.00 41.26 13 GLU C CA 1
ATOM 3744 C C . GLU C 1 14 ? 10.689 -3.128 50.503 1.00 40.69 13 GLU C C 1
ATOM 3745 O O . GLU C 1 14 ? 11.914 -3.131 50.390 1.00 40.16 13 GLU C O 1
ATOM 3751 N N . ARG C 1 15 ? 9.933 -4.185 50.225 1.00 39.79 14 ARG C N 1
ATOM 3752 C CA . ARG C 1 15 ? 10.510 -5.429 49.727 1.00 39.95 14 ARG C CA 1
ATOM 3753 C C . ARG C 1 15 ? 11.092 -5.261 48.329 1.00 39.78 14 ARG C C 1
ATOM 3754 O O . ARG C 1 15 ? 12.119 -5.867 48.020 1.00 39.87 14 ARG C O 1
ATOM 3762 N N . GLY C 1 16 ? 10.439 -4.438 47.500 1.00 40.19 15 GLY C N 1
ATOM 3763 C CA . GLY C 1 16 ? 10.915 -4.138 46.139 1.00 40.50 15 GLY C CA 1
ATOM 3764 C C . GLY C 1 16 ? 12.223 -3.361 46.132 1.00 40.97 15 GLY C C 1
ATOM 3765 O O . GLY C 1 16 ? 13.148 -3.672 45.374 1.00 41.30 15 GLY C O 1
ATOM 3766 N N . PHE C 1 17 ? 12.302 -2.345 46.983 1.00 40.59 16 PHE C N 1
ATOM 3767 C CA . PHE C 1 17 ? 13.540 -1.621 47.185 1.00 40.98 16 PHE C CA 1
ATOM 3768 C C . PHE C 1 17 ? 14.629 -2.507 47.798 1.00 41.34 16 PHE C C 1
ATOM 3769 O O . PHE C 1 17 ? 15.793 -2.410 47.411 1.00 41.97 16 PHE C O 1
ATOM 3777 N N . ALA C 1 18 ? 14.243 -3.379 48.731 1.00 41.48 17 ALA C N 1
ATOM 3778 C CA . ALA C 1 18 ? 15.172 -4.324 49.365 1.00 42.01 17 ALA C CA 1
ATOM 3779 C C . ALA C 1 18 ? 15.830 -5.230 48.332 1.00 42.85 17 ALA C C 1
ATOM 3780 O O . ALA C 1 18 ? 17.028 -5.519 48.427 1.00 44.34 17 ALA C O 1
ATOM 3782 N N . VAL C 1 19 ? 15.050 -5.654 47.338 1.00 42.12 18 VAL C N 1
ATOM 3783 C CA . VAL C 1 19 ? 15.576 -6.466 46.234 1.00 41.17 18 VAL C CA 1
ATOM 3784 C C . VAL C 1 19 ? 16.492 -5.637 45.320 1.00 40.42 18 VAL C C 1
ATOM 3785 O O . VAL C 1 19 ? 17.596 -6.078 45.011 1.00 39.92 18 VAL C O 1
ATOM 3789 N N . LEU C 1 20 ? 16.039 -4.446 44.915 1.00 40.63 19 LEU C N 1
ATOM 3790 C CA . LEU C 1 20 ? 16.865 -3.508 44.130 1.00 40.98 19 LEU C CA 1
ATOM 3791 C C . LEU C 1 20 ? 18.200 -3.174 44.794 1.00 40.95 19 LEU C C 1
ATOM 3792 O O . LEU C 1 20 ? 19.252 -3.127 44.134 1.00 43.45 19 LEU C O 1
ATOM 3797 N N . LEU C 1 21 ? 18.155 -2.918 46.095 1.00 39.37 20 LEU C N 1
ATOM 3798 C CA . LEU C 1 21 ? 19.347 -2.519 46.826 1.00 38.66 20 LEU C CA 1
ATOM 3799 C C . LEU C 1 21 ? 20.271 -3.703 47.142 1.00 38.07 20 LEU C C 1
ATOM 3800 O O . LEU C 1 21 ? 21.383 -3.510 47.651 1.00 37.91 20 LEU C O 1
ATOM 3805 N N . ALA C 1 22 ? 19.821 -4.920 46.822 1.00 37.13 21 ALA C N 1
ATOM 3806 C CA . ALA C 1 22 ? 20.637 -6.119 47.033 1.00 37.13 21 ALA C CA 1
ATOM 3807 C C . ALA C 1 22 ? 21.705 -6.263 45.954 1.00 37.92 21 ALA C C 1
ATOM 3808 O O . ALA C 1 22 ? 22.677 -7.001 46.127 1.00 38.45 21 ALA C O 1
ATOM 3810 N N . PHE C 1 23 ? 21.508 -5.553 44.841 1.00 39.85 22 PHE C N 1
ATOM 3811 C CA . PHE C 1 23 ? 22.515 -5.426 43.784 1.00 40.87 22 PHE C CA 1
ATOM 3812 C C . PHE C 1 23 ? 23.571 -4.411 44.190 1.00 41.70 22 PHE C C 1
ATOM 3813 O O . PHE C 1 23 ? 23.248 -3.270 44.505 1.00 42.67 22 PHE C O 1
ATOM 3821 N N . ASP C 1 24 ? 24.831 -4.830 44.181 1.00 43.06 23 ASP C N 1
ATOM 3822 C CA . ASP C 1 24 ? 25.942 -3.958 44.573 1.00 44.94 23 ASP C CA 1
ATOM 3823 C C . ASP C 1 24 ? 27.282 -4.508 44.096 1.00 45.40 23 ASP C C 1
ATOM 3824 O O . ASP C 1 24 ? 27.319 -5.429 43.282 1.00 44.69 23 ASP C O 1
ATOM 3829 N N . ALA C 1 25 ? 28.376 -3.944 44.608 1.00 46.93 24 ALA C N 1
ATOM 3830 C CA . ALA C 1 25 ? 29.725 -4.388 44.248 1.00 47.91 24 ALA C CA 1
ATOM 3831 C C . ALA C 1 25 ? 29.987 -5.861 44.595 1.00 48.80 24 ALA C C 1
ATOM 3832 O O . ALA C 1 25 ? 30.711 -6.545 43.868 1.00 49.38 24 ALA C O 1
ATOM 3834 N N . GLN C 1 26 ? 29.390 -6.335 45.693 1.00 48.88 25 GLN C N 1
ATOM 3835 C CA . GLN C 1 26 ? 29.498 -7.740 46.119 1.00 49.10 25 GLN C CA 1
ATOM 3836 C C . GLN C 1 26 ? 28.533 -8.679 45.376 1.00 47.85 25 GLN C C 1
ATOM 3837 O O . GLN C 1 26 ? 28.876 -9.825 45.094 1.00 46.48 25 GLN C O 1
ATOM 3843 N N . ARG C 1 27 ? 27.334 -8.182 45.069 1.00 47.51 26 ARG C N 1
ATOM 3844 C CA . ARG C 1 27 ? 26.349 -8.904 44.256 1.00 46.58 26 ARG C CA 1
ATOM 3845 C C . ARG C 1 27 ? 26.074 -8.178 42.931 1.00 45.81 26 ARG C C 1
ATOM 3846 O O . ARG C 1 27 ? 24.981 -7.627 42.754 1.00 46.63 26 ARG C O 1
ATOM 3854 N N . PRO C 1 28 ? 27.057 -8.157 42.000 1.00 44.77 27 PRO C N 1
ATOM 3855 C CA . PRO C 1 28 ? 26.810 -7.452 40.732 1.00 44.12 27 PRO C CA 1
ATOM 3856 C C . PRO C 1 28 ? 25.817 -8.165 39.815 1.00 43.60 27 PRO C C 1
ATOM 3857 O O . PRO C 1 28 ? 24.980 -7.507 39.208 1.00 44.38 27 PRO C O 1
ATOM 3861 N N . ASN C 1 29 ? 25.924 -9.493 39.730 1.00 43.10 28 ASN C N 1
ATOM 3862 C CA . ASN C 1 29 ? 25.109 -10.325 38.846 1.00 43.07 28 ASN C CA 1
ATOM 3863 C C . ASN C 1 29 ? 24.641 -11.595 39.593 1.00 42.95 28 ASN C C 1
ATOM 3864 O O . ASN C 1 29 ? 25.004 -12.711 39.213 1.00 42.07 28 ASN C O 1
ATOM 3869 N N . PRO C 1 30 ? 23.829 -11.429 40.661 1.00 42.67 29 PRO C N 1
ATOM 3870 C CA . PRO C 1 30 ? 23.587 -12.568 41.547 1.00 43.44 29 PRO C CA 1
ATOM 3871 C C . PRO C 1 30 ? 22.451 -13.485 41.088 1.00 44.41 29 PRO C C 1
ATOM 3872 O O . PRO C 1 30 ? 21.689 -13.129 40.180 1.00 45.28 29 PRO C O 1
ATOM 3876 N N . THR C 1 31 ? 22.361 -14.662 41.710 1.00 44.10 30 THR C N 1
ATOM 3877 C CA . THR C 1 31 ? 21.229 -15.565 41.503 1.00 45.32 30 THR C CA 1
ATOM 3878 C C . THR C 1 31 ? 20.026 -15.104 42.338 1.00 45.30 30 THR C C 1
ATOM 3879 O O . THR C 1 31 ? 20.145 -14.189 43.166 1.00 45.22 30 THR C O 1
ATOM 3883 N N . LEU C 1 32 ? 18.871 -15.722 42.093 1.00 43.91 31 LEU C N 1
ATOM 3884 C CA . LEU C 1 32 ? 17.669 -15.460 42.877 1.00 44.28 31 LEU C CA 1
ATOM 3885 C C . LEU C 1 32 ? 17.928 -15.794 44.353 1.00 44.40 31 LEU C C 1
ATOM 3886 O O . LEU C 1 32 ? 17.611 -14.993 45.238 1.00 44.43 31 LEU C O 1
ATOM 3891 N N . ALA C 1 33 ? 18.516 -16.971 44.598 1.00 43.67 32 ALA C N 1
ATOM 3892 C CA . ALA C 1 33 ? 18.849 -17.444 45.946 1.00 43.35 32 ALA C CA 1
ATOM 3893 C C . ALA C 1 33 ? 19.732 -16.468 46.733 1.00 43.47 32 ALA C C 1
ATOM 3894 O O . ALA C 1 33 ? 19.551 -16.296 47.947 1.00 43.43 32 ALA C O 1
ATOM 3896 N N . GLU C 1 34 ? 20.678 -15.840 46.033 1.00 43.43 33 GLU C N 1
ATOM 3897 C CA . GLU C 1 34 ? 21.577 -14.854 46.637 1.00 43.86 33 GLU C CA 1
ATOM 3898 C C . GLU C 1 34 ? 20.845 -13.552 46.992 1.00 45.05 33 GLU C C 1
ATOM 3899 O O . GLU C 1 34 ? 21.074 -12.981 48.067 1.00 45.93 33 GLU C O 1
ATOM 3905 N N . LEU C 1 35 ? 19.967 -13.099 46.091 1.00 45.16 34 LEU C N 1
ATOM 3906 C CA . LEU C 1 35 ? 19.123 -11.919 46.316 1.00 44.79 34 LEU C CA 1
ATOM 3907 C C . LEU C 1 35 ? 18.109 -12.139 47.437 1.00 44.05 34 LEU C C 1
ATOM 3908 O O . LEU C 1 35 ? 17.876 -11.253 48.254 1.00 43.85 34 LEU C O 1
ATOM 3913 N N . ALA C 1 36 ? 17.501 -13.321 47.455 1.00 45.43 35 ALA C N 1
ATOM 3914 C CA . ALA C 1 36 ? 16.512 -13.684 48.475 1.00 46.21 35 ALA C CA 1
ATOM 3915 C C . ALA C 1 36 ? 17.128 -13.816 49.874 1.00 46.45 35 ALA C C 1
ATOM 3916 O O . ALA C 1 36 ? 16.442 -13.578 50.893 1.00 46.46 35 ALA C O 1
ATOM 3918 N N . THR C 1 37 ? 18.418 -14.194 49.907 1.00 46.62 36 THR C N 1
ATOM 3919 C CA . THR C 1 37 ? 19.198 -14.242 51.145 1.00 46.82 36 THR C CA 1
ATOM 3920 C C . THR C 1 37 ? 19.523 -12.822 51.621 1.00 46.79 36 THR C C 1
ATOM 3921 O O . THR C 1 37 ? 19.450 -12.534 52.820 1.00 47.22 36 THR C O 1
ATOM 3925 N N . GLU C 1 38 ? 19.878 -11.949 50.684 1.00 46.86 37 GLU C N 1
ATOM 3926 C CA . GLU C 1 38 ? 20.278 -10.587 51.017 1.00 47.10 37 GLU C CA 1
ATOM 3927 C C . GLU C 1 38 ? 19.091 -9.769 51.512 1.00 46.38 37 GLU C C 1
ATOM 3928 O O . GLU C 1 38 ? 19.178 -9.085 52.532 1.00 46.20 37 GLU C O 1
ATOM 3934 N N . ALA C 1 39 ? 17.981 -9.845 50.784 1.00 45.44 38 ALA C N 1
ATOM 3935 C CA . ALA C 1 39 ? 16.789 -9.077 51.123 1.00 43.94 38 ALA C CA 1
ATOM 3936 C C . ALA C 1 39 ? 16.087 -9.659 52.346 1.00 44.15 38 ALA C C 1
ATOM 3937 O O . ALA C 1 39 ? 15.307 -8.976 53.009 1.00 44.56 38 ALA C O 1
ATOM 3939 N N . GLY C 1 40 ? 16.370 -10.924 52.638 1.00 43.67 39 GLY C N 1
ATOM 3940 C CA . GLY C 1 40 ? 15.785 -11.594 53.799 1.00 42.06 39 GLY C CA 1
ATOM 3941 C C . GLY C 1 40 ? 14.365 -12.047 53.515 1.00 41.59 39 GLY C C 1
ATOM 3942 O O . GLY C 1 40 ? 13.490 -11.964 54.384 1.00 41.55 39 GLY C O 1
ATOM 3943 N N . LEU C 1 41 ? 14.142 -12.527 52.289 1.00 40.88 40 LEU C N 1
ATOM 3944 C CA . LEU C 1 41 ? 12.820 -12.972 51.842 1.00 40.43 40 LEU C CA 1
ATOM 3945 C C . LEU C 1 41 ? 12.867 -14.381 51.269 1.00 40.33 40 LEU C C 1
ATOM 3946 O O . LEU C 1 41 ? 13.935 -14.869 50.895 1.00 40.53 40 LEU C O 1
ATOM 3951 N N . SER C 1 42 ? 11.702 -15.026 51.203 1.00 39.96 41 SER C N 1
ATOM 3952 C CA . SER C 1 42 ? 11.561 -16.317 50.534 1.00 39.91 41 SER C CA 1
ATOM 3953 C C . SER C 1 42 ? 11.779 -16.157 49.028 1.00 40.54 41 SER C C 1
ATOM 3954 O O . SER C 1 42 ? 11.527 -15.086 48.462 1.00 40.91 41 SER C O 1
ATOM 3957 N N . ARG C 1 43 ? 12.247 -17.226 48.386 1.00 41.01 42 ARG C N 1
ATOM 3958 C CA . ARG C 1 43 ? 12.510 -17.209 46.943 1.00 41.27 42 ARG C CA 1
ATOM 3959 C C . ARG C 1 43 ? 11.261 -16.996 46.056 1.00 41.13 42 ARG C C 1
ATOM 3960 O O . ARG C 1 43 ? 11.336 -16.248 45.085 1.00 40.98 42 ARG C O 1
ATOM 3968 N N . PRO C 1 44 ? 10.115 -17.646 46.386 1.00 41.48 43 PRO C N 1
ATOM 3969 C CA . PRO C 1 44 ? 8.871 -17.394 45.631 1.00 41.45 43 PRO C CA 1
ATOM 3970 C C . PRO C 1 44 ? 8.419 -15.922 45.608 1.00 41.53 43 PRO C C 1
ATOM 3971 O O . PRO C 1 44 ? 7.847 -15.475 44.605 1.00 40.63 43 PRO C O 1
ATOM 3975 N N . ALA C 1 45 ? 8.659 -15.193 46.703 1.00 42.32 44 ALA C N 1
ATOM 3976 C CA . ALA C 1 45 ? 8.335 -13.768 46.777 1.00 43.07 44 ALA C CA 1
ATOM 3977 C C . ALA C 1 45 ? 9.290 -12.974 45.899 1.00 45.08 44 ALA C C 1
ATOM 3978 O O . ALA C 1 45 ? 8.853 -12.180 45.056 1.00 47.14 44 ALA C O 1
ATOM 3980 N N . VAL C 1 46 ? 10.594 -13.208 46.082 1.00 45.06 45 VAL C N 1
ATOM 3981 C CA . VAL C 1 46 ? 11.622 -12.493 45.322 1.00 44.23 45 VAL C CA 1
ATOM 3982 C C . VAL C 1 46 ? 11.470 -12.732 43.814 1.00 44.83 45 VAL C C 1
ATOM 3983 O O . VAL C 1 46 ? 11.710 -11.811 43.008 1.00 45.00 45 VAL C O 1
ATOM 3987 N N . ARG C 1 47 ? 11.079 -13.946 43.439 1.00 43.99 46 ARG C N 1
ATOM 3988 C CA . ARG C 1 47 ? 10.785 -14.260 42.046 1.00 44.60 46 ARG C CA 1
ATOM 3989 C C . ARG C 1 47 ? 9.671 -13.371 41.503 1.00 44.99 46 ARG C C 1
ATOM 3990 O O . ARG C 1 47 ? 9.777 -12.831 40.402 1.00 44.70 46 ARG C O 1
ATOM 3992 N N . ARG C 1 48 ? 8.605 -13.225 42.282 1.00 44.28 47 ARG C N 1
ATOM 3993 C CA . ARG C 1 48 ? 7.464 -12.413 41.875 1.00 44.75 47 ARG C CA 1
ATOM 3994 C C . ARG C 1 48 ? 7.856 -10.948 41.723 1.00 44.65 47 ARG C C 1
ATOM 3995 O O . ARG C 1 48 ? 7.394 -10.263 40.810 1.00 45.93 47 ARG C O 1
ATOM 4003 N N . ILE C 1 49 ? 8.712 -10.473 42.622 1.00 43.15 48 ILE C N 1
ATOM 4004 C CA . ILE C 1 49 ? 9.150 -9.082 42.603 1.00 39.90 48 ILE C CA 1
ATOM 4005 C C . ILE C 1 49 ? 10.075 -8.811 41.422 1.00 39.34 48 ILE C C 1
ATOM 4006 O O . ILE C 1 49 ? 9.980 -7.769 40.774 1.00 40.02 48 ILE C O 1
ATOM 4011 N N . LEU C 1 50 ? 10.969 -9.755 41.148 1.00 38.17 49 LEU C N 1
ATOM 4012 C CA . LEU C 1 50 ? 11.901 -9.632 40.017 1.00 36.24 49 LEU C CA 1
ATOM 4013 C C . LEU C 1 50 ? 11.170 -9.599 38.680 1.00 36.15 49 LEU C C 1
ATOM 4014 O O . LEU C 1 50 ? 11.512 -8.815 37.806 1.00 36.25 49 LEU C O 1
ATOM 4019 N N . LEU C 1 51 ? 10.158 -10.451 38.533 1.00 37.69 50 LEU C N 1
ATOM 4020 C CA . LEU C 1 51 ? 9.303 -10.471 37.338 1.00 38.65 50 LEU C CA 1
ATOM 4021 C C . LEU C 1 51 ? 8.538 -9.157 37.135 1.00 37.84 50 LEU C C 1
ATOM 4022 O O . LEU C 1 51 ? 8.267 -8.779 35.992 1.00 38.04 50 LEU C O 1
ATOM 4027 N N . THR C 1 52 ? 8.194 -8.476 38.240 1.00 36.88 51 THR C N 1
ATOM 4028 C CA . THR C 1 52 ? 7.590 -7.141 38.187 1.00 37.23 51 THR C CA 1
ATOM 4029 C C . THR C 1 52 ? 8.616 -6.072 37.780 1.00 38.63 51 THR C C 1
ATOM 4030 O O . THR C 1 52 ? 8.385 -5.303 36.832 1.00 38.73 51 THR C O 1
ATOM 4034 N N . LEU C 1 53 ? 9.742 -6.026 38.500 1.00 38.74 52 LEU C N 1
ATOM 4035 C CA . LEU C 1 53 ? 10.828 -5.090 38.190 1.00 38.54 52 LEU C CA 1
ATOM 4036 C C . LEU C 1 53 ? 11.350 -5.295 36.773 1.00 39.46 52 LEU C C 1
ATOM 4037 O O . LEU C 1 53 ? 11.778 -4.339 36.137 1.00 41.09 52 LEU C O 1
ATOM 4042 N N . GLN C 1 54 ? 11.305 -6.537 36.283 1.00 40.56 53 GLN C N 1
ATOM 4043 C CA . GLN C 1 54 ? 11.691 -6.842 34.904 1.00 41.37 53 GLN C CA 1
ATOM 4044 C C . GLN C 1 54 ? 10.718 -6.213 33.909 1.00 41.44 53 GLN C C 1
ATOM 4045 O O . GLN C 1 54 ? 11.136 -5.574 32.945 1.00 42.41 53 GLN C O 1
ATOM 4051 N N . LYS C 1 55 ? 9.421 -6.392 34.151 1.00 41.32 54 LYS C N 1
ATOM 4052 C CA . LYS C 1 55 ? 8.391 -5.776 33.315 1.00 41.08 54 LYS C CA 1
ATOM 4053 C C . LYS C 1 55 ? 8.482 -4.244 33.388 1.00 41.18 54 LYS C C 1
ATOM 4054 O O . LYS C 1 55 ? 8.298 -3.562 32.379 1.00 42.45 54 LYS C O 1
ATOM 4057 N N . LEU C 1 56 ? 8.788 -3.714 34.573 1.00 40.34 55 LEU C N 1
ATOM 4058 C CA . LEU C 1 56 ? 9.005 -2.275 34.744 1.00 39.64 55 LEU C CA 1
ATOM 4059 C C . LEU C 1 56 ? 10.285 -1.804 34.049 1.00 39.25 55 LEU C C 1
ATOM 4060 O O . LEU C 1 56 ? 10.413 -0.613 33.679 1.00 39.31 55 LEU C O 1
ATOM 4065 N N . GLY C 1 57 ? 11.225 -2.745 33.893 1.00 38.58 56 GLY C N 1
ATOM 4066 C CA . GLY C 1 57 ? 12.451 -2.501 33.134 1.00 37.89 56 GLY C CA 1
ATOM 4067 C C . GLY C 1 57 ? 13.650 -2.143 33.989 1.00 37.65 56 GLY C C 1
ATOM 4068 O O . GLY C 1 57 ? 14.661 -1.700 33.463 1.00 38.76 56 GLY C O 1
ATOM 4069 N N . TYR C 1 58 ? 13.540 -2.344 35.305 1.00 37.93 57 TYR C N 1
ATOM 4070 C CA . TYR C 1 58 ? 14.612 -1.984 36.239 1.00 36.81 57 TYR C CA 1
ATOM 4071 C C . TYR C 1 58 ? 15.613 -3.111 36.471 1.00 36.73 57 TYR C C 1
ATOM 4072 O O . TYR C 1 58 ? 16.730 -2.857 36.922 1.00 39.42 57 TYR C O 1
ATOM 4081 N N . VAL C 1 59 ? 15.204 -4.350 36.206 1.00 35.09 58 VAL C N 1
ATOM 4082 C CA . VAL C 1 59 ? 16.117 -5.491 36.235 1.00 34.41 58 VAL C CA 1
ATOM 4083 C C . VAL C 1 59 ? 16.039 -6.299 34.935 1.00 34.76 58 VAL C C 1
ATOM 4084 O O . VAL C 1 59 ? 15.020 -6.274 34.222 1.00 34.41 58 VAL C O 1
ATOM 4088 N N . ALA C 1 60 ? 17.130 -6.999 34.631 1.00 34.81 59 ALA C N 1
ATOM 4089 C CA . ALA C 1 60 ? 17.146 -7.965 33.541 1.00 36.28 59 ALA C CA 1
ATOM 4090 C C . ALA C 1 60 ? 17.629 -9.292 34.096 1.00 37.69 59 ALA C C 1
ATOM 4091 O O . ALA C 1 60 ? 18.527 -9.336 34.950 1.00 38.44 59 ALA C O 1
ATOM 4093 N N . GLY C 1 61 ? 17.015 -10.367 33.622 1.00 37.92 60 GLY C N 1
ATOM 4094 C CA . GLY C 1 61 ? 17.386 -11.699 34.043 1.00 39.87 60 GLY C CA 1
ATOM 4095 C C . GLY C 1 61 ? 17.908 -12.488 32.871 1.00 41.45 60 GLY C C 1
ATOM 4096 O O . GLY C 1 61 ? 17.324 -12.449 31.785 1.00 42.02 60 GLY C O 1
ATOM 4097 N N . SER C 1 62 ? 19.024 -13.186 33.093 1.00 42.48 61 SER C N 1
ATOM 4098 C CA . SER C 1 62 ? 19.558 -14.115 32.108 1.00 43.90 61 SER C CA 1
ATOM 4099 C C . SER C 1 62 ? 20.377 -15.196 32.793 1.00 45.05 61 SER C C 1
ATOM 4100 O O . SER C 1 62 ? 21.249 -14.896 33.615 1.00 44.66 61 SER C O 1
ATOM 4103 N N . GLY C 1 63 ? 20.074 -16.450 32.458 1.00 45.77 62 GLY C N 1
ATOM 4104 C CA . GLY C 1 63 ? 20.824 -17.607 32.946 1.00 47.03 62 GLY C CA 1
ATOM 4105 C C . GLY C 1 63 ? 20.625 -17.942 34.425 1.00 47.93 62 GLY C C 1
ATOM 4106 O O . GLY C 1 63 ? 21.484 -18.593 35.050 1.00 48.52 62 GLY C O 1
ATOM 4107 N N . GLY C 1 64 ? 19.491 -17.513 34.985 1.00 47.68 63 GLY C N 1
ATOM 4108 C CA . GLY C 1 64 ? 19.195 -17.730 36.410 1.00 46.20 63 GLY C CA 1
ATOM 4109 C C . GLY C 1 64 ? 19.879 -16.691 37.289 1.00 45.11 63 GLY C C 1
ATOM 4110 O O . GLY C 1 64 ? 19.951 -16.851 38.521 1.00 45.89 63 GLY C O 1
ATOM 4111 N N . ARG C 1 65 ? 20.382 -15.634 36.641 1.00 43.34 64 ARG C N 1
ATOM 4112 C CA . ARG C 1 65 ? 21.051 -14.515 37.306 1.00 41.16 64 ARG C CA 1
ATOM 4113 C C . ARG C 1 65 ? 20.409 -13.201 36.898 1.00 40.31 64 ARG C C 1
ATOM 4114 O O . ARG C 1 65 ? 19.737 -13.126 35.868 1.00 40.80 64 ARG C O 1
ATOM 4122 N N . TRP C 1 66 ? 20.618 -12.166 37.704 1.00 39.17 65 TRP C N 1
ATOM 4123 C CA . TRP C 1 66 ? 19.933 -10.891 37.504 1.00 39.26 65 TRP C CA 1
ATOM 4124 C C . TRP C 1 66 ? 20.859 -9.680 37.591 1.00 39.03 65 TRP C C 1
ATOM 4125 O O . TRP C 1 66 ? 21.910 -9.726 38.228 1.00 38.53 65 TRP C O 1
ATOM 4136 N N . SER C 1 67 ? 20.462 -8.601 36.926 1.00 39.82 66 SER C N 1
ATOM 4137 C CA . SER C 1 67 ? 21.216 -7.354 36.948 1.00 40.28 66 SER C CA 1
ATOM 4138 C C . SER C 1 67 ? 20.267 -6.169 37.003 1.00 41.11 66 SER C C 1
ATOM 4139 O O . SER C 1 67 ? 19.104 -6.272 36.590 1.00 40.00 66 SER C O 1
ATOM 4142 N N . LEU C 1 68 ? 20.770 -5.049 37.524 1.00 42.14 67 LEU C N 1
ATOM 4143 C CA . LEU C 1 68 ? 20.091 -3.774 37.389 1.00 41.84 67 LEU C CA 1
ATOM 4144 C C . LEU C 1 68 ? 20.340 -3.279 35.980 1.00 43.80 67 LEU C C 1
ATOM 4145 O O . LEU C 1 68 ? 21.400 -3.548 35.393 1.00 43.81 67 LEU C O 1
ATOM 4150 N N . THR C 1 69 ? 19.372 -2.553 35.432 1.00 42.26 68 THR C N 1
ATOM 4151 C CA . THR C 1 69 ? 19.566 -1.935 34.141 1.00 42.01 68 THR C CA 1
ATOM 4152 C C . THR C 1 69 ? 19.828 -0.435 34.317 1.00 43.04 68 THR C C 1
ATOM 4153 O O . THR C 1 69 ? 19.653 0.095 35.414 1.00 43.92 68 THR C O 1
ATOM 4157 N N . PRO C 1 70 ? 20.245 0.253 33.236 1.00 43.19 69 PRO C N 1
ATOM 4158 C CA . PRO C 1 70 ? 20.494 1.689 33.337 1.00 42.84 69 PRO C CA 1
ATOM 4159 C C . PRO C 1 70 ? 19.197 2.432 33.578 1.00 44.10 69 PRO C C 1
ATOM 4160 O O . PRO C 1 70 ? 19.208 3.657 33.746 1.00 44.04 69 PRO C O 1
ATOM 4164 N N . ARG C 1 71 ? 18.082 1.706 33.586 1.00 43.37 70 ARG C N 1
ATOM 4165 C CA . ARG C 1 71 ? 16.766 2.361 33.643 1.00 44.21 70 ARG C CA 1
ATOM 4166 C C . ARG C 1 71 ? 16.618 3.099 34.982 1.00 43.14 70 ARG C C 1
ATOM 4167 O O . ARG C 1 71 ? 16.035 4.170 35.047 1.00 44.18 70 ARG C O 1
ATOM 4175 N N . VAL C 1 72 ? 17.202 2.532 36.027 1.00 43.27 71 VAL C N 1
ATOM 4176 C CA . VAL C 1 72 ? 17.154 3.106 37.360 1.00 45.95 71 VAL C CA 1
ATOM 4177 C C . VAL C 1 72 ? 17.845 4.466 37.448 1.00 47.23 71 VAL C C 1
ATOM 4178 O O . VAL C 1 72 ? 17.566 5.237 38.366 1.00 46.60 71 VAL C O 1
ATOM 4182 N N . LEU C 1 73 ? 18.724 4.766 36.486 1.00 48.41 72 LEU C N 1
ATOM 4183 C CA . LEU C 1 73 ? 19.392 6.077 36.404 1.00 50.43 72 LEU C CA 1
ATOM 4184 C C . LEU C 1 73 ? 18.436 7.233 36.096 1.00 53.23 72 LEU C C 1
ATOM 4185 O O . LEU C 1 73 ? 18.801 8.402 36.251 1.00 56.04 72 LEU C O 1
ATOM 4190 N N . SER C 1 74 ? 17.221 6.900 35.666 1.00 54.46 73 SER C N 1
ATOM 4191 C CA . SER C 1 74 ? 16.183 7.886 35.358 1.00 55.80 73 SER C CA 1
ATOM 4192 C C . SER C 1 74 ? 15.422 8.342 36.603 1.00 56.17 73 SER C C 1
ATOM 4193 O O . SER C 1 74 ? 14.842 9.433 36.616 1.00 56.70 73 SER C O 1
ATOM 4196 N N . ILE C 1 75 ? 15.409 7.507 37.642 1.00 55.46 74 ILE C N 1
ATOM 4197 C CA . ILE C 1 75 ? 14.774 7.885 38.901 1.00 56.09 74 ILE C CA 1
ATOM 4198 C C . ILE C 1 75 ? 15.359 9.209 39.411 1.00 59.13 74 ILE C C 1
ATOM 4199 O O . ILE C 1 75 ? 14.632 10.071 39.893 1.00 59.85 74 ILE C O 1
ATOM 4204 N N . GLY C 1 76 ? 16.671 9.375 39.264 1.00 60.76 75 GLY C N 1
ATOM 4205 C CA . GLY C 1 76 ? 17.367 10.559 39.756 1.00 61.14 75 GLY C CA 1
ATOM 4206 C C . GLY C 1 76 ? 17.098 11.877 39.055 1.00 60.57 75 GLY C C 1
ATOM 4207 O O . GLY C 1 76 ? 17.092 12.918 39.711 1.00 60.57 75 GLY C O 1
ATOM 4208 N N . GLN C 1 77 ? 16.898 11.842 37.735 1.00 60.18 76 GLN C N 1
ATOM 4209 C CA . GLN C 1 77 ? 16.676 13.057 36.925 1.00 61.62 76 GLN C CA 1
ATOM 4210 C C . GLN C 1 77 ? 15.558 13.949 37.509 1.00 62.26 76 GLN C C 1
ATOM 4211 O O . GLN C 1 77 ? 15.542 15.167 37.337 1.00 60.09 76 GLN C O 1
ATOM 4217 N N . HIS C 1 78 ? 14.629 13.303 38.210 1.00 63.84 77 HIS C N 1
ATOM 4218 C CA . HIS C 1 78 ? 13.475 13.942 38.830 1.00 64.78 77 HIS C CA 1
ATOM 4219 C C . HIS C 1 78 ? 13.801 14.784 40.086 1.00 63.98 77 HIS C C 1
ATOM 4220 O O . HIS C 1 78 ? 12.876 15.287 40.758 1.00 62.44 77 HIS C O 1
ATOM 4227 N N . TYR C 1 79 ? 15.102 14.950 40.375 1.00 61.53 78 TYR C N 1
ATOM 4228 C CA . TYR C 1 79 ? 15.576 15.550 41.633 1.00 58.66 78 TYR C CA 1
ATOM 4229 C C . TYR C 1 79 ? 16.806 16.438 41.440 1.00 56.61 78 TYR C C 1
ATOM 4230 O O . TYR C 1 79 ? 17.751 16.054 40.762 1.00 56.81 78 TYR C O 1
ATOM 4239 N N . SER C 1 80 ? 16.775 17.635 42.027 1.00 53.81 79 SER C N 1
ATOM 4240 C CA . SER C 1 80 ? 17.946 18.518 42.079 1.00 51.04 79 SER C CA 1
ATOM 4241 C C . SER C 1 80 ? 18.500 18.531 43.500 1.00 48.72 79 SER C C 1
ATOM 4242 O O . SER C 1 80 ? 17.922 19.164 44.388 1.00 47.63 79 SER C O 1
ATOM 4245 N N . GLU C 1 81 ? 19.610 17.821 43.717 1.00 47.42 80 GLU C N 1
ATOM 4246 C CA . GLU C 1 81 ? 20.197 17.738 45.050 1.00 44.89 80 GLU C CA 1
ATOM 4247 C C . GLU C 1 81 ? 20.796 19.064 45.465 1.00 44.25 80 GLU C C 1
ATOM 4248 O O . GLU C 1 81 ? 20.801 19.410 46.650 1.00 41.16 80 GLU C O 1
ATOM 4254 N N . SER C 1 82 ? 21.271 19.812 44.477 1.00 44.50 81 SER C N 1
ATOM 4255 C CA . SER C 1 82 ? 21.959 21.053 44.756 1.00 47.20 81 SER C CA 1
ATOM 4256 C C . SER C 1 82 ? 21.000 22.109 45.282 1.00 47.70 81 SER C C 1
ATOM 4257 O O . SER C 1 82 ? 21.346 22.832 46.225 1.00 49.02 81 SER C O 1
ATOM 4260 N N . HIS C 1 83 ? 19.799 22.186 44.695 1.00 47.15 82 HIS C N 1
ATOM 4261 C CA . HIS C 1 83 ? 18.752 23.069 45.221 1.00 46.80 82 HIS C CA 1
ATOM 4262 C C . HIS C 1 83 ? 18.407 22.761 46.681 1.00 43.13 82 HIS C C 1
ATOM 4263 O O . HIS C 1 83 ? 18.342 23.666 47.494 1.00 44.04 82 HIS C O 1
ATOM 4270 N N . ALA C 1 84 ? 18.182 21.487 46.992 1.00 41.23 83 ALA C N 1
ATOM 4271 C CA . ALA C 1 84 ? 17.883 21.039 48.350 1.00 40.53 83 ALA C CA 1
ATOM 4272 C C . ALA C 1 84 ? 19.012 21.395 49.316 1.00 42.14 83 ALA C C 1
ATOM 4273 O O . ALA C 1 84 ? 18.748 21.842 50.443 1.00 42.36 83 ALA C O 1
ATOM 4275 N N . LEU C 1 85 ? 20.259 21.189 48.865 1.00 40.03 84 LEU C N 1
ATOM 4276 C CA . LEU C 1 85 ? 21.456 21.472 49.660 1.00 39.54 84 LEU C CA 1
ATOM 4277 C C . LEU C 1 85 ? 21.566 22.955 50.040 1.00 37.02 84 LEU C C 1
ATOM 4278 O O . LEU C 1 85 ? 21.762 23.288 51.206 1.00 36.96 84 LEU C O 1
ATOM 4283 N N . ILE C 1 86 ? 21.424 23.836 49.057 1.00 35.88 85 ILE C N 1
ATOM 4284 C CA . ILE C 1 86 ? 21.382 25.296 49.282 1.00 36.36 85 ILE C CA 1
ATOM 4285 C C . ILE C 1 86 ? 20.300 25.703 50.281 1.00 37.97 85 ILE C C 1
ATOM 4286 O O . ILE C 1 86 ? 20.541 26.508 51.177 1.00 40.30 85 ILE C O 1
ATOM 4291 N N . GLU C 1 87 ? 19.111 25.131 50.135 1.00 38.74 86 GLU C N 1
ATOM 4292 C CA . GLU C 1 87 ? 17.976 25.503 50.972 1.00 40.98 86 GLU C CA 1
ATOM 4293 C C . GLU C 1 87 ? 18.155 25.059 52.421 1.00 39.98 86 GLU C C 1
ATOM 4294 O O . GLU C 1 87 ? 17.874 25.812 53.357 1.00 39.22 86 GLU C O 1
ATOM 4300 N N . ALA C 1 88 ? 18.603 23.818 52.596 1.00 38.86 87 ALA C N 1
ATOM 4301 C CA . ALA C 1 88 ? 18.922 23.305 53.918 1.00 37.26 87 ALA C CA 1
ATOM 4302 C C . ALA C 1 88 ? 20.172 24.004 54.516 1.00 37.52 87 ALA C C 1
ATOM 4303 O O . ALA C 1 88 ? 20.278 24.140 55.738 1.00 36.39 87 ALA C O 1
ATOM 4305 N N . ALA C 1 89 ? 21.087 24.472 53.662 1.00 36.21 88 ALA C N 1
ATOM 4306 C CA . ALA C 1 89 ? 22.339 25.101 54.141 1.00 37.10 88 ALA C CA 1
ATOM 4307 C C . ALA C 1 89 ? 22.122 26.388 54.941 1.00 38.47 88 ALA C C 1
ATOM 4308 O O . ALA C 1 89 ? 22.793 26.606 55.956 1.00 38.93 88 ALA C O 1
ATOM 4318 N N . PRO C 1 91 ? 20.064 28.010 57.208 1.00 41.84 90 PRO C N 1
ATOM 4319 C CA . PRO C 1 91 ? 20.055 28.114 58.677 1.00 41.23 90 PRO C CA 1
ATOM 4320 C C . PRO C 1 91 ? 21.387 27.699 59.319 1.00 41.26 90 PRO C C 1
ATOM 4321 O O . PRO C 1 91 ? 21.805 28.294 60.321 1.00 40.13 90 PRO C O 1
ATOM 4325 N N . ARG C 1 92 ? 22.036 26.688 58.732 1.00 41.86 91 ARG C N 1
ATOM 4326 C CA . ARG C 1 92 ? 23.322 26.187 59.216 1.00 43.09 91 ARG C CA 1
ATOM 4327 C C . ARG C 1 92 ? 24.411 27.227 59.019 1.00 43.51 91 ARG C C 1
ATOM 4328 O O . ARG C 1 92 ? 25.243 27.433 59.903 1.00 43.72 91 ARG C O 1
ATOM 4336 N N . LEU C 1 93 ? 24.392 27.890 57.862 1.00 43.14 92 LEU C N 1
ATOM 4337 C CA . LEU C 1 93 ? 25.384 28.916 57.568 1.00 43.40 92 LEU C CA 1
ATOM 4338 C C . LEU C 1 93 ? 25.206 30.108 58.501 1.00 43.93 92 LEU C C 1
ATOM 4339 O O . LEU C 1 93 ? 26.185 30.684 58.973 1.00 44.14 92 LEU C O 1
ATOM 4344 N N . LEU C 1 94 ? 23.951 30.463 58.771 1.00 43.05 93 LEU C N 1
ATOM 4345 C CA . LEU C 1 94 ? 23.640 31.543 59.699 1.00 42.58 93 LEU C CA 1
ATOM 4346 C C . LEU C 1 94 ? 24.209 31.283 61.095 1.00 42.29 93 LEU C C 1
ATOM 4347 O O . LEU C 1 94 ? 24.699 32.209 61.735 1.00 42.39 93 LEU C O 1
ATOM 4352 N N . GLU C 1 95 ? 24.127 30.035 61.564 1.00 42.76 94 GLU C N 1
ATOM 4353 C CA . GLU C 1 95 ? 24.685 29.653 62.868 1.00 43.72 94 GLU C CA 1
ATOM 4354 C C . GLU C 1 95 ? 26.187 29.892 62.888 1.00 43.50 94 GLU C C 1
ATOM 4355 O O . GLU C 1 95 ? 26.715 30.465 63.829 1.00 45.42 94 GLU C O 1
ATOM 4361 N N . VAL C 1 96 ? 26.873 29.450 61.843 1.00 42.69 95 VAL C N 1
ATOM 4362 C CA . VAL C 1 96 ? 28.326 29.645 61.720 1.00 40.11 95 VAL C CA 1
ATOM 4363 C C . VAL C 1 96 ? 28.707 31.140 61.720 1.00 40.14 95 VAL C C 1
ATOM 4364 O O . VAL C 1 96 ? 29.599 31.557 62.458 1.00 40.29 95 VAL C O 1
ATOM 4368 N N . ALA C 1 97 ? 28.018 31.932 60.895 1.00 40.31 96 ALA C N 1
ATOM 4369 C CA . ALA C 1 97 ? 28.242 33.373 60.808 1.00 40.06 96 ALA C CA 1
ATOM 4370 C C . ALA C 1 97 ? 28.099 34.077 62.166 1.00 40.38 96 ALA C C 1
ATOM 4371 O O . ALA C 1 97 ? 28.867 34.992 62.484 1.00 39.29 96 ALA C O 1
ATOM 4373 N N . GLU C 1 98 ? 27.130 33.629 62.960 1.00 41.69 97 GLU C N 1
ATOM 4374 C CA . GLU C 1 98 ? 26.882 34.201 64.297 1.00 44.33 97 GLU C CA 1
ATOM 4375 C C . GLU C 1 98 ? 27.931 33.782 65.325 1.00 44.52 97 GLU C C 1
ATOM 4376 O O . GLU C 1 98 ? 28.318 34.593 66.156 1.00 46.04 97 GLU C O 1
ATOM 4382 N N . LYS C 1 99 ? 28.397 32.534 65.264 1.00 44.48 98 LYS C N 1
ATOM 4383 C CA . LYS C 1 99 ? 29.355 32.028 66.248 1.00 46.66 98 LYS C CA 1
ATOM 4384 C C . LYS C 1 99 ? 30.771 32.499 65.958 1.00 46.98 98 LYS C C 1
ATOM 4385 O O . LYS C 1 99 ? 31.552 32.696 66.881 1.00 48.64 98 LYS C O 1
ATOM 4391 N N . THR C 1 100 ? 31.093 32.694 64.682 1.00 46.22 99 THR C N 1
ATOM 4392 C CA . THR C 1 100 ? 32.448 33.044 64.283 1.00 46.10 99 THR C CA 1
ATOM 4393 C C . THR C 1 100 ? 32.610 34.530 64.023 1.00 46.26 99 THR C C 1
ATOM 4394 O O . THR C 1 100 ? 33.720 35.054 64.089 1.00 48.79 99 THR C O 1
ATOM 4398 N N . GLN C 1 101 ? 31.505 35.195 63.711 1.00 45.79 100 GLN C N 1
ATOM 4399 C CA . GLN C 1 101 ? 31.510 36.589 63.260 1.00 46.84 100 GLN C CA 1
ATOM 4400 C C . GLN C 1 101 ? 32.228 36.750 61.919 1.00 45.79 100 GLN C C 1
ATOM 4401 O O . GLN C 1 101 ? 32.757 37.821 61.614 1.00 45.94 100 GLN C O 1
ATOM 4407 N N . GLU C 1 102 ? 32.225 35.675 61.120 1.00 43.23 101 GLU C N 1
ATOM 4408 C CA . GLU C 1 102 ? 32.789 35.673 59.779 1.00 40.00 101 GLU C CA 1
ATOM 4409 C C . GLU C 1 102 ? 31.729 35.183 58.785 1.00 39.49 101 GLU C C 1
ATOM 4410 O O . GLU C 1 102 ? 30.856 34.394 59.162 1.00 39.58 101 GLU C O 1
ATOM 4416 N N . SER C 1 103 ? 31.783 35.665 57.539 1.00 35.56 102 SER C N 1
ATOM 4417 C CA . SER C 1 103 ? 30.908 35.150 56.484 1.00 37.15 102 SER C CA 1
ATOM 4418 C C . SER C 1 103 ? 31.031 33.641 56.354 1.00 37.98 102 SER C C 1
ATOM 4419 O O . SER C 1 103 ? 32.150 33.086 56.292 1.00 39.87 102 SER C O 1
ATOM 4422 N N . ALA C 1 104 ? 29.888 32.973 56.312 1.00 36.66 103 ALA C N 1
ATOM 4423 C CA . ALA C 1 104 ? 29.868 31.533 56.144 1.00 35.87 103 ALA C CA 1
ATOM 4424 C C . ALA C 1 104 ? 29.299 31.191 54.768 1.00 37.72 103 ALA C C 1
ATOM 4425 O O . ALA C 1 104 ? 28.341 31.831 54.311 1.00 38.14 103 ALA C O 1
ATOM 4427 N N . SER C 1 105 ? 29.876 30.169 54.132 1.00 37.10 104 SER C N 1
ATOM 4428 C CA . SER C 1 105 ? 29.480 29.734 52.796 1.00 37.66 104 SER C CA 1
ATOM 4429 C C . SER C 1 105 ? 29.341 28.222 52.654 1.00 37.92 104 SER C C 1
ATOM 4430 O O . SER C 1 105 ? 29.949 27.463 53.410 1.00 39.04 104 SER C O 1
ATOM 4433 N N . LEU C 1 106 ? 28.546 27.811 51.669 1.00 35.91 105 LEU C N 1
ATOM 4434 C CA . LEU C 1 106 ? 28.475 26.439 51.185 1.00 35.81 105 LEU C CA 1
ATOM 4435 C C . LEU C 1 106 ? 29.225 26.434 49.856 1.00 37.39 105 LEU C C 1
ATOM 4436 O O . LEU C 1 106 ? 28.950 27.252 48.973 1.00 38.28 105 LEU C O 1
ATOM 4441 N N . GLY C 1 107 ? 30.196 25.539 49.714 1.00 35.37 106 GLY C N 1
ATOM 4442 C CA . GLY C 1 107 ? 30.879 25.415 48.438 1.00 35.35 106 GLY C CA 1
ATOM 4443 C C . GLY C 1 107 ? 30.570 24.086 47.803 1.00 35.57 106 GLY C C 1
ATOM 4444 O O . GLY C 1 107 ? 30.363 23.099 48.512 1.00 38.67 106 GLY C O 1
ATOM 4445 N N . VAL C 1 108 ? 30.529 24.060 46.473 1.00 36.23 107 VAL C N 1
ATOM 4446 C CA . VAL C 1 108 ? 30.315 22.817 45.716 1.00 35.67 107 VAL C CA 1
ATOM 4447 C C . VAL C 1 108 ? 31.343 22.751 44.613 1.00 38.93 107 VAL C C 1
ATOM 4448 O O . VAL C 1 108 ? 31.840 23.783 44.136 1.00 38.35 107 VAL C O 1
ATOM 4452 N N . LEU C 1 109 ? 31.653 21.536 44.209 1.00 38.86 108 LEU C N 1
ATOM 4453 C CA . LEU C 1 109 ? 32.586 21.316 43.141 1.00 40.94 108 LEU C CA 1
ATOM 4454 C C . LEU C 1 109 ? 31.963 21.615 41.791 1.00 41.82 108 LEU C C 1
ATOM 4455 O O . LEU C 1 109 ? 30.847 21.207 41.504 1.00 40.97 108 LEU C O 1
ATOM 4460 N N . ASP C 1 110 ? 32.704 22.327 40.959 1.00 43.15 109 ASP C N 1
ATOM 4461 C CA . ASP C 1 110 ? 32.352 22.434 39.544 1.00 44.00 109 ASP C CA 1
ATOM 4462 C C . ASP C 1 110 ? 33.607 22.333 38.696 1.00 43.46 109 ASP C C 1
ATOM 4463 O O . ASP C 1 110 ? 34.345 23.319 38.552 1.00 44.20 109 ASP C O 1
ATOM 4468 N N . GLY C 1 111 ? 33.856 21.138 38.153 1.00 41.97 110 GLY C N 1
ATOM 4469 C CA . GLY C 1 111 ? 35.117 20.841 37.470 1.00 39.73 110 GLY C CA 1
ATOM 4470 C C . GLY C 1 111 ? 36.316 21.023 38.390 1.00 40.41 110 GLY C C 1
ATOM 4471 O O . GLY C 1 111 ? 36.397 20.373 39.431 1.00 44.71 110 GLY C O 1
ATOM 4472 N N . ALA C 1 112 ? 37.238 21.911 38.019 1.00 38.68 111 ALA C N 1
ATOM 4473 C CA . ALA C 1 112 ? 38.424 22.217 38.829 1.00 37.88 111 ALA C CA 1
ATOM 4474 C C . ALA C 1 112 ? 38.212 23.408 39.777 1.00 38.53 111 ALA C C 1
ATOM 4475 O O . ALA C 1 112 ? 39.106 23.767 40.541 1.00 39.42 111 ALA C O 1
ATOM 4477 N N . ASP C 1 113 ? 37.022 24.007 39.734 1.00 39.32 112 ASP C N 1
ATOM 4478 C CA . ASP C 1 113 ? 36.677 25.104 40.629 1.00 38.77 112 ASP C CA 1
ATOM 4479 C C . ASP C 1 113 ? 35.746 24.703 41.757 1.00 40.24 112 ASP C C 1
ATOM 4480 O O . ASP C 1 113 ? 35.024 23.690 41.695 1.00 38.62 112 ASP C O 1
ATOM 4485 N N . VAL C 1 114 ? 35.760 25.535 42.791 1.00 40.26 113 VAL C N 1
ATOM 4486 C CA . VAL C 1 114 ? 34.717 25.530 43.785 1.00 37.56 113 VAL C CA 1
ATOM 4487 C C . VAL C 1 114 ? 33.844 26.753 43.505 1.00 40.18 113 VAL C C 1
ATOM 4488 O O . VAL C 1 114 ? 34.361 27.842 43.203 1.00 38.04 113 VAL C O 1
ATOM 4492 N N . VAL C 1 115 ? 32.523 26.553 43.589 1.00 38.14 114 VAL C N 1
ATOM 4493 C CA . VAL C 1 115 ? 31.548 27.628 43.465 1.00 37.68 114 VAL C CA 1
ATOM 4494 C C . VAL C 1 115 ? 31.002 27.952 44.861 1.00 38.07 114 VAL C C 1
ATOM 4495 O O . VAL C 1 115 ? 30.671 27.044 45.628 1.00 38.31 114 VAL C O 1
ATOM 4499 N N . TYR C 1 116 ? 30.929 29.236 45.197 1.00 36.19 115 TYR C N 1
ATOM 4500 C CA . TYR C 1 116 ? 30.178 29.671 46.369 1.00 36.11 115 TYR C CA 1
ATOM 4501 C C . TYR C 1 116 ? 28.679 29.521 46.056 1.00 37.32 115 TYR C C 1
ATOM 4502 O O . TYR C 1 116 ? 28.082 30.408 45.430 1.00 37.50 115 TYR C O 1
ATOM 4511 N N . ALA C 1 117 ? 28.098 28.398 46.490 1.00 35.21 116 ALA C N 1
ATOM 4512 C CA . ALA C 1 117 ? 26.718 28.030 46.169 1.00 36.85 116 ALA C CA 1
ATOM 4513 C C . ALA C 1 117 ? 25.682 28.813 46.993 1.00 36.76 116 ALA C C 1
ATOM 4514 O O . ALA C 1 117 ? 24.585 29.120 46.513 1.00 36.04 116 ALA C O 1
ATOM 4516 N N . ALA C 1 118 ? 26.034 29.075 48.249 1.00 36.10 117 ALA C N 1
ATOM 4517 C CA . ALA C 1 118 ? 25.179 29.811 49.191 1.00 36.12 117 ALA C CA 1
ATOM 4518 C C . ALA C 1 118 ? 26.120 30.536 50.146 1.00 38.00 117 ALA C C 1
ATOM 4519 O O . ALA C 1 118 ? 27.309 30.164 50.274 1.00 36.55 117 ALA C O 1
ATOM 4521 N N . ARG C 1 119 ? 25.579 31.552 50.810 1.00 39.25 118 ARG C N 1
ATOM 4522 C CA . ARG C 1 119 ? 26.368 32.514 51.541 1.00 43.29 118 ARG C CA 1
ATOM 4523 C C . ARG C 1 119 ? 25.556 33.316 52.566 1.00 43.87 118 ARG C C 1
ATOM 4524 O O . ARG C 1 119 ? 24.461 33.802 52.273 1.00 42.98 118 ARG C O 1
ATOM 4532 N N . VAL C 1 120 ? 26.099 33.422 53.778 1.00 44.39 119 VAL C N 1
ATOM 4533 C CA . VAL C 1 120 ? 25.593 34.345 54.779 1.00 44.28 119 VAL C CA 1
ATOM 4534 C C . VAL C 1 120 ? 26.730 35.313 55.105 1.00 44.30 119 VAL C C 1
ATOM 4535 O O . VAL C 1 120 ? 27.634 34.970 55.841 1.00 44.61 119 VAL C O 1
ATOM 4539 N N . PRO C 1 121 ? 26.696 36.524 54.537 1.00 46.26 120 PRO C N 1
ATOM 4540 C CA . PRO C 1 121 ? 27.799 37.475 54.759 1.00 47.80 120 PRO C CA 1
ATOM 4541 C C . PRO C 1 121 ? 27.705 38.251 56.087 1.00 49.58 120 PRO C C 1
ATOM 4542 O O . PRO C 1 121 ? 26.598 38.506 56.566 1.00 48.83 120 PRO C O 1
ATOM 4546 N N . VAL C 1 122 ? 28.854 38.603 56.677 1.00 50.13 121 VAL C N 1
ATOM 4547 C CA . VAL C 1 122 ? 28.864 39.545 57.808 1.00 51.73 121 VAL C CA 1
ATOM 4548 C C . VAL C 1 122 ? 29.253 40.957 57.371 1.00 53.91 121 VAL C C 1
ATOM 4549 O O . VAL C 1 122 ? 29.867 41.158 56.326 1.00 54.76 121 VAL C O 1
ATOM 4553 N N . ARG C 1 123 ? 28.878 41.931 58.190 1.00 57.47 122 ARG C N 1
ATOM 4554 C CA . ARG C 1 123 ? 29.066 43.337 57.871 1.00 60.18 122 ARG C CA 1
ATOM 4555 C C . ARG C 1 123 ? 30.395 43.830 58.434 1.00 58.33 122 ARG C C 1
ATOM 4556 O O . ARG C 1 123 ? 30.524 44.080 59.630 1.00 58.46 122 ARG C O 1
ATOM 4564 N N . ARG C 1 124 ? 31.375 43.975 57.557 1.00 56.34 123 ARG C N 1
ATOM 4565 C CA . ARG C 1 124 ? 32.686 44.413 57.951 1.00 57.19 123 ARG C CA 1
ATOM 4566 C C . ARG C 1 124 ? 33.215 45.284 56.832 1.00 57.89 123 ARG C C 1
ATOM 4567 O O . ARG C 1 124 ? 32.866 45.077 55.674 1.00 57.41 123 ARG C O 1
ATOM 4575 N N . ILE C 1 125 ? 34.039 46.269 57.182 1.00 60.03 124 ILE C N 1
ATOM 4576 C CA . ILE C 1 125 ? 34.797 47.016 56.190 1.00 63.55 124 ILE C CA 1
ATOM 4577 C C . ILE C 1 125 ? 35.883 46.093 55.649 1.00 67.68 124 ILE C C 1
ATOM 4578 O O . ILE C 1 125 ? 36.558 46.436 54.677 1.00 69.21 124 ILE C O 1
ATOM 4591 N N . SER C 1 127 ? 35.695 42.171 55.766 1.00 75.60 126 SER C N 1
ATOM 4592 C CA . SER C 1 127 ? 35.327 40.762 55.628 1.00 75.99 126 SER C CA 1
ATOM 4593 C C . SER C 1 127 ? 35.409 40.282 54.189 1.00 77.45 126 SER C C 1
ATOM 4594 O O . SER C 1 127 ? 35.955 40.964 53.303 1.00 76.22 126 SER C O 1
ATOM 4597 N N . ILE C 1 128 ? 34.878 39.083 53.971 1.00 79.53 127 ILE C N 1
ATOM 4598 C CA . ILE C 1 128 ? 34.642 38.595 52.628 1.00 80.86 127 ILE C CA 1
ATOM 4599 C C . ILE C 1 128 ? 33.220 38.975 52.311 1.00 80.26 127 ILE C C 1
ATOM 4600 O O . ILE C 1 128 ? 32.339 38.930 53.183 1.00 81.11 127 ILE C O 1
ATOM 4605 N N . ASN C 1 129 ? 33.007 39.349 51.055 1.00 78.56 128 ASN C N 1
ATOM 4606 C CA . ASN C 1 129 ? 31.779 39.982 50.613 1.00 75.42 128 ASN C CA 1
ATOM 4607 C C . ASN C 1 129 ? 31.371 39.347 49.281 1.00 73.30 128 ASN C C 1
ATOM 4608 O O . ASN C 1 129 ? 30.420 39.807 48.621 1.00 72.05 128 ASN C O 1
ATOM 4613 N N . VAL C 1 130 ? 32.081 38.272 48.899 1.00 70.18 129 VAL C N 1
ATOM 4614 C CA . VAL C 1 130 ? 31.952 37.718 47.537 1.00 66.27 129 VAL C CA 1
ATOM 4615 C C . VAL C 1 130 ? 30.585 37.150 47.221 1.00 64.54 129 VAL C C 1
ATOM 4616 O O . VAL C 1 130 ? 29.757 36.920 48.100 1.00 65.78 129 VAL C O 1
ATOM 4620 N N . SER C 1 131 ? 30.343 36.944 45.944 1.00 62.01 130 SER C N 1
ATOM 4621 C CA . SER C 1 131 ? 29.004 36.680 45.486 1.00 58.29 130 SER C CA 1
ATOM 4622 C C . SER C 1 131 ? 28.773 35.178 45.397 1.00 53.04 130 SER C C 1
ATOM 4623 O O . SER C 1 131 ? 29.710 34.417 45.153 1.00 53.73 130 SER C O 1
ATOM 4626 N N . VAL C 1 132 ? 27.535 34.760 45.645 1.00 46.63 131 VAL C N 1
ATOM 4627 C CA . VAL C 1 132 ? 27.041 33.465 45.194 1.00 41.60 131 VAL C CA 1
ATOM 4628 C C . VAL C 1 132 ? 27.349 33.407 43.687 1.00 39.66 131 VAL C C 1
ATOM 4629 O O . VAL C 1 132 ? 27.109 34.387 42.968 1.00 36.48 131 VAL C O 1
ATOM 4633 N N . GLY C 1 133 ? 27.901 32.280 43.224 1.00 36.90 132 GLY C N 1
ATOM 4634 C CA . GLY C 1 133 ? 28.365 32.160 41.845 1.00 37.24 132 GLY C CA 1
ATOM 4635 C C . GLY C 1 133 ? 29.865 32.362 41.676 1.00 38.30 132 GLY C C 1
ATOM 4636 O O . GLY C 1 133 ? 30.438 31.910 40.698 1.00 40.41 132 GLY C O 1
ATOM 4637 N N . THR C 1 134 ? 30.501 33.044 42.623 1.00 37.43 133 THR C N 1
ATOM 4638 C CA . THR C 1 134 ? 31.957 33.183 42.625 1.00 40.50 133 THR C CA 1
ATOM 4639 C C . THR C 1 134 ? 32.609 31.793 42.588 1.00 40.42 133 THR C C 1
ATOM 4640 O O . THR C 1 134 ? 32.230 30.901 43.349 1.00 38.95 133 THR C O 1
ATOM 4644 N N . ARG C 1 135 ? 33.574 31.629 41.683 1.00 42.44 134 ARG C N 1
ATOM 4645 C CA . ARG C 1 135 ? 34.367 30.394 41.550 1.00 42.68 134 ARG C CA 1
ATOM 4646 C C . ARG C 1 135 ? 35.791 30.651 41.964 1.00 40.43 134 ARG C C 1
ATOM 4647 O O . ARG C 1 135 ? 36.345 31.693 41.629 1.00 42.65 134 ARG C O 1
ATOM 4655 N N . VAL C 1 136 ? 36.366 29.697 42.690 1.00 37.74 135 VAL C N 1
ATOM 4656 C CA . VAL C 1 136 ? 37.758 29.717 43.129 1.00 37.32 135 VAL C CA 1
ATOM 4657 C C . VAL C 1 136 ? 38.408 28.346 42.844 1.00 36.99 135 VAL C C 1
ATOM 4658 O O . VAL C 1 136 ? 37.717 27.345 42.821 1.00 38.38 135 VAL C O 1
ATOM 4662 N N . PRO C 1 137 ? 39.736 28.300 42.632 1.00 35.70 136 PRO C N 1
ATOM 4663 C CA . PRO C 1 137 ? 40.411 27.061 42.273 1.00 35.19 136 PRO C CA 1
ATOM 4664 C C . PRO C 1 137 ? 40.352 26.035 43.381 1.00 37.00 136 PRO C C 1
ATOM 4665 O O . PRO C 1 137 ? 40.635 26.364 44.541 1.00 38.76 136 PRO C O 1
ATOM 4669 N N . ALA C 1 138 ? 40.010 24.795 43.037 1.00 35.27 137 ALA C N 1
ATOM 4670 C CA . ALA C 1 138 ? 39.916 23.757 44.064 1.00 35.54 137 ALA C CA 1
ATOM 4671 C C . ALA C 1 138 ? 41.267 23.481 44.714 1.00 35.45 137 ALA C C 1
ATOM 4672 O O . ALA C 1 138 ? 41.337 23.250 45.939 1.00 35.42 137 ALA C O 1
ATOM 4674 N N . TYR C 1 139 ? 42.335 23.520 43.913 1.00 35.09 138 TYR C N 1
ATOM 4675 C CA . TYR C 1 139 ? 43.663 23.060 44.396 1.00 36.38 138 TYR C CA 1
ATOM 4676 C C . TYR C 1 139 ? 44.196 23.973 45.502 1.00 36.82 138 TYR C C 1
ATOM 4677 O O . TYR C 1 139 ? 44.986 23.539 46.340 1.00 38.88 138 TYR C O 1
ATOM 4686 N N . ALA C 1 140 ? 43.737 25.229 45.501 1.00 35.39 139 ALA C N 1
ATOM 4687 C CA . ALA C 1 140 ? 44.323 26.284 46.340 1.00 32.85 139 ALA C CA 1
ATOM 4688 C C . ALA C 1 140 ? 43.467 26.591 47.552 1.00 33.08 139 ALA C C 1
ATOM 4689 O O . ALA C 1 140 ? 43.770 27.507 48.291 1.00 33.42 139 ALA C O 1
ATOM 4691 N N . THR C 1 141 ? 42.394 25.835 47.781 1.00 34.41 140 THR C N 1
ATOM 4692 C CA . THR C 1 141 ? 41.430 26.271 48.793 1.00 33.17 140 THR C CA 1
ATOM 4693 C C . THR C 1 141 ? 41.078 25.206 49.806 1.00 33.71 140 THR C C 1
ATOM 4694 O O . THR C 1 141 ? 41.188 23.990 49.540 1.00 34.05 140 THR C O 1
ATOM 4698 N N . SER C 1 142 ? 40.691 25.655 51.000 1.00 32.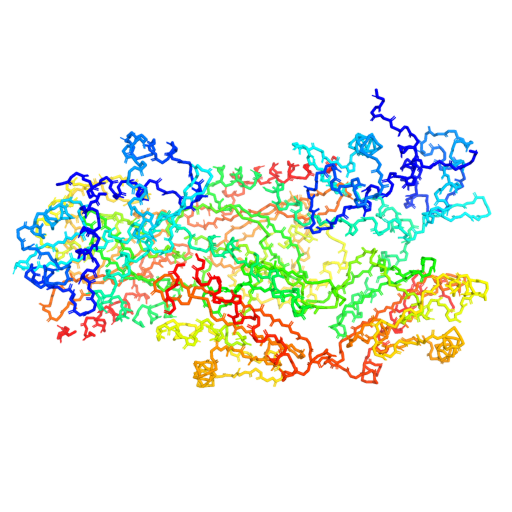52 141 SER C N 1
ATOM 4699 C CA . SER C 1 142 ? 40.180 24.752 52.003 1.00 35.16 141 SER C CA 1
ATOM 4700 C C . SER C 1 142 ? 38.976 24.010 51.451 1.00 34.44 141 SER C C 1
ATOM 4701 O O . SER C 1 142 ? 38.884 22.795 51.560 1.00 39.17 141 SER C O 1
ATOM 4712 N N . GLY C 1 144 ? 38.105 23.446 48.321 1.00 33.58 143 GLY C N 1
ATOM 4713 C CA . GLY C 1 144 ? 38.562 22.468 47.332 1.00 34.45 143 GLY C CA 1
ATOM 4714 C C . GLY C 1 144 ? 39.100 21.202 47.986 1.00 35.73 143 GLY C C 1
ATOM 4715 O O . GLY C 1 144 ? 38.733 20.083 47.612 1.00 34.46 143 GLY C O 1
ATOM 4716 N N . ARG C 1 145 ? 39.943 21.359 48.993 1.00 35.98 144 ARG C N 1
ATOM 4717 C CA . ARG C 1 145 ? 40.546 20.169 49.599 1.00 35.71 144 ARG C CA 1
ATOM 4718 C C . ARG C 1 145 ? 39.546 19.342 50.410 1.00 35.31 144 ARG C C 1
ATOM 4719 O O . ARG C 1 145 ? 39.621 18.105 50.424 1.00 36.34 144 ARG C O 1
ATOM 4727 N N . ALA C 1 146 ? 38.593 19.997 51.063 1.00 33.58 145 ALA C N 1
ATOM 4728 C CA . ALA C 1 146 ? 37.605 19.244 51.826 1.00 34.13 145 ALA C CA 1
ATOM 4729 C C . ALA C 1 146 ? 36.649 18.554 50.866 1.00 36.58 145 ALA C C 1
ATOM 4730 O O . ALA C 1 146 ? 36.072 17.516 51.200 1.00 38.97 145 ALA C O 1
ATOM 4732 N N . LEU C 1 147 ? 36.481 19.131 49.676 1.00 34.91 146 LEU C N 1
ATOM 4733 C CA . LEU C 1 147 ? 35.627 18.536 48.644 1.00 37.67 146 LEU C CA 1
ATOM 4734 C C . LEU C 1 147 ? 36.289 17.316 47.999 1.00 39.27 146 LEU C C 1
ATOM 4735 O O . LEU C 1 147 ? 35.591 16.396 47.540 1.00 41.19 146 LEU C O 1
ATOM 4740 N N . LEU C 1 148 ? 37.627 17.312 47.982 1.00 38.06 147 LEU C N 1
ATOM 4741 C CA . LEU C 1 148 ? 38.411 16.270 47.303 1.00 38.57 147 LEU C CA 1
ATOM 4742 C C . LEU C 1 148 ? 38.982 15.162 48.195 1.00 35.90 147 LEU C C 1
ATOM 4743 O O . LEU C 1 148 ? 39.291 14.088 47.697 1.00 35.76 147 LEU C O 1
ATOM 4748 N N . ALA C 1 149 ? 39.141 15.421 49.492 1.00 35.25 148 ALA C N 1
ATOM 4749 C CA . ALA C 1 149 ? 39.921 14.517 50.357 1.00 34.54 148 ALA C CA 1
ATOM 4750 C C . ALA C 1 149 ? 39.340 13.129 50.434 1.00 34.22 148 ALA C C 1
ATOM 4751 O O . ALA C 1 149 ? 40.094 12.142 50.594 1.00 32.36 148 ALA C O 1
ATOM 4753 N N . TRP C 1 150 ? 38.014 13.044 50.301 1.00 34.00 149 TRP C N 1
ATOM 4754 C CA . TRP C 1 150 ? 37.339 11.758 50.325 1.00 37.11 149 TRP C CA 1
ATOM 4755 C C . TRP C 1 150 ? 36.695 11.418 48.990 1.00 40.18 149 TRP C C 1
ATOM 4756 O O . TRP C 1 150 ? 35.906 10.489 48.928 1.00 42.61 149 TRP C O 1
ATOM 4767 N N . ALA C 1 151 ? 37.021 12.162 47.936 1.00 39.20 150 ALA C N 1
ATOM 4768 C CA . ALA C 1 151 ? 36.446 11.927 46.616 1.00 38.42 150 ALA C CA 1
ATOM 4769 C C . ALA C 1 151 ? 37.015 10.654 46.001 1.00 40.14 150 ALA C C 1
ATOM 4770 O O . ALA C 1 151 ? 38.134 10.247 46.344 1.00 38.69 150 ALA C O 1
ATOM 4772 N N . PRO C 1 152 ? 36.260 10.011 45.080 1.00 41.01 151 PRO C N 1
ATOM 4773 C CA . PRO C 1 152 ? 36.894 8.899 44.362 1.00 40.41 151 PRO C CA 1
ATOM 4774 C C . PRO C 1 152 ? 38.159 9.359 43.623 1.00 40.18 151 PRO C C 1
ATOM 4775 O O . PRO C 1 152 ? 38.282 10.538 43.274 1.00 39.11 151 PRO C O 1
ATOM 4779 N N . ALA C 1 153 ? 39.091 8.439 43.396 1.00 39.55 152 ALA C N 1
ATOM 4780 C CA . ALA C 1 153 ? 40.351 8.762 42.715 1.00 40.28 152 ALA C CA 1
ATOM 4781 C C . ALA C 1 153 ? 40.135 9.492 41.387 1.00 41.33 152 ALA C C 1
ATOM 4782 O O . ALA C 1 153 ? 40.876 10.400 41.053 1.00 41.59 152 ALA C O 1
ATOM 4784 N N . ASP C 1 154 ? 39.110 9.110 40.631 1.00 41.64 153 ASP C N 1
ATOM 4785 C CA . ASP C 1 154 ? 38.936 9.674 39.294 1.00 41.05 153 ASP C CA 1
ATOM 4786 C C . ASP C 1 154 ? 38.585 11.171 39.331 1.00 39.44 153 ASP C C 1
ATOM 4787 O O . ASP C 1 154 ? 38.965 11.919 38.434 1.00 37.80 153 ASP C O 1
ATOM 4792 N N . VAL C 1 155 ? 37.859 11.585 40.372 1.00 38.07 154 VAL C N 1
ATOM 4793 C CA . VAL C 1 155 ? 37.459 12.986 40.553 1.00 37.40 154 VAL C CA 1
ATOM 4794 C C . VAL C 1 155 ? 38.721 13.818 40.827 1.00 37.89 154 VAL C C 1
ATOM 4795 O O . VAL C 1 155 ? 38.867 14.933 40.307 1.00 37.51 154 VAL C O 1
ATOM 4799 N N . VAL C 1 156 ? 39.628 13.271 41.637 1.00 36.34 155 VAL C N 1
ATOM 4800 C CA . VAL C 1 156 ? 40.885 13.969 41.969 1.00 36.94 155 VAL C CA 1
ATOM 4801 C C . VAL C 1 156 ? 41.772 14.151 40.732 1.00 37.05 155 VAL C C 1
ATOM 4802 O O . VAL C 1 156 ? 42.237 15.254 40.455 1.00 39.34 155 VAL C O 1
ATOM 4806 N N . GLU C 1 157 ? 41.921 13.070 39.966 1.00 37.35 156 GLU C N 1
ATOM 4807 C CA . GLU C 1 157 ? 42.724 12.993 38.754 1.00 38.90 156 GLU C CA 1
ATOM 4808 C C . GLU C 1 157 ? 42.241 14.023 37.734 1.00 37.98 156 GLU C C 1
ATOM 4809 O O . GLU C 1 157 ? 43.043 14.726 37.118 1.00 38.26 156 GLU C O 1
ATOM 4815 N N . ARG C 1 158 ? 40.922 14.090 37.571 1.00 36.41 157 ARG C N 1
ATOM 4816 C CA . ARG C 1 158 ? 40.251 15.032 36.684 1.00 37.47 157 ARG C CA 1
ATOM 4817 C C . ARG C 1 158 ? 40.468 16.481 37.149 1.00 36.70 157 ARG C C 1
ATOM 4818 O O . ARG C 1 158 ? 40.843 17.340 3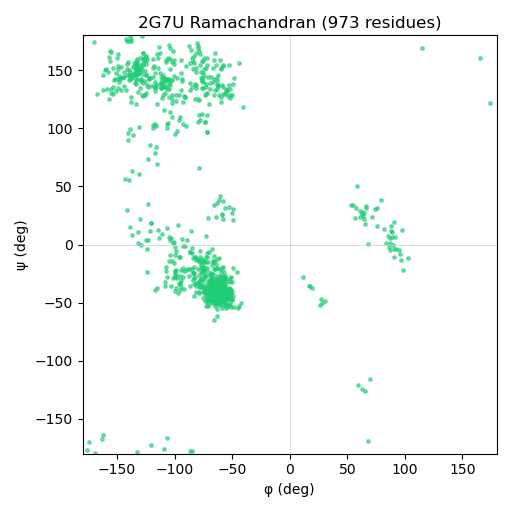6.354 1.00 34.48 157 ARG C O 1
ATOM 4826 N N . VAL C 1 159 ? 40.271 16.748 38.439 1.00 35.95 158 VAL C N 1
ATOM 4827 C CA . VAL C 1 159 ? 40.546 18.091 38.957 1.00 34.66 158 VAL C CA 1
ATOM 4828 C C . VAL C 1 159 ? 42.006 18.468 38.730 1.00 36.36 158 VAL C C 1
ATOM 4829 O O . VAL C 1 159 ? 42.282 19.580 38.295 1.00 39.74 158 VAL C O 1
ATOM 4833 N N . VAL C 1 160 ? 42.928 17.540 38.985 1.00 34.73 159 VAL C N 1
ATOM 4834 C CA . VAL C 1 160 ? 44.353 17.807 38.788 1.00 35.86 159 VAL C CA 1
ATOM 4835 C C . VAL C 1 160 ? 44.629 18.132 37.319 1.00 36.01 159 VAL C C 1
ATOM 4836 O O . VAL C 1 160 ? 45.318 19.108 37.015 1.00 37.23 159 VAL C O 1
ATOM 4840 N N . ALA C 1 161 ? 44.064 17.335 36.410 1.00 34.76 160 ALA C N 1
ATOM 4841 C CA . ALA C 1 161 ? 44.257 17.560 34.969 1.00 35.36 160 ALA C CA 1
ATOM 4842 C C . ALA C 1 161 ? 43.834 18.959 34.525 1.00 35.65 160 ALA C C 1
ATOM 4843 O O . ALA C 1 161 ? 44.426 19.519 33.603 1.00 33.50 160 ALA C O 1
ATOM 4845 N N . GLU C 1 162 ? 42.819 19.515 35.187 1.00 37.00 161 GLU C N 1
ATOM 4846 C CA . GLU C 1 162 ? 42.287 20.828 34.822 1.00 40.53 161 GLU C CA 1
ATOM 4847 C C . GLU C 1 162 ? 42.818 21.967 35.686 1.00 39.40 161 GLU C C 1
ATOM 4848 O O . GLU C 1 162 ? 42.511 23.114 35.419 1.00 40.58 161 GLU C O 1
ATOM 4854 N N . SER C 1 163 ? 43.598 21.656 36.718 1.00 39.48 162 SER C N 1
ATOM 4855 C CA . SER C 1 163 ? 44.184 22.675 37.595 1.00 38.56 162 SER C CA 1
ATOM 4856 C C . SER C 1 163 ? 45.471 23.289 37.011 1.00 41.03 162 SER C C 1
ATOM 4857 O O . SER C 1 163 ? 46.335 22.578 36.487 1.00 39.91 162 SER C O 1
ATOM 4860 N N . THR C 1 164 ? 45.601 24.607 37.133 1.00 40.31 163 THR C N 1
ATOM 4861 C CA . THR C 1 164 ? 46.774 25.325 36.642 1.00 41.41 163 THR C CA 1
ATOM 4862 C C . THR C 1 164 ? 47.958 25.255 37.621 1.00 40.57 163 THR C C 1
ATOM 4863 O O . THR C 1 164 ? 49.111 25.248 37.201 1.00 38.73 163 THR C O 1
ATOM 4867 N N . PHE C 1 165 ? 47.655 25.217 38.921 1.00 39.30 164 PHE C N 1
ATOM 4868 C CA . PHE C 1 165 ? 48.673 25.229 39.982 1.00 38.57 164 PHE C CA 1
ATOM 4869 C C . PHE C 1 165 ? 49.480 26.530 39.983 1.00 38.47 164 PHE C C 1
ATOM 4870 O O . PHE C 1 165 ? 50.601 26.580 40.454 1.00 40.27 164 PHE C O 1
ATOM 4878 N N . GLN C 1 166 ? 48.881 27.583 39.460 1.00 37.96 165 GLN C N 1
ATOM 4879 C CA . GLN C 1 166 ? 49.427 28.934 39.533 1.00 39.30 165 GLN C CA 1
ATOM 4880 C C . GLN C 1 166 ? 49.616 29.360 40.984 1.00 37.84 165 GLN C C 1
ATOM 4881 O O . GLN C 1 166 ? 48.744 29.129 41.822 1.00 37.87 165 GLN C O 1
ATOM 4887 N N . LYS C 1 167 ? 50.738 29.999 41.277 1.00 35.82 166 LYS C N 1
ATOM 4888 C CA . LYS C 1 167 ? 50.944 30.586 42.586 1.00 36.51 166 LYS C CA 1
ATOM 4889 C C . LYS C 1 167 ? 50.038 31.817 42.711 1.00 37.34 166 LYS C C 1
ATOM 4890 O O . LYS C 1 167 ? 50.013 32.653 41.826 1.00 38.94 166 LYS C O 1
ATOM 4896 N N . LEU C 1 168 ? 49.284 31.906 43.800 1.00 38.27 167 LEU C N 1
ATOM 4897 C CA . LEU C 1 168 ? 48.283 32.953 43.969 1.00 38.79 167 LEU C CA 1
ATOM 4898 C C . LEU C 1 168 ? 48.515 33.744 45.236 1.00 38.85 167 LEU C C 1
ATOM 4899 O O . LEU C 1 168 ? 48.062 34.877 45.348 1.00 41.67 167 LEU C O 1
ATOM 4904 N N . GLY C 1 169 ? 49.205 33.128 46.197 1.00 38.48 168 GLY C N 1
ATOM 4905 C CA . GLY C 1 169 ? 49.552 33.753 47.469 1.00 35.37 168 GLY C CA 1
ATOM 4906 C C . GLY C 1 169 ? 50.946 33.283 47.825 1.00 37.79 168 GLY C C 1
ATOM 4907 O O . GLY C 1 169 ? 51.527 32.468 47.096 1.00 37.50 168 GLY C O 1
ATOM 4908 N N . PRO C 1 170 ? 51.505 33.781 48.945 1.00 35.91 169 PRO C N 1
ATOM 4909 C CA . PRO C 1 170 ? 52.859 33.367 49.339 1.00 34.36 169 PRO C CA 1
ATOM 4910 C C . PRO C 1 170 ? 53.044 31.867 49.526 1.00 34.60 169 PRO C C 1
ATOM 4911 O O . PRO C 1 170 ? 54.166 31.395 49.447 1.00 32.99 169 PRO C O 1
ATOM 4915 N N . GLU C 1 171 ? 51.970 31.117 49.796 1.00 35.34 170 GLU C N 1
ATOM 4916 C CA . GLU C 1 171 ? 52.127 29.701 50.156 1.00 36.94 170 GLU C CA 1
ATOM 4917 C C . GLU C 1 171 ? 51.409 28.680 49.269 1.00 34.77 170 GLU C C 1
ATOM 4918 O O . GLU C 1 171 ? 51.351 27.503 49.602 1.00 34.41 170 GLU C O 1
ATOM 4924 N N . THR C 1 172 ? 50.902 29.121 48.125 1.00 32.35 171 THR C N 1
ATOM 4925 C CA . THR C 1 172 ? 50.100 28.259 47.270 1.00 32.03 171 THR C CA 1
ATOM 4926 C C . THR C 1 172 ? 50.918 27.037 46.887 1.00 34.29 171 THR C C 1
ATOM 4927 O O . THR C 1 172 ? 52.058 27.193 46.422 1.00 30.49 171 THR C O 1
ATOM 4931 N N . ILE C 1 173 ? 50.354 25.835 47.076 1.00 31.95 172 ILE C N 1
ATOM 4932 C CA . ILE C 1 173 ? 51.011 24.609 46.582 1.00 35.46 172 ILE C CA 1
ATOM 4933 C C . ILE C 1 173 ? 51.165 24.674 45.046 1.00 35.58 172 ILE C C 1
ATOM 4934 O O . ILE C 1 173 ? 50.441 25.441 44.381 1.00 34.40 172 ILE C O 1
ATOM 4939 N N . GLY C 1 174 ? 52.098 23.899 44.490 1.00 31.16 173 GLY C N 1
ATOM 4940 C CA . GLY C 1 174 ? 52.363 23.960 43.056 1.00 31.44 173 GLY C CA 1
ATOM 4941 C C . GLY C 1 174 ? 52.263 22.659 42.279 1.00 32.65 173 GLY C C 1
ATOM 4942 O O . GLY C 1 174 ? 52.417 22.664 41.043 1.00 31.65 173 GLY C O 1
ATOM 4943 N N . THR C 1 175 ? 52.019 21.536 42.971 1.00 31.18 174 THR C N 1
ATOM 4944 C CA . THR C 1 175 ? 52.083 20.216 42.308 1.00 26.75 174 THR C CA 1
ATOM 4945 C C . THR C 1 175 ? 50.971 19.278 42.792 1.00 28.76 174 THR C C 1
ATOM 4946 O O . THR C 1 175 ? 50.446 19.458 43.870 1.00 27.97 174 THR C O 1
ATOM 4950 N N . ALA C 1 176 ? 50.636 18.284 41.970 1.00 28.64 175 ALA C N 1
ATOM 4951 C CA . ALA C 1 176 ? 49.653 17.261 42.284 1.00 27.88 175 ALA C CA 1
ATOM 4952 C C . ALA C 1 176 ? 50.159 16.464 43.471 1.00 31.15 175 ALA C C 1
ATOM 4953 O O . ALA C 1 176 ? 49.347 16.060 44.311 1.00 33.41 175 ALA C O 1
ATOM 4955 N N . ALA C 1 177 ? 51.485 16.249 43.547 1.00 26.92 176 ALA C N 1
ATOM 4956 C CA . ALA C 1 177 ? 52.057 15.496 44.662 1.00 29.28 176 ALA C CA 1
ATOM 4957 C C . ALA C 1 177 ? 51.825 16.195 46.005 1.00 31.73 176 ALA C C 1
ATOM 4958 O O . ALA C 1 177 ? 51.525 15.536 47.001 1.00 34.68 176 ALA C O 1
ATOM 4960 N N . GLU C 1 178 ? 51.970 17.521 46.024 1.00 31.48 177 GLU C N 1
ATOM 4961 C CA . GLU C 1 178 ? 51.667 18.345 47.193 1.00 33.80 177 GLU C CA 1
ATOM 4962 C C . GLU C 1 178 ? 50.165 18.346 47.511 1.00 34.28 177 GLU C C 1
ATOM 4963 O O . GLU C 1 178 ? 49.798 18.276 48.663 1.00 33.42 177 GLU C O 1
ATOM 4969 N N . LEU C 1 179 ? 49.302 18.430 46.494 1.00 32.53 178 LEU C N 1
ATOM 4970 C CA . LEU C 1 179 ? 47.873 18.359 46.735 1.00 34.99 178 LEU C CA 1
ATOM 4971 C C . LEU C 1 179 ? 47.513 17.043 47.464 1.00 37.11 178 LEU C C 1
ATOM 4972 O O . LEU C 1 179 ? 46.888 17.093 48.526 1.00 39.12 178 LEU C O 1
ATOM 4977 N N . GLU C 1 180 ? 47.950 15.894 46.935 1.00 36.47 179 GLU C N 1
ATOM 4978 C CA . GLU C 1 180 ? 47.677 14.590 47.565 1.00 39.13 179 GLU C CA 1
ATOM 4979 C C . GLU C 1 180 ? 48.089 14.547 49.019 1.00 38.48 179 GLU C C 1
ATOM 4980 O O . GLU C 1 180 ? 47.410 13.917 49.844 1.00 37.92 179 GLU C O 1
ATOM 4986 N N . ARG C 1 181 ? 49.209 15.200 49.338 1.00 37.02 180 ARG C N 1
ATOM 4987 C CA . ARG C 1 181 ? 49.676 15.213 50.710 1.00 37.48 180 ARG C CA 1
ATOM 4988 C C . ARG C 1 181 ? 48.734 16.039 51.583 1.00 38.68 180 ARG C C 1
ATOM 4989 O O . ARG C 1 181 ? 48.460 15.675 52.726 1.00 43.14 180 ARG C O 1
ATOM 4997 N N . GLU C 1 182 ? 48.200 17.121 51.026 1.00 39.86 181 GLU C N 1
ATOM 4998 C CA . GLU C 1 182 ? 47.203 17.946 51.718 1.00 38.15 181 GLU C CA 1
ATOM 4999 C C . GLU C 1 182 ? 45.899 17.212 51.901 1.00 36.74 181 GLU C C 1
ATOM 5000 O O . GLU C 1 182 ? 45.241 17.397 52.922 1.00 37.82 181 GLU C O 1
ATOM 5006 N N . LEU C 1 183 ? 45.513 16.388 50.927 1.00 34.94 182 LEU C N 1
ATOM 5007 C CA . LEU C 1 183 ? 44.280 15.591 51.054 1.00 33.04 182 LEU C CA 1
ATOM 5008 C C . LEU C 1 183 ? 44.424 14.578 52.180 1.00 37.18 182 LEU C C 1
ATOM 5009 O O . LEU C 1 183 ? 43.497 14.424 52.998 1.00 34.63 182 LEU C O 1
ATOM 5014 N N . ALA C 1 184 ? 45.602 13.935 52.270 1.00 38.53 183 ALA C N 1
ATOM 5015 C CA . ALA C 1 184 ? 45.858 12.974 53.356 1.00 39.30 183 ALA C CA 1
ATOM 5016 C C . ALA C 1 184 ? 45.701 13.641 54.717 1.00 39.89 183 ALA C C 1
ATOM 5017 O O . ALA C 1 184 ? 45.111 13.050 55.620 1.00 42.94 183 ALA C O 1
ATOM 5019 N N . LYS C 1 185 ? 46.187 14.875 54.843 1.00 37.55 184 LYS C N 1
ATOM 5020 C CA . LYS C 1 185 ? 46.123 15.619 56.103 1.00 39.49 184 LYS C CA 1
ATOM 5021 C C . LYS C 1 185 ? 44.700 16.015 56.447 1.00 38.41 184 LYS C C 1
ATOM 5022 O O . LYS C 1 185 ? 44.273 15.951 57.608 1.00 40.10 184 LYS C O 1
ATOM 5028 N N . VAL C 1 186 ? 43.974 16.435 55.427 1.00 36.50 185 VAL C N 1
ATOM 5029 C CA . VAL C 1 186 ? 42.557 16.703 55.553 1.00 35.63 185 VAL C CA 1
ATOM 5030 C C . VAL C 1 186 ? 41.806 15.455 56.022 1.00 34.26 185 VAL C C 1
ATOM 5031 O O . VAL C 1 186 ? 41.019 15.544 56.961 1.00 36.02 185 VAL C O 1
ATOM 5035 N N . ARG C 1 187 ? 42.063 14.297 55.410 1.00 35.20 186 ARG C N 1
ATOM 5036 C CA . ARG C 1 187 ? 41.382 13.044 55.830 1.00 37.35 186 ARG C CA 1
ATOM 5037 C C . ARG C 1 187 ? 41.662 12.726 57.285 1.00 38.65 186 ARG C C 1
ATOM 5038 O O . ARG C 1 187 ? 40.819 12.161 57.967 1.00 43.60 186 ARG C O 1
ATOM 5046 N N . GLU C 1 188 ? 42.857 13.075 57.734 1.00 39.80 187 GLU C N 1
ATOM 5047 C CA . GLU C 1 188 ? 43.322 12.817 59.089 1.00 43.55 187 GLU C CA 1
ATOM 5048 C C . GLU C 1 188 ? 42.705 13.803 60.104 1.00 43.94 187 GLU C C 1
ATOM 5049 O O . GLU C 1 188 ? 42.419 13.410 61.213 1.00 42.53 187 GLU C O 1
ATOM 5055 N N . GLN C 1 189 ? 42.497 15.067 59.717 1.00 44.30 188 GLN C N 1
ATOM 5056 C CA . GLN C 1 189 ? 41.829 16.078 60.582 1.00 44.56 188 GLN C CA 1
ATOM 5057 C C . GLN C 1 189 ? 40.276 16.054 60.551 1.00 41.06 188 GLN C C 1
ATOM 5058 O O . GLN C 1 189 ? 39.625 16.384 61.544 1.00 38.86 188 GLN C O 1
ATOM 5064 N N . GLY C 1 190 ? 39.685 15.730 59.409 1.00 37.30 189 GLY C N 1
ATOM 5065 C CA . GLY C 1 190 ? 38.233 15.881 59.251 1.00 38.23 189 GLY C CA 1
ATOM 5066 C C . GLY C 1 190 ? 37.842 17.257 58.717 1.00 42.04 189 GLY C C 1
ATOM 5067 O O . GLY C 1 190 ? 36.665 17.545 58.516 1.00 42.62 189 GLY C O 1
ATOM 5068 N N . PHE C 1 191 ? 38.836 18.120 58.477 1.00 41.73 190 PHE C N 1
ATOM 5069 C CA . PHE C 1 191 ? 38.568 19.450 57.926 1.00 38.75 190 PHE C CA 1
ATOM 5070 C C . PHE C 1 191 ? 39.813 19.959 57.245 1.00 36.89 190 PHE C C 1
ATOM 5071 O O . PHE C 1 191 ? 40.901 19.461 57.508 1.00 36.32 190 PHE C O 1
ATOM 5079 N N . ALA C 1 192 ? 39.647 20.956 56.377 1.00 37.63 191 ALA C N 1
ATOM 5080 C CA . ALA C 1 192 ? 40.773 21.588 55.704 1.00 37.74 191 ALA C CA 1
ATOM 5081 C C . ALA C 1 192 ? 41.003 22.972 56.284 1.00 40.47 191 ALA C C 1
ATOM 5082 O O . ALA C 1 192 ? 40.051 23.706 56.514 1.00 42.04 191 ALA C O 1
ATOM 5084 N N . LEU C 1 193 ? 42.262 23.306 56.550 1.00 40.81 192 LEU C N 1
ATOM 5085 C CA . LEU C 1 193 ? 42.659 24.660 56.949 1.00 42.06 192 LEU C CA 1
ATOM 5086 C C . LEU C 1 193 ? 43.782 25.100 56.027 1.00 41.95 192 LEU C C 1
ATOM 5087 O O . LEU C 1 193 ? 44.757 24.372 55.834 1.00 42.36 192 LEU C O 1
ATOM 5092 N N . THR C 1 194 ? 43.622 26.268 55.418 1.00 40.15 193 THR C N 1
ATOM 5093 C CA . THR C 1 194 ? 44.629 26.804 54.540 1.00 40.27 193 THR C CA 1
ATOM 5094 C C . THR C 1 194 ? 44.832 28.246 54.938 1.00 38.40 193 THR C C 1
ATOM 5095 O O . THR C 1 194 ? 43.911 28.884 55.457 1.00 38.08 193 THR C O 1
ATOM 5099 N N . SER C 1 195 ? 46.044 28.751 54.736 1.00 34.65 194 SER C N 1
ATOM 5100 C CA . SER C 1 195 ? 46.268 30.178 54.846 1.00 36.86 194 SER C CA 1
ATOM 5101 C C . SER C 1 195 ? 47.334 30.652 53.860 1.00 36.20 194 SER C C 1
ATOM 5102 O O . SER C 1 195 ? 48.301 29.943 53.603 1.00 33.13 194 SER C O 1
ATOM 5105 N N . GLU C 1 196 ? 47.135 31.845 53.308 1.00 35.30 195 GLU C N 1
ATOM 5106 C CA . GLU C 1 196 ? 48.075 32.473 52.363 1.00 37.58 195 GLU C CA 1
ATOM 5107 C C . GLU C 1 196 ? 48.193 31.708 51.060 1.00 36.28 195 GLU C C 1
ATOM 5108 O O . GLU C 1 196 ? 49.151 31.923 50.307 1.00 35.86 195 GLU C O 1
ATOM 5114 N N . GLU C 1 197 ? 47.238 30.826 50.769 1.00 33.74 196 GLU C N 1
ATOM 5115 C CA . GLU C 1 197 ? 47.321 30.078 49.505 1.00 32.72 196 GLU C CA 1
ATOM 5116 C C . GLU C 1 197 ? 46.499 30.684 48.367 1.00 37.20 196 GLU C C 1
ATOM 5117 O O . GLU C 1 197 ? 46.910 30.612 47.194 1.00 39.08 196 GLU C O 1
ATOM 5123 N N . LEU C 1 198 ? 45.347 31.279 48.699 1.00 34.83 197 LEU C N 1
ATOM 5124 C CA . LEU C 1 198 ? 44.501 31.889 47.674 1.00 36.12 197 LEU C CA 1
ATOM 5125 C C . LEU C 1 198 ? 44.869 33.356 47.534 1.00 34.41 197 LEU C C 1
ATOM 5126 O O . LEU C 1 198 ? 44.928 33.899 46.433 1.00 36.22 197 LEU C O 1
ATOM 5131 N N . GLU C 1 199 ? 45.164 33.991 48.657 1.00 32.28 198 GLU C N 1
ATOM 5132 C CA . GLU C 1 199 ? 45.559 35.362 48.631 1.00 35.14 198 GLU C CA 1
ATOM 5133 C C . GLU C 1 199 ? 46.277 35.687 49.910 1.00 34.72 198 GLU C C 1
ATOM 5134 O O . GLU C 1 199 ? 45.991 35.089 50.932 1.00 36.92 198 GLU C O 1
ATOM 5140 N N . LYS C 1 200 ? 47.209 36.631 49.858 1.00 35.61 199 LYS C N 1
ATOM 5141 C CA . LYS C 1 200 ? 47.938 37.048 51.061 1.00 37.42 199 LYS C CA 1
ATOM 5142 C C . LYS C 1 200 ? 46.950 37.452 52.170 1.00 37.11 199 LYS C C 1
ATOM 5143 O O . LYS C 1 200 ? 46.019 38.238 51.944 1.00 36.93 199 LYS C O 1
ATOM 5149 N N . GLY C 1 201 ? 47.125 36.870 53.351 1.00 37.46 200 GLY C N 1
ATOM 5150 C CA . GLY C 1 201 ? 46.316 37.233 54.514 1.00 39.01 200 GLY C CA 1
ATOM 5151 C C . GLY C 1 201 ? 45.045 36.431 54.719 1.00 40.16 200 GLY C C 1
ATOM 5152 O O . GLY C 1 201 ? 44.409 36.525 55.773 1.00 41.75 200 GLY C O 1
ATOM 5153 N N . LEU C 1 202 ? 44.677 35.634 53.723 1.00 37.52 201 LEU C N 1
ATOM 5154 C CA . LEU C 1 202 ? 43.423 34.897 53.765 1.00 37.09 201 LEU C CA 1
ATOM 5155 C C . LEU C 1 202 ? 43.596 33.507 54.392 1.00 35.58 201 LEU C C 1
ATOM 5156 O O . LEU C 1 202 ? 44.464 32.733 53.999 1.00 35.25 201 LEU C O 1
ATOM 5161 N N . ILE C 1 203 ? 42.764 33.232 55.388 1.00 36.49 202 ILE C N 1
ATOM 5162 C CA . ILE C 1 203 ? 42.798 31.994 56.156 1.00 36.70 202 ILE C CA 1
ATOM 5163 C C . ILE C 1 203 ? 41.417 31.376 56.083 1.00 39.15 202 ILE C C 1
ATOM 5164 O O . ILE C 1 203 ? 40.434 32.043 56.344 1.00 41.59 202 ILE C O 1
ATOM 5169 N N . SER C 1 204 ? 41.347 30.095 55.752 1.00 40.10 203 SER C N 1
ATOM 5170 C CA . SER C 1 204 ? 40.079 29.474 55.451 1.00 39.84 203 SER C CA 1
ATOM 5171 C C . SER C 1 204 ? 39.943 28.109 56.081 1.00 39.23 203 SER C C 1
ATOM 5172 O O . SER C 1 204 ? 40.908 27.371 56.188 1.00 42.82 203 SER C O 1
ATOM 5175 N N . LEU C 1 205 ? 38.732 27.817 56.522 1.00 39.93 204 LEU C N 1
ATOM 5176 C CA . LEU C 1 205 ? 38.325 26.529 57.066 1.00 42.18 204 LEU C CA 1
ATOM 5177 C C . LEU C 1 205 ? 37.213 25.945 56.213 1.00 40.14 204 LEU C C 1
ATOM 5178 O O . LEU C 1 205 ? 36.367 26.697 55.716 1.00 40.88 204 LEU C O 1
ATOM 5183 N N . ALA C 1 206 ? 37.203 24.622 56.046 1.00 35.31 205 ALA C N 1
ATOM 5184 C CA . ALA C 1 206 ? 36.093 23.961 55.382 1.00 37.13 205 ALA C CA 1
ATOM 5185 C C . ALA C 1 206 ? 35.985 22.555 55.899 1.00 39.58 205 ALA C C 1
ATOM 5186 O O . ALA C 1 206 ? 37.012 21.899 56.162 1.00 40.37 205 ALA C O 1
ATOM 5188 N N . ALA C 1 207 ? 34.738 22.110 56.060 1.00 39.52 206 ALA C N 1
ATOM 5189 C CA . ALA C 1 207 ? 34.417 20.736 56.466 1.00 38.07 206 ALA C CA 1
ATOM 5190 C C . ALA C 1 207 ? 33.396 20.103 55.506 1.00 35.76 206 ALA C C 1
ATOM 5191 O O . ALA C 1 207 ? 32.545 20.805 54.967 1.00 38.10 206 ALA C O 1
ATOM 5193 N N . PRO C 1 208 ? 33.498 18.782 55.274 1.00 34.86 207 PRO C N 1
ATOM 5194 C CA . PRO C 1 208 ? 32.627 18.093 54.329 1.00 32.46 207 PRO C CA 1
ATOM 5195 C C . PRO C 1 208 ? 31.203 17.879 54.820 1.00 36.51 207 PRO C C 1
ATOM 5196 O O . PRO C 1 208 ? 30.967 17.633 56.018 1.00 35.99 207 PRO C O 1
ATOM 5200 N N . VAL C 1 209 ? 30.281 17.956 53.864 1.00 36.37 208 VAL C N 1
ATOM 5201 C CA . VAL C 1 209 ? 28.874 17.651 54.039 1.00 34.12 208 VAL C CA 1
ATOM 5202 C C . VAL C 1 209 ? 28.582 16.380 53.259 1.00 34.60 208 VAL C C 1
ATOM 5203 O O . VAL C 1 209 ? 28.854 16.307 52.065 1.00 35.06 208 VAL C O 1
ATOM 5207 N N . HIS C 1 210 ? 28.011 15.393 53.934 1.00 36.24 209 HIS C N 1
ATOM 5208 C CA . HIS C 1 210 ? 27.549 14.172 53.286 1.00 37.28 209 HIS C CA 1
ATOM 5209 C C . HIS C 1 210 ? 26.049 14.144 53.029 1.00 37.90 209 HIS C C 1
ATOM 5210 O O . HIS C 1 210 ? 25.265 14.801 53.721 1.00 38.55 209 HIS C O 1
ATOM 5217 N N . ASP C 1 211 ? 25.644 13.360 52.036 1.00 36.73 210 ASP C N 1
ATOM 5218 C CA . ASP C 1 211 ? 24.243 13.046 51.886 1.00 38.23 210 ASP C CA 1
ATOM 5219 C C . ASP C 1 211 ? 23.992 11.574 52.249 1.00 38.55 210 ASP C C 1
ATOM 5220 O O . ASP C 1 211 ? 24.916 10.873 52.679 1.00 38.46 210 ASP C O 1
ATOM 5225 N N . ALA C 1 212 ? 22.755 11.122 52.077 1.00 36.84 211 ALA C N 1
ATOM 5226 C CA . ALA C 1 212 ? 22.352 9.781 52.481 1.00 39.69 211 ALA C CA 1
ATOM 5227 C C . ALA C 1 212 ? 23.207 8.678 51.865 1.00 42.17 211 ALA C C 1
ATOM 5228 O O . ALA C 1 212 ? 23.471 7.671 52.515 1.00 44.28 211 ALA C O 1
ATOM 5230 N N . GLY C 1 213 ? 23.629 8.862 50.614 1.00 43.77 212 GLY C N 1
ATOM 5231 C CA . GLY C 1 213 ? 24.513 7.894 49.948 1.00 45.25 212 GLY C CA 1
ATOM 5232 C C . GLY C 1 213 ? 25.942 7.882 50.485 1.00 44.56 212 GLY C C 1
ATOM 5233 O O . GLY C 1 213 ? 26.704 6.963 50.207 1.00 45.20 212 GLY C O 1
ATOM 5234 N N . GLY C 1 214 ? 26.313 8.905 51.245 1.00 44.24 213 GLY C N 1
ATOM 5235 C CA . GLY C 1 214 ? 27.663 8.992 51.813 1.00 45.37 213 GLY C CA 1
ATOM 5236 C C . GLY C 1 214 ? 28.665 9.745 50.954 1.00 46.06 213 GLY C C 1
ATOM 5237 O O . GLY C 1 214 ? 29.850 9.761 51.256 1.00 46.64 213 GLY C O 1
ATOM 5238 N N . THR C 1 215 ? 28.192 10.348 49.867 1.00 47.06 214 THR C N 1
ATOM 5239 C CA . THR C 1 215 ? 29.010 11.220 49.021 1.00 46.36 214 THR C CA 1
ATOM 5240 C C . THR C 1 215 ? 29.195 12.548 49.742 1.00 45.34 214 THR C C 1
ATOM 5241 O O . THR C 1 215 ? 28.254 13.048 50.370 1.00 46.18 214 THR C O 1
ATOM 5245 N N . VAL C 1 216 ? 30.395 13.116 49.665 1.00 42.91 215 VAL C N 1
ATOM 5246 C CA . VAL C 1 216 ? 30.603 14.509 50.065 1.00 40.61 215 VAL C CA 1
ATOM 5247 C C . VAL C 1 216 ? 29.980 15.387 48.966 1.00 40.61 215 VAL C C 1
ATOM 5248 O O . VAL C 1 216 ? 30.527 15.485 47.880 1.00 40.24 215 VAL C O 1
ATOM 5252 N N . VAL C 1 217 ? 28.817 15.984 49.228 1.00 37.89 216 VAL C N 1
ATOM 5253 C CA . VAL C 1 217 ? 28.138 16.806 48.206 1.00 36.07 216 VAL C CA 1
ATOM 5254 C C . VAL C 1 217 ? 28.435 18.316 48.322 1.00 35.53 216 VAL C C 1
ATOM 5255 O O . VAL C 1 217 ? 28.065 19.110 47.454 1.00 35.23 216 VAL C O 1
ATOM 5259 N N . GLY C 1 218 ? 29.066 18.718 49.416 1.00 36.78 217 GLY C N 1
ATOM 5260 C CA . GLY C 1 218 ? 29.305 20.129 49.678 1.00 36.72 217 GLY C CA 1
ATOM 5261 C C . GLY C 1 218 ? 30.245 20.326 50.840 1.00 37.21 217 GLY C C 1
ATOM 5262 O O . GLY C 1 218 ? 30.679 19.356 51.477 1.00 38.32 217 GLY C O 1
ATOM 5263 N N . VAL C 1 219 ? 30.609 21.581 51.076 1.00 36.99 218 VAL C N 1
ATOM 5264 C CA . VAL C 1 219 ? 31.372 21.955 52.269 1.00 36.24 218 VAL C CA 1
ATOM 5265 C C . VAL C 1 219 ? 30.749 23.172 52.919 1.00 36.94 218 VAL C C 1
ATOM 5266 O O . VAL C 1 219 ? 30.167 24.003 52.246 1.00 37.54 218 VAL C O 1
ATOM 5270 N N . VAL C 1 220 ? 30.835 23.235 54.242 1.00 38.09 219 VAL C N 1
ATOM 5271 C CA . VAL C 1 220 ? 30.533 24.450 54.974 1.00 36.66 219 VAL C CA 1
ATOM 5272 C C . VAL C 1 220 ? 31.897 25.123 55.209 1.00 39.06 219 VAL C C 1
ATOM 5273 O O . VAL C 1 220 ? 32.849 24.479 55.691 1.00 38.04 219 VAL C O 1
ATOM 5277 N N . ALA C 1 221 ? 31.994 26.405 54.863 1.00 37.90 220 ALA C N 1
ATOM 5278 C CA . ALA C 1 221 ? 33.272 27.104 54.890 1.00 35.97 220 ALA C CA 1
ATOM 5279 C C . ALA C 1 221 ? 33.165 28.438 55.586 1.00 36.97 220 ALA C C 1
ATOM 5280 O O . ALA C 1 221 ? 32.109 29.046 55.623 1.00 39.13 220 ALA C O 1
ATOM 5282 N N . CYS C 1 222 ? 34.298 28.913 56.066 1.00 38.71 221 CYS C N 1
ATOM 5283 C CA . CYS C 1 222 ? 34.382 30.113 56.874 1.00 42.29 221 CYS C CA 1
ATOM 5284 C C . CYS C 1 222 ? 35.812 30.638 56.680 1.00 42.04 221 CYS C C 1
ATOM 5285 O O . CYS C 1 222 ? 36.762 29.855 56.724 1.00 39.95 221 CYS C O 1
ATOM 5288 N N . SER C 1 223 ? 35.972 31.942 56.446 1.00 41.95 222 SER C N 1
ATOM 5289 C CA . SER C 1 223 ? 37.320 32.531 56.336 1.00 39.56 222 SER C CA 1
ATOM 5290 C C . SER C 1 223 ? 37.512 33.720 57.258 1.00 41.72 222 SER C C 1
ATOM 5291 O O . SER C 1 223 ? 36.553 34.411 57.620 1.00 43.40 222 SER C O 1
ATOM 5294 N N . THR C 1 224 ? 38.774 33.981 57.584 1.00 39.27 223 THR C N 1
ATOM 5295 C CA . THR C 1 224 ? 39.169 35.167 58.317 1.00 36.46 223 THR C CA 1
ATOM 5296 C C . THR C 1 224 ? 40.460 35.776 57.729 1.00 35.66 223 THR C C 1
ATOM 5297 O O . THR C 1 224 ? 41.035 35.238 56.785 1.00 38.56 223 THR C O 1
ATOM 5301 N N . SER C 1 225 ? 40.874 36.912 58.280 1.00 33.88 224 SER C N 1
ATOM 5302 C CA . SER C 1 225 ? 42.106 37.595 57.899 1.00 33.53 224 SER C CA 1
ATOM 5303 C C . SER C 1 225 ? 43.155 37.411 58.988 1.00 34.31 224 SER C C 1
ATOM 5304 O O . SER C 1 225 ? 42.829 37.462 60.184 1.00 33.17 224 SER C O 1
ATOM 5307 N N . SER C 1 226 ? 44.405 37.218 58.563 1.00 35.13 225 SER C N 1
ATOM 5308 C CA . SER C 1 226 ? 45.548 37.077 59.466 1.00 36.65 225 SER C CA 1
ATOM 5309 C C . SER C 1 226 ? 45.819 38.378 60.237 1.00 36.67 225 SER C C 1
ATOM 5310 O O . SER C 1 226 ? 46.559 38.395 61.212 1.00 36.51 225 SER C O 1
ATOM 5313 N N . ALA C 1 227 ? 45.217 39.460 59.778 1.00 37.03 226 ALA C N 1
ATOM 5314 C CA . ALA C 1 227 ? 45.216 40.736 60.499 1.00 37.91 226 ALA C CA 1
ATOM 5315 C C . ALA C 1 227 ? 44.189 40.752 61.645 1.00 37.66 226 ALA C C 1
ATOM 5316 O O . ALA C 1 227 ? 44.229 41.629 62.509 1.00 38.41 226 ALA C O 1
ATOM 5318 N N . ARG C 1 228 ? 43.280 39.784 61.651 1.00 35.84 227 ARG C N 1
ATOM 5319 C CA . ARG C 1 228 ? 42.282 39.683 62.713 1.00 36.92 227 ARG C CA 1
ATOM 5320 C C . ARG C 1 228 ? 42.517 38.515 63.680 1.00 35.02 227 ARG C C 1
ATOM 5321 O O . ARG C 1 228 ? 42.176 38.592 64.862 1.00 36.96 227 ARG C O 1
ATOM 5329 N N . ASN C 1 229 ? 43.005 37.415 63.127 1.00 32.83 228 ASN C N 1
ATOM 5330 C CA . ASN C 1 229 ? 43.231 36.150 63.837 1.00 35.68 228 ASN C CA 1
ATOM 5331 C C . ASN C 1 229 ? 44.427 35.433 63.238 1.00 35.69 228 ASN C C 1
ATOM 5332 O O . ASN C 1 229 ? 44.634 35.465 62.016 1.00 35.81 228 ASN C O 1
ATOM 5337 N N . THR C 1 230 ? 45.194 34.750 64.077 1.00 36.25 229 THR C N 1
ATOM 5338 C CA . THR C 1 230 ? 46.170 33.788 63.582 1.00 33.73 229 THR C CA 1
ATOM 5339 C C . THR C 1 230 ? 45.422 32.528 63.111 1.00 36.88 229 THR C C 1
ATOM 5340 O O . THR C 1 230 ? 44.266 32.320 63.498 1.00 37.43 229 THR C O 1
ATOM 5344 N N . PRO C 1 231 ? 46.060 31.689 62.261 1.00 37.00 230 PRO C N 1
ATOM 5345 C CA . PRO C 1 231 ? 45.423 30.425 61.846 1.00 37.74 230 PRO C CA 1
ATOM 5346 C C . PRO C 1 231 ? 45.020 29.529 63.026 1.00 37.29 230 PRO C C 1
ATOM 5347 O O . PRO C 1 231 ? 43.949 28.912 62.995 1.00 38.40 230 PRO C O 1
ATOM 5351 N N . ALA C 1 232 ? 45.856 29.477 64.053 1.00 35.77 231 ALA C N 1
ATOM 5352 C CA . ALA C 1 232 ? 45.566 28.688 65.249 1.00 36.88 231 ALA C CA 1
ATOM 5353 C C . ALA C 1 232 ? 44.396 29.246 66.077 1.00 36.75 231 ALA C C 1
ATOM 5354 O O . ALA C 1 232 ? 43.572 28.482 66.568 1.00 40.04 231 ALA C O 1
ATOM 5356 N N . GLN C 1 233 ? 44.318 30.564 66.241 1.00 35.66 232 GLN C N 1
ATOM 5357 C CA . GLN C 1 233 ? 43.145 31.177 66.866 1.00 34.23 232 GLN C CA 1
ATOM 5358 C C . GLN C 1 233 ? 41.849 30.868 66.082 1.00 35.05 232 GLN C C 1
ATOM 5359 O O . GLN C 1 233 ? 40.823 30.493 66.660 1.00 34.32 232 GLN C O 1
ATOM 5365 N N . PHE C 1 234 ? 41.884 31.044 64.764 1.00 35.66 233 PHE C N 1
ATOM 5366 C CA . PHE C 1 234 ? 40.707 30.761 63.952 1.00 36.38 233 PHE C CA 1
ATOM 5367 C C . PHE C 1 234 ? 40.261 29.285 64.044 1.00 35.71 233 PHE C C 1
ATOM 5368 O O . PHE C 1 234 ? 39.070 28.995 64.182 1.00 35.84 233 PHE C O 1
ATOM 5376 N N . ARG C 1 235 ? 41.229 28.372 63.962 1.00 37.20 234 ARG C N 1
ATOM 5377 C CA . ARG C 1 235 ? 40.982 26.941 64.046 1.00 40.81 234 ARG C CA 1
ATOM 5378 C C . ARG C 1 235 ? 40.302 26.588 65.381 1.00 41.89 234 ARG C C 1
ATOM 5379 O O . ARG C 1 235 ? 39.266 25.915 65.397 1.00 40.60 234 ARG C O 1
ATOM 5387 N N . GLU C 1 236 ? 40.853 27.094 66.485 1.00 42.50 235 GLU C N 1
ATOM 5388 C CA . GLU C 1 236 ? 40.290 26.845 67.809 1.00 44.46 235 GLU C CA 1
ATOM 5389 C C . GLU C 1 236 ? 38.887 27.455 67.999 1.00 44.24 235 GLU C C 1
ATOM 5390 O O . GLU C 1 236 ? 37.990 26.804 68.535 1.00 44.43 235 GLU C O 1
ATOM 5396 N N . GLN C 1 237 ? 38.692 28.695 67.561 1.00 43.70 236 GLN C N 1
ATOM 5397 C CA . GLN C 1 237 ? 37.395 29.355 67.740 1.00 43.82 236 GLN C CA 1
ATOM 5398 C C . GLN C 1 237 ? 36.310 28.789 66.813 1.00 43.81 236 GLN C C 1
ATOM 5399 O O . GLN C 1 237 ? 35.159 28.670 67.220 1.00 45.80 236 GLN C O 1
ATOM 5405 N N . ALA C 1 238 ? 36.680 28.433 65.582 1.00 40.53 237 ALA C N 1
ATOM 5406 C CA . ALA C 1 238 ? 35.699 28.195 64.523 1.00 39.01 237 ALA C CA 1
ATOM 5407 C C . ALA C 1 238 ? 35.437 26.727 64.105 1.00 38.48 237 ALA C C 1
ATOM 5408 O O . ALA C 1 238 ? 34.352 26.396 63.625 1.00 39.17 237 ALA C O 1
ATOM 5410 N N . VAL C 1 239 ? 36.429 25.864 64.266 1.00 37.66 238 VAL C N 1
ATOM 5411 C CA . VAL C 1 239 ? 36.304 24.475 63.845 1.00 37.94 238 VAL C CA 1
ATOM 5412 C C . VAL C 1 239 ? 35.095 23.781 64.501 1.00 39.92 238 VAL C C 1
ATOM 5413 O O . VAL C 1 239 ? 34.308 23.163 63.780 1.00 40.77 238 VAL C O 1
ATOM 5417 N N . PRO C 1 240 ? 34.938 23.877 65.855 1.00 37.38 239 PRO C N 1
ATOM 5418 C CA . PRO C 1 240 ? 33.785 23.190 66.458 1.00 39.86 239 PRO C CA 1
ATOM 5419 C C . PRO C 1 240 ? 32.448 23.453 65.745 1.00 41.90 239 PRO C C 1
ATOM 5420 O O . PRO C 1 240 ? 31.770 22.498 65.344 1.00 43.69 239 PRO C O 1
ATOM 5424 N N . CYS C 1 241 ? 32.082 24.722 65.571 1.00 42.33 240 CYS C N 1
ATOM 5425 C CA . CYS C 1 241 ? 30.783 25.062 64.981 1.00 43.27 240 CYS C CA 1
ATOM 5426 C C . CYS C 1 241 ? 30.699 24.837 63.472 1.00 43.16 240 CYS C C 1
ATOM 5427 O O . CYS C 1 241 ? 29.611 24.709 62.931 1.00 44.44 240 CYS C O 1
ATOM 5430 N N . VAL C 1 242 ? 31.841 24.814 62.795 1.00 42.31 241 VAL C N 1
ATOM 5431 C CA . VAL C 1 242 ? 31.867 24.479 61.378 1.00 38.56 241 VAL C CA 1
ATOM 5432 C C . VAL C 1 242 ? 31.635 22.981 61.235 1.00 40.00 241 VAL C C 1
ATOM 5433 O O . VAL C 1 242 ? 30.870 22.538 60.368 1.00 38.43 241 VAL C O 1
ATOM 5437 N N . LEU C 1 243 ? 32.300 22.199 62.083 1.00 40.32 242 LEU C N 1
ATOM 5438 C CA . LEU C 1 243 ? 32.055 20.757 62.153 1.00 39.65 242 LEU C CA 1
ATOM 5439 C C . LEU C 1 243 ? 30.601 20.441 62.512 1.00 38.22 242 LEU C C 1
ATOM 5440 O O . LEU C 1 243 ? 29.999 19.548 61.921 1.00 41.01 242 LEU C O 1
ATOM 5445 N N . ALA C 1 244 ? 30.040 21.173 63.466 1.00 35.14 243 ALA C N 1
ATOM 5446 C CA . ALA C 1 244 ? 28.688 20.891 63.935 1.00 35.05 243 ALA C CA 1
ATOM 5447 C C . ALA C 1 244 ? 27.631 21.244 62.884 1.00 35.98 243 ALA C C 1
ATOM 5448 O O . ALA C 1 244 ? 26.654 20.523 62.721 1.00 37.10 243 ALA C O 1
ATOM 5450 N N . ALA C 1 245 ? 27.836 22.363 62.190 1.00 35.81 244 ALA C N 1
ATOM 5451 C CA . ALA C 1 245 ? 26.966 22.810 61.104 1.00 35.39 244 ALA C CA 1
ATOM 5452 C C . ALA C 1 245 ? 27.006 21.838 59.937 1.00 35.82 244 ALA C C 1
ATOM 5453 O O . ALA C 1 245 ? 25.968 21.575 59.326 1.00 36.40 244 ALA C O 1
ATOM 5455 N N . ALA C 1 246 ? 28.196 21.316 59.625 1.00 33.56 245 ALA C N 1
ATOM 5456 C CA . ALA C 1 246 ? 28.340 20.325 58.555 1.00 34.52 245 ALA C CA 1
ATOM 5457 C C . ALA C 1 246 ? 27.634 19.004 58.906 1.00 34.60 245 ALA C C 1
ATOM 5458 O O . ALA C 1 246 ? 27.053 18.359 58.036 1.00 34.49 245 ALA C O 1
ATOM 5460 N N . ALA C 1 247 ? 27.719 18.604 60.177 1.00 34.02 246 ALA C N 1
ATOM 5461 C CA . ALA C 1 247 ? 27.082 17.374 60.665 1.00 34.90 246 ALA C CA 1
ATOM 5462 C C . ALA C 1 247 ? 25.559 17.489 60.644 1.00 34.47 246 ALA C C 1
ATOM 5463 O O . ALA C 1 247 ? 24.867 16.521 60.316 1.00 36.11 246 ALA C O 1
ATOM 5465 N N . ALA C 1 248 ? 25.047 18.668 61.007 1.00 34.22 247 ALA C N 1
ATOM 5466 C CA . ALA C 1 248 ? 23.595 18.926 61.027 1.00 33.36 247 ALA C CA 1
ATOM 5467 C C . ALA C 1 248 ? 23.104 18.953 59.611 1.00 35.32 247 ALA C C 1
ATOM 5468 O O . ALA C 1 248 ? 22.068 18.375 59.295 1.00 36.50 247 ALA C O 1
ATOM 5470 N N . LEU C 1 249 ? 23.852 19.628 58.746 1.00 34.93 248 LEU C N 1
ATOM 5471 C CA . LEU C 1 249 ? 23.437 19.739 57.361 1.00 38.40 248 LEU C CA 1
ATOM 5472 C C . LEU C 1 249 ? 23.494 18.376 56.638 1.00 40.76 248 LEU C C 1
ATOM 5473 O O . LEU C 1 249 ? 22.610 18.072 55.829 1.00 42.28 248 LEU C O 1
ATOM 5478 N N . SER C 1 250 ? 24.524 17.567 56.926 1.00 40.09 249 SER C N 1
ATOM 5479 C CA . SER C 1 250 ? 24.577 16.192 56.415 1.00 38.81 249 SER C CA 1
ATOM 5480 C C . SER C 1 250 ? 23.348 15.388 56.886 1.00 39.13 249 SER C C 1
ATOM 5481 O O . SER C 1 250 ? 22.694 14.719 56.086 1.00 40.08 249 SER C O 1
ATOM 5484 N N . ALA C 1 251 ? 23.021 15.482 58.174 1.00 36.85 250 ALA C N 1
ATOM 5485 C CA . ALA C 1 251 ? 21.812 14.850 58.706 1.00 38.06 250 ALA C CA 1
ATOM 5486 C C . ALA C 1 251 ? 20.571 15.360 57.978 1.00 37.28 250 ALA C C 1
ATOM 5487 O O . ALA C 1 251 ? 19.694 14.563 57.662 1.00 39.08 250 ALA C O 1
ATOM 5489 N N . ASP C 1 252 ? 20.515 16.665 57.681 1.00 37.17 251 ASP C N 1
ATOM 5490 C CA . ASP C 1 252 ? 19.413 17.234 56.888 1.00 38.32 251 ASP C CA 1
ATOM 5491 C C . ASP C 1 252 ? 19.323 16.510 55.551 1.00 39.24 251 ASP C C 1
ATOM 5492 O O . ASP C 1 252 ? 18.229 16.252 55.062 1.00 37.43 251 ASP C O 1
ATOM 5505 N N . GLY C 1 254 ? 20.040 13.456 54.957 1.00 41.09 253 GLY C N 1
ATOM 5506 C CA . GLY C 1 254 ? 19.779 12.024 55.146 1.00 41.97 253 GLY C CA 1
ATOM 5507 C C . GLY C 1 254 ? 20.980 11.155 55.492 1.00 43.89 253 GLY C C 1
ATOM 5508 O O . GLY C 1 254 ? 20.882 9.926 55.471 1.00 43.04 253 GLY C O 1
ATOM 5509 N N . PHE C 1 255 ? 22.109 11.785 55.818 1.00 44.09 254 PHE C N 1
ATOM 5510 C CA . PHE C 1 255 ? 23.311 11.056 56.206 1.00 46.15 254 PHE C CA 1
ATOM 5511 C C . PHE C 1 255 ? 23.152 10.373 57.569 1.00 48.72 254 PHE C C 1
ATOM 5512 O O . PHE C 1 255 ? 22.694 11.000 58.528 1.00 48.19 254 PHE C O 1
ATOM 5520 N N . ALA C 1 256 ? 23.560 9.103 57.650 1.00 51.99 255 ALA C N 1
ATOM 5521 C CA . ALA C 1 256 ? 23.373 8.298 58.869 1.00 56.98 255 ALA C CA 1
ATOM 5522 C C . ALA C 1 256 ? 24.583 8.221 59.807 1.00 59.42 255 ALA C C 1
ATOM 5523 O O . ALA C 1 256 ? 24.638 7.353 60.681 1.00 61.03 255 ALA C O 1
ATOM 5525 N N . GLY C 1 257 ? 25.539 9.131 59.646 1.00 61.15 256 GLY C N 1
ATOM 5526 C CA . GLY C 1 257 ? 26.757 9.113 60.460 1.00 62.18 256 GLY C CA 1
ATOM 5527 C C . GLY C 1 257 ? 27.767 8.132 59.893 1.00 62.80 256 GLY C C 1
ATOM 5528 O O . GLY C 1 257 ? 27.423 7.279 59.067 1.00 62.32 256 GLY C O 1
ATOM 5529 N N . ILE D 1 10 ? 2.722 -7.275 40.065 1.00 43.61 9 ILE D N 1
ATOM 5530 C CA . ILE D 1 10 ? 2.374 -6.636 41.329 1.00 42.27 9 ILE D CA 1
ATOM 5531 C C . ILE D 1 10 ? 2.273 -5.123 41.172 1.00 43.02 9 ILE D C 1
ATOM 5532 O O . ILE D 1 10 ? 3.101 -4.502 40.505 1.00 43.46 9 ILE D O 1
ATOM 5537 N N . GLN D 1 11 ? 1.255 -4.535 41.791 1.00 42.46 10 GLN D N 1
ATOM 5538 C CA . GLN D 1 11 ? 0.741 -3.240 41.360 1.00 36.49 10 GLN D CA 1
ATOM 5539 C C . GLN D 1 11 ? 1.361 -2.105 42.167 1.00 36.29 10 GLN D C 1
ATOM 5540 O O . GLN D 1 11 ? 1.568 -1.006 41.653 1.00 36.22 10 GLN D O 1
ATOM 5542 N N . SER D 1 12 ? 1.656 -2.378 43.434 1.00 37.49 11 SER D N 1
ATOM 5543 C CA . SER D 1 12 ? 2.110 -1.335 44.363 1.00 39.39 11 SER D CA 1
ATOM 5544 C C . SER D 1 12 ? 3.592 -0.967 44.207 1.00 41.41 11 SER D C 1
ATOM 5545 O O . SER D 1 12 ? 4.025 0.124 44.628 1.00 42.59 11 SER D O 1
ATOM 5548 N N . ILE D 1 13 ? 4.374 -1.868 43.611 1.00 41.81 12 ILE D N 1
ATOM 5549 C CA . ILE D 1 13 ? 5.758 -1.539 43.281 1.00 42.37 12 ILE D CA 1
ATOM 5550 C C . ILE D 1 13 ? 5.756 -0.544 42.115 1.00 42.37 12 ILE D C 1
ATOM 5551 O O . ILE D 1 13 ? 6.523 0.420 42.113 1.00 42.22 12 ILE D O 1
ATOM 5556 N N . GLU D 1 14 ? 4.860 -0.773 41.150 1.00 42.97 13 GLU D N 1
ATOM 5557 C CA . GLU D 1 14 ? 4.666 0.122 40.005 1.00 43.42 13 GLU D CA 1
ATOM 5558 C C . GLU D 1 14 ? 4.105 1.484 40.423 1.00 42.32 13 GLU D C 1
ATOM 5559 O O . GLU D 1 14 ? 4.437 2.516 39.828 1.00 41.13 13 GLU D O 1
ATOM 5565 N N . ARG D 1 15 ? 3.239 1.468 41.438 1.00 43.39 14 ARG D N 1
ATOM 5566 C CA . ARG D 1 15 ? 2.631 2.691 41.967 1.00 44.04 14 ARG D CA 1
ATOM 5567 C C . ARG D 1 15 ? 3.647 3.489 42.800 1.00 44.20 14 ARG D C 1
ATOM 5568 O O . ARG D 1 15 ? 3.700 4.722 42.717 1.00 44.68 14 ARG D O 1
ATOM 5570 N N . GLY D 1 16 ? 4.452 2.779 43.590 1.00 43.48 15 GLY D N 1
ATOM 5571 C CA . GLY D 1 16 ? 5.558 3.398 44.316 1.00 43.96 15 GLY D CA 1
ATOM 5572 C C . GLY D 1 16 ? 6.513 4.165 43.407 1.00 44.20 15 GLY D C 1
ATOM 5573 O O . GLY D 1 16 ? 7.007 5.246 43.781 1.00 45.05 15 GLY D O 1
ATOM 5574 N N . PHE D 1 17 ? 6.780 3.612 42.216 1.00 43.61 16 PHE D N 1
ATOM 5575 C CA . PHE D 1 17 ? 7.677 4.286 41.267 1.00 43.56 16 PHE D CA 1
ATOM 5576 C C . PHE D 1 17 ? 6.973 5.413 40.523 1.00 42.50 16 PHE D C 1
ATOM 5577 O O . PHE D 1 17 ? 7.553 6.479 40.325 1.00 42.47 16 PHE D O 1
ATOM 5585 N N . ALA D 1 18 ? 5.720 5.172 40.131 1.00 41.29 17 ALA D N 1
ATOM 5586 C CA . ALA D 1 18 ? 4.884 6.205 39.531 1.00 41.30 17 ALA D CA 1
ATOM 5587 C C . ALA D 1 18 ? 4.841 7.477 40.402 1.00 40.81 17 ALA D C 1
ATOM 5588 O O . ALA D 1 18 ? 4.856 8.598 39.878 1.00 40.74 17 ALA D O 1
ATOM 5590 N N . VAL D 1 19 ? 4.808 7.297 41.723 1.00 39.75 18 VAL D N 1
ATOM 5591 C CA . VAL D 1 19 ? 4.821 8.428 42.653 1.00 38.65 18 VAL D CA 1
ATOM 5592 C C . VAL D 1 19 ? 6.186 9.118 42.672 1.00 39.15 18 VAL D C 1
ATOM 5593 O O . VAL D 1 19 ? 6.251 10.348 42.601 1.00 40.08 18 VAL D O 1
ATOM 5597 N N . LEU D 1 20 ? 7.267 8.339 42.754 1.00 38.66 19 LEU D N 1
ATOM 5598 C CA . LEU D 1 20 ? 8.625 8.905 42.728 1.00 38.25 19 LEU D CA 1
ATOM 5599 C C . LEU D 1 20 ? 8.879 9.685 41.440 1.00 37.50 19 LEU D C 1
ATOM 5600 O O . LEU D 1 20 ? 9.360 10.824 41.478 1.00 37.28 19 LEU D O 1
ATOM 5605 N N . LEU D 1 21 ? 8.502 9.080 40.314 1.00 37.26 20 LEU D N 1
ATOM 5606 C CA . LEU D 1 21 ? 8.666 9.685 38.990 1.00 36.81 20 LEU D CA 1
ATOM 5607 C C . LEU D 1 21 ? 7.712 10.852 38.734 1.00 37.07 20 LEU D C 1
ATOM 5608 O O . LEU D 1 21 ? 7.863 11.576 37.748 1.00 38.15 20 LEU D O 1
ATOM 5613 N N . ALA D 1 22 ? 6.730 11.028 39.610 1.00 36.50 21 ALA D N 1
ATOM 5614 C CA . ALA D 1 22 ? 5.791 12.136 39.473 1.00 38.84 21 ALA D CA 1
ATOM 5615 C C . ALA D 1 22 ? 6.433 13.474 39.859 1.00 39.91 21 ALA D C 1
ATOM 5616 O O . ALA D 1 22 ? 5.889 14.543 39.557 1.00 39.29 21 ALA D O 1
ATOM 5618 N N . PHE D 1 23 ? 7.593 13.401 40.514 1.00 40.90 22 PHE D N 1
ATOM 5619 C CA . PHE D 1 23 ? 8.339 14.592 40.921 1.00 43.10 22 PHE D CA 1
ATOM 5620 C C . PHE D 1 23 ? 9.094 15.282 39.777 1.00 45.20 22 PHE D C 1
ATOM 5621 O O . PHE D 1 23 ? 9.662 14.633 38.898 1.00 44.84 22 PHE D O 1
ATOM 5629 N N . ASP D 1 24 ? 9.088 16.613 39.820 1.00 48.56 23 ASP D N 1
ATOM 5630 C CA . ASP D 1 24 ? 9.737 17.470 38.828 1.00 51.19 23 ASP D CA 1
ATOM 5631 C C . ASP D 1 24 ? 10.873 18.240 39.504 1.00 51.92 23 ASP D C 1
ATOM 5632 O O . ASP D 1 24 ? 10.645 18.980 40.477 1.00 51.31 23 ASP D O 1
ATOM 5637 N N . ALA D 1 25 ? 12.089 18.044 38.982 1.00 52.23 24 ALA D N 1
ATOM 5638 C CA . ALA D 1 25 ? 13.318 18.637 39.527 1.00 52.47 24 ALA D CA 1
ATOM 5639 C C . ALA D 1 25 ? 13.231 20.149 39.762 1.00 52.90 24 ALA D C 1
ATOM 5640 O O . ALA D 1 25 ? 13.843 20.669 40.703 1.00 51.69 24 ALA D O 1
ATOM 5642 N N . GLN D 1 26 ? 12.453 20.825 38.909 1.00 53.62 25 GLN D N 1
ATOM 5643 C CA . GLN D 1 26 ? 12.303 22.283 38.901 1.00 53.50 25 GLN D CA 1
ATOM 5644 C C . GLN D 1 26 ? 11.267 22.767 39.909 1.00 53.58 25 GLN D C 1
ATOM 5645 O O . GLN D 1 26 ? 11.378 23.882 40.429 1.00 53.41 25 GLN D O 1
ATOM 5651 N N . ARG D 1 27 ? 10.254 21.933 40.156 1.00 53.39 26 ARG D N 1
ATOM 5652 C CA . ARG D 1 27 ? 9.162 22.250 41.083 1.00 53.12 26 ARG D CA 1
ATOM 5653 C C . ARG D 1 27 ? 9.201 21.243 42.242 1.00 51.75 26 ARG D C 1
ATOM 5654 O O . ARG D 1 27 ? 8.400 20.305 42.285 1.00 52.17 26 ARG D O 1
ATOM 5662 N N . PRO D 1 28 ? 10.127 21.460 43.201 1.00 50.00 27 PRO D N 1
ATOM 5663 C CA . PRO D 1 28 ? 10.596 20.429 44.126 1.00 49.36 27 PRO D CA 1
ATOM 5664 C C . PRO D 1 28 ? 9.751 20.213 45.390 1.00 48.28 27 PRO D C 1
ATOM 5665 O O . PRO D 1 28 ? 10.067 19.304 46.178 1.00 48.31 27 PRO D O 1
ATOM 5669 N N . ASN D 1 29 ? 8.689 21.022 45.578 1.00 47.06 28 ASN D N 1
ATOM 5670 C CA . ASN D 1 29 ? 7.900 20.912 46.807 1.00 46.24 28 ASN D CA 1
ATOM 5671 C C . ASN D 1 29 ? 6.370 20.817 46.551 1.00 45.33 28 ASN D C 1
ATOM 5672 O O . ASN D 1 29 ? 5.596 21.676 47.018 1.00 45.63 28 ASN D O 1
ATOM 5677 N N . PRO D 1 30 ? 5.924 19.763 45.820 1.00 42.99 29 PRO D N 1
ATOM 5678 C CA . PRO D 1 30 ? 4.501 19.677 45.455 1.00 40.85 29 PRO D CA 1
ATOM 5679 C C . PRO D 1 30 ? 3.577 19.260 46.607 1.00 39.85 29 PRO D C 1
ATOM 5680 O O . PRO D 1 30 ? 4.024 18.643 47.575 1.00 38.98 29 PRO D O 1
ATOM 5684 N N . THR D 1 31 ? 2.294 19.601 46.494 1.00 38.88 30 THR D N 1
ATOM 5685 C CA . THR D 1 31 ? 1.293 19.093 47.428 1.00 38.59 30 THR D CA 1
ATOM 5686 C C . THR D 1 31 ? 0.928 17.666 47.033 1.00 38.36 30 THR D C 1
ATOM 5687 O O . THR D 1 31 ? 1.268 17.223 45.933 1.00 37.45 30 THR D O 1
ATOM 5691 N N . LEU D 1 32 ? 0.244 16.959 47.935 1.00 39.45 31 LEU D N 1
ATOM 5692 C CA . LEU D 1 32 ? -0.310 15.628 47.657 1.00 41.09 31 LEU D CA 1
ATOM 5693 C C . LEU D 1 32 ? -1.119 15.590 46.354 1.00 41.75 31 LEU D C 1
ATOM 5694 O O . LEU D 1 32 ? -0.938 14.682 45.530 1.00 41.62 31 LEU D O 1
ATOM 5699 N N . ALA D 1 33 ? -2.005 16.578 46.189 1.00 41.90 32 ALA D N 1
ATOM 5700 C CA . ALA D 1 33 ? -2.904 16.664 45.036 1.00 42.67 32 ALA D CA 1
ATOM 5701 C C . ALA D 1 33 ? -2.155 16.775 43.708 1.00 43.21 32 ALA D C 1
ATOM 5702 O O . ALA D 1 33 ? -2.480 16.064 42.755 1.00 44.04 32 ALA D O 1
ATOM 5704 N N . GLU D 1 34 ? -1.148 17.655 43.654 1.00 43.43 33 GLU D N 1
ATOM 5705 C CA . GLU D 1 34 ? -0.330 17.818 42.449 1.00 44.40 33 GLU D CA 1
ATOM 5706 C C . GLU D 1 34 ? 0.402 16.523 42.096 1.00 45.44 33 GLU D C 1
ATOM 5707 O O . GLU D 1 34 ? 0.561 16.192 40.916 1.00 46.60 33 GLU D O 1
ATOM 5713 N N . LEU D 1 35 ? 0.834 15.797 43.128 1.00 45.07 34 LEU D N 1
ATOM 5714 C CA . LEU D 1 35 ? 1.505 14.510 42.963 1.00 45.10 34 LEU D CA 1
ATOM 5715 C C . LEU D 1 35 ? 0.580 13.416 42.442 1.00 45.34 34 LEU D C 1
ATOM 5716 O O . LEU D 1 35 ? 0.953 12.668 41.534 1.00 45.71 34 LEU D O 1
ATOM 5721 N N . ALA D 1 36 ? -0.614 13.323 43.029 1.00 45.31 35 ALA D N 1
ATOM 5722 C CA . ALA D 1 36 ? -1.597 12.321 42.640 1.00 45.15 35 ALA D CA 1
ATOM 5723 C C . ALA D 1 36 ? -2.082 12.551 41.210 1.00 45.50 35 ALA D C 1
ATOM 5724 O O . ALA D 1 36 ? -2.277 11.593 40.456 1.00 45.16 35 ALA D O 1
ATOM 5726 N N . THR D 1 37 ? -2.273 13.815 40.846 1.00 45.91 36 THR D N 1
ATOM 5727 C CA . THR D 1 37 ? -2.687 14.169 39.494 1.00 46.22 36 THR D CA 1
ATOM 5728 C C . THR D 1 37 ? -1.624 13.782 38.472 1.00 46.53 36 THR D C 1
ATOM 5729 O O . THR D 1 37 ? -1.934 13.212 37.426 1.00 47.24 36 THR D O 1
ATOM 5733 N N . GLU D 1 38 ? -0.370 14.095 38.781 1.00 46.29 37 GLU D N 1
ATOM 5734 C CA . GLU D 1 38 ? 0.751 13.725 37.911 1.00 46.79 37 GLU D CA 1
ATOM 5735 C C . GLU D 1 38 ? 0.937 12.205 37.797 1.00 46.62 37 GLU D C 1
ATOM 5736 O O . GLU D 1 38 ? 1.298 11.688 36.724 1.00 46.09 37 GLU D O 1
ATOM 5742 N N . ALA D 1 39 ? 0.684 11.507 38.911 1.00 46.49 38 ALA D N 1
ATOM 5743 C CA . ALA D 1 39 ? 0.789 10.048 38.980 1.00 45.48 38 ALA D CA 1
ATOM 5744 C C . ALA D 1 39 ? -0.380 9.318 38.288 1.00 44.93 38 ALA D C 1
ATOM 5745 O O . ALA D 1 39 ? -0.252 8.145 37.919 1.00 44.82 38 ALA D O 1
ATOM 5747 N N . GLY D 1 40 ? -1.506 10.011 38.111 1.00 43.65 39 GLY D N 1
ATOM 5748 C CA . GLY D 1 40 ? -2.712 9.398 37.550 1.00 43.31 39 GLY D CA 1
ATOM 5749 C C . GLY D 1 40 ? -3.416 8.482 38.541 1.00 42.68 39 GLY D C 1
ATOM 5750 O O . GLY D 1 40 ? -4.068 7.513 38.149 1.00 42.35 39 GLY D O 1
ATOM 5751 N N . LEU D 1 41 ? -3.298 8.796 39.829 1.00 42.17 40 LEU D N 1
ATOM 5752 C CA . LEU D 1 41 ? -3.883 7.966 40.881 1.00 41.61 40 LEU D CA 1
ATOM 5753 C C . LEU D 1 41 ? -4.899 8.739 41.723 1.00 40.82 40 LEU D C 1
ATOM 5754 O O . LEU D 1 41 ? -5.249 9.873 41.397 1.00 40.92 40 LEU D O 1
ATOM 5759 N N . SER D 1 42 ? -5.370 8.121 42.804 1.00 40.11 41 SER D N 1
ATOM 5760 C CA . SER D 1 42 ? -6.192 8.821 43.781 1.00 40.68 41 SER D CA 1
ATOM 5761 C C . SER D 1 42 ? -5.303 9.344 44.901 1.00 39.42 41 SER D C 1
ATOM 5762 O O . SER D 1 42 ? -4.188 8.852 45.104 1.00 39.41 41 SER D O 1
ATOM 5765 N N . ARG D 1 43 ? -5.795 10.354 45.614 1.00 38.09 42 ARG D N 1
ATOM 5766 C CA . ARG D 1 43 ? -5.062 10.939 46.734 1.00 36.68 42 ARG D CA 1
ATOM 5767 C C . ARG D 1 43 ? -4.925 10.015 47.963 1.00 36.52 42 ARG D C 1
ATOM 5768 O O . ARG D 1 43 ? -3.845 9.963 48.563 1.00 35.49 42 ARG D O 1
ATOM 5776 N N . PRO D 1 44 ? -6.005 9.280 48.343 1.00 36.61 43 PRO D N 1
ATOM 5777 C CA . PRO D 1 44 ? -5.853 8.293 49.432 1.00 36.42 43 PRO D CA 1
ATOM 5778 C C . PRO D 1 44 ? -4.839 7.174 49.116 1.00 35.89 43 PRO D C 1
ATOM 5779 O O . PRO D 1 44 ? -4.156 6.684 50.031 1.00 35.83 43 PRO D O 1
ATOM 5783 N N . ALA D 1 45 ? -4.750 6.780 47.845 1.00 35.27 44 ALA D N 1
ATOM 5784 C CA . ALA D 1 45 ? -3.742 5.803 47.413 1.00 35.50 44 ALA D CA 1
ATOM 5785 C C . ALA D 1 45 ? -2.324 6.386 47.508 1.00 34.96 44 ALA D C 1
ATOM 5786 O O . ALA D 1 45 ? -1.454 5.762 48.111 1.00 34.13 44 ALA D O 1
ATOM 5788 N N . VAL D 1 46 ? -2.117 7.583 46.936 1.00 35.59 45 VAL D N 1
ATOM 5789 C CA . VAL D 1 46 ? -0.806 8.263 46.929 1.00 36.63 45 VAL D CA 1
ATOM 5790 C C . VAL D 1 46 ? -0.321 8.631 48.343 1.00 37.07 45 VAL D C 1
ATOM 5791 O O . VAL D 1 46 ? 0.871 8.536 48.631 1.00 35.67 45 VAL D O 1
ATOM 5795 N N . ARG D 1 47 ? -1.248 9.044 49.201 1.00 38.67 46 ARG D N 1
ATOM 5796 C CA . ARG D 1 47 ? -0.941 9.272 50.609 1.00 38.46 46 ARG D CA 1
ATOM 5797 C C . ARG D 1 47 ? -0.328 8.031 51.248 1.00 38.30 46 ARG D C 1
ATOM 5798 O O . ARG D 1 47 ? 0.757 8.091 51.826 1.00 36.92 46 ARG D O 1
ATOM 5800 N N . ARG D 1 48 ? -1.030 6.908 51.140 1.00 38.03 47 ARG D N 1
ATOM 5801 C CA . ARG D 1 48 ? -0.524 5.637 51.645 1.00 37.42 47 ARG D CA 1
ATOM 5802 C C . ARG D 1 48 ? 0.905 5.386 51.176 1.00 36.20 47 ARG D C 1
ATOM 5803 O O . ARG D 1 48 ? 1.758 4.957 51.953 1.00 35.17 47 ARG D O 1
ATOM 5811 N N . ILE D 1 49 ? 1.160 5.656 49.900 1.00 35.23 48 ILE D N 1
ATOM 5812 C CA . ILE D 1 49 ? 2.468 5.401 49.309 1.00 35.47 48 ILE D CA 1
ATOM 5813 C C . ILE D 1 49 ? 3.506 6.395 49.820 1.00 35.13 48 ILE D C 1
ATOM 5814 O O . ILE D 1 49 ? 4.598 6.007 50.237 1.00 36.29 48 ILE D O 1
ATOM 5819 N N . LEU D 1 50 ? 3.159 7.677 49.784 1.00 34.62 49 LEU D N 1
ATOM 5820 C CA . LEU D 1 50 ? 4.034 8.727 50.313 1.00 34.49 49 LEU D CA 1
ATOM 5821 C C . LEU D 1 50 ? 4.516 8.459 51.745 1.00 34.67 49 LEU D C 1
ATOM 5822 O O . LEU D 1 50 ? 5.717 8.606 52.033 1.00 34.20 49 LEU D O 1
ATOM 5827 N N . LEU D 1 51 ? 3.580 8.059 52.614 1.00 32.92 50 LEU D N 1
ATOM 5828 C CA . LEU D 1 51 ? 3.855 7.685 54.011 1.00 32.35 50 LEU D CA 1
ATOM 5829 C C . LEU D 1 51 ? 4.793 6.481 54.155 1.00 32.46 50 LEU D C 1
ATOM 5830 O O . LEU D 1 51 ? 5.587 6.413 55.106 1.00 31.60 50 LEU D O 1
ATOM 5835 N N . THR D 1 52 ? 4.672 5.530 53.226 1.00 33.03 51 THR D N 1
ATOM 5836 C CA . THR D 1 52 ? 5.546 4.354 53.160 1.00 34.95 51 THR D CA 1
ATOM 5837 C C . THR D 1 52 ? 6.951 4.794 52.723 1.00 34.77 51 THR D C 1
ATOM 5838 O O . THR D 1 52 ? 7.951 4.425 53.347 1.00 33.80 51 THR D O 1
ATOM 5842 N N . LEU D 1 53 ? 7.000 5.605 51.665 1.00 35.67 52 LEU D N 1
ATOM 5843 C CA . LEU D 1 53 ? 8.251 6.163 51.145 1.00 36.02 52 LEU D CA 1
ATOM 5844 C C . LEU D 1 53 ? 8.946 7.062 52.166 1.00 36.92 52 LEU D C 1
ATOM 5845 O O . LEU D 1 53 ? 10.179 7.118 52.210 1.00 38.74 52 LEU D O 1
ATOM 5850 N N . GLN D 1 54 ? 8.151 7.767 52.967 1.00 37.39 53 GLN D N 1
ATOM 5851 C CA . GLN D 1 54 ? 8.661 8.577 54.072 1.00 38.41 53 GLN D CA 1
ATOM 5852 C C . GLN D 1 54 ? 9.366 7.701 55.119 1.00 39.16 53 GLN D C 1
ATOM 5853 O O . GLN D 1 54 ? 10.461 8.032 55.587 1.00 37.83 53 GLN D O 1
ATOM 5859 N N . LYS D 1 55 ? 8.731 6.584 55.477 1.00 40.28 54 LYS D N 1
ATOM 5860 C CA . LYS D 1 55 ? 9.286 5.669 56.473 1.00 40.54 54 LYS D CA 1
ATOM 5861 C C . LYS D 1 55 ? 10.560 4.993 55.946 1.00 40.74 54 LYS D C 1
ATOM 5862 O O . LYS D 1 55 ? 11.467 4.676 56.721 1.00 40.45 54 LYS D O 1
ATOM 5868 N N . LEU D 1 56 ? 10.629 4.799 54.629 1.00 40.65 55 LEU D N 1
ATOM 5869 C CA . LEU D 1 56 ? 11.824 4.238 53.984 1.00 40.86 55 LEU D CA 1
ATOM 5870 C C . LEU D 1 56 ? 12.911 5.295 53.735 1.00 40.40 55 LEU D C 1
ATOM 5871 O O . LEU D 1 56 ? 14.040 4.961 53.371 1.00 40.49 55 LEU D O 1
ATOM 5876 N N . GLY D 1 57 ? 12.548 6.564 53.916 1.00 40.03 56 GLY D N 1
ATOM 5877 C CA . GLY D 1 57 ? 13.486 7.680 53.859 1.00 37.88 56 GLY D CA 1
ATOM 5878 C C . GLY D 1 57 ? 13.662 8.322 52.497 1.00 37.64 56 GLY D C 1
ATOM 5879 O O . GLY D 1 57 ? 14.658 9.010 52.275 1.00 35.40 56 GLY D O 1
ATOM 5880 N N . TYR D 1 58 ? 12.698 8.108 51.592 1.00 38.70 57 TYR D N 1
ATOM 5881 C CA . TYR D 1 58 ? 12.793 8.615 50.207 1.00 38.48 57 TYR D CA 1
ATOM 5882 C C . TYR D 1 58 ? 12.093 9.957 49.994 1.00 37.90 57 TYR D C 1
ATOM 5883 O O . TYR D 1 58 ? 12.544 10.763 49.175 1.00 37.87 57 TYR D O 1
ATOM 5892 N N . VAL D 1 59 ? 10.996 10.180 50.721 1.00 36.98 58 VAL D N 1
ATOM 5893 C CA . VAL D 1 59 ? 10.303 11.475 50.708 1.00 36.35 58 VAL D CA 1
ATOM 5894 C C . VAL D 1 59 ? 10.167 12.069 52.120 1.00 36.94 58 VAL D C 1
ATOM 5895 O O . VAL D 1 59 ? 10.268 11.352 53.120 1.00 36.90 58 VAL D O 1
ATOM 5899 N N . ALA D 1 60 ? 9.948 13.380 52.185 1.00 37.67 59 ALA D N 1
ATOM 5900 C CA . ALA D 1 60 ? 9.675 14.073 53.437 1.00 39.72 59 ALA D CA 1
ATOM 5901 C C . ALA D 1 60 ? 8.390 14.889 53.291 1.00 41.95 59 ALA D C 1
ATOM 5902 O O . ALA D 1 60 ? 8.152 15.512 52.247 1.00 43.35 59 ALA D O 1
ATOM 5904 N N . GLY D 1 61 ? 7.563 14.873 54.336 1.00 42.84 60 GLY D N 1
ATOM 5905 C CA . GLY D 1 61 ? 6.282 15.574 54.320 1.00 44.23 60 GLY D CA 1
ATOM 5906 C C . GLY D 1 61 ? 6.190 16.672 55.358 1.00 45.56 60 GLY D C 1
ATOM 5907 O O . GLY D 1 61 ? 6.526 16.461 56.530 1.00 45.99 60 GLY D O 1
ATOM 5908 N N . SER D 1 62 ? 5.736 17.848 54.915 1.00 45.86 61 SER D N 1
ATOM 5909 C CA . SER D 1 62 ? 5.558 19.012 55.785 1.00 45.79 61 SER D CA 1
ATOM 5910 C C . SER D 1 62 ? 4.540 19.987 55.195 1.00 45.24 61 SER D C 1
ATOM 5911 O O . SER D 1 62 ? 4.675 20.420 54.048 1.00 45.37 61 SER D O 1
ATOM 5914 N N . GLY D 1 63 ? 3.521 20.312 55.990 1.00 44.39 62 GLY D N 1
ATOM 5915 C CA . GLY D 1 63 ? 2.505 21.306 55.629 1.00 43.32 62 GLY D CA 1
ATOM 5916 C C . GLY D 1 63 ? 1.740 21.012 54.348 1.00 42.06 62 GLY D C 1
ATOM 5917 O O . GLY D 1 63 ? 1.636 21.898 53.433 1.00 41.57 62 GLY D O 1
ATOM 5918 N N . GLY D 1 64 ? 1.217 19.764 54.278 1.00 41.41 63 GLY D N 1
ATOM 5919 C CA . GLY D 1 64 ? 0.497 19.328 53.079 1.00 40.67 63 GLY D CA 1
ATOM 5920 C C . GLY D 1 64 ? 1.356 19.173 51.828 1.00 40.23 63 GLY D C 1
ATOM 5921 O O . GLY D 1 64 ? 0.840 18.800 50.769 1.00 40.06 63 GLY D O 1
ATOM 5922 N N . ARG D 1 65 ? 2.654 19.435 51.958 1.00 39.28 64 ARG D N 1
ATOM 5923 C CA . ARG D 1 65 ? 3.586 19.334 50.841 1.00 37.94 64 ARG D CA 1
ATOM 5924 C C . ARG D 1 65 ? 4.629 18.245 51.046 1.00 37.56 64 ARG D C 1
ATOM 5925 O O . ARG D 1 65 ? 4.835 17.770 52.155 1.00 36.63 64 ARG D O 1
ATOM 5933 N N . TRP D 1 66 ? 5.290 17.866 49.958 1.00 38.53 65 TRP D N 1
ATOM 5934 C CA . TRP D 1 66 ? 6.220 16.732 49.946 1.00 38.62 65 TRP D CA 1
ATOM 5935 C C . TRP D 1 66 ? 7.486 17.020 49.143 1.00 38.94 65 TRP D C 1
ATOM 5936 O O . TRP D 1 66 ? 7.440 17.709 48.124 1.00 38.32 65 TRP D O 1
ATOM 5947 N N . SER D 1 67 ? 8.611 16.479 49.605 1.00 39.98 66 SER D N 1
ATOM 5948 C CA . SER D 1 67 ? 9.894 16.623 48.910 1.00 41.43 66 SER D CA 1
ATOM 5949 C C . SER D 1 67 ? 10.581 15.278 48.743 1.00 42.37 66 SER D C 1
ATOM 5950 O O . SER D 1 67 ? 10.386 14.371 49.558 1.00 41.67 66 SER D O 1
ATOM 5953 N N . LEU D 1 68 ? 11.383 15.142 47.686 1.00 44.21 67 LEU D N 1
ATOM 5954 C CA . LEU D 1 68 ? 12.249 13.970 47.579 1.00 46.04 67 LEU D CA 1
ATOM 5955 C C . LEU D 1 68 ? 13.416 14.115 48.561 1.00 47.50 67 LEU D C 1
ATOM 5956 O O . LEU D 1 68 ? 13.815 15.232 48.911 1.00 47.19 67 LEU D O 1
ATOM 5961 N N . THR D 1 69 ? 13.934 12.990 49.032 1.00 48.47 68 THR D N 1
ATOM 5962 C CA . THR D 1 69 ? 15.148 13.008 49.824 1.00 50.63 68 THR D CA 1
ATOM 5963 C C . THR D 1 69 ? 16.326 12.530 48.962 1.00 50.95 68 THR D C 1
ATOM 5964 O O . THR D 1 69 ? 16.135 11.722 48.039 1.00 51.87 68 THR D O 1
ATOM 5968 N N . PRO D 1 70 ? 17.551 13.009 49.271 1.00 49.31 69 PRO D N 1
ATOM 5969 C CA . PRO D 1 70 ? 18.777 12.506 48.637 1.00 47.41 69 PRO D CA 1
ATOM 5970 C C . PRO D 1 70 ? 18.842 10.983 48.567 1.00 46.19 69 PRO D C 1
ATOM 5971 O O . PRO D 1 70 ? 19.523 10.427 47.703 1.00 45.05 69 PRO D O 1
ATOM 5975 N N . ARG D 1 71 ? 18.117 10.312 49.457 1.00 46.81 70 ARG D N 1
ATOM 5976 C CA . ARG D 1 71 ? 18.064 8.862 49.443 1.00 47.45 70 ARG D CA 1
ATOM 5977 C C . ARG D 1 71 ? 17.407 8.325 48.152 1.00 45.26 70 ARG D C 1
ATOM 5978 O O . ARG D 1 71 ? 17.579 7.159 47.811 1.00 43.45 70 ARG D O 1
ATOM 5986 N N . VAL D 1 72 ? 16.695 9.188 47.423 1.00 45.59 71 VAL D N 1
ATOM 5987 C CA . VAL D 1 72 ? 16.135 8.815 46.106 1.00 48.10 71 VAL D CA 1
ATOM 5988 C C . VAL D 1 72 ? 17.217 8.388 45.060 1.00 48.60 71 VAL D C 1
ATOM 5989 O O . VAL D 1 72 ? 16.932 7.592 44.166 1.00 50.48 71 VAL D O 1
ATOM 5993 N N . LEU D 1 73 ? 18.440 8.913 45.202 1.00 47.96 72 LEU D N 1
ATOM 5994 C CA . LEU D 1 73 ? 19.544 8.724 44.242 1.00 47.03 72 LEU D CA 1
ATOM 5995 C C . LEU D 1 73 ? 20.242 7.410 44.490 1.00 47.73 72 LEU D C 1
ATOM 5996 O O . LEU D 1 73 ? 21.059 6.955 43.695 1.00 49.62 72 LEU D O 1
ATOM 6001 N N . SER D 1 74 ? 19.895 6.811 45.617 1.00 50.24 73 SER D N 1
ATOM 6002 C CA . SER D 1 74 ? 20.449 5.555 46.082 1.00 51.91 73 SER D CA 1
ATOM 6003 C C . SER D 1 74 ? 20.259 4.383 45.107 1.00 52.57 73 SER D C 1
ATOM 6004 O O . SER D 1 74 ? 21.077 3.454 45.084 1.00 52.21 73 SER D O 1
ATOM 6007 N N . ILE D 1 75 ? 19.185 4.418 44.316 1.00 52.35 74 ILE D N 1
ATOM 6008 C CA . ILE D 1 75 ? 18.899 3.326 43.376 1.00 52.58 74 ILE D CA 1
ATOM 6009 C C . ILE D 1 75 ? 19.911 3.369 42.233 1.00 50.57 74 ILE D C 1
ATOM 6010 O O . ILE D 1 75 ? 20.581 2.370 41.948 1.00 50.57 74 ILE D O 1
ATOM 6015 N N . GLY D 1 76 ? 20.024 4.541 41.603 1.00 48.83 75 GLY D N 1
ATOM 6016 C CA . GLY D 1 76 ? 20.989 4.773 40.532 1.00 49.02 75 GLY D CA 1
ATOM 6017 C C . GLY D 1 76 ? 22.379 4.352 40.973 1.00 48.74 75 GLY D C 1
ATOM 6018 O O . GLY D 1 76 ? 23.104 3.703 40.217 1.00 49.84 75 GLY D O 1
ATOM 6019 N N . GLN D 1 77 ? 22.733 4.694 42.212 1.00 47.10 76 GLN D N 1
ATOM 6020 C CA . GLN D 1 77 ? 24.059 4.396 42.746 1.00 48.71 76 GLN D CA 1
ATOM 6021 C C . GLN D 1 77 ? 24.387 2.922 42.703 1.00 47.71 76 GLN D C 1
ATOM 6022 O O . GLN D 1 77 ? 25.541 2.547 42.522 1.00 46.68 76 GLN D O 1
ATOM 6028 N N . HIS D 1 78 ? 23.372 2.083 42.903 1.00 48.43 77 HIS D N 1
ATOM 6029 C CA . HIS D 1 78 ? 23.597 0.644 42.960 1.00 46.73 77 HIS D CA 1
ATOM 6030 C C . HIS D 1 78 ? 23.818 0.078 41.573 1.00 43.74 77 HIS D C 1
ATOM 6031 O O . HIS D 1 78 ? 24.443 -0.960 41.439 1.00 43.72 77 HIS D O 1
ATOM 6038 N N . TYR D 1 79 ? 23.311 0.757 40.543 1.00 42.38 78 TYR D N 1
ATOM 6039 C CA . TYR D 1 79 ? 23.667 0.406 39.167 1.00 40.64 78 TYR D CA 1
ATOM 6040 C C . TYR D 1 79 ? 25.176 0.569 38.937 1.00 39.33 78 TYR D C 1
ATOM 6041 O O . TYR D 1 79 ? 25.833 -0.361 38.460 1.00 35.81 78 TYR D O 1
ATOM 6050 N N . SER D 1 80 ? 25.714 1.742 39.292 1.00 38.99 79 SER D N 1
ATOM 6051 C CA . SER D 1 80 ? 27.142 2.041 39.106 1.00 38.85 79 SER D CA 1
ATOM 6052 C C . SER D 1 80 ? 27.990 1.117 39.960 1.00 41.93 79 SER D C 1
ATOM 6053 O O . SER D 1 80 ? 28.979 0.538 39.484 1.00 42.14 79 SER D O 1
ATOM 6056 N N . GLU D 1 81 ? 27.592 0.967 41.218 1.00 43.23 80 GLU D N 1
ATOM 6057 C CA . GLU D 1 81 ? 28.236 0.028 42.129 1.00 47.54 80 GLU D CA 1
ATOM 6058 C C . GLU D 1 81 ? 28.291 -1.386 41.588 1.00 47.17 80 GLU D C 1
ATOM 6059 O O . GLU D 1 81 ? 29.288 -2.076 41.768 1.00 49.91 80 GLU D O 1
ATOM 6065 N N . SER D 1 82 ? 27.233 -1.829 40.921 1.00 47.25 81 SER D N 1
ATOM 6066 C CA . SER D 1 82 ? 27.188 -3.213 40.440 1.00 46.39 81 SER D CA 1
ATOM 6067 C C . SER D 1 82 ? 27.839 -3.393 39.066 1.00 45.02 81 SER D C 1
ATOM 6068 O O . SER D 1 82 ? 28.001 -4.523 38.582 1.00 45.61 81 SER D O 1
ATOM 6071 N N . HIS D 1 83 ? 28.218 -2.274 38.449 1.00 43.19 82 HIS D N 1
ATOM 6072 C CA . HIS D 1 83 ? 28.845 -2.274 37.122 1.00 39.16 82 HIS D CA 1
ATOM 6073 C C . HIS D 1 83 ? 30.219 -1.616 37.144 1.00 38.79 82 HIS D C 1
ATOM 6074 O O . HIS D 1 83 ? 30.346 -0.425 36.849 1.00 36.36 82 HIS D O 1
ATOM 6081 N N . ALA D 1 84 ? 31.244 -2.407 37.486 1.00 38.14 83 ALA D N 1
ATOM 6082 C CA . ALA D 1 84 ? 32.630 -1.936 37.558 1.00 38.19 83 ALA D CA 1
ATOM 6083 C C . ALA D 1 84 ? 33.087 -1.155 36.311 1.00 38.97 83 ALA D C 1
ATOM 6084 O O . ALA D 1 84 ? 34.051 -0.393 36.369 1.00 40.52 83 ALA D O 1
ATOM 6086 N N . LEU D 1 85 ? 32.388 -1.353 35.196 1.00 37.60 84 LEU D N 1
ATOM 6087 C CA . LEU D 1 85 ? 32.648 -0.654 33.941 1.00 35.92 84 LEU D CA 1
ATOM 6088 C C . LEU D 1 85 ? 32.628 0.875 34.079 1.00 35.12 84 LEU D C 1
ATOM 6089 O O . LEU D 1 85 ? 33.471 1.542 33.502 1.00 32.47 84 LEU D O 1
ATOM 6094 N N . ILE D 1 86 ? 31.662 1.405 34.828 1.00 34.85 85 ILE D N 1
ATOM 6095 C CA . ILE D 1 86 ? 31.523 2.845 35.039 1.00 36.18 85 ILE D CA 1
ATOM 6096 C C . ILE D 1 86 ? 32.781 3.442 35.669 1.00 38.68 85 ILE D C 1
ATOM 6097 O O . ILE D 1 86 ? 33.359 4.380 35.119 1.00 38.56 85 ILE D O 1
ATOM 6102 N N . GLU D 1 87 ? 33.208 2.898 36.810 1.00 39.97 86 GLU D N 1
ATOM 6103 C CA . GLU D 1 87 ? 34.414 3.410 37.494 1.00 41.65 86 GLU D CA 1
ATOM 6104 C C . GLU D 1 87 ? 35.665 3.200 36.629 1.00 40.09 86 GLU D C 1
ATOM 6105 O O . GLU D 1 87 ? 36.485 4.101 36.514 1.00 41.74 86 GLU D O 1
ATOM 6111 N N . ALA D 1 88 ? 35.791 2.007 36.039 1.00 36.86 87 ALA D N 1
ATOM 6112 C CA . ALA D 1 88 ? 36.844 1.698 35.080 1.00 34.31 87 ALA D CA 1
ATOM 6113 C C . ALA D 1 88 ? 36.875 2.709 33.909 1.00 34.35 87 ALA D C 1
ATOM 6114 O O . ALA D 1 88 ? 37.953 3.109 33.482 1.00 32.67 87 ALA D O 1
ATOM 6116 N N . ALA D 1 89 ? 35.701 3.127 33.427 1.00 31.90 88 ALA D N 1
ATOM 6117 C CA . ALA D 1 89 ? 35.616 4.058 32.294 1.00 33.04 88 ALA D CA 1
ATOM 6118 C C . ALA D 1 89 ? 36.276 5.419 32.552 1.00 33.43 88 ALA D C 1
ATOM 6119 O O . ALA D 1 89 ? 36.908 5.982 31.662 1.00 34.56 88 ALA D O 1
ATOM 6129 N N . PRO D 1 91 ? 38.981 7.091 33.909 1.00 34.97 90 PRO D N 1
ATOM 6130 C CA . PRO D 1 91 ? 40.301 7.548 33.449 1.00 35.75 90 PRO D CA 1
ATOM 6131 C C . PRO D 1 91 ? 40.466 7.455 31.937 1.00 36.37 90 PRO D C 1
ATOM 6132 O O . PRO D 1 91 ? 41.239 8.245 31.343 1.00 37.70 90 PRO D O 1
ATOM 6136 N N . ARG D 1 92 ? 39.745 6.513 31.323 1.00 35.05 91 ARG D N 1
ATOM 6137 C CA . ARG D 1 92 ? 39.795 6.333 29.858 1.00 33.78 91 ARG D CA 1
ATOM 6138 C C . ARG D 1 92 ? 39.044 7.446 29.162 1.00 33.05 91 ARG D C 1
ATOM 6139 O O . ARG D 1 92 ? 39.501 7.948 28.143 1.00 33.69 91 ARG D O 1
ATOM 6147 N N . LEU D 1 93 ? 37.889 7.828 29.719 1.00 32.74 92 LEU D N 1
ATOM 6148 C CA . LEU D 1 93 ? 37.122 8.964 29.197 1.00 33.08 92 LEU D CA 1
ATOM 6149 C C . LEU D 1 93 ? 37.909 10.263 29.368 1.00 33.31 92 LEU D C 1
ATOM 6150 O O . LEU D 1 93 ? 37.866 11.121 28.501 1.00 30.97 92 LEU D O 1
ATOM 6155 N N . LEU D 1 94 ? 38.643 10.397 30.480 1.00 32.92 93 LEU D N 1
ATOM 6156 C CA . LEU D 1 94 ? 39.464 11.587 30.689 1.00 32.19 93 LEU D CA 1
ATOM 6157 C C . LEU D 1 94 ? 40.538 11.724 29.600 1.00 34.87 93 LEU D C 1
ATOM 6158 O O . LEU D 1 94 ? 40.758 12.824 29.105 1.00 38.99 93 LEU D O 1
ATOM 6163 N N . GLU D 1 95 ? 41.188 10.619 29.230 1.00 34.95 94 GLU D N 1
ATOM 6164 C CA . GLU D 1 95 ? 42.176 10.611 28.134 1.00 35.88 94 GLU D CA 1
ATOM 6165 C C . GLU D 1 95 ? 41.572 11.127 26.828 1.00 34.07 94 GLU D C 1
ATOM 6166 O O . GLU D 1 95 ? 42.198 11.917 26.144 1.00 34.00 94 GLU D O 1
ATOM 6172 N N . VAL D 1 96 ? 40.353 10.682 26.487 1.00 33.16 95 VAL D N 1
ATOM 6173 C CA . VAL D 1 96 ? 39.660 11.191 25.302 1.00 30.11 95 VAL D CA 1
ATOM 6174 C C . VAL D 1 96 ? 39.384 12.706 25.423 1.00 32.81 95 VAL D C 1
ATOM 6175 O O . VAL D 1 96 ? 39.689 13.482 24.495 1.00 30.33 95 VAL D O 1
ATOM 6179 N N . ALA D 1 97 ? 38.818 13.125 26.559 1.00 30.54 96 ALA D N 1
ATOM 6180 C CA . ALA D 1 97 ? 38.473 14.537 26.750 1.00 31.07 96 ALA D CA 1
ATOM 6181 C C . ALA D 1 97 ? 39.708 15.407 26.619 1.00 32.97 96 ALA D C 1
ATOM 6182 O O . ALA D 1 97 ? 39.665 16.437 25.971 1.00 34.56 96 ALA D O 1
ATOM 6184 N N . GLU D 1 98 ? 40.818 14.973 27.213 1.00 31.52 97 GLU D N 1
ATOM 6185 C CA . GLU D 1 98 ? 42.075 15.749 27.212 1.00 37.03 97 GLU D CA 1
ATOM 6186 C C . GLU D 1 98 ? 42.645 15.910 25.814 1.00 34.62 97 GLU D C 1
ATOM 6187 O O . GLU D 1 98 ? 43.078 16.997 25.425 1.00 35.05 97 GLU D O 1
ATOM 6193 N N . LYS D 1 99 ? 42.684 14.808 25.082 1.00 33.21 98 LYS D N 1
ATOM 6194 C CA . LYS D 1 99 ? 43.257 14.809 23.740 1.00 34.10 98 LYS D CA 1
ATOM 6195 C C . LYS D 1 99 ? 42.427 15.622 22.746 1.00 34.28 98 LYS D C 1
ATOM 6196 O O . LYS D 1 99 ? 42.984 16.373 21.949 1.00 35.29 98 LYS D O 1
ATOM 6202 N N . THR D 1 100 ? 41.103 15.470 22.798 1.00 32.92 99 THR D N 1
ATOM 6203 C CA . THR D 1 100 ? 40.205 16.139 21.856 1.00 34.06 99 THR D CA 1
ATOM 6204 C C . THR D 1 100 ? 39.703 17.498 22.338 1.00 35.69 99 THR D C 1
ATOM 6205 O O . THR D 1 100 ? 39.317 18.331 21.527 1.00 37.54 99 THR D O 1
ATOM 6209 N N . GLN D 1 101 ? 39.716 17.724 23.649 1.00 32.74 100 GLN D N 1
ATOM 6210 C CA . GLN D 1 101 ? 38.989 18.848 24.250 1.00 32.94 100 GLN D CA 1
ATOM 6211 C C . GLN D 1 101 ? 37.505 18.814 23.852 1.00 33.57 100 GLN D C 1
ATOM 6212 O O . GLN D 1 101 ? 36.853 19.870 23.687 1.00 34.78 100 GLN D O 1
ATOM 6218 N N . GLU D 1 102 ? 36.978 17.596 23.703 1.00 33.10 101 GLU D N 1
ATOM 6219 C CA . GLU D 1 102 ? 35.533 17.387 23.558 1.00 33.79 101 GLU D CA 1
ATOM 6220 C C . GLU D 1 102 ? 35.084 16.460 24.684 1.00 34.09 101 GLU D C 1
ATOM 6221 O O . GLU D 1 102 ? 35.846 15.560 25.047 1.00 32.61 101 GLU D O 1
ATOM 6227 N N . SER D 1 103 ? 33.888 16.678 25.256 1.00 32.48 102 SER D N 1
ATOM 6228 C CA . SER D 1 103 ? 33.381 15.793 26.332 1.00 34.25 102 SER D CA 1
ATOM 6229 C C . SER D 1 103 ? 33.316 14.374 25.830 1.00 33.65 102 SER D C 1
ATOM 6230 O O . SER D 1 103 ? 32.849 14.132 24.720 1.00 33.37 102 SER D O 1
ATOM 6233 N N . ALA D 1 104 ? 33.792 13.458 26.672 1.00 33.25 103 ALA D N 1
ATOM 6234 C CA . ALA D 1 104 ? 33.805 12.029 26.407 1.00 32.22 103 ALA D CA 1
ATOM 6235 C C . ALA D 1 104 ? 32.750 11.365 27.293 1.00 34.67 103 ALA D C 1
ATOM 6236 O O . ALA D 1 104 ? 32.574 11.749 28.465 1.00 34.25 103 ALA D O 1
ATOM 6238 N N . SER D 1 105 ? 32.066 10.356 26.754 1.00 34.38 104 SER D N 1
ATOM 6239 C CA . SER D 1 105 ? 30.985 9.693 27.488 1.00 35.28 104 SER D CA 1
ATOM 6240 C C . SER D 1 105 ? 31.056 8.186 27.365 1.00 34.37 104 SER D C 1
ATOM 6241 O O . SER D 1 105 ? 31.580 7.669 26.378 1.00 33.23 104 SER D O 1
ATOM 6244 N N . LEU D 1 106 ? 30.526 7.491 28.377 1.00 32.96 105 LEU D N 1
ATOM 6245 C CA . LEU D 1 106 ? 30.213 6.059 28.261 1.00 33.90 105 LEU D CA 1
ATOM 6246 C C . LEU D 1 106 ? 28.719 5.928 28.065 1.00 33.84 105 LEU D C 1
ATOM 6247 O O . LEU D 1 106 ? 27.940 6.407 28.900 1.00 32.74 105 LEU D O 1
ATOM 6252 N N . GLY D 1 107 ? 28.326 5.296 26.959 1.00 33.01 106 GLY D N 1
ATOM 6253 C CA . GLY D 1 107 ? 26.921 5.027 26.688 1.00 32.81 106 GLY D CA 1
ATOM 6254 C C . GLY D 1 107 ? 26.546 3.563 26.881 1.00 34.39 106 GLY D C 1
ATOM 6255 O O . GLY D 1 107 ? 27.326 2.665 26.548 1.00 35.56 106 GLY D O 1
ATOM 6256 N N . VAL D 1 108 ? 25.353 3.325 27.421 1.00 33.21 107 VAL D N 1
ATOM 6257 C CA . VAL D 1 108 ? 24.840 1.972 27.571 1.00 34.05 107 VAL D CA 1
ATOM 6258 C C . VAL D 1 108 ? 23.416 1.885 27.031 1.00 35.55 107 VAL D C 1
ATOM 6259 O O . VAL D 1 108 ? 22.685 2.865 27.031 1.00 35.46 107 VAL D O 1
ATOM 6263 N N . LEU D 1 109 ? 23.035 0.707 26.560 1.00 36.20 108 LEU D N 1
ATOM 6264 C CA . LEU D 1 109 ? 21.725 0.515 25.946 1.00 37.46 108 LEU D CA 1
ATOM 6265 C C . LEU D 1 109 ? 20.688 0.249 27.010 1.00 39.29 108 LEU D C 1
ATOM 6266 O O . LEU D 1 109 ? 20.911 -0.538 27.947 1.00 39.12 108 LEU D O 1
ATOM 6271 N N . ASP D 1 110 ? 19.548 0.914 26.869 1.00 40.95 109 ASP D N 1
ATOM 6272 C CA . ASP D 1 110 ? 18.378 0.612 27.685 1.00 40.87 109 ASP D CA 1
ATOM 6273 C C . ASP D 1 110 ? 17.115 0.691 26.817 1.00 41.32 109 ASP D C 1
ATOM 6274 O O . ASP D 1 110 ? 16.577 1.769 26.584 1.00 40.67 109 ASP D O 1
ATOM 6279 N N . GLY D 1 111 ? 16.671 -0.459 26.317 1.00 44.26 110 GLY D N 1
ATOM 6280 C CA . GLY D 1 111 ? 15.543 -0.523 25.376 1.00 43.59 110 GLY D CA 1
ATOM 6281 C C . GLY D 1 111 ? 15.886 0.157 24.064 1.00 43.38 110 GLY D C 1
ATOM 6282 O O . GLY D 1 111 ? 16.912 -0.150 23.445 1.00 43.13 110 GLY D O 1
ATOM 6283 N N . ALA D 1 112 ? 15.037 1.098 23.656 1.00 43.34 111 ALA D N 1
ATOM 6284 C CA . ALA D 1 112 ? 15.226 1.832 22.397 1.00 42.50 111 ALA D CA 1
ATOM 6285 C C . ALA D 1 112 ? 16.130 3.052 22.560 1.00 41.80 111 ALA D C 1
ATOM 6286 O O . ALA D 1 112 ? 16.474 3.713 21.572 1.00 41.47 111 ALA D O 1
ATOM 6288 N N . ASP D 1 113 ? 16.508 3.350 23.805 1.00 39.61 112 ASP D N 1
ATOM 6289 C CA . ASP D 1 113 ? 17.366 4.498 24.092 1.00 38.19 112 ASP D CA 1
ATOM 6290 C C . ASP D 1 113 ? 18.792 4.118 24.438 1.00 36.19 112 ASP D C 1
ATOM 6291 O O . ASP D 1 113 ? 19.066 2.990 24.808 1.00 37.16 112 ASP D O 1
ATOM 6296 N N . VAL D 1 114 ? 19.698 5.079 24.318 1.00 36.83 113 VAL D N 1
ATOM 6297 C CA . VAL D 1 114 ? 20.999 5.013 24.970 1.00 35.79 113 VAL D CA 1
ATOM 6298 C C . VAL D 1 114 ? 20.924 5.942 26.188 1.00 37.06 113 VAL D C 1
ATOM 6299 O O . VAL D 1 114 ? 20.341 7.018 26.110 1.00 37.76 113 VAL D O 1
ATOM 6303 N N . VAL D 1 115 ? 21.528 5.510 27.300 1.00 37.72 114 VAL D N 1
ATOM 6304 C CA . VAL D 1 115 ? 21.742 6.321 28.511 1.00 34.64 114 VAL D CA 1
ATOM 6305 C C . VAL D 1 115 ? 23.234 6.665 28.615 1.00 35.62 114 VAL D C 1
ATOM 6306 O O . VAL D 1 115 ? 24.103 5.811 28.373 1.00 35.13 114 VAL D O 1
ATOM 6310 N N . TYR D 1 116 ? 23.518 7.924 28.944 1.00 34.64 115 TYR D N 1
ATOM 6311 C CA . TYR D 1 116 ? 24.853 8.362 29.344 1.00 34.70 115 TYR D CA 1
ATOM 6312 C C . TYR D 1 116 ? 25.163 7.855 30.756 1.00 35.46 115 TYR D C 1
ATOM 6313 O O . TYR D 1 116 ? 24.648 8.406 31.755 1.00 37.87 115 TYR D O 1
ATOM 6322 N N . ALA D 1 117 ? 26.016 6.834 30.852 1.00 34.59 116 ALA D N 1
ATOM 6323 C CA . ALA D 1 117 ? 26.306 6.178 32.144 1.00 35.05 116 ALA D CA 1
ATOM 6324 C C . ALA D 1 117 ? 27.472 6.835 32.927 1.00 36.02 116 ALA D C 1
ATOM 6325 O O . ALA D 1 117 ? 27.588 6.674 34.150 1.00 36.90 116 ALA D O 1
ATOM 6327 N N . ALA D 1 118 ? 28.317 7.566 32.210 1.00 34.01 117 ALA D N 1
ATOM 6328 C CA . ALA D 1 118 ? 29.481 8.257 32.773 1.00 36.38 117 ALA D CA 1
ATOM 6329 C C . ALA D 1 118 ? 29.881 9.359 31.789 1.00 36.28 117 ALA D C 1
ATOM 6330 O O . ALA D 1 118 ? 29.638 9.263 30.582 1.00 35.53 117 ALA D O 1
ATOM 6332 N N . ARG D 1 119 ? 30.457 10.426 32.324 1.00 38.41 118 ARG D N 1
ATOM 6333 C CA . ARG D 1 119 ? 30.686 11.635 31.561 1.00 37.83 118 ARG D CA 1
ATOM 6334 C C . ARG D 1 119 ? 31.905 12.374 32.087 1.00 35.54 118 ARG D C 1
ATOM 6335 O O . ARG D 1 119 ? 32.032 12.577 33.288 1.00 33.90 118 ARG D O 1
ATOM 6343 N N . VAL D 1 120 ? 32.786 12.778 31.182 1.00 34.25 119 VAL D N 1
ATOM 6344 C CA . VAL D 1 120 ? 33.853 13.728 31.482 1.00 34.48 119 VAL D CA 1
ATOM 6345 C C . VAL D 1 120 ? 33.623 14.980 30.618 1.00 36.43 119 VAL D C 1
ATOM 6346 O O . VAL D 1 120 ? 33.820 14.944 29.405 1.00 34.91 119 VAL D O 1
ATOM 6350 N N . PRO D 1 121 ? 33.121 16.058 31.234 1.00 37.46 120 PRO D N 1
ATOM 6351 C CA . PRO D 1 121 ? 32.808 17.266 30.475 1.00 39.60 120 PRO D CA 1
ATOM 6352 C C . PRO D 1 121 ? 34.060 18.128 30.307 1.00 39.54 120 PRO D C 1
ATOM 6353 O O . PRO D 1 121 ? 35.008 17.982 31.079 1.00 39.80 120 PRO D O 1
ATOM 6357 N N . VAL D 1 122 ? 34.076 18.995 29.306 1.00 39.98 121 VAL D N 1
ATOM 6358 C CA . VAL D 1 122 ? 35.231 19.890 29.088 1.00 42.10 121 VAL D CA 1
ATOM 6359 C C . VAL D 1 122 ? 34.864 21.372 29.339 1.00 45.96 121 VAL D C 1
ATOM 6360 O O . VAL D 1 122 ? 33.692 21.734 29.374 1.00 46.74 121 VAL D O 1
ATOM 6364 N N . ARG D 1 123 ? 35.849 22.245 29.483 1.00 50.62 122 ARG D N 1
ATOM 6365 C CA . ARG D 1 123 ? 35.488 23.667 29.620 1.00 56.06 122 ARG D CA 1
ATOM 6366 C C . ARG D 1 123 ? 35.262 24.454 28.309 1.00 53.24 122 ARG D C 1
ATOM 6367 O O . ARG D 1 123 ? 34.815 25.588 28.361 1.00 54.47 122 ARG D O 1
ATOM 6375 N N . ARG D 1 124 ? 35.553 23.848 27.149 1.00 54.46 123 ARG D N 1
ATOM 6376 C CA . ARG D 1 124 ? 35.062 24.357 25.842 1.00 53.50 123 ARG D CA 1
ATOM 6377 C C . ARG D 1 124 ? 33.620 24.797 26.111 1.00 51.99 123 ARG D C 1
ATOM 6378 O O . ARG D 1 124 ? 32.820 23.988 26.549 1.00 52.93 123 ARG D O 1
ATOM 6386 N N . ILE D 1 125 ? 33.308 26.076 25.931 1.00 48.81 124 ILE D N 1
ATOM 6387 C CA . ILE D 1 125 ? 31.955 26.581 26.209 1.00 48.51 124 ILE D CA 1
ATOM 6388 C C . ILE D 1 125 ? 30.886 25.746 25.474 1.00 48.73 124 ILE D C 1
ATOM 6389 O O . ILE D 1 125 ? 29.995 25.177 26.111 1.00 49.07 124 ILE D O 1
ATOM 6402 N N . SER D 1 127 ? 29.968 22.577 24.259 1.00 49.86 126 SER D N 1
ATOM 6403 C CA . SER D 1 127 ? 30.310 21.157 24.382 1.00 47.89 126 SER D CA 1
ATOM 6404 C C . SER D 1 127 ? 29.139 20.376 24.992 1.00 50.55 126 SER D C 1
ATOM 6405 O O . SER D 1 127 ? 28.166 20.968 25.483 1.00 50.90 126 SER D O 1
ATOM 6408 N N . ILE D 1 128 ? 29.238 19.058 24.951 1.00 52.60 127 ILE D N 1
ATOM 6409 C CA . ILE D 1 128 ? 28.271 18.192 25.599 1.00 53.50 127 ILE D CA 1
ATOM 6410 C C . ILE D 1 128 ? 28.392 18.275 27.111 1.00 53.31 127 ILE D C 1
ATOM 6411 O O . ILE D 1 128 ? 29.445 18.009 27.674 1.00 52.10 127 ILE D O 1
ATOM 6416 N N . ASN D 1 129 ? 27.310 18.668 27.769 1.00 51.75 128 ASN D N 1
ATOM 6417 C CA . ASN D 1 129 ? 27.338 18.814 29.230 1.00 49.88 128 ASN D CA 1
ATOM 6418 C C . ASN D 1 129 ? 26.158 18.091 29.913 1.00 49.73 128 ASN D C 1
ATOM 6419 O O . ASN D 1 129 ? 25.779 18.419 31.043 1.00 48.30 128 ASN D O 1
ATOM 6424 N N . VAL D 1 130 ? 25.575 17.112 29.213 1.00 47.33 129 VAL D N 1
ATOM 6425 C CA . VAL D 1 130 ? 24.399 16.399 29.719 1.00 47.45 129 VAL D CA 1
ATOM 6426 C C . VAL D 1 130 ? 24.742 15.660 31.014 1.00 47.43 129 VAL D C 1
ATOM 6427 O O . VAL D 1 130 ? 25.873 15.205 31.201 1.00 49.26 129 VAL D O 1
ATOM 6431 N N . SER D 1 131 ? 23.798 15.571 31.935 1.00 45.87 130 SER D N 1
ATOM 6432 C CA . SER D 1 131 ? 24.085 14.819 33.132 1.00 45.57 130 SER D CA 1
ATOM 6433 C C . SER D 1 131 ? 24.023 13.318 32.834 1.00 43.49 130 SER D C 1
ATOM 6434 O O . SER D 1 131 ? 23.425 12.890 31.850 1.00 41.99 130 SER D O 1
ATOM 6437 N N . VAL D 1 132 ? 24.695 12.547 33.683 1.00 41.31 131 VAL D N 1
ATOM 6438 C CA . VAL D 1 132 ? 24.575 11.117 33.737 1.00 39.96 131 VAL D CA 1
ATOM 6439 C C . VAL D 1 132 ? 23.086 10.771 33.910 1.00 40.28 131 VAL D C 1
ATOM 6440 O O . VAL D 1 132 ? 22.383 11.386 34.720 1.00 40.22 131 VAL D O 1
ATOM 6444 N N . GLY D 1 133 ? 22.602 9.808 33.134 1.00 39.45 132 GLY D N 1
ATOM 6445 C CA . GLY D 1 133 ? 21.184 9.426 33.199 1.00 38.12 132 GLY D CA 1
ATOM 6446 C C . GLY D 1 133 ? 20.366 9.977 32.041 1.00 39.15 132 GLY D C 1
ATOM 6447 O O . GLY D 1 133 ? 19.232 9.568 31.837 1.00 41.66 132 GLY D O 1
ATOM 6448 N N . THR D 1 134 ? 20.946 10.903 31.276 1.00 40.28 133 THR D N 1
ATOM 6449 C CA . THR D 1 134 ? 20.315 11.461 30.081 1.00 38.02 133 THR D CA 1
ATOM 6450 C C . THR D 1 134 ? 20.138 10.328 29.086 1.00 38.09 133 THR D C 1
ATOM 6451 O O . THR D 1 134 ? 20.994 9.450 28.962 1.00 37.75 133 THR D O 1
ATOM 6455 N N . ARG D 1 135 ? 19.032 10.371 28.359 1.00 38.58 134 ARG D N 1
ATOM 6456 C CA . ARG D 1 135 ? 18.684 9.313 27.417 1.00 38.65 134 ARG D CA 1
ATOM 6457 C C . ARG D 1 135 ? 18.499 9.932 26.040 1.00 37.76 134 ARG D C 1
ATOM 6458 O O . ARG D 1 135 ? 17.860 10.975 25.923 1.00 37.73 134 ARG D O 1
ATOM 6466 N N . VAL D 1 136 ? 19.051 9.283 25.014 1.00 36.23 135 VAL D N 1
ATOM 6467 C CA . VAL D 1 136 ? 18.891 9.696 23.612 1.00 35.17 135 VAL D CA 1
ATOM 6468 C C . VAL D 1 136 ? 18.511 8.473 22.788 1.00 38.50 135 VAL D C 1
ATOM 6469 O O . VAL D 1 136 ? 18.881 7.351 23.153 1.00 39.33 135 VAL D O 1
ATOM 6473 N N . PRO D 1 137 ? 17.779 8.673 21.669 1.00 38.05 136 PRO D N 1
ATOM 6474 C CA . PRO D 1 137 ? 17.332 7.524 20.876 1.00 36.14 136 PRO D CA 1
ATOM 6475 C C . PRO D 1 137 ? 18.516 6.793 20.234 1.00 37.31 136 PRO D C 1
ATOM 6476 O O . PRO D 1 137 ? 19.466 7.435 19.757 1.00 37.08 136 PRO D O 1
ATOM 6480 N N . ALA D 1 138 ? 18.456 5.462 20.237 1.00 35.65 137 ALA D N 1
ATOM 6481 C CA . ALA D 1 138 ? 19.518 4.628 19.684 1.00 33.99 137 ALA D CA 1
ATOM 6482 C C . ALA D 1 138 ? 19.651 4.752 18.177 1.00 34.44 137 ALA D C 1
ATOM 6483 O O . ALA D 1 138 ? 20.759 4.739 17.653 1.00 35.18 137 ALA D O 1
ATOM 6485 N N . TYR D 1 139 ? 18.523 4.879 17.486 1.00 35.66 138 TYR D N 1
ATOM 6486 C CA . TYR D 1 139 ? 18.493 4.815 16.017 1.00 37.42 138 TYR D CA 1
ATOM 6487 C C . TYR D 1 139 ? 19.197 6.021 15.389 1.00 36.33 138 TYR D C 1
ATOM 6488 O O . TYR D 1 139 ? 19.704 5.926 14.264 1.00 38.18 138 TYR D O 1
ATOM 6497 N N . ALA D 1 140 ? 19.237 7.128 16.129 1.00 33.94 139 ALA D N 1
ATOM 6498 C CA . ALA D 1 140 ? 19.697 8.424 15.605 1.00 32.01 139 ALA D CA 1
ATOM 6499 C C . ALA D 1 140 ? 21.080 8.821 16.057 1.00 32.06 139 ALA D C 1
ATOM 6500 O O . ALA D 1 140 ? 21.538 9.897 15.729 1.00 33.85 139 ALA D O 1
ATOM 6502 N N . THR D 1 141 ? 21.759 7.949 16.789 1.00 33.40 140 THR D N 1
ATOM 6503 C CA . THR D 1 141 ? 22.983 8.321 17.462 1.00 33.36 140 THR D CA 1
ATOM 6504 C C . THR D 1 141 ? 24.089 7.347 17.135 1.00 33.51 140 THR D C 1
ATOM 6505 O O . THR D 1 141 ? 23.827 6.185 16.859 1.00 34.68 140 THR D O 1
ATOM 6509 N N . SER D 1 142 ? 25.324 7.851 17.144 1.00 33.70 141 SER D N 1
ATOM 6510 C CA . SER D 1 142 ? 26.528 7.043 17.028 1.00 35.81 141 SER D CA 1
ATOM 6511 C C . SER D 1 142 ? 26.596 6.019 18.158 1.00 36.74 141 SER D C 1
ATOM 6512 O O . SER D 1 142 ? 26.933 4.879 17.921 1.00 36.52 141 SER D O 1
ATOM 6523 N N . GLY D 1 144 ? 23.983 4.757 19.779 1.00 32.65 143 GLY D N 1
ATOM 6524 C CA . GLY D 1 144 ? 22.966 3.755 19.439 1.00 30.92 143 GLY D CA 1
ATOM 6525 C C . GLY D 1 144 ? 23.451 2.746 18.412 1.00 34.27 143 GLY D C 1
ATOM 6526 O O . GLY D 1 144 ? 23.380 1.542 18.633 1.00 35.49 143 GLY D O 1
ATOM 6527 N N . ARG D 1 145 ? 23.986 3.230 17.296 1.00 35.89 144 ARG D N 1
ATOM 6528 C CA . ARG D 1 145 ? 24.472 2.328 16.234 1.00 37.24 144 ARG D CA 1
ATOM 6529 C C . ARG D 1 145 ? 25.630 1.407 16.648 1.00 36.23 144 ARG D C 1
ATOM 6530 O O . ARG D 1 145 ? 25.659 0.240 16.273 1.00 36.93 144 ARG D O 1
ATOM 6538 N N . ALA D 1 146 ? 26.554 1.929 17.439 1.00 34.79 145 ALA D N 1
ATOM 6539 C CA . ALA D 1 146 ? 27.636 1.116 17.994 1.00 35.90 145 ALA D CA 1
ATOM 6540 C C . ALA D 1 146 ? 27.126 0.138 19.085 1.00 36.79 145 ALA D C 1
ATOM 6541 O O . ALA D 1 146 ? 27.751 -0.882 19.348 1.00 37.37 145 ALA D O 1
ATOM 6543 N N . LEU D 1 147 ? 25.999 0.455 19.716 1.00 34.94 146 LEU D N 1
ATOM 6544 C CA . LEU D 1 147 ? 25.420 -0.445 20.707 1.00 36.02 146 LEU D CA 1
ATOM 6545 C C . LEU D 1 147 ? 24.500 -1.487 20.090 1.00 36.97 146 LEU D C 1
ATOM 6546 O O . LEU D 1 147 ? 24.270 -2.533 20.691 1.00 39.35 146 LEU D O 1
ATOM 6551 N N . LEU D 1 148 ? 24.003 -1.214 18.887 1.00 36.98 147 LEU D N 1
ATOM 6552 C CA . LEU D 1 148 ? 23.075 -2.122 18.183 1.00 36.25 147 LEU D CA 1
ATOM 6553 C C . LEU D 1 148 ? 23.742 -2.998 17.117 1.00 36.45 147 LEU D C 1
ATOM 6554 O O . LEU D 1 148 ? 23.259 -4.107 16.821 1.00 37.11 147 LEU D O 1
ATOM 6559 N N . ALA D 1 149 ? 24.840 -2.503 16.542 1.00 34.16 148 ALA D N 1
ATOM 6560 C CA . ALA D 1 149 ? 25.534 -3.200 15.461 1.00 34.56 148 ALA D CA 1
ATOM 6561 C C . ALA D 1 149 ? 25.904 -4.649 15.794 1.00 34.55 148 ALA D C 1
ATOM 6562 O O . ALA D 1 149 ? 25.934 -5.483 14.905 1.00 33.57 148 ALA D O 1
ATOM 6564 N N . TRP D 1 150 ? 26.198 -4.934 17.065 1.00 37.92 149 TRP D N 1
ATOM 6565 C CA . TRP D 1 150 ? 26.528 -6.305 17.514 1.00 43.73 149 TRP D CA 1
ATOM 6566 C C . TRP D 1 150 ? 25.574 -6.764 18.634 1.00 47.72 149 TRP D C 1
ATOM 6567 O O . TRP D 1 150 ? 25.973 -7.475 19.581 1.00 49.55 149 TRP D O 1
ATOM 6578 N N . ALA D 1 151 ? 24.319 -6.332 18.545 1.00 48.43 150 ALA D N 1
ATOM 6579 C CA . ALA D 1 151 ? 23.352 -6.630 19.584 1.00 47.47 150 ALA D CA 1
ATOM 6580 C C . ALA D 1 151 ? 22.652 -7.933 19.241 1.00 47.75 150 ALA D C 1
ATOM 6581 O O . ALA D 1 151 ? 22.549 -8.284 18.058 1.00 48.50 150 ALA D O 1
ATOM 6583 N N . PRO D 1 152 ? 22.157 -8.659 20.273 1.00 49.24 151 PRO D N 1
ATOM 6584 C CA . PRO D 1 152 ? 21.317 -9.820 19.963 1.00 49.81 151 PRO D CA 1
ATOM 6585 C C . PRO D 1 152 ? 20.233 -9.406 18.963 1.00 51.05 151 PRO D C 1
ATOM 6586 O O . PRO D 1 152 ? 19.683 -8.303 19.069 1.00 53.18 151 PRO D O 1
ATOM 6590 N N . ALA D 1 153 ? 19.965 -10.245 17.974 1.00 50.83 152 ALA D N 1
ATOM 6591 C CA . ALA D 1 153 ? 19.069 -9.861 16.884 1.00 54.83 152 ALA D CA 1
ATOM 6592 C C . ALA D 1 153 ? 17.608 -9.641 17.321 1.00 56.24 152 ALA D C 1
ATOM 6593 O O . ALA D 1 153 ? 16.799 -9.071 16.563 1.00 56.62 152 ALA D O 1
ATOM 6595 N N . ASP D 1 154 ? 17.269 -10.110 18.522 1.00 55.50 153 ASP D N 1
ATOM 6596 C CA . ASP D 1 154 ? 15.942 -9.864 19.078 1.00 56.56 153 ASP D CA 1
ATOM 6597 C C . ASP D 1 154 ? 15.918 -8.444 19.638 1.00 54.31 153 ASP D C 1
ATOM 6598 O O . ASP D 1 154 ? 14.914 -7.743 19.522 1.00 54.14 153 ASP D O 1
ATOM 6603 N N . VAL D 1 155 ? 17.045 -8.020 20.210 1.00 51.46 154 VAL D N 1
ATOM 6604 C CA . VAL D 1 155 ? 17.187 -6.664 20.713 1.00 49.50 154 VAL D CA 1
ATOM 6605 C C . VAL D 1 155 ? 17.094 -5.653 19.561 1.00 50.08 154 VAL D C 1
ATOM 6606 O O . VAL D 1 155 ? 16.351 -4.673 19.658 1.00 48.76 154 VAL D O 1
ATOM 6610 N N . VAL D 1 156 ? 17.829 -5.915 18.478 1.00 50.19 155 VAL D N 1
ATOM 6611 C CA . VAL D 1 156 ? 17.826 -5.065 17.283 1.00 49.66 155 VAL D CA 1
ATOM 6612 C C . VAL D 1 156 ? 16.431 -4.956 16.666 1.00 50.54 155 VAL D C 1
ATOM 6613 O O . VAL D 1 156 ? 15.993 -3.865 16.281 1.00 48.77 155 VAL D O 1
ATOM 6617 N N . GLU D 1 157 ? 15.740 -6.092 16.590 1.00 52.32 156 GLU D N 1
ATOM 6618 C CA . GLU D 1 157 ? 14.402 -6.167 15.997 1.00 53.81 156 GLU D CA 1
ATOM 6619 C C . GLU D 1 157 ? 13.407 -5.344 16.805 1.00 52.41 156 GLU D C 1
ATOM 6620 O O . GLU D 1 157 ? 12.636 -4.552 16.253 1.00 50.75 156 GLU D O 1
ATOM 6626 N N . ARG D 1 158 ? 13.444 -5.533 18.121 1.00 52.81 157 ARG D N 1
ATOM 6627 C CA . ARG D 1 158 ? 12.548 -4.841 19.029 1.00 54.81 157 ARG D CA 1
ATOM 6628 C C . ARG D 1 158 ? 12.799 -3.338 18.977 1.00 55.83 157 ARG D C 1
ATOM 6629 O O . ARG D 1 158 ? 11.857 -2.549 19.020 1.00 55.08 157 ARG D O 1
ATOM 6637 N N . VAL D 1 159 ? 14.071 -2.949 18.864 1.00 57.87 158 VAL D N 1
ATOM 6638 C CA . VAL D 1 159 ? 14.437 -1.539 18.706 1.00 58.19 158 VAL D CA 1
ATOM 6639 C C . VAL D 1 159 ? 13.917 -0.969 17.387 1.00 60.86 158 VAL D C 1
ATOM 6640 O O . VAL D 1 159 ? 13.266 0.066 17.393 1.00 62.10 158 VAL D O 1
ATOM 6644 N N . VAL D 1 160 ? 14.167 -1.645 16.268 1.00 63.17 159 VAL D N 1
ATOM 6645 C CA . VAL D 1 160 ? 13.642 -1.170 14.985 1.00 66.37 159 VAL D CA 1
ATOM 6646 C C . VAL D 1 160 ? 12.172 -0.731 15.109 1.00 69.98 159 VAL D C 1
ATOM 6647 O O . VAL D 1 160 ? 11.834 0.393 14.734 1.00 71.52 159 VAL D O 1
ATOM 6651 N N . ALA D 1 161 ? 11.320 -1.610 15.652 1.00 72.21 160 ALA D N 1
ATOM 6652 C CA . ALA D 1 161 ? 9.881 -1.343 15.838 1.00 73.03 160 ALA D CA 1
ATOM 6653 C C . ALA D 1 161 ? 9.577 -0.184 16.793 1.00 74.36 160 ALA D C 1
ATOM 6654 O O . ALA D 1 161 ? 8.980 0.814 16.383 1.00 75.48 160 ALA D O 1
ATOM 6656 N N . GLU D 1 162 ? 9.985 -0.315 18.057 1.00 74.55 161 GLU D N 1
ATOM 6657 C CA . GLU D 1 162 ? 9.678 0.693 19.083 1.00 74.08 161 GLU D CA 1
ATOM 6658 C C . GLU D 1 162 ? 10.432 2.020 18.890 1.00 72.51 161 GLU D C 1
ATOM 6659 O O . GLU D 1 162 ? 10.169 2.998 19.600 1.00 71.94 161 GLU D O 1
ATOM 6665 N N . SER D 1 163 ? 11.354 2.049 17.928 1.00 71.43 162 SER D N 1
ATOM 6666 C CA . SER D 1 163 ? 12.071 3.278 17.570 1.00 71.15 162 SER D CA 1
ATOM 6667 C C . SER D 1 163 ? 11.205 4.217 16.745 1.00 70.54 162 SER D C 1
ATOM 6668 O O . SER D 1 163 ? 10.460 3.777 15.856 1.00 69.62 162 SER D O 1
ATOM 6671 N N . THR D 1 164 ? 11.334 5.512 17.037 1.00 69.58 163 THR D N 1
ATOM 6672 C CA . THR D 1 164 ? 10.498 6.554 16.430 1.00 69.67 163 THR D CA 1
ATOM 6673 C C . THR D 1 164 ? 10.739 6.690 14.916 1.00 67.73 163 THR D C 1
ATOM 6674 O O . THR D 1 164 ? 9.865 6.363 14.110 1.00 69.49 163 THR D O 1
ATOM 6678 N N . PHE D 1 165 ? 11.952 7.102 14.552 1.00 65.61 164 PHE D N 1
ATOM 6679 C CA . PHE D 1 165 ? 12.328 7.505 13.187 1.00 61.84 164 PHE D CA 1
ATOM 6680 C C . PHE D 1 165 ? 11.792 8.893 12.865 1.00 59.09 164 PHE D C 1
ATOM 6681 O O . PHE D 1 165 ? 11.755 9.321 11.712 1.00 57.91 164 PHE D O 1
ATOM 6689 N N . GLN D 1 166 ? 11.407 9.580 13.936 1.00 57.20 165 GLN D N 1
ATOM 6690 C CA . GLN D 1 166 ? 11.197 11.014 13.955 1.00 56.71 165 GLN D CA 1
ATOM 6691 C C . GLN D 1 166 ? 12.485 11.694 13.486 1.00 54.87 165 GLN D C 1
ATOM 6692 O O . GLN D 1 166 ? 13.591 11.367 13.961 1.00 54.12 165 GLN D O 1
ATOM 6698 N N . LYS D 1 167 ? 12.344 12.599 12.521 1.00 52.38 166 LYS D N 1
ATOM 6699 C CA . LYS D 1 167 ? 13.452 13.446 12.118 1.00 51.67 166 LYS D CA 1
ATOM 6700 C C . LYS D 1 167 ? 13.794 14.349 13.306 1.00 50.22 166 LYS D C 1
ATOM 6701 O O . LYS D 1 167 ? 12.910 14.983 13.898 1.00 49.74 166 LYS D O 1
ATOM 6707 N N . LEU D 1 168 ? 15.073 14.361 13.674 1.00 47.25 167 LEU D N 1
ATOM 6708 C CA . LEU D 1 168 ? 15.536 15.101 14.843 1.00 46.06 167 LEU D CA 1
ATOM 6709 C C . LEU D 1 168 ? 16.483 16.230 14.451 1.00 44.09 167 LEU D C 1
ATOM 6710 O O . LEU D 1 168 ? 16.453 17.302 15.042 1.00 44.10 167 LEU D O 1
ATOM 6715 N N . GLY D 1 169 ? 17.317 15.974 13.450 1.00 41.61 168 GLY D N 1
ATOM 6716 C CA . GLY D 1 169 ? 18.150 17.002 12.850 1.00 38.46 168 GLY D CA 1
ATOM 6717 C C . GLY D 1 169 ? 18.029 16.899 11.344 1.00 38.56 168 GLY D C 1
ATOM 6718 O O . GLY D 1 169 ? 17.287 16.052 10.835 1.00 36.72 168 GLY D O 1
ATOM 6719 N N . PRO D 1 170 ? 18.758 17.752 10.612 1.00 38.62 169 PRO D N 1
ATOM 6720 C CA . PRO D 1 170 ? 18.549 17.832 9.161 1.00 38.44 169 PRO D CA 1
ATOM 6721 C C . PRO D 1 170 ? 18.784 16.523 8.404 1.00 40.16 169 PRO D C 1
ATOM 6722 O O . PRO D 1 170 ? 18.212 16.351 7.333 1.00 38.48 169 PRO D O 1
ATOM 6726 N N . GLU D 1 171 ? 19.580 15.600 8.955 1.00 39.93 170 GLU D N 1
ATOM 6727 C CA . GLU D 1 171 ? 19.891 14.366 8.229 1.00 40.41 170 GLU D CA 1
ATOM 6728 C C . GLU D 1 171 ? 19.514 13.038 8.875 1.00 39.12 170 GLU D C 1
ATOM 6729 O O . GLU D 1 171 ? 20.021 11.994 8.470 1.00 37.93 170 GLU D O 1
ATOM 6735 N N . THR D 1 172 ? 18.606 13.059 9.843 1.00 37.26 171 THR D N 1
ATOM 6736 C CA . THR D 1 172 ? 18.202 11.834 10.517 1.00 35.87 171 THR D CA 1
ATOM 6737 C C . THR D 1 172 ? 17.604 10.816 9.531 1.00 36.76 171 THR D C 1
ATOM 6738 O O . THR D 1 172 ? 16.616 11.119 8.832 1.00 36.03 171 THR D O 1
ATOM 6742 N N . ILE D 1 173 ? 18.207 9.620 9.483 1.00 36.24 172 ILE D N 1
ATOM 6743 C CA . ILE D 1 173 ? 17.667 8.469 8.722 1.00 36.14 172 ILE D CA 1
ATOM 6744 C C . ILE D 1 173 ? 16.185 8.238 9.014 1.00 35.22 172 ILE D C 1
ATOM 6745 O O . ILE D 1 173 ? 15.739 8.408 10.148 1.00 31.94 172 ILE D O 1
ATOM 6750 N N . GLY D 1 174 ? 15.429 7.834 7.996 1.00 39.33 173 GLY D N 1
ATOM 6751 C CA . GLY D 1 174 ? 13.979 7.728 8.116 1.00 41.46 173 GLY D CA 1
ATOM 6752 C C . GLY D 1 174 ? 13.417 6.323 8.172 1.00 43.57 173 GLY D C 1
ATOM 6753 O O . GLY D 1 174 ? 12.278 6.129 8.609 1.00 45.07 173 GLY D O 1
ATOM 6754 N N . THR D 1 175 ? 14.190 5.338 7.714 1.00 42.56 174 THR D N 1
ATOM 6755 C CA . THR D 1 175 ? 13.674 3.966 7.617 1.00 41.29 174 THR D CA 1
ATOM 6756 C C . THR D 1 175 ? 14.544 2.928 8.328 1.00 42.38 174 THR D C 1
ATOM 6757 O O . THR D 1 175 ? 15.755 3.139 8.579 1.00 40.70 174 THR D O 1
ATOM 6761 N N . ALA D 1 176 ? 13.904 1.801 8.638 1.00 42.04 175 ALA D N 1
ATOM 6762 C CA . ALA D 1 176 ? 14.569 0.650 9.230 1.00 41.18 175 ALA D CA 1
ATOM 6763 C C . ALA D 1 176 ? 15.662 0.123 8.303 1.00 41.16 175 ALA D C 1
ATOM 6764 O O . ALA D 1 176 ? 16.750 -0.234 8.768 1.00 41.17 175 ALA D O 1
ATOM 6766 N N . ALA D 1 177 ? 15.382 0.102 6.999 1.00 40.32 176 ALA D N 1
ATOM 6767 C CA . ALA D 1 177 ? 16.351 -0.415 6.020 1.00 41.31 176 ALA D CA 1
ATOM 6768 C C . ALA D 1 177 ? 17.628 0.420 5.985 1.00 41.69 176 ALA D C 1
ATOM 6769 O O . ALA D 1 177 ? 18.706 -0.130 5.799 1.00 42.73 176 ALA D O 1
ATOM 6771 N N . GLU D 1 178 ? 17.491 1.737 6.169 1.00 41.90 177 GLU D N 1
ATOM 6772 C CA . GLU D 1 178 ? 18.640 2.650 6.320 1.00 41.75 177 GLU D CA 1
ATOM 6773 C C . GLU D 1 178 ? 19.418 2.357 7.591 1.00 39.82 177 GLU D C 1
ATOM 6774 O O . GLU D 1 178 ? 20.637 2.234 7.555 1.00 42.42 177 GLU D O 1
ATOM 6780 N N . LEU D 1 179 ? 18.714 2.228 8.709 1.00 39.56 178 LEU D N 1
ATOM 6781 C CA . LEU D 1 179 ? 19.336 1.828 9.971 1.00 39.27 178 LEU D CA 1
ATOM 6782 C C . LEU D 1 179 ? 20.150 0.541 9.840 1.00 40.48 178 LEU D C 1
ATOM 6783 O O . LEU D 1 179 ? 21.282 0.487 10.326 1.00 39.20 178 LEU D O 1
ATOM 6788 N N . GLU D 1 180 ? 19.582 -0.479 9.186 1.00 40.45 179 GLU D N 1
ATOM 6789 C CA . GLU D 1 180 ? 20.297 -1.750 8.965 1.00 41.66 179 GLU D CA 1
ATOM 6790 C C . GLU D 1 180 ? 21.544 -1.573 8.101 1.00 41.11 179 GLU D C 1
ATOM 6791 O O . GLU D 1 180 ? 22.564 -2.220 8.331 1.00 41.30 179 GLU D O 1
ATOM 6797 N N . ARG D 1 181 ? 21.459 -0.693 7.110 1.00 41.01 180 ARG D N 1
ATOM 6798 C CA . ARG D 1 181 ? 22.626 -0.339 6.322 1.00 41.64 180 ARG D CA 1
ATOM 6799 C C . ARG D 1 181 ? 23.697 0.346 7.178 1.00 41.33 180 ARG D C 1
ATOM 6800 O O . ARG D 1 181 ? 24.886 0.070 7.023 1.00 42.79 180 ARG D O 1
ATOM 6808 N N . GLU D 1 182 ? 23.270 1.219 8.085 1.00 39.09 181 GLU D N 1
ATOM 6809 C CA . GLU D 1 182 ? 24.206 1.909 8.965 1.00 39.23 181 GLU D CA 1
ATOM 6810 C C . GLU D 1 182 ? 24.847 0.949 9.962 1.00 37.95 181 GLU D C 1
ATOM 6811 O O . GLU D 1 182 ? 26.048 1.036 10.227 1.00 39.74 181 GLU D O 1
ATOM 6817 N N . LEU D 1 183 ? 24.059 0.014 10.488 1.00 35.32 182 LEU D N 1
ATOM 6818 C CA . LEU D 1 183 ? 24.589 -1.012 11.389 1.00 34.88 182 LEU D CA 1
ATOM 6819 C C . LEU D 1 183 ? 25.668 -1.872 10.717 1.00 35.11 182 LEU D C 1
ATOM 6820 O O . LEU D 1 183 ? 26.680 -2.218 11.348 1.00 33.21 182 LEU D O 1
ATOM 6825 N N . ALA D 1 184 ? 25.448 -2.204 9.440 1.00 35.80 183 ALA D N 1
ATOM 6826 C CA . ALA D 1 184 ? 26.389 -3.017 8.670 1.00 36.69 183 ALA D CA 1
ATOM 6827 C C . ALA D 1 184 ? 27.687 -2.252 8.442 1.00 38.76 183 ALA D C 1
ATOM 6828 O O . ALA D 1 184 ? 28.755 -2.836 8.567 1.00 40.01 183 ALA D O 1
ATOM 6830 N N . LYS D 1 185 ? 27.592 -0.953 8.145 1.00 41.57 184 LYS D N 1
ATOM 6831 C CA . LYS D 1 185 ? 28.783 -0.074 8.048 1.00 44.78 184 LYS D CA 1
ATOM 6832 C C . LYS D 1 185 ? 29.554 -0.004 9.362 1.00 42.73 184 LYS D C 1
ATOM 6833 O O . LYS D 1 185 ? 30.783 0.018 9.367 1.00 43.11 184 LYS D O 1
ATOM 6839 N N . VAL D 1 186 ? 28.831 0.075 10.477 1.00 40.01 185 VAL D N 1
ATOM 6840 C CA . VAL D 1 186 ? 29.482 0.092 11.787 1.00 39.20 185 VAL D CA 1
ATOM 6841 C C . VAL D 1 186 ? 30.262 -1.230 12.026 1.00 40.27 185 VAL D C 1
ATOM 6842 O O . VAL D 1 186 ? 31.410 -1.209 12.510 1.00 38.47 185 VAL D O 1
ATOM 6846 N N . ARG D 1 187 ? 29.637 -2.368 11.681 1.00 37.08 186 ARG D N 1
ATOM 6847 C CA . ARG D 1 187 ? 30.309 -3.672 11.779 1.00 36.33 186 ARG D CA 1
ATOM 6848 C C . ARG D 1 187 ? 31.600 -3.701 10.938 1.00 36.35 186 ARG D C 1
ATOM 6849 O O . ARG D 1 187 ? 32.593 -4.268 11.358 1.00 33.55 186 ARG D O 1
ATOM 6857 N N . GLU D 1 188 ? 31.567 -3.087 9.758 1.00 36.54 187 GLU D N 1
ATOM 6858 C CA . GLU D 1 188 ? 32.730 -3.023 8.880 1.00 39.33 187 GLU D CA 1
ATOM 6859 C C . GLU D 1 188 ? 33.818 -2.056 9.381 1.00 38.50 187 GLU D C 1
ATOM 6860 O O . GLU D 1 188 ? 34.993 -2.388 9.327 1.00 38.37 187 GLU D O 1
ATOM 6866 N N . GLN D 1 189 ? 33.430 -0.885 9.885 1.00 37.62 188 GLN D N 1
ATOM 6867 C CA . GLN D 1 189 ? 34.394 0.123 10.373 1.00 39.80 188 GLN D CA 1
ATOM 6868 C C . GLN D 1 189 ? 34.958 -0.142 11.771 1.00 38.26 188 GLN D C 1
ATOM 6869 O O . GLN D 1 189 ? 36.089 0.247 12.048 1.00 38.60 188 GLN D O 1
ATOM 6875 N N . GLY D 1 190 ? 34.154 -0.733 12.660 1.00 34.89 189 GLY D N 1
ATOM 6876 C CA . GLY D 1 190 ? 34.523 -0.844 14.075 1.00 35.59 189 GLY D CA 1
ATOM 6877 C C . GLY D 1 190 ? 34.124 0.354 14.933 1.00 37.25 189 GLY D C 1
ATOM 6878 O O . GLY D 1 190 ? 34.426 0.380 16.138 1.00 36.12 189 GLY D O 1
ATOM 6879 N N . PHE D 1 191 ? 33.460 1.346 14.322 1.00 35.75 190 PHE D N 1
ATOM 6880 C CA . PHE D 1 191 ? 32.930 2.534 15.048 1.00 35.20 190 PHE D CA 1
ATOM 6881 C C . PHE D 1 191 ? 31.769 3.157 14.284 1.00 35.56 190 PHE D C 1
ATOM 6882 O O . PHE D 1 191 ? 31.568 2.871 13.109 1.00 34.27 190 PHE D O 1
ATOM 6890 N N . ALA D 1 192 ? 31.034 4.047 14.942 1.00 37.97 191 ALA D N 1
ATOM 6891 C CA . ALA D 1 192 ? 29.930 4.774 14.294 1.00 38.05 191 ALA D CA 1
ATOM 6892 C C . ALA D 1 192 ? 30.202 6.269 14.256 1.00 37.68 191 ALA D C 1
ATOM 6893 O O . ALA D 1 192 ? 30.695 6.845 15.208 1.00 35.45 191 ALA D O 1
ATOM 6895 N N . LEU D 1 193 ? 29.860 6.882 13.138 1.00 38.46 192 LEU D N 1
ATOM 6896 C CA . LEU D 1 193 ? 29.995 8.303 12.984 1.00 40.03 192 LEU D CA 1
ATOM 6897 C C . LEU D 1 193 ? 28.640 8.777 12.505 1.00 40.38 192 LEU D C 1
ATOM 6898 O O . LEU D 1 193 ? 28.092 8.210 11.574 1.00 42.12 192 LEU D O 1
ATOM 6903 N N . THR D 1 194 ? 28.087 9.783 13.170 1.00 38.16 193 THR D N 1
ATOM 6904 C CA . THR D 1 194 ? 26.844 10.393 12.727 1.00 38.17 193 THR D CA 1
ATOM 6905 C C . THR D 1 194 ? 27.010 11.891 12.704 1.00 36.57 193 THR D C 1
ATOM 6906 O O . THR D 1 194 ? 27.753 12.462 13.497 1.00 39.08 193 THR D O 1
ATOM 6910 N N . SER D 1 195 ? 26.312 12.523 11.776 1.00 36.06 194 SER D N 1
ATOM 6911 C CA . SER D 1 195 ? 26.386 13.955 11.596 1.00 36.66 194 SER D CA 1
ATOM 6912 C C . SER D 1 195 ? 24.957 14.477 11.367 1.00 35.90 194 SER D C 1
ATOM 6913 O O . SER D 1 195 ? 24.242 13.970 10.512 1.00 34.42 194 SER D O 1
ATOM 6916 N N . GLU D 1 196 ? 24.544 15.469 12.150 1.00 37.78 195 GLU D N 1
ATOM 6917 C CA . GLU D 1 196 ? 23.253 16.165 11.964 1.00 40.32 195 GLU D CA 1
ATOM 6918 C C . GLU D 1 196 ? 22.043 15.238 12.087 1.00 39.24 195 GLU D C 1
ATOM 6919 O O . GLU D 1 196 ? 20.997 15.536 11.535 1.00 38.67 195 GLU D O 1
ATOM 6925 N N . GLU D 1 197 ? 22.190 14.115 12.787 1.00 39.52 196 GLU D N 1
ATOM 6926 C CA . GLU D 1 197 ? 21.080 13.164 12.953 1.00 39.99 196 GLU D CA 1
ATOM 6927 C C . GLU D 1 197 ? 20.284 13.387 14.247 1.00 40.44 196 GLU D C 1
ATOM 6928 O O . GLU D 1 197 ? 19.061 13.209 14.266 1.00 43.94 196 GLU D O 1
ATOM 6934 N N . LEU D 1 198 ? 20.967 13.766 15.323 1.00 40.05 197 LEU D N 1
ATOM 6935 C CA . LEU D 1 198 ? 20.298 14.025 16.602 1.00 40.25 197 LEU D CA 1
ATOM 6936 C C . LEU D 1 198 ? 19.971 15.499 16.801 1.00 40.77 197 LEU D C 1
ATOM 6937 O O . LEU D 1 198 ? 18.919 15.843 17.350 1.00 41.04 197 LEU D O 1
ATOM 6942 N N . GLU D 1 199 ? 20.894 16.361 16.385 1.00 40.09 198 GLU D N 1
ATOM 6943 C CA . GLU D 1 199 ? 20.704 17.800 16.446 1.00 40.95 198 GLU D CA 1
ATOM 6944 C C . GLU D 1 199 ? 21.465 18.448 15.313 1.00 39.69 198 GLU D C 1
ATOM 6945 O O . GLU D 1 199 ? 22.518 17.931 14.899 1.00 36.06 198 GLU D O 1
ATOM 6951 N N . LYS D 1 200 ? 20.963 19.600 14.858 1.00 39.72 199 LYS D N 1
ATOM 6952 C CA . LYS D 1 200 ? 21.654 20.403 13.848 1.00 40.99 199 LYS D CA 1
ATOM 6953 C C . LYS D 1 200 ? 23.043 20.810 14.360 1.00 42.37 199 LYS D C 1
ATOM 6954 O O . LYS D 1 200 ? 23.176 21.345 15.464 1.00 45.19 199 LYS D O 1
ATOM 6960 N N . GLY D 1 201 ? 24.071 20.523 13.567 1.00 40.15 200 GLY D N 1
ATOM 6961 C CA . GLY D 1 201 ? 25.440 20.871 13.916 1.00 40.92 200 GLY D CA 1
ATOM 6962 C C . GLY D 1 201 ? 26.153 19.883 14.830 1.00 42.11 200 GLY D C 1
ATOM 6963 O O . GLY D 1 201 ? 27.314 20.085 15.160 1.00 45.66 200 GLY D O 1
ATOM 6964 N N . LEU D 1 202 ? 25.487 18.807 15.202 1.00 40.02 201 LEU D N 1
ATOM 6965 C CA . LEU D 1 202 ? 26.088 17.830 16.084 1.00 38.99 201 LEU D CA 1
ATOM 6966 C C . LEU D 1 202 ? 26.659 16.618 15.349 1.00 39.04 201 LEU D C 1
ATOM 6967 O O . LEU D 1 202 ? 25.964 15.941 14.614 1.00 38.39 201 LEU D O 1
ATOM 6972 N N . ILE D 1 203 ? 27.945 16.379 15.565 1.00 37.04 202 ILE D N 1
ATOM 6973 C CA . ILE D 1 203 ? 28.715 15.286 14.950 1.00 36.41 202 ILE D CA 1
ATOM 6974 C C . ILE D 1 203 ? 29.255 14.409 16.075 1.00 36.31 202 ILE D C 1
ATOM 6975 O O . ILE D 1 203 ? 29.760 14.926 17.052 1.00 36.87 202 ILE D O 1
ATOM 6980 N N . SER D 1 204 ? 29.167 13.092 15.926 1.00 37.10 203 SER D N 1
ATOM 6981 C CA . SER D 1 204 ? 29.413 12.172 17.037 1.00 36.49 203 SER D CA 1
ATOM 6982 C C . SER D 1 204 ? 30.102 10.907 16.591 1.00 35.75 203 SER D C 1
ATOM 6983 O O . SER D 1 204 ? 29.827 10.402 15.496 1.00 36.60 203 SER D O 1
ATOM 6986 N N . LEU D 1 205 ? 30.985 10.405 17.449 1.00 33.39 204 LEU D N 1
ATOM 6987 C CA . LEU D 1 205 ? 31.726 9.147 17.219 1.00 35.43 204 LEU D CA 1
ATOM 6988 C C . LEU D 1 205 ? 31.482 8.246 18.403 1.00 33.64 204 LEU D C 1
ATOM 6989 O O . LEU D 1 205 ? 31.363 8.730 19.524 1.00 36.55 204 LEU D O 1
ATOM 6994 N N . ALA D 1 206 ? 31.417 6.948 18.175 1.00 32.20 205 ALA D N 1
ATOM 6995 C CA . ALA D 1 206 ? 31.301 5.993 19.273 1.00 34.28 205 ALA D CA 1
ATOM 6996 C C . ALA D 1 206 ? 31.924 4.672 18.847 1.00 37.16 205 ALA D C 1
ATOM 6997 O O . ALA D 1 206 ? 31.806 4.272 17.684 1.00 38.06 205 ALA D O 1
ATOM 6999 N N . ALA D 1 207 ? 32.594 4.016 19.796 1.00 38.56 206 ALA D N 1
ATOM 7000 C CA . ALA D 1 207 ? 33.272 2.742 19.566 1.00 36.79 206 ALA D CA 1
ATOM 7001 C C . ALA D 1 207 ? 32.929 1.771 20.693 1.00 35.94 206 ALA D C 1
ATOM 7002 O O . ALA D 1 207 ? 32.851 2.181 21.871 1.00 36.32 206 ALA D O 1
ATOM 7004 N N . PRO D 1 208 ? 32.748 0.475 20.349 1.00 34.44 207 PRO D N 1
ATOM 7005 C CA . PRO D 1 208 ? 32.275 -0.520 21.340 1.00 35.17 207 PRO D CA 1
ATOM 7006 C C . PRO D 1 208 ? 33.345 -0.953 22.333 1.00 36.62 207 PRO D C 1
ATOM 7007 O O . PRO D 1 208 ? 34.541 -1.043 21.993 1.00 37.02 207 PRO D O 1
ATOM 7011 N N . VAL D 1 209 ? 32.879 -1.247 23.540 1.00 36.38 208 VAL D N 1
ATOM 7012 C CA . VAL D 1 209 ? 33.705 -1.697 24.637 1.00 33.09 208 VAL D CA 1
ATOM 7013 C C . VAL D 1 209 ? 33.291 -3.143 24.871 1.00 34.08 208 VAL D C 1
ATOM 7014 O O . VAL D 1 209 ? 32.094 -3.451 24.889 1.00 35.64 208 VAL D O 1
ATOM 7018 N N . HIS D 1 210 ? 34.268 -4.023 25.030 1.00 34.13 209 HIS D N 1
ATOM 7019 C CA . HIS D 1 210 ? 34.007 -5.458 25.195 1.00 35.25 209 HIS D CA 1
ATOM 7020 C C . HIS D 1 210 ? 34.330 -5.895 26.620 1.00 36.03 209 HIS D C 1
ATOM 7021 O O . HIS D 1 210 ? 35.305 -5.406 27.213 1.00 36.62 209 HIS D O 1
ATOM 7028 N N . ASP D 1 211 ? 33.537 -6.811 27.174 1.00 35.11 210 ASP D N 1
ATOM 7029 C CA . ASP D 1 211 ? 33.879 -7.396 28.483 1.00 34.04 210 ASP D CA 1
ATOM 7030 C C . ASP D 1 211 ? 34.847 -8.588 28.294 1.00 33.36 210 ASP D C 1
ATOM 7031 O O . ASP D 1 211 ? 35.243 -8.880 27.169 1.00 33.06 210 ASP D O 1
ATOM 7036 N N . ALA D 1 212 ? 35.221 -9.273 29.378 1.00 33.38 211 ALA D N 1
ATOM 7037 C CA . ALA D 1 212 ? 36.170 -10.386 29.294 1.00 36.09 211 ALA D CA 1
ATOM 7038 C C . ALA D 1 212 ? 35.710 -11.472 28.314 1.00 37.46 211 ALA D C 1
ATOM 7039 O O . ALA D 1 212 ? 36.537 -12.188 27.729 1.00 38.09 211 ALA D O 1
ATOM 7041 N N . GLY D 1 213 ? 34.393 -11.588 28.142 1.00 36.80 212 GLY D N 1
ATOM 7042 C CA . GLY D 1 213 ? 33.807 -12.631 27.293 1.00 37.38 212 GLY D CA 1
ATOM 7043 C C . GLY D 1 213 ? 33.626 -12.164 25.861 1.00 37.76 212 GLY D C 1
ATOM 7044 O O . GLY D 1 213 ? 33.154 -12.908 25.031 1.00 37.63 212 GLY D O 1
ATOM 7045 N N . GLY D 1 214 ? 33.985 -10.919 25.567 1.00 37.11 213 GLY D N 1
ATOM 7046 C CA . GLY D 1 214 ? 33.893 -10.439 24.195 1.00 36.74 213 GLY D CA 1
ATOM 7047 C C . GLY D 1 214 ? 32.562 -9.820 23.818 1.00 36.48 213 GLY D C 1
ATOM 7048 O O . GLY D 1 214 ? 32.346 -9.488 22.642 1.00 36.84 213 GLY D O 1
ATOM 7049 N N . THR D 1 215 ? 31.678 -9.666 24.808 1.00 34.44 214 THR D N 1
ATOM 7050 C CA . THR D 1 215 ? 30.375 -9.022 24.624 1.00 35.45 214 THR D CA 1
ATOM 7051 C C . THR D 1 215 ? 30.497 -7.502 24.668 1.00 36.24 214 THR D C 1
ATOM 7052 O O . THR D 1 215 ? 31.222 -6.968 25.498 1.00 36.74 214 THR D O 1
ATOM 7056 N N . VAL D 1 216 ? 29.802 -6.809 23.767 1.00 37.42 215 VAL D N 1
ATOM 7057 C CA . VAL D 1 216 ? 29.742 -5.345 23.805 1.00 35.66 215 VAL D CA 1
ATOM 7058 C C . VAL D 1 216 ? 28.867 -4.930 24.994 1.00 37.55 215 VAL D C 1
ATOM 7059 O O . VAL D 1 216 ? 27.673 -5.196 25.007 1.00 39.34 215 VAL D O 1
ATOM 7063 N N . VAL D 1 217 ? 29.470 -4.326 26.015 1.00 38.73 216 VAL D N 1
ATOM 7064 C CA . VAL D 1 217 ? 28.729 -3.888 27.202 1.00 37.61 216 VAL D CA 1
ATOM 7065 C C . VAL D 1 217 ? 28.510 -2.374 27.265 1.00 38.84 216 VAL D C 1
ATOM 7066 O O . VAL D 1 217 ? 27.693 -1.895 28.048 1.00 41.63 216 VAL D O 1
ATOM 7070 N N . GLY D 1 218 ? 29.228 -1.626 26.435 1.00 37.94 217 GLY D N 1
ATOM 7071 C CA . GLY D 1 218 ? 29.069 -0.168 26.375 1.00 35.89 217 GLY D CA 1
ATOM 7072 C C . GLY D 1 218 ? 29.781 0.461 25.185 1.00 37.74 217 GLY D C 1
ATOM 7073 O O . GLY D 1 218 ? 30.387 -0.243 24.351 1.00 38.71 217 GLY D O 1
ATOM 7074 N N . VAL D 1 219 ? 29.687 1.786 25.081 1.00 35.94 218 VAL D N 1
ATOM 7075 C CA . VAL D 1 219 ? 30.429 2.527 24.059 1.00 34.79 218 VAL D CA 1
ATOM 7076 C C . VAL D 1 219 ? 31.129 3.748 24.669 1.00 35.63 218 VAL D C 1
ATOM 7077 O O . VAL D 1 219 ? 30.598 4.384 25.583 1.00 34.50 218 VAL D O 1
ATOM 7081 N N . VAL D 1 220 ? 32.334 4.015 24.170 1.00 35.84 219 VAL D N 1
ATOM 7082 C CA . VAL D 1 220 ? 33.060 5.236 24.432 1.00 35.59 219 VAL D CA 1
ATOM 7083 C C . VAL D 1 220 ? 32.674 6.186 23.317 1.00 35.85 219 VAL D C 1
ATOM 7084 O O . VAL D 1 220 ? 32.789 5.823 22.145 1.00 34.61 219 VAL D O 1
ATOM 7088 N N . ALA D 1 221 ? 32.231 7.390 23.692 1.00 35.29 220 ALA D N 1
ATOM 7089 C CA . ALA D 1 221 ? 31.660 8.370 22.761 1.00 34.03 220 ALA D CA 1
ATOM 7090 C C . ALA D 1 221 ? 32.287 9.730 22.944 1.00 34.77 220 ALA D C 1
ATOM 7091 O O . ALA D 1 221 ? 32.644 10.104 24.044 1.00 34.98 220 ALA D O 1
ATOM 7093 N N . CYS D 1 222 ? 32.373 10.475 21.851 1.00 34.63 221 CYS D N 1
ATOM 7094 C CA . CYS D 1 222 ? 32.891 11.833 21.816 1.00 37.89 221 CYS D CA 1
ATOM 7095 C C . CYS D 1 222 ? 32.148 12.586 20.716 1.00 38.23 221 CYS D C 1
ATOM 7096 O O . CYS D 1 222 ? 31.878 12.032 19.668 1.00 38.13 221 CYS D O 1
ATOM 7099 N N . SER D 1 223 ? 31.808 13.844 20.961 1.00 39.68 222 SER D N 1
ATOM 7100 C CA . SER D 1 223 ? 31.095 14.655 19.960 1.00 39.12 222 SER D CA 1
ATOM 7101 C C . SER D 1 223 ? 31.699 16.024 19.801 1.00 38.32 222 SER D C 1
ATOM 7102 O O . SER D 1 223 ? 32.371 16.536 20.708 1.00 39.49 222 SER D O 1
ATOM 7105 N N . THR D 1 224 ? 31.434 16.621 18.646 1.00 37.13 223 THR D N 1
ATOM 7106 C CA . THR D 1 224 ? 31.863 17.965 18.340 1.00 34.56 223 THR D CA 1
ATOM 7107 C C . THR D 1 224 ? 30.748 18.737 17.621 1.00 35.20 223 THR D C 1
ATOM 7108 O O . THR D 1 224 ? 29.650 18.219 17.392 1.00 35.17 223 THR D O 1
ATOM 7112 N N . SER D 1 225 ? 31.034 19.992 17.294 1.00 33.64 224 SER D N 1
ATOM 7113 C CA . SER D 1 225 ? 30.102 20.829 16.600 1.00 34.92 224 SER D CA 1
ATOM 7114 C C . SER D 1 225 ? 30.642 21.010 15.196 1.00 36.49 224 SER D C 1
ATOM 7115 O O . SER D 1 225 ? 31.848 21.165 15.017 1.00 37.33 224 SER D O 1
ATOM 7118 N N . SER D 1 226 ? 29.764 20.999 14.196 1.00 36.93 225 SER D N 1
ATOM 7119 C CA . SER D 1 226 ? 30.171 21.329 12.823 1.00 39.25 225 SER D CA 1
ATOM 7120 C C . SER D 1 226 ? 30.781 22.726 12.705 1.00 39.32 225 SER D C 1
ATOM 7121 O O . SER D 1 226 ? 31.452 23.030 11.717 1.00 40.41 225 SER D O 1
ATOM 7124 N N . ALA D 1 227 ? 30.522 23.581 13.694 1.00 38.65 226 ALA D N 1
ATOM 7125 C CA . ALA D 1 227 ? 31.181 24.882 13.773 1.00 39.94 226 ALA D CA 1
ATOM 7126 C C . ALA D 1 227 ? 32.693 24.726 14.010 1.00 40.59 226 ALA D C 1
ATOM 7127 O O . ALA D 1 227 ? 33.456 25.642 13.739 1.00 42.79 226 ALA D O 1
ATOM 7129 N N . ARG D 1 228 ? 33.124 23.576 14.528 1.00 40.58 227 ARG D N 1
ATOM 7130 C CA . ARG D 1 228 ? 34.544 23.365 14.807 1.00 39.74 227 ARG D CA 1
ATOM 7131 C C . ARG D 1 228 ? 35.189 22.480 13.749 1.00 40.01 227 ARG D C 1
ATOM 7132 O O . ARG D 1 228 ? 36.323 22.711 13.376 1.00 40.99 227 ARG D O 1
ATOM 7140 N N . ASN D 1 229 ? 34.441 21.500 13.251 1.00 40.01 228 ASN D N 1
ATOM 7141 C CA . ASN D 1 229 ? 34.976 20.437 12.429 1.00 41.05 228 ASN D CA 1
ATOM 7142 C C . ASN D 1 229 ? 33.954 19.987 11.387 1.00 40.90 228 ASN D C 1
ATOM 7143 O O . ASN D 1 229 ? 32.757 20.069 11.622 1.00 41.82 228 ASN D O 1
ATOM 7148 N N . THR D 1 230 ? 34.421 19.466 10.257 1.00 39.51 229 THR D N 1
ATOM 7149 C CA . THR D 1 230 ? 33.579 18.625 9.418 1.00 39.01 229 THR D CA 1
ATOM 7150 C C . THR D 1 230 ? 33.590 17.202 10.000 1.00 39.64 229 THR D C 1
ATOM 7151 O O . THR D 1 230 ? 34.431 16.897 10.868 1.00 41.13 229 THR D O 1
ATOM 7155 N N . PRO D 1 231 ? 32.638 16.342 9.570 1.00 36.80 230 PRO D N 1
ATOM 7156 C CA . PRO D 1 231 ? 32.643 14.954 10.002 1.00 36.18 230 PRO D CA 1
ATOM 7157 C C . PRO D 1 231 ? 33.957 14.252 9.647 1.00 38.39 230 PRO D C 1
ATOM 7158 O O . PRO D 1 231 ? 34.486 13.468 10.454 1.00 37.27 230 PRO D O 1
ATOM 7162 N N . ALA D 1 232 ? 34.474 14.556 8.455 1.00 38.34 231 ALA D N 1
ATOM 7163 C CA . ALA D 1 232 ? 35.708 13.969 7.965 1.00 39.07 231 ALA D CA 1
ATOM 7164 C C . ALA D 1 232 ? 36.887 14.392 8.840 1.00 38.83 231 ALA D C 1
ATOM 7165 O O . ALA D 1 232 ? 37.647 13.546 9.278 1.00 40.49 231 ALA D O 1
ATOM 7167 N N . GLN D 1 233 ? 37.026 15.688 9.107 1.00 36.77 232 GLN D N 1
ATOM 7168 C CA . GLN D 1 233 ? 38.068 16.171 10.007 1.00 36.11 232 GLN D CA 1
ATOM 7169 C C . GLN D 1 233 ? 37.982 15.545 11.400 1.00 35.36 232 GLN D C 1
ATOM 7170 O O . GLN D 1 233 ? 38.980 15.104 11.955 1.00 34.60 232 GLN D O 1
ATOM 7176 N N . PHE D 1 234 ? 36.776 15.489 11.946 1.00 34.77 233 PHE D N 1
ATOM 7177 C CA . PHE D 1 234 ? 36.548 14.945 13.273 1.00 34.66 233 PHE D CA 1
ATOM 7178 C C . PHE D 1 234 ? 36.882 13.456 13.323 1.00 34.98 233 PHE D C 1
ATOM 7179 O O . PHE D 1 234 ? 37.470 12.999 14.300 1.00 33.68 233 PHE D O 1
ATOM 7187 N N . ARG D 1 235 ? 36.493 12.709 12.286 1.00 33.62 234 ARG D N 1
ATOM 7188 C CA . ARG D 1 235 ? 36.837 11.299 12.205 1.00 35.84 234 ARG D CA 1
ATOM 7189 C C . ARG D 1 235 ? 38.366 11.093 12.198 1.00 37.07 234 ARG D C 1
ATOM 7190 O O . ARG D 1 235 ? 38.874 10.273 12.942 1.00 39.33 234 ARG D O 1
ATOM 7198 N N . GLU D 1 236 ? 39.090 11.831 11.370 1.00 36.38 235 GLU D N 1
ATOM 7199 C CA . GLU D 1 236 ? 40.557 11.721 11.327 1.00 39.21 235 GLU D CA 1
ATOM 7200 C C . GLU D 1 236 ? 41.237 12.092 12.647 1.00 38.12 235 GLU D C 1
ATOM 7201 O O . GLU D 1 236 ? 42.173 11.430 13.064 1.00 42.04 235 GLU D O 1
ATOM 7207 N N . GLN D 1 237 ? 40.764 13.151 13.291 1.00 36.45 236 GLN D N 1
ATOM 7208 C CA . GLN D 1 237 ? 41.366 13.659 14.503 1.00 34.55 236 GLN D CA 1
ATOM 7209 C C . GLN D 1 237 ? 41.050 12.820 15.705 1.00 33.31 236 GLN D C 1
ATOM 7210 O O . GLN D 1 237 ? 41.942 12.521 16.505 1.00 34.38 236 GLN D O 1
ATOM 7216 N N . ALA D 1 238 ? 39.781 12.454 15.845 1.00 31.64 237 ALA D N 1
ATOM 7217 C CA . ALA D 1 238 ? 39.313 11.871 17.090 1.00 33.89 237 ALA D CA 1
ATOM 7218 C C . ALA D 1 238 ? 39.201 10.342 17.142 1.00 36.75 237 ALA D C 1
ATOM 7219 O O . ALA D 1 238 ? 39.338 9.754 18.221 1.00 39.78 237 ALA D O 1
ATOM 7221 N N . VAL D 1 239 ? 39.005 9.715 15.994 1.00 35.42 238 VAL D N 1
ATOM 7222 C CA . VAL D 1 239 ? 38.778 8.283 15.922 1.00 37.55 238 VAL D CA 1
ATOM 7223 C C . VAL D 1 239 ? 39.875 7.444 16.576 1.00 37.15 238 VAL D C 1
ATOM 7224 O O . VAL D 1 239 ? 39.580 6.514 17.305 1.00 38.79 238 VAL D O 1
ATOM 7228 N N . PRO D 1 240 ? 41.135 7.777 16.329 1.00 34.86 239 PRO D N 1
ATOM 7229 C CA . PRO D 1 240 ? 42.227 7.086 17.036 1.00 34.62 239 PRO D CA 1
ATOM 7230 C C . PRO D 1 240 ? 42.135 7.026 18.572 1.00 36.06 239 PRO D C 1
ATOM 7231 O O . PRO D 1 240 ? 42.301 5.941 19.140 1.00 37.22 239 PRO D O 1
ATOM 7235 N N . CYS D 1 241 ? 41.890 8.146 19.259 1.00 34.89 240 CYS D N 1
ATOM 7236 C CA . CYS D 1 241 ? 41.897 8.071 20.709 1.00 35.05 240 CYS D CA 1
ATOM 7237 C C . CYS D 1 241 ? 40.618 7.443 21.255 1.00 36.78 240 CYS D C 1
ATOM 7238 O O . CYS D 1 241 ? 40.658 6.814 22.312 1.00 37.82 240 CYS D O 1
ATOM 7241 N N . VAL D 1 242 ? 39.498 7.595 20.529 1.00 35.95 241 VAL D N 1
ATOM 7242 C CA . VAL D 1 242 ? 38.224 6.953 20.890 1.00 34.81 241 VAL D CA 1
ATOM 7243 C C . VAL D 1 242 ? 38.386 5.417 20.795 1.00 36.83 241 VAL D C 1
ATOM 7244 O O . VAL D 1 242 ? 38.099 4.701 21.765 1.00 38.30 241 VAL D O 1
ATOM 7248 N N . LEU D 1 243 ? 38.892 4.908 19.668 1.00 36.10 242 LEU D N 1
ATOM 7249 C CA . LEU D 1 243 ? 39.204 3.459 19.584 1.00 35.18 242 LEU D CA 1
ATOM 7250 C C . LEU D 1 243 ? 40.219 2.995 20.635 1.00 34.10 242 LEU D C 1
ATOM 7251 O O . LEU D 1 243 ? 40.091 1.904 21.193 1.00 35.51 242 LEU D O 1
ATOM 7256 N N . ALA D 1 244 ? 41.221 3.820 20.918 1.00 33.43 243 ALA D N 1
ATOM 7257 C CA . ALA D 1 244 ? 42.269 3.433 21.860 1.00 33.94 243 ALA D CA 1
ATOM 7258 C C . ALA D 1 244 ? 41.702 3.381 23.252 1.00 34.36 243 ALA D C 1
ATOM 7259 O O . ALA D 1 244 ? 42.056 2.489 24.037 1.00 35.56 243 ALA D O 1
ATOM 7261 N N . ALA D 1 245 ? 40.826 4.342 23.556 1.00 33.45 244 ALA D N 1
ATOM 7262 C CA . ALA D 1 245 ? 40.196 4.433 24.860 1.00 32.75 244 ALA D CA 1
ATOM 7263 C C . ALA D 1 245 ? 39.290 3.234 25.056 1.00 34.14 244 ALA D C 1
ATOM 7264 O O . ALA D 1 245 ? 39.327 2.602 26.108 1.00 38.76 244 ALA D O 1
ATOM 7266 N N . ALA D 1 246 ? 38.484 2.911 24.044 1.00 34.52 245 ALA D N 1
ATOM 7267 C CA . ALA D 1 246 ? 37.565 1.761 24.135 1.00 33.83 245 ALA D CA 1
ATOM 7268 C C . ALA D 1 246 ? 38.372 0.463 24.282 1.00 35.10 245 ALA D C 1
ATOM 7269 O O . ALA D 1 246 ? 38.014 -0.412 25.065 1.00 34.78 245 ALA D O 1
ATOM 7271 N N . ALA D 1 247 ? 39.480 0.357 23.546 1.00 33.09 246 ALA D N 1
ATOM 7272 C CA . ALA D 1 247 ? 40.314 -0.831 23.623 1.00 34.96 246 ALA D CA 1
ATOM 7273 C C . ALA D 1 247 ? 40.982 -0.975 24.984 1.00 34.64 246 ALA D C 1
ATOM 7274 O O . ALA D 1 247 ? 41.132 -2.090 25.490 1.00 38.77 246 ALA D O 1
ATOM 7276 N N . ALA D 1 248 ? 41.391 0.137 25.582 1.00 34.52 247 ALA D N 1
ATOM 7277 C CA . ALA D 1 248 ? 42.093 0.064 26.856 1.00 34.08 247 ALA D CA 1
ATOM 7278 C C . ALA D 1 248 ? 41.092 -0.278 27.951 1.00 33.38 247 ALA D C 1
ATOM 7279 O O . ALA D 1 248 ? 41.379 -1.087 28.835 1.00 34.92 247 ALA D O 1
ATOM 7281 N N . LEU D 1 249 ? 39.900 0.305 27.857 1.00 34.38 248 LEU D N 1
ATOM 7282 C CA . LEU D 1 249 ? 38.771 -0.018 28.756 1.00 36.43 248 LEU D CA 1
ATOM 7283 C C . LEU D 1 249 ? 38.330 -1.500 28.698 1.00 36.77 248 LEU D C 1
ATOM 7284 O O . LEU D 1 249 ? 38.086 -2.139 29.729 1.00 38.72 248 LEU D O 1
ATOM 7289 N N . SER D 1 250 ? 38.224 -2.043 27.494 1.00 36.66 249 SER D N 1
ATOM 7290 C CA . SER D 1 250 ? 37.950 -3.456 27.318 1.00 35.60 249 SER D CA 1
ATOM 7291 C C . SER D 1 250 ? 39.021 -4.279 28.022 1.00 38.24 249 SER D C 1
ATOM 7292 O O . SER D 1 250 ? 38.706 -5.217 28.748 1.00 37.91 249 SER D O 1
ATOM 7295 N N . ALA D 1 251 ? 40.290 -3.922 27.818 1.00 38.42 250 ALA D N 1
ATOM 7296 C CA . ALA D 1 251 ? 41.389 -4.631 28.473 1.00 37.38 250 ALA D CA 1
ATOM 7297 C C . ALA D 1 251 ? 41.258 -4.520 29.991 1.00 38.05 250 ALA D C 1
ATOM 7298 O O . ALA D 1 251 ? 41.563 -5.482 30.716 1.00 35.44 250 ALA D O 1
ATOM 7300 N N . ASP D 1 252 ? 40.774 -3.368 30.465 1.00 38.40 251 ASP D N 1
ATOM 7301 C CA . ASP D 1 252 ? 40.550 -3.171 31.913 1.00 38.70 251 ASP D CA 1
ATOM 7302 C C . ASP D 1 252 ? 39.454 -4.101 32.407 1.00 38.26 251 ASP D C 1
ATOM 7303 O O . ASP D 1 252 ? 39.474 -4.516 33.565 1.00 38.41 251 ASP D O 1
ATOM 7316 N N . GLY D 1 254 ? 38.985 -7.056 31.198 1.00 38.08 253 GLY D N 1
ATOM 7317 C CA . GLY D 1 254 ? 39.522 -8.412 31.055 1.00 37.58 253 GLY D CA 1
ATOM 7318 C C . GLY D 1 254 ? 39.551 -8.938 29.632 1.00 37.69 253 GLY D C 1
ATOM 7319 O O . GLY D 1 254 ? 39.969 -10.071 29.405 1.00 39.71 253 GLY D O 1
ATOM 7320 N N . PHE D 1 255 ? 39.094 -8.134 28.675 1.00 38.57 254 PHE D N 1
ATOM 7321 C CA . PHE D 1 255 ? 39.094 -8.513 27.253 1.00 40.30 254 PHE D CA 1
ATOM 7322 C C . PHE D 1 255 ? 40.510 -8.728 26.698 1.00 43.21 254 PHE D C 1
ATOM 7323 O O . PHE D 1 255 ? 41.422 -7.960 26.980 1.00 42.68 254 PHE D O 1
ATOM 7331 N N . ALA D 1 256 ? 40.678 -9.787 25.909 1.00 50.53 255 ALA D N 1
ATOM 7332 C CA . ALA D 1 256 ? 42.003 -10.224 25.444 1.00 55.01 255 ALA D CA 1
ATOM 7333 C C . ALA D 1 256 ? 42.528 -9.520 24.191 1.00 58.20 255 ALA D C 1
ATOM 7334 O O . ALA D 1 256 ? 43.738 -9.538 23.947 1.00 60.80 255 ALA D O 1
ATOM 7336 N N . GLY D 1 257 ? 41.642 -8.917 23.395 1.00 59.10 256 GLY D N 1
ATOM 7337 C CA . GLY D 1 257 ? 42.070 -7.975 22.348 1.00 59.01 256 GLY D CA 1
ATOM 7338 C C . GLY D 1 257 ? 41.694 -8.355 20.932 1.00 60.36 256 GLY D C 1
ATOM 7339 O O . GLY D 1 257 ? 40.902 -9.272 20.714 1.00 62.47 256 GLY D O 1
#

Nearest PDB structures (foldseek):
  2g7u-assembly1_A  TM=1.004E+00  e=2.073E-49  Rhodococcus jostii RHA1
  2ia2-assembly1_A  TM=6.704E-01  e=1.989E-26  Rhodococcus jostii RHA1
  2ia2-assembly3_B  TM=6.720E-01  e=5.536E-25  Rhodococcus jostii RHA1
  8ejv-assembly1_B  TM=6.386E-01  e=1.747E-24  Pseudomonas putida KT2440
  3mq0-assembly1_B  TM=6.196E-01  e=2.291E-17  Agrobacterium tumefaciens

CATH classification: 1.10.10.10 (+1 more: 3.30.450.40)

Radius of gyration: 32.55 Å; Cα contacts (8 Å, |Δi|>4): 2006; chains: 4; bounding box: 64×102×68 Å

Secondary structure (DSSP, 8-state):
-----HHHHHHHHHHHT-SSS-SS-BHHHHHHHHT--HHHHHHHHHHHHHTTSEEEETTEEEE-GGGHHHHTT--HHHHHHHH--HHHHHHHHHSS-EEEEEEETTEEEEEEEE----------TT-EEEGGG---HHHHTTS-HHHHHHHHHH------STT---SHHHHHHHHHHHHHHSSEEEESSSSTTEEEEEEEEE-TTS-EEEEEEEEEETTT--HHHHHHHHHHHHHHHHHHHHH----/----HHHHHHHHHHHT-BTTB-S-BHHHHHHHHT--HHHHHHHHHHHHHTTSEEEETTEEEE-THHHHHHHHHHHT-HHHHH--HHHHHHHHHSS-EEEEEEETTEEEEEEEE----------TT-EEESTT---HHHHTTS-HHHHHHHHHH------STT----HHHHHHHHHHHHHHSSEEEESSSSTTEEEEEEEEE-TTS-EEEEEEEEEETTT--HHHHHHHHHHHHHHHHHHHHH----/-HHHHHHHHHHTT-SSSSSS-BHHHHHHHHT--HHHHHHHHHHHHHHTSEEEETTEEEE-GGGGGTGGG--HHHHHHHH--HHHHHHHHHSS-EEEEEEETTEEEEEEEE--------PPTT-EEEGGG---HHHHTTS-HHHHHHHHHH------STT---SHHHHHHHHHHHHHHTSEEEESSSSTTEEEEEEEEE-TT--EEEEEEEEEETTT--HHHHHHHHHHHHHHHHHHHHH-----/-HHHHHHHHHHTT-BTTB---BHHHHHHHHTS-HHHHHHHHHHHHHTTSEEEETTEEEE-GGGGHHHHHHHHH-HHHHH--HHHHHHHHHSS-EEEEEEETTEEEEEEEE--S-----PPTT-EEESTT---HHHHTTS-HHHHHHHHHH------STT---SHHHHHHHHHHHHHHSSEEEESSSSTTEEEEEEEEE-TTS-EEEEEEEEEETTT--HHHHHHHHHHHHHHHHHHHHH-----

Foldseek 3Di:
DDPDDVLVVLLVLLLVLPDPVQAKHALVSSCVSSVHDSVSSVVSQVVCVVVPQWDDDPRIIHGDCVVVVVCVVDDVLVVLQVLLVLQVVLCVQQVFKKFKWFDDQQWIFRQHIDGHDDCHDDDDGGDIDGLLQDLVLQLPLPPDPVSLVRNQVPDCQDAQFPDAGRHPVVSNVQSVVCVVVQKHWDARRNYHQKIKIWHFAAEQVRHGGIIMMTIDGVVVHDSVRSCVRRVVSSVVSRVVSNVCRHD/DPDDVLVVLLVLLVVLDDPVNFKAALVSSCVSSVHDSVSSVVSQVVCVVVPQWDDDDRIIGGDCVVCVVLVVVVVVDVLAVLLVLQVLLCVQQVFKKFKWFDDFQWIFGQYIDHHDDVDDDDDGGDIAGLLQDLVLQLPLPDDPVSLVRNQVVDPQDQQFPDADRHVVVSNVQSVVCVVVQKHWHARRNHYQKIKIWHFAAALVRRGGIIMMTMDGVVVDPRVRCCVRRVVSRVVSSVVSNVCNHD/DVVVLLLVLLVVLCDPVQAKAALVSSCVRSVHDSVSSVVSQVVCVVVPQKDDDPRIIHGDCPVVVVPVVDDVLVLLQVLLVLQVQLCVQQVAKKFKWFDDFQWIFRQHIDGHDDCHDDDDRGDIDGLLQDLVLQLPLPDPPVSLVRSQVVDPQDQQFPDAGRHSVVSNVQSVVCVVVQKHWDARRNYHFKIKIWHFAAAQVGRRGIIMMTIDGCVVPNSVRSCVRRVVSRVVSSVVSNVSNHPD/DVVVVLLVLLVVLADPVPFKAALVSSCVSSVHDSVSSVVSQVVCVVVPQWDDDDRIIGGDPCVCVVLVVVCVVDVLQVLLVLQVLLCVQVVEKKFKWFDDQQKIFGQYIDHGVPVYDDDDGGDIDGLLQALVLQNQLPDDVVSNVSNQVVPDLPQQFPDAGRHPVVSNVQSVVCVVPQKHWHARRNHDQKIKIWGFAAALVGDGGIIIMTIDGVVVPDSVRCCVRRVVSRVVSSVVSNVCNHPD

B-factor: mean 43.28, std 10.01, range [15.47, 111.01]

=== Feature glossary ===
Feature key, reading from the visual/contextual features back to the raw sequence:

Rendered structure images. Structure images are PyMOL renders from six orthogonal camera directions. Cartoon representation draws helices as coils and strands as arrows; sticks shows the backbone as bonds; surface shows the solvent-excluded envelope. Rainbow coloring maps sequence position to hue (blue→red, N→C); chain coloring assigns a distinct color per polypeptide.

Contact-map, Ramachandran, and PAE plots. Three diagnostic plots accompany the record. The Cα contact map visualizes the tertiary structure as a 2D adjacency matrix (8 Å cutoff, sequence-local contacts suppressed). The Ramachandran plot shows the distribution of backbone (φ, ψ) torsions, with points in the α and β basins reflecting secondary structure content. The PAE plot shows AlphaFold's inter-residue confidence as a color matrix.

InterPro / GO / CATH / organism. The annotation block draws on four external resources. InterPro: which protein families and domains the sequence belongs to. GO: standardized terms for what the protein does, what process it participates in, and where in the cell it acts. CATH: which structural fold it has in the CATH hierarchy. Organism: the species of origin.

Nearest PDB structures. Structural nearest neighbors (via Foldseek easy-search vs the PDB). Reported per hit: target PDB id, E-value, and alignment TM-score. A TM-score above ~0.5 is the conventional threshold for 'same fold'.

Predicted aligned error. Predicted aligned error is AlphaFold's pairwise confidence. Unlike pLDDT (per-residue), PAE is per-residue-pair and captures whether two parts of the structure are correctly placed relative to each other. Units are ångströms of expected positional error.

Solvent-accessible surface area. SASA measures how much of the protein is reachable by solvent. It is computed by rolling a water-sized probe over the atomic surface and summing the exposed area (Å²). Per-residue SASA distinguishes core (buried, low SASA) from surface (exposed, high SASA) residues; total SASA is a whole-molecule size measure.

B-factor. Crystallographic B-factors measure how much each atom's electron density is smeared out, in Å². They rise in mobile loops and surface residues and fall in the buried interior. In AlphaFold models this column is repurposed to hold pLDDT instead.

pLDDT. For AlphaFold models, the B-factor field carries pLDDT — the model's own estimate of local accuracy on a 0–100 scale. Regions with pLDDT<50 should be treated as essentially unmodeled; they often correspond to intrinsically disordered segments.

Backbone torsions (φ/ψ). φ (phi) and ψ (psi) are the two rotatable backbone dihedrals per residue: φ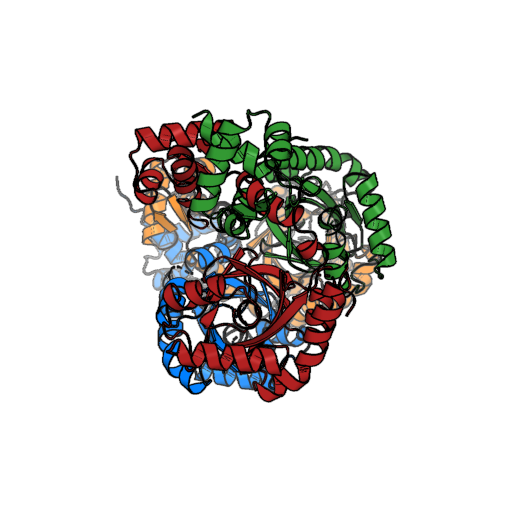 is the C(i-1)–N–Cα–C torsion, ψ is the N–Cα–C–N(i+1) torsion, both in degrees on (−180°, 180°]. α-helical residues cluster near (−60°, −45°); β-strand residues near (−120°, +130°). A Ramachandran plot is simply a scatter of (φ, ψ) for every residue.

Radius of gyration, Cα contacts, bounding box. Radius of gyration (Rg) is the root-mean-square distance of Cα atoms from their centroid — a single number for overall size and compactness. A globular domain of N residues has Rg ≈ 2.2·N^0.38 Å; an extended or disordered chain has a much larger Rg. The Cα contact count is the number of residue pairs whose Cα atoms are within 8 Å and are more than four positions apart in sequence — a standard proxy for tertiary packing density. The bounding box is the smallest axis-aligned box enclosing all Cα atoms.

Secondary structure (3-state, P-SEA). Three-state secondary structure (P-SEA) collapses the eight DSSP classes into helix (a), strand (b), and coil (c). P-SEA assigns these from Cα geometry alone — distances and angles — without requiring backbone oxygens, so it works on any Cα trace.

Secondary structure (8-state, DSSP). Secondary structure is the local, repeating backbone conformation. DSSP classifies it into eight states by reading the hydrogen-bond network: three helix types (H, G, I), two β types (E, B), two non-regular types (T, S), and unstructured coil (-).

Foldseek 3Di. The Foldseek 3Di string encodes local tertiary geometry as a 20-letter alphabet — one character per residue — derived from the relative positions of nearby Cα atoms. Unlike the amino-acid sequence, 3Di is a direct function of the 3D structure, so two proteins with the same fold have similar 3Di strings even at low sequence identity.

mmCIF coordinates. Structure coordinates are given as an mmCIF _atom_site loop: one row per atom with element, residue name, chain id, sequence number, and x/y/z position in Å. Only the four main-chain atoms per residue are included here; side chains are omitted to keep the record compact.

Sequence. This is the polypeptide sequence — one letter per residue, N-terminus first. Length ranges from a few dozen residues for small domains to over a thousand for large multi-domain proteins.